Protein AF-0000000075406949 (afdb_homodimer)

Sequence (1406 aa):
MTGKAKAKMRAAALGAVALVLAVFALLLVPQARTRLDHLAFDTLQNLWPRPYVQVPVRIVDIDEESLAKLGQWPWPRHSLAALVESLRAAGAAAIALDIILAEPDRTAPARVSADWPLSPAMRQTIQTLPDPDAVLAAAIAGGSVVTGFAASHQPAGAQSTAKARFIFSGPNPLAALPDLGQGVRSLPALEQAAAGTGAIAFTADGDGIIRRVPLIVRLGDQLHPSLALEALRVATGKRNILVKAAAETGALTQLALGPLQIPVDAQGSVHLHYTKPQAERFVPAWKVLDGSADPRALDGHVVFVGASAKGLLDLRLTPHGDIVPGVVMHAEAAEAAQLGALPQRPDWMEGAETLLAVIAGLILIAAAAWMAPLAGALTTLAVATLLLGLTALLFLDMRLLADPLPALAAAIIAHGITALVRHRQDQAERAFIRGAFARYISPNLVRHLLDNPQSLAVGGERRECSFVMTDLAGFTTLVEKSDPATLLHVLNGYIDGMVRIAFTHQGTLDRIVGDAVAVMFSAPVMQPDHAARAVACALEMDAFSRAYVIRMREQGHALGITRIGVNTGMVTIGNVGGGSISDYRALGDAVNAAARLETVNRHLGTHICVAGSTVERCPDFHGRPVGELVLKGKSEATLAYEPLPAGSDAQAYLAAYALMAAGDTAAAADAFAPLADSDPLAAFHLNRLHAGESGVRVVLAEKMTGKAKAKMRAAALGAVALVLAVFALLLVPQARTRLDHLAFDTLQNLWPRPYVQVPVRIVDIDEESLAKLGQWPWPRHSLAALVESLRAAGAAAIALDIILAEPDRTAPARVSADWPLSPAMRQTIQTLPDPDAVLAAAIAGGSVVTGFAASHQPAGAQSTAKARFIFSGPNPLAALPDLGQGVRSLPALEQAAAGTGAIAFTADGDGIIRRVPLIVRLGDQLHPSLALEALRVATGKRNILVKAAAETGALTQLALGPLQIPVDAQGSVHLHYTKPQAERFVPAWKVLDGSADPRALDGHVVFVGASAKGLLDLRLTPHGDIVPGVVMHAEAAEAAQLGALPQRPDWMEGAETLLAVIAGLILIAAAAWMAPLAGALTTLAVATLLLGLTALLFLDMRLLADPLPALAAAIIAHGITALVRHRQDQAERAFIRGAFARYISPNLVRHLLDNPQSLAVGGERRECSFVMTDLAGFTTLVEKSDPATLLHVLNGYIDGMVRIAFTHQGTLDRIVGDAVAVMFSAPVMQPDHAARAVACALEMDAFSRAYVIRMREQGHALGITRIGVNTGMVTIGNVGGGSISDYRALGDAVNAAARLETVNRHLGTHICVAGSTVERCPDFHGRPVGELVLKGKSEATLAYEPLPAGSDAQAYLAAYALMAAGDTAAAADAFAPLADSDPLAAFHLNRLHAGESGVRVVLAEK

pLDDT: mean 89.06, std 8.97, range [48.34, 98.75]

InterPro domains:
  IPR001054 Adenylyl cyclase class-3/4/guanylyl cyclase [PF00211] (464-637)
  IPR001054 Adenylyl cyclase class-3/4/guanylyl cyclase [PS50125] (466-598)
  IPR001054 Adenylyl cyclase class-3/4/guanylyl cyclase [SM00044] (392-625)
  IPR001054 Adenylyl cyclase class-3/4/guanylyl cyclase [cd07302] (464-643)
  IPR007890 CHASE2 [PF05226] (20-362)
  IPR007890 CHASE2 [SM01080] (33-364)
  IPR029787 Nucleotide cyclase [G3DSA:3.30.70.1230] (421-642)
  IPR029787 Nucleotide cyclase [SSF55073] (458-645)
  IPR050697 Adenylyl/Guanylyl Cyclase Class-3/4 [PTHR43081] (42-664)

Solvent-accessible surface area (backbone atoms only — not comparable to full-atom values): 71039 Å² total; per-residue (Å²): 124,58,76,62,57,52,53,32,49,52,22,33,50,53,10,49,52,45,29,52,50,41,52,46,48,51,69,71,35,55,67,61,45,52,52,49,39,49,52,44,50,31,49,52,43,56,77,56,50,35,81,87,68,94,56,62,56,30,29,36,25,44,31,61,67,28,36,70,75,74,39,53,78,73,65,56,38,52,59,51,20,49,42,49,44,43,42,52,73,39,38,36,35,9,41,25,34,68,51,67,50,55,52,78,58,61,64,23,54,55,63,54,47,64,81,52,98,64,53,73,69,57,49,56,57,44,55,69,50,77,50,28,62,58,49,23,22,53,40,31,49,72,43,51,22,23,41,20,24,30,69,28,78,58,87,60,75,83,91,74,80,51,67,62,41,79,42,68,50,55,47,78,38,68,83,62,32,70,66,48,38,30,57,52,46,38,37,65,66,45,52,69,30,24,65,27,53,9,37,60,60,75,53,54,45,64,61,43,31,45,51,39,39,45,40,40,45,28,44,69,93,40,69,35,39,9,38,37,47,36,32,51,33,50,44,69,68,50,62,55,38,39,38,32,20,40,78,89,75,20,34,33,43,34,38,30,52,83,88,46,65,38,71,29,35,55,60,30,24,33,40,66,57,58,52,68,93,59,72,85,41,54,41,56,42,50,34,48,66,72,64,70,46,63,48,83,70,35,40,63,8,40,31,37,36,25,49,59,26,71,90,55,30,39,64,38,30,36,66,76,40,48,78,38,35,49,53,52,56,40,50,50,50,46,49,25,49,74,68,65,52,53,40,39,62,60,85,62,47,61,57,49,40,52,51,47,17,52,51,50,18,50,52,31,16,50,30,29,39,73,41,56,69,68,58,24,53,50,48,48,51,50,52,51,51,48,43,54,49,49,34,50,47,34,37,73,74,65,30,32,64,59,52,54,57,66,24,49,50,29,12,50,50,8,19,51,50,8,34,53,46,41,51,52,52,50,50,52,50,47,53,45,49,53,52,52,49,50,28,62,38,42,59,69,53,51,52,46,42,70,76,34,63,74,63,72,47,79,50,71,46,80,43,67,34,16,31,36,25,37,38,49,36,50,46,70,59,41,54,72,70,44,54,60,68,58,44,48,53,55,47,18,57,50,43,21,53,48,49,46,47,36,48,75,58,66,33,26,65,60,47,73,57,90,72,23,44,34,35,31,20,34,48,90,57,83,42,96,60,21,41,45,38,40,53,52,35,50,53,50,44,46,54,50,45,54,53,48,32,53,54,39,40,73,73,72,40,77,55,43,62,52,22,28,4,32,20,38,32,65,25,33,35,32,40,39,22,57,92,66,29,42,42,68,46,76,46,36,64,33,57,54,48,6,47,49,33,17,57,48,18,77,75,38,57,45,48,46,30,31,29,46,63,23,49,74,62,21,90,82,67,54,60,46,80,72,33,30,35,23,46,72,97,45,87,62,60,42,47,29,28,28,74,48,66,90,86,66,86,58,62,69,58,50,53,21,48,50,31,22,60,72,56,38,48,68,63,14,39,63,48,22,55,82,42,28,84,81,30,50,50,37,32,44,52,33,52,41,41,71,72,69,49,68,47,46,66,42,79,44,80,74,135,124,57,75,61,57,52,51,32,48,52,20,32,49,53,10,48,52,43,28,51,49,40,53,46,48,50,67,71,35,56,67,61,45,50,51,49,39,50,52,44,50,30,50,51,44,57,77,56,50,33,79,88,70,96,56,62,56,30,29,35,24,45,31,62,67,30,37,71,76,74,38,55,79,72,66,55,38,51,60,52,20,49,42,50,44,44,41,50,74,39,39,38,34,10,40,27,35,69,51,68,50,53,51,77,58,62,65,23,53,54,65,54,48,64,83,52,97,65,53,73,67,58,50,54,58,42,56,69,51,78,49,28,60,57,50,24,21,52,38,30,49,72,43,50,22,24,42,18,24,29,68,30,78,58,86,59,74,81,88,75,79,49,66,60,41,79,42,69,50,56,47,78,39,70,85,61,32,69,66,49,38,32,57,51,44,38,37,66,65,45,52,70,28,23,66,25,52,10,37,58,58,76,54,54,46,65,63,44,32,44,50,39,40,45,40,38,44,29,44,69,94,40,69,34,39,9,38,38,48,34,31,52,32,51,44,70,68,51,62,53,38,39,39,32,20,39,77,88,77,21,34,31,45,32,36,30,53,84,88,46,65,38,71,27,35,56,61,31,24,33,39,66,56,57,52,70,95,61,72,86,41,53,41,54,42,50,34,49,66,72,63,71,45,62,49,83,70,35,41,63,9,40,31,35,36,27,48,59,26,70,91,55,31,39,62,37,29,36,67,78,39,47,77,38,36,50,53,51,55,39,51,50,51,44,48,25,49,75,68,66,52,54,40,37,64,61,85,62,46,62,58,50,39,51,51,46,17,51,52,49,17,51,50,34,17,49,29,29,40,72,42,56,70,67,58,23,52,50,49,48,51,50,52,51,50,48,43,52,49,50,35,50,47,34,35,75,75,66,30,30,64,60,52,52,58,66,23,49,52,31,13,50,50,7,20,51,50,8,35,51,46,41,50,52,52,52,50,53,51,47,53,46,50,53,52,51,47,49,27,62,37,42,60,68,52,52,53,46,44,71,75,34,63,73,64,72,47,79,49,69,45,80,42,67,32,17,29,36,25,37,39,49,36,49,46,72,59,41,54,72,70,44,54,61,68,59,43,48,52,54,48,19,56,49,42,22,54,47,50,47,47,35,48,75,57,65,34,26,64,61,50,71,57,92,71,24,44,34,34,32,21,33,50,90,56,83,42,97,59,20,39,47,37,40,52,53,36,51,53,50,43,46,55,49,44,52,54,48,30,54,55,38,40,74,71,70,40,77,54,43,63,52,20,27,4,31,20,38,34,64,26,32,35,33,40,39,22,57,92,68,29,42,42,68,45,76,46,38,64,32,56,55,50,6,48,49,34,16,58,46,19,76,75,38,57,45,48,46,30,30,29,45,63,24,49,73,63,20,91,83,66,54,62,46,81,72,30,31,35,24,46,73,97,44,86,63,61,42,47,30,26,30,74,49,65,89,87,65,83,57,60,68,58,50,53,21,48,50,31,23,60,71,55,40,49,69,63,14,39,62,48,22,54,82,41,27,84,80,29,48,51,38,32,44,52,32,51,41,39,72,74,70,50,67,48,47,64,42,80,44,82,74,136

Organism: Magnetospirillum gryphiswaldense (strain DSM 6361 / JCM 21280 / NBRC 15271 / MSR-1) (NCBI:txid431944)

Radius of gyration: 53.41 Å; Cα contacts (8 Å, |Δi|>4): 2815; chains: 2; bounding box: 73×162×90 Å

Secondary structure (DSSP, 8-state):
--HHHHHHHHHHHHHHHHHHHHHHHHHH-HHHHHHHHHHHHHHHHHHSPBP----SEEEEEE-HHHHHHH-SSSPPHHHHHHHHHHHHHTT-SEEEE-S---S--TT-HHHHTTTS---HHHHHHHHTSPPHHHHHHHHHHTTTEEEEEEEESS--S--PPPSSEEEEESS-GGGGSPB--EEE---HHHHHHSSEEEE---B--TTSB--EEESEEEETTEEEEBHHHHHHHHHHT--EEEEEE-TTT--EEEEEETTEEEE--TTSEEE--PBPP-GGGEEEHHHHHTT-S-GGGTTT-EEEEEE--GGG--EEE-TTS-EEETHHHHHHHHHHHHHT---B--THHHHHHHHHHHHHHHHHHHHHHHS-HHHHHHHHHHHHHHHHHHHHHHHHHH-B----HHHHHHHHHHHHHHHHHHHHHHHHHHHHHHHHHHHHS-HHHHHHHHH-GGGGSS-EEEEEEEEEEEEETTHHHHHHHS-HHHHHHHHHHHHHHHHHHHHHTT-EEEEEETTEEEEEESSSS--TTHHHHHHHHHHHHHHHHHHHHHHHHHTT----PEEEEEEEEEEEEEEESTTT--EEEEESHHHHHHHHHHHHHHHHT-SEEEEHHHHTT-TT--EEEEEEEE-TT-SS-EEEEEE--TT---HHHHHHHHHHHHT-HHHHHHHHGGGTTT-HHHHHHHHHHHTT--SSEEE----/--HHHHHHHHHHHHHHHHHHHHHHHHHH-HHHHHHHHHHHHHHHHHHSPBP----SEEEEEE-HHHHHHH-SSSPPHHHHHHHHHHHHHTT-SEEEE-S---S--TT-HHHHTTTS---HHHHHHHHTSPPHHHHHHHHHHTS-EEEEEEEESS--S--PPPSSEEEEESS-GGGGSPB--EEE---HHHHHHSSEEEE---B--TTSB--EEESEEEETTEEEEBHHHHHHHHHHT--EEEEEE-TTT--EEEEEETTEEEE--TTSEEE--PBPP-GGGEEEHHHHHHT-S-GGGTTT-EEEEEE--GGG--EEE-TTS-EEETHHHHHHHHHHHHHT---B--TTHHHHHHHHHHHHHHHHHHHHHHS-HHHHHHHHHHHHHHHHHHHHHHHHHH-B----HHHHHHHHHHHHHHHHHHHHHHHHHHHHHHHHHHHHS-HHHHHHHHH-GGGGSS-EEEEEEEEEEEEETTHHHHHHHS-HHHHHHHHHHHHHHHHHHHHHTT-EEEEEETTEEEEEESSSS--TTHHHHHHHHHHHHHHHHHHHHHHHHHTT----PEEEEEEEEEEEEEEESTTS--EEEEESHHHHHHHHHHHHHHHHT-SEEEEHHHHTT-TT--EEEEEEEE-TT-SS-EEEEEE--TT---HHHHHHHHHHHHT-HHHHHHHHGGGTTT-HHHHHHHHHHHTT--SSEEE----

Foldseek 3Di:
DPPQVVLLVVLLVVLLVLLVVLLVVCVVDVVVVVVLLLVQVLVLLQVPFDDDDDDQAFEAAAAPVVCVVQHDPPHQLLLVLLLLLLLVVLAFLAEEEPDAAQDAGCPQQLNVCVPPPDDPVVNVVSVPDDRSVVSNLVSQLVDQYEYEKEQDQDPDDDDDAWQAAEAEDADALQVLADASEDIRHHDPSNCVSHSTYAYLDFDADPVQAGFKDAQWHHYPRHIGGHSLNSLVLSSVVHRYKYWYADHPPRFTAWIDRVVQIGGAGSNRMFGFRHHDDDPLRYDYSVCSSVVNDDSVSSHSHSYYYDYFYVVVVQWGAHSNRDIGGSSVVSSRSNVCSVVVNIADEYPCQVVVLSVLLSVLQSQLSCCLSPHDPVSSVVSLVVSVVVLSVVQSCCCPPVSYRHRNVSSNVSNVSSNVSSNVSNVVVVVVVVVVVVVVVCVPFPVLVVVVCVVPVVQQDFDKDKDKKKKKKKDWPCLVVCVVPDDPVVNCVLLVVLVVQLVVLCVVLPWGFQDDDRSMTMTMFCPPPHDLLRLVSNVVSLVVSQVVQVVSQVVVVVVVDHIHGMFMFMFIDIWMWGWDDPPPDTGTHTHDVRRVRRVQQSVCCVLQVARYKYWPRSVVSPPPFAWAWLFFEQTAPHDGTTTITHGDDPPDDCPLVRVLLVCQQVFVLVSSLVSLVVVVVPGVNSVSSNVCSVVPDGHRYDYDHDD/DPPQVVLLVVLLVVLLVLLVVLLVVCVVDVVVVVVLLLVQVLVLLQVPFDDDDDDQAFEAAPAPVVCVVQHDPPHQLLLVLLLLLLLVVLAFLAEEEPDAAQDAGCPQQLNVCVPPPDDPVVNVVSVPDDRSVVSNLVSQLVDQYEYEKEQDQDPDDDDDAWQAAEDEDADALQVLADASEDIRHHDPSNCVSHSTYAYLDFDADPVQAGFKDAQWHHYPRHIGGHSLNSLVLSSVVHRYKYWYADRPPRFTAWIDRVVQIGGAGSNRMFGFRHHDDDPLRYDYSVCSSVVNTDSVSSRSHSYYYDYFYVVVVQWGAHSNRDIGGSSVVSSRRNVCSVVVNIADEYPCQVVVLSVLLSVLQSQLSCCLSPHDPVSSVVSLVVSVVVLSVVQSCCCPPVSYRHRNVSSNVSNVSSNVSSNVSNVVVVVVVVVVVVVVVCVPFPPVVVVVCVVPVVQQDFDKDKDKKKKKKKDWPCLVVCVVPDDPVVNCVLLVVLVVQLVVLCVVLPWGFQDDDRSMTMTMFCPPPHDLLRLVSNVVSLVVSQVVQVVSQVVVVVVVGHIHGMFMFMFIDIWMWGWDDPPPDTGTHTHDVRRVRRVQQSVCCVLQVARYKYWPRSVVSPPPFAWAWLFFEQTAPHPGTTTITHGDDPPDDCPLVNVLLVCQQVFVLVSSLVSLVVVLVPHSNSVSSNVCSVVVDGHRYDYDHDD

Structure (mmCIF, N/CA/C/O backbone):
data_AF-0000000075406949-model_v1
#
loop_
_entity.id
_entity.type
_entity.pdbx_description
1 polymer 'Adenylate/guanylate cyclase'
#
loop_
_atom_site.group_PDB
_atom_site.id
_atom_site.type_symbol
_atom_site.label_atom_id
_atom_site.label_alt_id
_atom_site.label_comp_id
_atom_site.label_asym_id
_atom_site.label_entity_id
_atom_site.label_seq_id
_atom_site.pdbx_PDB_ins_code
_atom_site.Cartn_x
_atom_site.Cartn_y
_atom_site.Cartn_z
_atom_site.occupancy
_atom_site.B_iso_or_equiv
_atom_site.auth_seq_id
_atom_site.auth_comp_id
_atom_site.auth_asym_id
_atom_site.auth_atom_id
_atom_site.pdbx_PDB_model_num
ATOM 1 N N . MET A 1 1 ? -17.328 29.75 -3.268 1 48.34 1 MET A N 1
ATOM 2 C CA . MET A 1 1 ? -16.703 28.625 -2.57 1 48.34 1 MET A CA 1
ATOM 3 C C . MET A 1 1 ? -15.469 29.094 -1.806 1 48.34 1 MET A C 1
ATOM 5 O O . MET A 1 1 ? -14.648 29.844 -2.336 1 48.34 1 MET A O 1
ATOM 9 N N . THR A 1 2 ? -15.539 28.922 -0.592 1 63.22 2 THR A N 1
ATOM 10 C CA . THR A 1 2 ? -14.438 29.375 0.249 1 63.22 2 THR A CA 1
ATOM 11 C C . THR A 1 2 ? -13.125 28.734 -0.199 1 63.22 2 THR A C 1
ATOM 13 O O . THR A 1 2 ? -13.125 27.734 -0.92 1 63.22 2 THR A O 1
ATOM 16 N N . GLY A 1 3 ? -12.039 29.422 -0.255 1 67.5 3 GLY A N 1
ATOM 17 C CA . GLY A 1 3 ? -10.703 28.953 -0.598 1 67.5 3 GLY A CA 1
ATOM 18 C C . GLY A 1 3 ? -10.445 27.531 -0.155 1 67.5 3 GLY A C 1
ATOM 19 O O . GLY A 1 3 ? -9.859 26.734 -0.899 1 67.5 3 GLY A O 1
ATOM 20 N N . LYS A 1 4 ? -11.07 27.125 0.844 1 77.31 4 LYS A N 1
ATOM 21 C CA . LYS A 1 4 ? -10.891 25.797 1.401 1 77.31 4 LYS A CA 1
ATOM 22 C C . LYS A 1 4 ? -11.656 24.75 0.585 1 77.31 4 LYS A C 1
ATOM 24 O O . LYS A 1 4 ? -11.156 23.656 0.345 1 77.31 4 LYS A O 1
ATOM 29 N N . ALA A 1 5 ? -12.781 25.062 0.305 1 80.62 5 ALA A N 1
ATOM 30 C CA . ALA A 1 5 ? -13.609 24.156 -0.482 1 80.62 5 ALA A CA 1
ATOM 31 C C . ALA A 1 5 ? -12.984 23.891 -1.847 1 80.62 5 ALA A C 1
ATOM 33 O O . ALA A 1 5 ? -13.016 22.75 -2.338 1 80.62 5 ALA A O 1
ATOM 34 N N . LYS A 1 6 ? -12.336 24.844 -2.438 1 86.19 6 LYS A N 1
ATOM 35 C CA . LYS A 1 6 ? -11.68 24.688 -3.734 1 86.19 6 LYS A CA 1
ATOM 36 C C . LYS A 1 6 ? -10.477 23.75 -3.629 1 86.19 6 LYS A C 1
ATOM 38 O O . LYS A 1 6 ? -10.219 22.953 -4.531 1 86.19 6 LYS A O 1
ATOM 43 N N . ALA A 1 7 ? -9.766 23.906 -2.529 1 86.31 7 ALA A N 1
ATOM 44 C CA . ALA A 1 7 ? -8.594 23.062 -2.318 1 86.31 7 ALA A CA 1
ATOM 45 C C . ALA A 1 7 ? -8.992 21.594 -2.189 1 86.31 7 ALA A C 1
ATOM 47 O O . ALA A 1 7 ? -8.344 20.719 -2.764 1 86.31 7 ALA A O 1
ATOM 48 N N . LYS A 1 8 ? -10.047 21.344 -1.477 1 90.44 8 LYS A N 1
ATOM 49 C CA . LYS A 1 8 ? -10.547 19.984 -1.298 1 90.44 8 LYS A CA 1
ATOM 50 C C . LYS A 1 8 ? -11.031 19.391 -2.623 1 90.44 8 LYS A C 1
ATOM 52 O O . LYS A 1 8 ? -10.773 18.219 -2.922 1 90.44 8 LYS A O 1
ATOM 57 N N . MET A 1 9 ? -11.633 20.219 -3.391 1 91.5 9 MET A N 1
ATOM 58 C CA . MET A 1 9 ? -12.148 19.766 -4.684 1 91.5 9 MET A CA 1
ATOM 59 C C . MET A 1 9 ? -11 19.469 -5.645 1 91.5 9 MET A C 1
ATOM 61 O O . MET A 1 9 ? -11.102 18.531 -6.453 1 91.5 9 MET A O 1
ATOM 65 N N . ARG A 1 10 ? -9.953 20.266 -5.574 1 91.31 10 ARG A N 1
ATOM 66 C CA . ARG A 1 10 ? -8.789 20 -6.418 1 91.31 10 ARG A CA 1
ATOM 67 C C . ARG A 1 10 ? -8.141 18.672 -6.059 1 91.31 10 ARG A C 1
ATOM 69 O O . ARG A 1 10 ? -7.73 17.922 -6.941 1 91.31 10 ARG A O 1
ATOM 76 N N . ALA A 1 11 ? -8.047 18.469 -4.77 1 92.31 11 ALA A N 1
ATOM 77 C CA . ALA A 1 11 ? -7.496 17.203 -4.316 1 92.31 11 ALA A CA 1
ATOM 78 C C . ALA A 1 11 ? -8.359 16.031 -4.777 1 92.31 11 ALA A C 1
ATOM 80 O O . ALA A 1 11 ? -7.848 15.023 -5.266 1 92.31 11 ALA A O 1
ATOM 81 N N . ALA A 1 12 ? -9.633 16.203 -4.648 1 93.81 12 ALA A N 1
ATOM 82 C CA . ALA A 1 12 ? -10.578 15.172 -5.062 1 93.81 12 ALA A CA 1
ATOM 83 C C . ALA A 1 12 ? -10.5 14.93 -6.566 1 93.81 12 ALA A C 1
ATOM 85 O O . ALA A 1 12 ? -10.609 13.789 -7.027 1 93.81 12 ALA A O 1
ATOM 86 N N . ALA A 1 13 ? -10.312 16.016 -7.332 1 94.94 13 ALA A N 1
ATOM 87 C CA . ALA A 1 13 ? -10.211 15.891 -8.789 1 94.94 13 ALA A CA 1
ATOM 88 C C . ALA A 1 13 ? -8.984 15.07 -9.18 1 94.94 13 ALA A C 1
ATOM 90 O O . ALA A 1 13 ? -9.047 14.242 -10.086 1 94.94 13 ALA A O 1
ATOM 91 N N . LEU A 1 14 ? -7.926 15.297 -8.523 1 92.44 14 LEU A N 1
ATOM 92 C CA . LEU A 1 14 ? -6.715 14.539 -8.82 1 92.44 14 LEU A CA 1
ATOM 93 C C . LEU A 1 14 ? -6.871 13.078 -8.398 1 92.44 14 LEU A C 1
ATOM 95 O O . LEU A 1 14 ? -6.352 12.18 -9.062 1 92.44 14 LEU A O 1
ATOM 99 N N . GLY A 1 15 ? -7.516 12.891 -7.258 1 94.38 15 GLY A N 1
ATOM 100 C CA . GLY A 1 15 ? -7.855 11.531 -6.863 1 94.38 15 GLY A CA 1
ATOM 101 C C . GLY A 1 15 ? -8.727 10.82 -7.879 1 94.38 15 GLY A C 1
ATOM 102 O O . GLY A 1 15 ? -8.516 9.641 -8.164 1 94.38 15 GLY A O 1
ATOM 103 N N . ALA A 1 16 ? -9.648 11.57 -8.43 1 95.12 16 ALA A N 1
ATOM 104 C CA . ALA A 1 16 ? -10.547 11 -9.43 1 95.12 16 ALA A CA 1
ATOM 105 C C . ALA A 1 16 ? -9.781 10.625 -10.703 1 95.12 16 ALA A C 1
ATOM 107 O O . ALA A 1 16 ? -10.055 9.594 -11.32 1 95.12 16 ALA A O 1
ATOM 108 N N . VAL A 1 17 ? -8.844 11.484 -11.062 1 94.25 17 VAL A N 1
ATOM 109 C CA . VAL A 1 17 ? -8.008 11.188 -12.227 1 94.25 17 VAL A CA 1
ATOM 110 C C . VAL A 1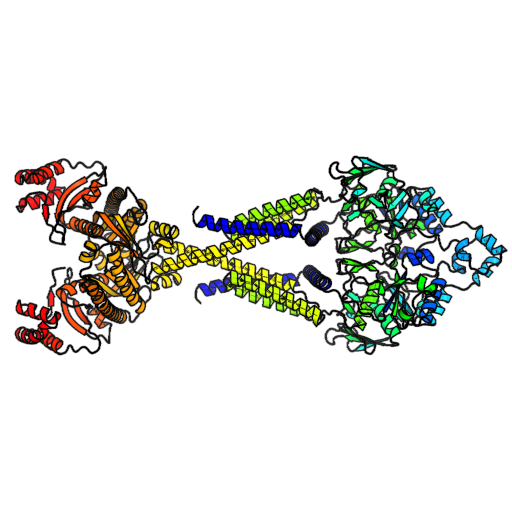 17 ? -7.207 9.914 -11.961 1 94.25 17 VAL A C 1
ATOM 112 O O . VAL A 1 17 ? -7.102 9.047 -12.828 1 94.25 17 VAL A O 1
ATOM 115 N N . ALA A 1 18 ? -6.684 9.82 -10.758 1 92.31 18 ALA A N 1
ATOM 116 C CA . ALA A 1 18 ? -5.938 8.625 -10.383 1 92.31 18 ALA A CA 1
ATOM 117 C C . ALA A 1 18 ? -6.824 7.383 -10.422 1 92.31 18 ALA A C 1
ATOM 119 O O . ALA A 1 18 ? -6.395 6.316 -10.867 1 92.31 18 ALA A O 1
ATOM 120 N N . LEU A 1 19 ? -8.023 7.504 -9.969 1 94 19 LEU A N 1
ATOM 121 C CA . LEU A 1 19 ? -8.977 6.398 -9.969 1 94 19 LEU A CA 1
ATOM 122 C C . LEU A 1 19 ? -9.289 5.949 -11.391 1 94 19 LEU A C 1
ATOM 124 O O . LEU A 1 19 ? -9.297 4.754 -11.68 1 94 19 LEU A O 1
ATOM 128 N N . VAL A 1 20 ? -9.531 6.898 -12.281 1 93.12 20 VAL A N 1
ATOM 129 C CA . VAL A 1 20 ? -9.836 6.598 -13.672 1 93.12 20 VAL A CA 1
ATOM 130 C C . VAL A 1 20 ? -8.648 5.887 -14.32 1 93.12 20 VAL A C 1
ATOM 132 O O . VAL A 1 20 ? -8.82 4.895 -15.031 1 93.12 20 VAL A O 1
ATOM 135 N N . LEU A 1 21 ? -7.5 6.398 -14.031 1 91.44 21 LEU A N 1
ATOM 136 C CA . LEU A 1 21 ? -6.301 5.785 -14.586 1 91.44 21 LEU A CA 1
ATOM 137 C C . LEU A 1 21 ? -6.109 4.371 -14.055 1 91.44 21 LEU A C 1
ATOM 139 O O . LEU A 1 21 ? -5.715 3.471 -14.797 1 91.44 21 LEU A O 1
ATOM 143 N N . ALA A 1 22 ? -6.332 4.195 -12.773 1 89.19 22 ALA A N 1
ATOM 144 C CA . ALA A 1 22 ? -6.195 2.873 -12.172 1 89.19 22 ALA A CA 1
ATOM 145 C C . ALA A 1 22 ? -7.203 1.893 -12.766 1 89.19 22 ALA A C 1
ATOM 147 O O . ALA A 1 22 ? -6.852 0.755 -13.094 1 89.19 22 ALA A O 1
ATOM 148 N N . VAL A 1 23 ? -8.398 2.324 -12.938 1 88.5 23 VAL A N 1
ATOM 149 C CA . VAL A 1 23 ? -9.453 1.483 -13.5 1 88.5 23 VAL A CA 1
ATOM 150 C C . VAL A 1 23 ? -9.125 1.165 -14.961 1 88.5 23 VAL A C 1
ATOM 152 O O . VAL A 1 23 ? -9.297 0.028 -15.406 1 88.5 23 VAL A O 1
ATOM 155 N N . PHE A 1 24 ? -8.609 2.121 -15.625 1 87.75 24 PHE A N 1
ATOM 156 C CA . PHE A 1 24 ? -8.234 1.916 -17.016 1 87.75 24 PHE A CA 1
ATOM 157 C C . PHE A 1 24 ? -7.062 0.947 -17.125 1 87.75 24 PHE A C 1
ATOM 159 O O . PHE A 1 24 ? -7.016 0.118 -18.047 1 87.75 24 PHE A O 1
ATOM 166 N N . ALA A 1 25 ? -6.137 1.107 -16.266 1 83.75 25 ALA A N 1
ATOM 167 C CA . ALA A 1 25 ? -4.996 0.197 -16.266 1 83.75 25 ALA A CA 1
ATOM 168 C C . ALA A 1 25 ? -5.445 -1.244 -16.031 1 83.75 25 ALA A C 1
ATOM 170 O O . ALA A 1 25 ? -4.91 -2.17 -16.656 1 83.75 25 ALA A O 1
ATOM 171 N N . LEU A 1 26 ? -6.387 -1.487 -15.211 1 79.5 26 LEU A N 1
ATOM 172 C CA . LEU A 1 26 ? -6.902 -2.82 -14.922 1 79.5 26 LEU A CA 1
ATOM 173 C C . LEU A 1 26 ? -7.652 -3.387 -16.125 1 79.5 26 LEU A C 1
ATOM 175 O O . LEU A 1 26 ? -7.695 -4.602 -16.328 1 79.5 26 LEU A O 1
ATOM 179 N N . LEU A 1 27 ? -8.141 -2.449 -16.922 1 79.75 27 LEU A N 1
ATOM 180 C CA . LEU A 1 27 ? -8.867 -2.881 -18.125 1 79.75 27 LEU A CA 1
ATOM 181 C C . LEU A 1 27 ? -7.906 -3.154 -19.266 1 79.75 27 LEU A C 1
ATOM 183 O O . LEU A 1 27 ? -8.188 -3.992 -20.125 1 79.75 27 LEU A O 1
ATOM 187 N N . LEU A 1 28 ? -6.734 -2.492 -19.172 1 77.81 28 LEU A N 1
ATOM 188 C CA . LEU A 1 28 ? -5.816 -2.574 -20.297 1 77.81 28 LEU A CA 1
ATOM 189 C C . LEU A 1 28 ? -4.785 -3.678 -20.078 1 77.81 28 LEU A C 1
ATOM 191 O O . LEU A 1 28 ? -4.125 -4.113 -21.031 1 77.81 28 LEU A O 1
ATOM 195 N N . VAL A 1 29 ? -4.656 -4.086 -18.875 1 73.81 29 VAL A N 1
ATOM 196 C CA . VAL A 1 29 ? -3.703 -5.156 -18.594 1 73.81 29 VAL A CA 1
ATOM 197 C C . VAL A 1 29 ? -4.441 -6.379 -18.062 1 73.81 29 VAL A C 1
ATOM 199 O O . VAL A 1 29 ? -4.328 -6.707 -16.875 1 73.81 29 VAL A O 1
ATOM 202 N N . PRO A 1 30 ? -4.965 -7.148 -18.969 1 74 30 PRO A N 1
ATOM 203 C CA . PRO A 1 30 ? -5.828 -8.25 -18.547 1 74 30 PRO A CA 1
ATOM 204 C C . PRO A 1 30 ? -5.066 -9.336 -17.797 1 74 30 PRO A C 1
ATOM 206 O O . PRO A 1 30 ? -5.629 -9.984 -16.906 1 74 30 PRO A O 1
ATOM 209 N N . GLN A 1 31 ? -3.85 -9.477 -18.016 1 72.12 31 GLN A N 1
ATOM 210 C CA . GLN A 1 31 ? -3.062 -10.508 -17.344 1 72.12 31 GLN A CA 1
ATOM 211 C C . GLN A 1 31 ? -2.938 -10.211 -15.859 1 72.12 31 GLN A C 1
ATOM 213 O O . GLN A 1 31 ? -2.988 -11.125 -15.031 1 72.12 31 GLN A O 1
ATOM 218 N N . ALA A 1 32 ? -2.791 -8.945 -15.602 1 73.62 32 ALA A N 1
ATOM 219 C CA . ALA A 1 32 ? -2.689 -8.57 -14.195 1 73.62 32 ALA A CA 1
ATOM 220 C C . ALA A 1 32 ? -4 -8.828 -13.461 1 73.62 32 ALA A C 1
ATOM 222 O O . ALA A 1 32 ? -4 -9.32 -12.328 1 73.62 32 ALA A O 1
ATOM 223 N N . ARG A 1 33 ? -5.055 -8.547 -14.141 1 80.94 33 ARG A N 1
ATOM 224 C CA . ARG A 1 33 ? -6.363 -8.781 -13.539 1 80.94 33 ARG A CA 1
ATOM 225 C C . ARG A 1 33 ? -6.594 -10.266 -13.297 1 80.94 33 ARG A C 1
ATOM 227 O O . ARG A 1 33 ? -7.102 -10.656 -12.242 1 80.94 33 ARG A O 1
ATOM 234 N N . THR A 1 34 ? -6.184 -11.117 -14.242 1 82 34 THR A N 1
ATOM 235 C CA . THR A 1 34 ? -6.375 -12.555 -14.125 1 82 34 THR A CA 1
ATOM 236 C C . THR A 1 34 ? -5.566 -13.109 -12.953 1 82 34 THR A C 1
ATOM 238 O O . THR A 1 34 ? -6.039 -13.992 -12.234 1 82 34 THR A O 1
ATOM 241 N N . ARG A 1 35 ? -4.469 -12.531 -12.805 1 76.25 35 ARG A N 1
ATOM 242 C CA . ARG A 1 35 ? -3.627 -12.977 -11.703 1 76.25 35 ARG A CA 1
ATOM 243 C C . ARG A 1 35 ? -4.262 -12.641 -10.359 1 76.25 35 ARG A C 1
ATOM 245 O O . ARG A 1 35 ? -4.203 -13.438 -9.422 1 76.25 35 ARG A O 1
ATOM 252 N N . LEU A 1 36 ? -4.848 -11.523 -10.289 1 80.25 36 LEU A N 1
ATOM 253 C CA . LEU A 1 36 ? -5.516 -11.125 -9.062 1 80.25 36 LEU A CA 1
ATOM 254 C C . LEU A 1 36 ? -6.754 -11.977 -8.812 1 80.25 36 LEU A C 1
ATOM 256 O O . LEU A 1 36 ? -7.031 -12.359 -7.672 1 80.25 36 LEU A O 1
ATOM 260 N N . ASP A 1 37 ? -7.441 -12.25 -9.883 1 88.06 37 ASP A N 1
ATOM 261 C CA . ASP A 1 37 ? -8.594 -13.141 -9.773 1 88.06 37 ASP A CA 1
ATOM 262 C C . ASP A 1 37 ? -8.188 -14.492 -9.188 1 88.06 37 ASP A C 1
ATOM 264 O O . ASP A 1 37 ? -8.828 -14.984 -8.25 1 88.06 37 ASP A O 1
ATOM 268 N N . HIS A 1 38 ? -7.125 -15.023 -9.758 1 85.5 38 HIS A N 1
ATOM 269 C CA . HIS A 1 38 ? -6.664 -16.344 -9.328 1 85.5 38 HIS A CA 1
ATOM 270 C C . HIS A 1 38 ? -6.258 -16.328 -7.859 1 85.5 38 HIS A C 1
ATOM 272 O O . HIS A 1 38 ? -6.551 -17.281 -7.125 1 85.5 38 HIS A O 1
ATOM 278 N N . LEU A 1 39 ? -5.645 -15.219 -7.516 1 80.62 39 LEU A N 1
ATOM 279 C CA . LEU A 1 39 ? -5.238 -15.102 -6.121 1 80.62 39 LEU A CA 1
ATOM 280 C C . LEU A 1 39 ? -6.453 -15.078 -5.199 1 80.62 39 LEU A C 1
ATOM 282 O O . LEU A 1 39 ? -6.473 -15.766 -4.172 1 80.62 39 LEU A O 1
ATOM 286 N N . ALA A 1 40 ? -7.418 -14.305 -5.551 1 88.31 40 ALA A N 1
ATOM 287 C CA . ALA A 1 40 ? -8.625 -14.188 -4.742 1 88.31 40 ALA A CA 1
ATOM 288 C C . ALA A 1 40 ? -9.375 -15.516 -4.672 1 88.31 40 ALA A C 1
ATOM 290 O O . ALA A 1 40 ? -9.75 -15.969 -3.586 1 88.31 40 ALA A O 1
ATOM 291 N N . PHE A 1 41 ? -9.523 -16.172 -5.777 1 91.06 41 PHE A N 1
ATOM 292 C CA . PHE A 1 41 ? -10.305 -17.406 -5.863 1 91.06 41 PHE A CA 1
ATOM 293 C C . PHE A 1 41 ? -9.609 -18.531 -5.121 1 91.06 41 PHE A C 1
ATOM 295 O O . PHE A 1 41 ? -10.25 -19.281 -4.383 1 91.06 41 PHE A O 1
ATOM 302 N N . ASP A 1 42 ? -8.336 -18.672 -5.324 1 87.06 42 ASP A N 1
ATOM 303 C CA . ASP A 1 42 ? -7.566 -19.703 -4.633 1 87.06 42 ASP A CA 1
ATOM 304 C C . ASP A 1 42 ? -7.629 -19.5 -3.117 1 87.06 42 ASP A C 1
ATOM 306 O O . ASP A 1 42 ? -7.73 -20.484 -2.367 1 87.06 42 ASP A O 1
ATOM 310 N N . THR A 1 43 ? -7.555 -18.25 -2.682 1 85.44 43 THR A N 1
ATOM 311 C CA . THR A 1 43 ? -7.605 -17.953 -1.252 1 85.44 43 THR A CA 1
ATOM 312 C C . THR A 1 43 ? -8.961 -18.375 -0.67 1 85.44 43 THR A C 1
ATOM 314 O O . THR A 1 43 ? -9.023 -18.969 0.406 1 85.44 43 THR A O 1
ATOM 317 N N . LEU A 1 44 ? -9.992 -18.047 -1.371 1 90.75 44 LEU A N 1
ATOM 318 C CA . LEU A 1 44 ? -11.328 -18.438 -0.917 1 90.75 44 LEU A CA 1
ATOM 319 C C . LEU A 1 44 ? -11.461 -19.953 -0.804 1 90.75 44 LEU A C 1
ATOM 321 O O . LEU A 1 44 ? -11.992 -20.453 0.182 1 90.75 44 LEU A O 1
ATOM 325 N N . GLN A 1 45 ? -10.93 -20.688 -1.816 1 90.44 45 GLN A N 1
ATOM 326 C CA . GLN A 1 45 ? -11.016 -22.156 -1.833 1 90.44 45 GLN A CA 1
ATOM 327 C C . GLN A 1 45 ? -10.18 -22.766 -0.709 1 90.44 45 GLN A C 1
ATOM 329 O O . GLN A 1 45 ? -10.547 -23.797 -0.148 1 90.44 45 GLN A O 1
ATOM 334 N N . ASN A 1 46 ? -9.102 -22.125 -0.427 1 86.38 46 ASN A N 1
ATOM 335 C CA . ASN A 1 46 ? -8.219 -22.641 0.621 1 86.38 46 ASN A CA 1
ATOM 336 C C . ASN A 1 46 ? -8.805 -22.406 2.01 1 86.38 46 ASN A C 1
ATOM 338 O O . ASN A 1 46 ? -8.656 -23.25 2.896 1 86.38 46 ASN A O 1
ATOM 342 N N . LEU A 1 47 ? -9.414 -21.281 2.189 1 87.94 47 LEU A N 1
ATOM 343 C CA . LEU A 1 47 ? -10.023 -20.953 3.475 1 87.94 47 LEU A CA 1
ATOM 344 C C . LEU A 1 47 ? -11.266 -21.812 3.725 1 87.94 47 LEU A C 1
ATOM 346 O O . LEU A 1 47 ? -11.531 -22.203 4.863 1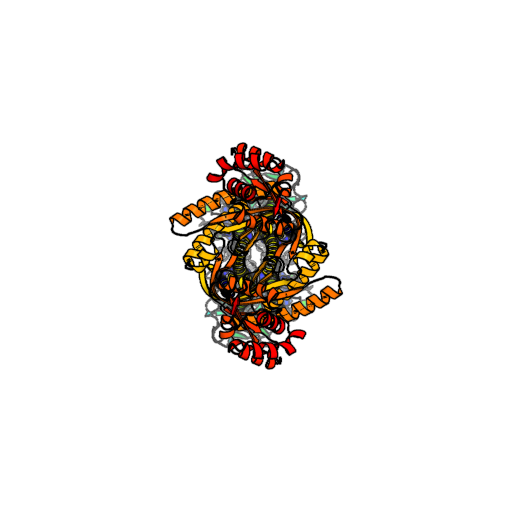 87.94 47 LEU A O 1
ATOM 350 N N . TRP A 1 48 ? -12 -22.078 2.623 1 93.38 48 TRP A N 1
ATOM 351 C CA . TRP A 1 48 ? -13.234 -22.844 2.748 1 93.38 48 TRP A CA 1
ATOM 352 C C . TRP A 1 48 ? -13.328 -23.906 1.658 1 93.38 48 TRP A C 1
ATOM 354 O O . TRP A 1 48 ? -14.102 -23.766 0.71 1 93.38 48 TRP A O 1
ATOM 364 N N . PRO A 1 49 ? -12.578 -25.062 1.74 1 93.44 49 PRO A N 1
ATOM 365 C CA . PRO A 1 49 ? -12.711 -26.156 0.775 1 93.44 49 PRO A CA 1
ATOM 366 C C . PRO A 1 49 ? -14.102 -26.781 0.777 1 93.44 49 PRO A C 1
ATOM 368 O O . PRO A 1 49 ? -14.82 -26.688 1.773 1 93.44 49 PRO A O 1
ATOM 371 N N . ARG A 1 50 ? -14.469 -27.359 -0.321 1 94.44 50 ARG A N 1
ATOM 372 C CA . ARG A 1 50 ? -15.773 -28.016 -0.385 1 94.44 50 ARG A CA 1
ATOM 373 C C . ARG A 1 50 ? -15.828 -29.219 0.552 1 94.44 50 ARG A C 1
ATOM 375 O O . ARG A 1 50 ? -14.922 -30.062 0.542 1 94.44 50 ARG A O 1
ATOM 382 N N . PRO A 1 51 ? -16.859 -29.312 1.39 1 93.38 51 PRO A N 1
ATOM 383 C CA . PRO A 1 51 ? -17.016 -30.547 2.178 1 93.38 51 PRO A CA 1
ATOM 384 C C . PRO A 1 51 ? -17.312 -31.766 1.314 1 93.38 51 PRO A C 1
ATOM 386 O O . PRO A 1 51 ? -18.062 -31.656 0.337 1 93.38 51 PRO A O 1
ATOM 389 N N . TYR A 1 52 ? -16.703 -32.906 1.622 1 94.19 52 TYR A N 1
ATOM 390 C CA . TYR A 1 52 ? -16.969 -34.125 0.875 1 94.19 52 TYR A CA 1
ATOM 391 C C . TYR A 1 52 ? -18.281 -34.75 1.314 1 94.19 52 TYR A C 1
ATOM 393 O O . TYR A 1 52 ? -18.453 -35.094 2.49 1 94.19 52 TYR A O 1
ATOM 401 N N . VAL A 1 53 ? -19.219 -34.781 0.508 1 93 53 VAL A N 1
ATOM 402 C CA . VAL A 1 53 ? -20.5 -35.469 0.675 1 93 53 VAL A CA 1
ATOM 403 C C . VAL A 1 53 ? -20.578 -36.656 -0.254 1 93 53 VAL A C 1
ATOM 405 O O . VAL A 1 53 ? -20.219 -36.562 -1.431 1 93 53 VAL A O 1
ATOM 408 N N . GLN A 1 54 ? -20.953 -37.75 0.296 1 90.31 54 GLN A N 1
ATOM 409 C CA . GLN A 1 54 ? -20.984 -38.969 -0.498 1 90.31 54 GLN A CA 1
ATOM 410 C C . GLN A 1 54 ? -22.094 -38.938 -1.542 1 90.31 54 GLN A C 1
ATOM 412 O O . GLN A 1 54 ? -23.266 -38.812 -1.198 1 90.31 54 GLN A O 1
ATOM 417 N N . VAL A 1 55 ? -21.703 -38.875 -2.732 1 93.5 55 VAL A N 1
ATOM 418 C CA . VAL A 1 55 ? -22.594 -39.031 -3.879 1 93.5 55 VAL A CA 1
ATOM 419 C C . VAL A 1 55 ? -22.109 -40.219 -4.719 1 93.5 55 VAL A C 1
ATOM 421 O O . VAL A 1 55 ? -20.969 -40.688 -4.559 1 93.5 55 VAL A O 1
ATOM 424 N N . PRO A 1 56 ? -22.969 -40.781 -5.504 1 96.12 56 PRO A N 1
ATOM 425 C CA . PRO A 1 56 ? -22.625 -42.031 -6.211 1 96.12 56 PRO A CA 1
ATOM 426 C C . PRO A 1 56 ? -21.609 -41.781 -7.328 1 96.12 56 PRO A C 1
ATOM 428 O O . PRO A 1 56 ? -21.922 -42 -8.508 1 96.12 56 PRO A O 1
ATOM 431 N N . VAL A 1 57 ? -20.469 -41.438 -6.973 1 97.94 57 VAL A N 1
ATOM 432 C CA . VAL A 1 57 ? -19.328 -41.25 -7.859 1 97.94 57 VAL A CA 1
ATOM 433 C C . VAL A 1 57 ? -18.094 -41.906 -7.242 1 97.94 57 VAL A C 1
ATOM 435 O O . VAL A 1 57 ? -17.812 -41.719 -6.059 1 97.94 57 VAL A O 1
ATOM 438 N N . ARG A 1 58 ? -17.453 -42.75 -7.98 1 98.19 58 ARG A N 1
ATOM 439 C CA . ARG A 1 58 ? -16.266 -43.438 -7.5 1 98.19 58 ARG A CA 1
ATOM 440 C C . ARG A 1 58 ? -15.188 -43.5 -8.578 1 98.19 58 ARG A C 1
ATOM 442 O O . ARG A 1 58 ? -15.477 -43.312 -9.766 1 98.19 58 ARG A O 1
ATOM 449 N N . ILE A 1 59 ? -13.992 -43.656 -8.141 1 98 59 ILE A N 1
ATOM 450 C CA . ILE A 1 59 ? -12.859 -43.844 -9.039 1 98 59 ILE A CA 1
ATOM 451 C C . ILE A 1 59 ? -12.273 -45.25 -8.859 1 98 59 ILE A C 1
ATOM 453 O O . ILE A 1 59 ? -11.914 -45.625 -7.742 1 98 59 ILE A O 1
ATOM 457 N N . VAL A 1 60 ? -12.328 -46 -9.852 1 98.31 60 VAL A N 1
ATOM 458 C CA . VAL A 1 60 ? -11.531 -47.219 -9.875 1 98.31 60 VAL A CA 1
ATOM 459 C C . VAL A 1 60 ? -10.109 -46.906 -10.328 1 98.31 60 VAL A C 1
ATOM 461 O O . VAL A 1 60 ? -9.898 -46.5 -11.477 1 98.31 60 VAL A O 1
ATOM 464 N N . ASP A 1 61 ? -9.203 -47.188 -9.492 1 96.06 61 ASP A N 1
ATOM 465 C CA . ASP A 1 61 ? -7.887 -46.562 -9.586 1 96.06 61 ASP A CA 1
ATOM 466 C C . ASP A 1 61 ? -6.84 -47.562 -10.055 1 96.06 61 ASP A C 1
ATOM 468 O O . ASP A 1 61 ? -6.703 -48.656 -9.477 1 96.06 61 ASP A O 1
ATOM 472 N N . ILE A 1 62 ? -6.207 -47.156 -11.133 1 94.19 62 ILE A N 1
ATOM 473 C CA . ILE A 1 62 ? -4.988 -47.875 -11.531 1 94.19 62 ILE A CA 1
ATOM 474 C C . ILE A 1 62 ? -3.805 -47.344 -10.734 1 94.19 62 ILE A C 1
ATOM 476 O O . ILE A 1 62 ? -3.039 -46.5 -11.227 1 94.19 62 ILE A O 1
ATOM 480 N N . ASP A 1 63 ? -3.656 -47.875 -9.523 1 89.44 63 ASP A N 1
ATOM 481 C CA . ASP A 1 63 ? -2.645 -47.375 -8.586 1 89.44 63 ASP A CA 1
ATOM 482 C C . ASP A 1 63 ? -1.39 -48.25 -8.641 1 89.44 63 ASP A C 1
ATOM 484 O O . ASP A 1 63 ? -1.298 -49.188 -9.453 1 89.44 63 ASP A O 1
ATOM 488 N N . GLU A 1 64 ? -0.524 -48 -7.836 1 82.25 64 GLU A N 1
ATOM 489 C CA . GLU A 1 64 ? 0.752 -48.719 -7.809 1 82.25 64 GLU A CA 1
ATOM 490 C C . GLU A 1 64 ? 0.56 -50.188 -7.453 1 82.25 64 GLU A C 1
ATOM 492 O O . GLU A 1 64 ? 1.206 -51.062 -8.039 1 82.25 64 GLU A O 1
ATOM 497 N N . GLU A 1 65 ? -0.297 -50.406 -6.574 1 86.44 65 GLU A N 1
ATOM 498 C CA . GLU A 1 65 ? -0.56 -51.781 -6.164 1 86.44 65 GLU A CA 1
ATOM 499 C C . GLU A 1 65 ? -1.192 -52.594 -7.297 1 86.44 65 GLU A C 1
ATOM 501 O O . GLU A 1 65 ? -0.859 -53.75 -7.496 1 86.44 65 GLU A O 1
ATOM 506 N N . SER A 1 66 ? -2.107 -51.969 -8 1 91.94 66 SER A N 1
ATOM 507 C CA . SER A 1 66 ? -2.736 -52.625 -9.141 1 91.94 66 SER A CA 1
ATOM 508 C C . SER A 1 66 ? -1.714 -52.969 -10.227 1 91.94 66 SER A C 1
ATOM 510 O O . SER A 1 66 ? -1.757 -54.031 -10.828 1 91.94 66 SER A O 1
ATOM 512 N N . LEU A 1 67 ? -0.823 -52.094 -10.445 1 85.75 67 LEU A N 1
ATOM 513 C CA . LEU A 1 67 ? 0.22 -52.344 -11.43 1 85.75 67 LEU A CA 1
ATOM 514 C C . LEU A 1 67 ? 1.13 -53.469 -10.992 1 85.75 67 LEU A C 1
ATOM 516 O O . LEU A 1 67 ? 1.557 -54.281 -11.82 1 85.75 67 LEU A O 1
ATOM 520 N N . ALA A 1 68 ? 1.368 -53.531 -9.734 1 80.75 68 ALA A N 1
ATOM 521 C CA . ALA A 1 68 ? 2.225 -54.594 -9.188 1 80.75 68 ALA A CA 1
ATOM 522 C C . ALA A 1 68 ? 1.568 -55.969 -9.328 1 80.75 68 ALA A C 1
ATOM 524 O O . ALA A 1 68 ? 2.24 -56.938 -9.625 1 80.75 68 ALA A O 1
ATOM 525 N N . LYS A 1 69 ? 0.272 -56 -9.211 1 86.88 69 LYS A N 1
ATOM 526 C CA . LYS A 1 69 ? -0.455 -57.281 -9.195 1 86.88 69 LYS A CA 1
ATOM 527 C C . LYS A 1 69 ? -0.85 -57.688 -10.609 1 86.88 69 LYS A C 1
ATOM 529 O O . LYS A 1 69 ? -0.847 -58.875 -10.93 1 86.88 69 LYS A O 1
ATOM 534 N N . LEU A 1 70 ? -1.189 -56.656 -11.43 1 87.31 70 LEU A N 1
ATOM 535 C CA . LEU A 1 70 ? -1.791 -56.969 -12.719 1 87.31 70 LEU A CA 1
ATOM 536 C C . LEU A 1 70 ? -0.787 -56.781 -13.852 1 87.31 70 LEU A C 1
ATOM 538 O O . LEU A 1 70 ? -1.021 -57.219 -14.977 1 87.31 70 LEU A O 1
ATOM 542 N N . GLY A 1 71 ? 0.291 -56.156 -13.562 1 79.31 71 GLY A N 1
ATOM 543 C CA . GLY A 1 71 ? 1.328 -55.969 -14.562 1 79.31 71 GLY A CA 1
ATOM 544 C C . GLY A 1 71 ? 1.438 -54.562 -15.07 1 79.31 71 GLY A C 1
ATOM 545 O O . GLY A 1 71 ? 0.738 -53.656 -14.578 1 79.31 71 GLY A O 1
ATOM 546 N N . GLN A 1 72 ? 2.25 -54.438 -16.125 1 80.44 72 GLN A N 1
ATOM 547 C CA . GLN A 1 72 ? 2.611 -53.125 -16.688 1 80.44 72 GLN A CA 1
ATOM 548 C C . GLN A 1 72 ? 1.446 -52.531 -17.453 1 80.44 72 GLN A C 1
ATOM 550 O O . GLN A 1 72 ? 0.745 -53.219 -18.188 1 80.44 72 GLN A O 1
ATOM 555 N N . TRP A 1 73 ? 1.344 -51.219 -17.328 1 83.88 73 TRP A N 1
ATOM 556 C CA . TRP A 1 73 ? 0.372 -50.5 -18.125 1 83.88 73 TRP A CA 1
ATOM 557 C C . TRP A 1 73 ? 0.938 -50.156 -19.5 1 83.88 73 TRP A C 1
ATOM 559 O O . TRP A 1 73 ? 2.125 -49.844 -19.641 1 83.88 73 TRP A O 1
ATOM 569 N N . PRO A 1 74 ? 0.011 -50.156 -20.516 1 87.81 74 PRO A N 1
ATOM 570 C CA . PRO A 1 74 ? -1.418 -50.469 -20.516 1 87.81 74 PRO A CA 1
ATOM 571 C C . PRO A 1 74 ? -1.684 -51.969 -20.391 1 87.81 74 PRO A C 1
ATOM 573 O O . PRO A 1 74 ? -0.962 -52.781 -20.969 1 87.81 74 PRO A O 1
ATOM 576 N N . TRP A 1 75 ? -2.697 -52.281 -19.719 1 89.25 75 TRP A N 1
ATOM 577 C CA . TRP A 1 75 ? -3.117 -53.688 -19.562 1 89.25 75 TRP A CA 1
ATOM 578 C C . TRP A 1 75 ? -3.633 -54.25 -20.875 1 89.25 75 TRP A C 1
ATOM 580 O O . TRP A 1 75 ? -4.176 -53.5 -21.703 1 89.25 75 TRP A O 1
ATOM 590 N N . PRO A 1 76 ? -3.418 -55.594 -21.078 1 89.5 76 PRO A N 1
ATOM 591 C CA . PRO A 1 76 ? -4.07 -56.188 -22.25 1 89.5 76 PRO A CA 1
ATOM 592 C C . PRO A 1 76 ? -5.578 -55.938 -22.266 1 89.5 76 PRO A C 1
ATOM 594 O O . PRO A 1 76 ? -6.215 -55.875 -21.219 1 89.5 76 PRO A O 1
ATOM 597 N N . ARG A 1 77 ? -6.105 -55.844 -23.469 1 94.62 77 ARG A N 1
ATOM 598 C CA . ARG A 1 77 ? -7.5 -55.438 -23.609 1 94.62 77 ARG A CA 1
ATOM 599 C C . ARG A 1 77 ? -8.438 -56.5 -23 1 94.62 77 ARG A C 1
ATOM 601 O O . ARG A 1 77 ? -9.555 -56.156 -22.594 1 94.62 77 ARG A O 1
ATOM 608 N N . HIS A 1 78 ? -7.98 -57.781 -22.938 1 91.25 78 HIS A N 1
ATOM 609 C CA . HIS A 1 78 ? -8.828 -58.781 -22.281 1 91.25 78 HIS A CA 1
ATOM 610 C C . HIS A 1 78 ? -8.945 -58.5 -20.797 1 91.25 78 HIS A C 1
ATOM 612 O O . HIS A 1 78 ? -9.984 -58.781 -20.188 1 91.25 78 HIS A O 1
ATOM 618 N N . SER A 1 79 ? -7.836 -58.031 -20.156 1 92.81 79 SER A N 1
ATOM 619 C CA . SER A 1 79 ? -7.891 -57.625 -18.75 1 92.81 79 SER A CA 1
ATOM 620 C C . SER A 1 79 ? -8.828 -56.469 -18.531 1 92.81 79 SER A C 1
ATOM 622 O O . SER A 1 79 ? -9.578 -56.438 -17.547 1 92.81 79 SER A O 1
ATOM 624 N N . LEU A 1 80 ? -8.773 -55.531 -19.391 1 96.12 80 LEU A N 1
ATOM 625 C CA . LEU A 1 80 ? -9.688 -54.406 -19.312 1 96.12 80 LEU A CA 1
ATOM 626 C C . LEU A 1 80 ? -11.133 -54.844 -19.516 1 96.12 80 LEU A C 1
ATOM 628 O O . LEU A 1 80 ? -12.039 -54.312 -18.859 1 96.12 80 LEU A O 1
ATOM 632 N N . ALA A 1 81 ? -11.328 -55.75 -20.438 1 97.31 81 ALA A N 1
ATOM 633 C CA . ALA A 1 81 ? -12.656 -56.312 -20.641 1 97.31 81 ALA A CA 1
ATOM 634 C C . ALA A 1 81 ? -13.188 -56.969 -19.359 1 97.31 81 ALA A C 1
ATOM 636 O O . ALA A 1 81 ? -14.352 -56.781 -19 1 97.31 81 ALA A O 1
ATOM 637 N N . ALA A 1 82 ? -12.281 -57.719 -18.719 1 96.62 82 ALA A N 1
ATOM 638 C CA . ALA A 1 82 ? -12.664 -58.344 -17.469 1 96.62 82 ALA A CA 1
ATOM 639 C C . ALA A 1 82 ? -13.047 -57.281 -16.422 1 96.62 82 ALA A C 1
ATOM 641 O O . ALA A 1 82 ? -13.992 -57.5 -15.648 1 96.62 82 ALA A O 1
ATOM 642 N N . LEU A 1 83 ? -12.336 -56.25 -16.375 1 97.62 83 LEU A N 1
ATOM 643 C CA . LEU A 1 83 ? -12.641 -55.156 -15.453 1 97.62 83 LEU A CA 1
ATOM 644 C C . LEU A 1 83 ? -14.008 -54.562 -15.742 1 97.62 83 LEU A C 1
ATOM 646 O O . LEU A 1 83 ? -14.805 -54.344 -14.828 1 97.62 83 LEU A O 1
ATOM 650 N N . VAL A 1 84 ? -14.297 -54.281 -16.984 1 98.31 84 VAL A N 1
ATOM 651 C CA . VAL A 1 84 ? -15.578 -53.719 -17.406 1 98.31 84 VAL A CA 1
ATOM 652 C C . VAL A 1 84 ? -16.703 -54.656 -17.031 1 98.31 84 VAL A C 1
ATOM 654 O O . VAL A 1 84 ? -17.719 -54.25 -16.484 1 98.31 84 VAL A O 1
ATOM 657 N N . GLU A 1 85 ? -16.484 -55.938 -17.281 1 97.81 85 GLU A N 1
ATOM 658 C CA . GLU A 1 85 ? -17.5 -56.938 -16.984 1 97.81 85 GLU A CA 1
ATOM 659 C C . GLU A 1 85 ? -17.766 -57 -15.477 1 97.81 85 GLU A C 1
ATOM 661 O O . GLU A 1 85 ? -18.906 -57.125 -15.047 1 97.81 85 GLU A O 1
ATOM 666 N N . SER A 1 86 ? -16.672 -56.969 -14.734 1 97.81 86 SER A N 1
ATOM 667 C CA . SER A 1 86 ? -16.797 -57 -13.281 1 97.81 86 SER A CA 1
ATOM 668 C C . SER A 1 86 ? -17.578 -55.781 -12.773 1 97.81 86 SER A C 1
ATOM 670 O O . SER A 1 86 ? -18.406 -55.906 -11.867 1 97.81 86 SER A O 1
ATOM 672 N N . LEU A 1 87 ? -17.328 -54.656 -13.289 1 98.31 87 LEU A N 1
ATOM 673 C CA . LEU A 1 87 ? -18.016 -53.438 -12.883 1 98.31 87 LEU A CA 1
ATOM 674 C C . LEU A 1 87 ? -19.484 -53.5 -13.266 1 98.31 87 LEU A C 1
ATOM 676 O O . LEU A 1 87 ? -20.344 -53.062 -12.508 1 98.31 87 LEU A O 1
ATOM 680 N N . ARG A 1 88 ? -19.734 -54.031 -14.438 1 97.06 88 ARG A N 1
ATOM 681 C CA . ARG A 1 88 ? -21.125 -54.219 -14.859 1 97.06 88 ARG A CA 1
ATOM 682 C C . ARG A 1 88 ? -21.859 -55.156 -13.906 1 97.06 88 ARG A C 1
ATOM 684 O O . ARG A 1 88 ? -22.984 -54.875 -13.477 1 97.06 88 ARG A O 1
ATOM 691 N N . ALA A 1 89 ? -21.188 -56.219 -13.594 1 96 89 ALA A N 1
ATOM 692 C CA . ALA A 1 89 ? -21.781 -57.219 -12.695 1 96 89 ALA A CA 1
ATOM 693 C C . ALA A 1 89 ? -22.031 -56.625 -11.312 1 96 89 ALA A C 1
ATOM 695 O O . ALA A 1 89 ? -22.984 -57 -10.633 1 96 89 ALA A O 1
ATOM 696 N N . ALA A 1 90 ? -21.234 -55.656 -10.945 1 96.69 90 ALA A N 1
ATOM 697 C CA . ALA A 1 90 ? -21.344 -55 -9.633 1 96.69 90 ALA A CA 1
ATOM 698 C C . ALA A 1 90 ? -22.453 -53.969 -9.641 1 96.69 90 ALA A C 1
ATOM 700 O O . ALA A 1 90 ? -22.797 -53.406 -8.594 1 96.69 90 ALA A O 1
ATOM 701 N N . GLY A 1 91 ? -22.953 -53.594 -10.805 1 96.31 91 GLY A N 1
ATOM 702 C CA . GLY A 1 91 ? -24.109 -52.719 -10.891 1 96.31 91 GLY A CA 1
ATOM 703 C C . GLY A 1 91 ? -23.75 -51.281 -11.109 1 96.31 91 GLY A C 1
ATOM 704 O O . GLY A 1 91 ? -24.516 -50.375 -10.781 1 96.31 91 GLY A O 1
ATOM 705 N N . ALA A 1 92 ? -22.594 -51 -11.648 1 97.94 92 ALA A N 1
ATOM 706 C CA . ALA A 1 92 ? -22.203 -49.594 -11.938 1 97.94 92 ALA A CA 1
ATOM 707 C C . ALA A 1 92 ? -23.203 -48.938 -12.867 1 97.94 92 ALA A C 1
ATOM 709 O O . ALA A 1 92 ? -23.656 -49.562 -13.852 1 97.94 92 ALA A O 1
ATOM 710 N N . ALA A 1 93 ? -23.625 -47.75 -12.539 1 97.81 93 ALA A N 1
ATOM 711 C CA . ALA A 1 93 ? -24.594 -47.031 -13.359 1 97.81 93 ALA A CA 1
ATOM 712 C C . ALA A 1 93 ? -23.984 -46.594 -14.688 1 97.81 93 ALA A C 1
ATOM 714 O O . ALA A 1 93 ? -24.672 -46.594 -15.719 1 97.81 93 ALA A O 1
ATOM 715 N N . ALA A 1 94 ? -22.781 -46.219 -14.656 1 98.44 94 ALA A N 1
ATOM 716 C CA . ALA A 1 94 ? -21.969 -45.906 -15.828 1 98.44 94 ALA A CA 1
ATOM 717 C C . ALA A 1 94 ? -20.484 -46.125 -15.562 1 98.44 94 ALA A C 1
ATOM 719 O O . ALA A 1 94 ? -20.016 -45.938 -14.438 1 98.44 94 ALA A O 1
ATOM 720 N N . ILE A 1 95 ? -19.797 -46.594 -16.531 1 98.75 95 ILE A N 1
ATOM 721 C CA . ILE A 1 95 ? -18.359 -46.781 -16.469 1 98.75 95 ILE A CA 1
ATOM 722 C C . ILE A 1 95 ? -17.656 -45.875 -17.469 1 98.75 95 ILE A C 1
ATOM 724 O O . ILE A 1 95 ? -17.781 -46.062 -18.688 1 98.75 95 ILE A O 1
ATOM 728 N N . ALA A 1 96 ? -16.984 -44.875 -16.969 1 98.69 96 ALA A N 1
ATOM 729 C CA . ALA A 1 96 ? -16.266 -43.938 -17.828 1 98.69 96 ALA A CA 1
ATOM 730 C C . ALA A 1 96 ? -14.766 -44.219 -17.812 1 98.69 96 ALA A C 1
ATOM 732 O O . ALA A 1 96 ? -14.133 -44.156 -16.75 1 98.69 96 ALA A O 1
ATOM 733 N N . LEU A 1 97 ? -14.188 -44.438 -18.953 1 97.62 97 LEU A N 1
ATOM 734 C CA . LEU A 1 97 ? -12.766 -44.781 -19.062 1 97.62 97 LEU A CA 1
ATOM 735 C C . LEU A 1 97 ? -11.938 -43.531 -19.328 1 97.62 97 LEU A C 1
ATOM 737 O O . LEU A 1 97 ? -11.945 -43 -20.438 1 97.62 97 LEU A O 1
ATOM 741 N N . ASP A 1 98 ? -11.258 -43.062 -18.328 1 94.75 98 ASP A N 1
ATOM 742 C CA . ASP A 1 98 ? -10.297 -41.969 -18.516 1 94.75 98 ASP A CA 1
ATOM 743 C C . ASP A 1 98 ? -8.984 -42.5 -19.109 1 94.75 98 ASP A C 1
ATOM 745 O O . ASP A 1 98 ? -7.914 -42.281 -18.547 1 94.75 98 ASP A O 1
ATOM 749 N N . ILE A 1 99 ? -9.141 -43.219 -20.156 1 90.81 99 ILE A N 1
ATOM 750 C CA . ILE A 1 99 ? -8.094 -43.875 -20.922 1 90.81 99 ILE A CA 1
ATOM 751 C C . ILE A 1 99 ? -8.391 -43.719 -22.406 1 90.81 99 ILE A C 1
ATOM 753 O O . ILE A 1 99 ? -9.523 -43.938 -22.859 1 90.81 99 ILE A O 1
ATOM 757 N N . ILE A 1 100 ? -7.398 -43.344 -23.109 1 87.38 100 ILE A N 1
ATOM 758 C CA . ILE A 1 100 ? -7.582 -43.25 -24.547 1 87.38 100 ILE A CA 1
ATOM 759 C C . ILE A 1 100 ? -7.039 -44.531 -25.203 1 87.38 100 ILE A C 1
ATOM 761 O O . ILE A 1 100 ? -5.844 -44.812 -25.109 1 87.38 100 ILE A O 1
ATOM 765 N N . LEU A 1 101 ? -7.93 -45.219 -25.812 1 89.88 101 LEU A N 1
ATOM 766 C CA . LEU A 1 101 ? -7.594 -46.5 -26.453 1 89.88 101 LEU A CA 1
ATOM 767 C C . LEU A 1 101 ? -7.434 -46.312 -27.969 1 89.88 101 LEU A C 1
ATOM 769 O O . LEU A 1 101 ? -8.156 -46.938 -28.75 1 89.88 101 LEU A O 1
ATOM 773 N N . ALA A 1 102 ? -6.434 -45.625 -28.328 1 84.31 102 ALA A N 1
ATOM 774 C CA . ALA A 1 102 ? -6.293 -45.125 -29.703 1 84.31 102 ALA A CA 1
ATOM 775 C C . ALA A 1 102 ? -5.613 -46.156 -30.594 1 84.31 102 ALA A C 1
ATOM 777 O O . ALA A 1 102 ? -5.844 -46.156 -31.812 1 84.31 102 ALA A O 1
ATOM 778 N N . GLU A 1 103 ? -4.789 -47 -30.062 1 83.25 103 GLU A N 1
ATOM 779 C CA . GLU A 1 103 ? -4.012 -47.969 -30.844 1 83.25 103 GLU A CA 1
ATOM 780 C C . GLU A 1 103 ? -4.457 -49.406 -30.562 1 83.25 103 GLU A C 1
ATOM 782 O O . GLU A 1 103 ? -4.875 -49.719 -29.453 1 83.25 103 GLU A O 1
ATOM 787 N N . PRO A 1 104 ? -4.355 -50.188 -31.609 1 89.06 104 PRO A N 1
ATOM 788 C CA . PRO A 1 104 ? -4.672 -51.594 -31.359 1 89.06 104 PRO A CA 1
ATOM 789 C C . PRO A 1 104 ? -3.787 -52.219 -30.281 1 89.06 104 PRO A C 1
ATOM 791 O O . PRO A 1 104 ? -2.637 -51.812 -30.109 1 89.06 104 PRO A O 1
ATOM 794 N N . ASP A 1 105 ? -4.418 -53.156 -29.609 1 90.25 105 ASP A N 1
ATOM 795 C CA . ASP A 1 105 ? -3.684 -53.875 -28.562 1 90.25 105 ASP A CA 1
ATOM 796 C C . ASP A 1 105 ? -2.445 -54.562 -29.125 1 90.25 105 ASP A C 1
ATOM 798 O O . ASP A 1 105 ? -2.559 -55.469 -29.969 1 90.25 105 ASP A O 1
ATOM 802 N N . ARG A 1 106 ? -1.402 -54.312 -28.625 1 86.31 106 ARG A N 1
ATOM 803 C CA . ARG A 1 106 ? -0.14 -54.875 -29.125 1 86.31 106 ARG A CA 1
ATOM 804 C C . ARG A 1 106 ? 0.041 -56.312 -28.703 1 86.31 106 ARG A C 1
ATOM 806 O O . ARG A 1 106 ? 0.841 -57.031 -29.281 1 86.31 106 ARG A O 1
ATOM 813 N N . THR A 1 107 ? -0.699 -56.656 -27.703 1 88.31 107 THR A N 1
ATOM 814 C CA . THR A 1 107 ? -0.559 -58.031 -27.203 1 88.31 107 THR A CA 1
ATOM 815 C C . THR A 1 107 ? -1.523 -58.969 -27.906 1 88.31 107 THR A C 1
ATOM 817 O O . THR A 1 107 ? -1.61 -60.156 -27.562 1 88.31 107 THR A O 1
ATOM 820 N N . ALA A 1 108 ? -2.215 -58.375 -28.891 1 92 108 ALA A N 1
ATOM 821 C CA . ALA A 1 108 ? -3.084 -59.25 -29.672 1 92 108 ALA A CA 1
ATOM 822 C C . ALA A 1 108 ? -2.285 -60.375 -30.328 1 92 108 ALA A C 1
ATOM 824 O O . ALA A 1 108 ? -1.272 -60.125 -30.984 1 92 108 ALA A O 1
ATOM 825 N N . PRO A 1 109 ? -2.777 -61.594 -30.219 1 92.31 109 PRO A N 1
ATOM 826 C CA . PRO A 1 109 ? -1.99 -62.75 -30.688 1 92.31 109 PRO A CA 1
ATOM 827 C C . PRO A 1 109 ? -1.536 -62.594 -32.125 1 92.31 109 PRO A C 1
ATOM 829 O O . PRO A 1 109 ? -0.354 -62.75 -32.438 1 92.31 109 PRO A O 1
ATOM 832 N N . ALA A 1 110 ? -2.447 -62.188 -33.062 1 91.12 110 ALA A N 1
ATOM 833 C CA . ALA A 1 110 ? -2.117 -62.062 -34.469 1 91.12 110 ALA A CA 1
ATOM 834 C C . ALA A 1 110 ? -1.085 -60.969 -34.688 1 91.12 110 ALA A C 1
ATOM 836 O O . ALA A 1 110 ? -0.204 -61.094 -35.562 1 91.12 110 ALA A O 1
ATOM 837 N N . ARG A 1 111 ? -1.12 -59.969 -33.938 1 89 111 ARG A N 1
ATOM 838 C CA . ARG A 1 111 ? -0.266 -58.812 -34.125 1 89 111 ARG A CA 1
ATOM 839 C C . ARG A 1 111 ? 1.104 -59 -33.5 1 89 111 ARG A C 1
ATOM 841 O O . ARG A 1 111 ? 2.131 -58.688 -34.094 1 89 111 ARG A O 1
ATOM 848 N N . VAL A 1 112 ? 1.084 -59.531 -32.281 1 89.38 112 VAL A N 1
ATOM 849 C CA . VAL A 1 112 ? 2.328 -59.656 -31.531 1 89.38 112 VAL A CA 1
ATOM 850 C C . VAL A 1 112 ? 3.221 -60.719 -32.156 1 89.38 112 VAL A C 1
ATOM 852 O O . VAL A 1 112 ? 4.449 -60.625 -32.094 1 89.38 112 VAL A O 1
ATOM 855 N N . SER A 1 113 ? 2.637 -61.719 -32.875 1 90.62 113 SER A N 1
ATOM 856 C CA . SER A 1 113 ? 3.391 -62.844 -33.406 1 90.62 113 SER A CA 1
ATOM 857 C C . SER A 1 113 ? 3.713 -62.656 -34.906 1 90.62 113 SER A C 1
ATOM 859 O O . SER A 1 113 ? 4.289 -63.531 -35.531 1 90.62 113 SER A O 1
ATOM 861 N N . ALA A 1 114 ? 3.371 -61.5 -35.438 1 87.06 114 ALA A N 1
ATOM 862 C CA . ALA A 1 114 ? 3.471 -61.281 -36.875 1 87.06 114 ALA A CA 1
ATOM 863 C C . ALA A 1 114 ? 4.906 -61.469 -37.375 1 87.06 114 ALA A C 1
ATOM 865 O O . ALA A 1 114 ? 5.137 -62 -38.438 1 87.06 114 ALA A O 1
ATOM 866 N N . ASP A 1 115 ? 5.871 -61.125 -36.562 1 83 115 ASP A N 1
ATOM 867 C CA . ASP A 1 115 ? 7.254 -61.156 -37.031 1 83 115 ASP A CA 1
ATOM 868 C C . ASP A 1 115 ? 8.016 -62.344 -36.406 1 83 115 ASP A C 1
ATOM 870 O O . ASP A 1 115 ? 9.242 -62.406 -36.5 1 83 115 ASP A O 1
ATOM 874 N N . TRP A 1 116 ? 7.242 -63.125 -35.656 1 89.25 116 TRP A N 1
ATOM 875 C CA . TRP A 1 116 ? 7.891 -64.312 -35.094 1 89.25 116 TRP A CA 1
ATOM 876 C C . TRP A 1 116 ? 8.219 -65.312 -36.156 1 89.25 116 TRP A C 1
ATOM 878 O O . TRP A 1 116 ? 7.434 -65.562 -37.094 1 89.25 116 TRP A O 1
ATOM 888 N N . PRO A 1 117 ? 9.445 -65.875 -36.094 1 89.75 117 PRO A N 1
ATOM 889 C CA . PRO A 1 117 ? 9.797 -66.938 -37.062 1 89.75 117 PRO A CA 1
ATOM 890 C C . PRO A 1 117 ? 9.07 -68.25 -36.781 1 89.75 117 PRO A C 1
ATOM 892 O O . PRO A 1 117 ? 9.68 -69.25 -36.312 1 89.75 117 PRO A O 1
ATOM 895 N N . LEU A 1 118 ? 7.805 -68.312 -37.156 1 91.25 118 LEU A N 1
ATOM 896 C CA . LEU A 1 118 ? 6.965 -69.5 -36.938 1 91.25 118 LEU A CA 1
ATOM 897 C C . LEU A 1 118 ? 6.605 -70.188 -38.25 1 91.25 118 LEU A C 1
ATOM 899 O O . LEU A 1 118 ? 6.652 -69.562 -39.312 1 91.25 118 LEU A O 1
ATOM 903 N N . SER A 1 119 ? 6.219 -71.438 -38.188 1 91.69 119 SER A N 1
ATOM 904 C CA . SER A 1 119 ? 5.742 -72.188 -39.344 1 91.69 119 SER A CA 1
ATOM 905 C C . SER A 1 119 ? 4.375 -71.688 -39.781 1 91.69 119 SER A C 1
ATOM 907 O O . SER A 1 119 ? 3.645 -71.062 -39 1 91.69 119 SER A O 1
ATOM 909 N N . PRO A 1 120 ? 4.062 -71.875 -41.031 1 92.44 120 PRO A N 1
ATOM 910 C CA . PRO A 1 120 ? 2.75 -71.5 -41.531 1 92.44 120 PRO A CA 1
ATOM 911 C C . PRO A 1 120 ? 1.6 -72.062 -40.719 1 92.44 120 PRO A C 1
ATOM 913 O O . PRO A 1 120 ? 0.591 -71.438 -40.469 1 92.44 120 PRO A O 1
ATOM 916 N N . ALA A 1 121 ? 1.792 -73.312 -40.281 1 90.69 121 ALA A N 1
ATOM 917 C CA . ALA A 1 121 ? 0.749 -74 -39.531 1 90.69 121 ALA A CA 1
ATOM 918 C C . ALA A 1 121 ? 0.572 -73.312 -38.156 1 90.69 121 ALA A C 1
ATOM 920 O O . ALA A 1 121 ? -0.555 -73.125 -37.688 1 90.69 121 ALA A O 1
ATOM 921 N N . MET A 1 122 ? 1.621 -73 -37.594 1 91.38 122 MET A N 1
ATOM 922 C CA . MET A 1 122 ? 1.584 -72.375 -36.281 1 91.38 122 MET A CA 1
ATOM 923 C C . MET A 1 122 ? 0.966 -71 -36.375 1 91.38 122 MET A C 1
ATOM 925 O O . MET A 1 122 ? 0.162 -70.562 -35.531 1 91.38 122 MET A O 1
ATOM 929 N N . ARG A 1 123 ? 1.245 -70.25 -37.406 1 92.56 123 ARG A N 1
ATOM 930 C CA . ARG A 1 123 ? 0.705 -68.938 -37.625 1 92.56 123 ARG A CA 1
ATOM 931 C C . ARG A 1 123 ? -0.809 -68.938 -37.812 1 92.56 123 ARG A C 1
ATOM 933 O O . ARG A 1 123 ? -1.525 -68.125 -37.312 1 92.56 123 ARG A O 1
ATOM 940 N N . GLN A 1 124 ? -1.202 -69.938 -38.531 1 92.31 124 GLN A N 1
ATOM 941 C CA . GLN A 1 124 ? -2.635 -70.062 -38.781 1 92.31 124 GLN A CA 1
ATOM 942 C C . GLN A 1 124 ? -3.385 -70.312 -37.469 1 92.31 124 GLN A C 1
ATOM 944 O O . GLN A 1 124 ? -4.461 -69.812 -37.25 1 92.31 124 GLN A O 1
ATOM 949 N N . THR A 1 125 ? -2.811 -71.125 -36.594 1 93.25 125 THR A N 1
ATOM 950 C CA . THR A 1 125 ? -3.43 -71.438 -35.281 1 93.25 125 THR A CA 1
ATOM 951 C C . THR A 1 125 ? -3.529 -70.188 -34.438 1 93.25 125 THR A C 1
ATOM 953 O O . THR A 1 125 ? -4.566 -69.938 -33.812 1 93.25 125 THR A O 1
ATOM 956 N N . ILE A 1 126 ? -2.543 -69.438 -34.438 1 93.56 126 ILE A N 1
ATOM 957 C CA . ILE A 1 126 ? -2.486 -68.188 -33.594 1 93.56 126 ILE A CA 1
ATOM 958 C C . ILE A 1 126 ? -3.467 -67.188 -34.156 1 93.56 126 ILE A C 1
ATOM 960 O O . ILE A 1 126 ? -4.102 -66.438 -33.375 1 93.56 126 ILE A O 1
ATOM 964 N N . GLN A 1 127 ? -3.645 -67.125 -35.469 1 91.94 127 GLN A N 1
ATOM 965 C CA . GLN A 1 127 ? -4.527 -66.188 -36.094 1 91.94 127 GLN A CA 1
ATOM 966 C C . GLN A 1 127 ? -5.988 -66.438 -35.75 1 91.94 127 GLN A C 1
ATOM 968 O O . GLN A 1 127 ? -6.828 -65.562 -35.844 1 91.94 127 GLN A O 1
ATOM 973 N N . THR A 1 128 ? -6.285 -67.625 -35.312 1 92.25 128 THR A N 1
ATOM 974 C CA . THR A 1 128 ? -7.664 -68 -35 1 92.25 128 THR A CA 1
ATOM 975 C C . THR A 1 128 ? -8.016 -67.625 -33.562 1 92.25 128 THR A C 1
ATOM 977 O O . THR A 1 128 ? -9.18 -67.688 -33.156 1 92.25 128 THR A O 1
ATOM 980 N N . LEU A 1 129 ? -7.027 -67.25 -32.781 1 93.38 129 LEU A N 1
ATOM 981 C CA . LEU A 1 129 ? -7.293 -66.875 -31.422 1 93.38 129 LEU A CA 1
ATOM 982 C C . LEU A 1 129 ? -8.062 -65.562 -31.391 1 93.38 129 LEU A C 1
ATOM 984 O O . LEU A 1 129 ? -7.926 -64.688 -32.281 1 93.38 129 LEU A O 1
ATOM 988 N N . PRO A 1 130 ? -8.836 -65.312 -30.328 1 92.69 130 PRO A N 1
ATOM 989 C CA . PRO A 1 130 ? -9.656 -64.125 -30.266 1 92.69 130 PRO A CA 1
ATOM 990 C C . PRO A 1 130 ? -8.828 -62.844 -30.203 1 92.69 130 PRO A C 1
ATOM 992 O O . PRO A 1 130 ? -7.785 -62.812 -29.547 1 92.69 130 PRO A O 1
ATOM 995 N N . ASP A 1 131 ? -9.273 -61.812 -30.875 1 94.38 131 ASP A N 1
ATOM 996 C CA . ASP A 1 131 ? -8.672 -60.5 -30.812 1 94.38 131 ASP A CA 1
ATOM 997 C C . ASP A 1 131 ? -9.086 -59.75 -29.531 1 94.38 131 ASP A C 1
ATOM 999 O O . ASP A 1 131 ? -10.273 -59.531 -29.312 1 94.38 131 ASP A O 1
ATOM 1003 N N . PRO A 1 132 ? -8.117 -59.438 -28.703 1 94.25 132 PRO A N 1
ATOM 1004 C CA . PRO A 1 132 ? -8.469 -58.781 -27.438 1 94.25 132 PRO A CA 1
ATOM 1005 C C . PRO A 1 132 ? -9.266 -57.5 -27.625 1 94.25 132 PRO A C 1
ATOM 1007 O O . PRO A 1 132 ? -10.07 -57.125 -26.766 1 94.25 132 PRO A O 1
ATOM 1010 N N . ASP A 1 133 ? -9.109 -56.75 -28.703 1 95.94 133 ASP A N 1
ATOM 1011 C CA . ASP A 1 133 ? -9.898 -55.562 -28.969 1 95.94 133 ASP A CA 1
ATOM 1012 C C . ASP A 1 133 ? -11.367 -55.906 -29.203 1 95.94 133 ASP A C 1
ATOM 1014 O O . ASP A 1 133 ? -12.266 -55.188 -28.766 1 95.94 133 ASP A O 1
ATOM 1018 N N . ALA A 1 134 ? -11.523 -56.938 -29.891 1 96.19 134 ALA A N 1
ATOM 1019 C CA . ALA A 1 134 ? -12.898 -57.406 -30.109 1 96.19 134 ALA A CA 1
ATOM 1020 C C . ALA A 1 134 ? -13.539 -57.844 -28.797 1 96.19 134 ALA A C 1
ATOM 1022 O O . ALA A 1 134 ? -14.727 -57.625 -28.578 1 96.19 134 ALA A O 1
ATOM 1023 N N . VAL A 1 135 ? -12.734 -58.531 -28 1 96.25 135 VAL A N 1
ATOM 1024 C CA . VAL A 1 135 ? -13.219 -58.969 -26.703 1 96.25 135 VAL A CA 1
ATOM 1025 C C . VAL A 1 135 ? -13.641 -57.75 -25.875 1 96.25 135 VAL A C 1
ATOM 1027 O O . VAL A 1 135 ? -14.703 -57.75 -25.25 1 96.25 135 VAL A O 1
ATOM 1030 N N . LEU A 1 136 ? -12.859 -56.75 -25.859 1 97.69 136 LEU A N 1
ATOM 1031 C CA . LEU A 1 136 ? -13.18 -55.531 -25.109 1 97.69 136 LEU A CA 1
ATOM 1032 C C . LEU A 1 136 ? -14.414 -54.844 -25.703 1 97.69 136 LEU A C 1
ATOM 1034 O O . LEU A 1 136 ? -15.273 -54.375 -24.953 1 97.69 136 LEU A O 1
ATOM 1038 N N . ALA A 1 137 ? -14.5 -54.781 -27 1 98.06 137 ALA A N 1
ATOM 1039 C CA . ALA A 1 137 ? -15.664 -54.188 -27.656 1 98.06 137 ALA A CA 1
ATOM 1040 C C . ALA A 1 137 ? -16.953 -54.875 -27.219 1 98.06 137 ALA A C 1
ATOM 1042 O O . ALA A 1 137 ? -17.969 -54.219 -26.953 1 98.06 137 ALA A O 1
ATOM 1043 N N . ALA A 1 138 ? -16.875 -56.156 -27.109 1 97.38 138 ALA A N 1
ATOM 1044 C CA . ALA A 1 138 ? -18.047 -56.938 -26.688 1 97.38 138 ALA A CA 1
ATOM 1045 C C . ALA A 1 138 ? -18.422 -56.594 -25.25 1 97.38 138 ALA A C 1
ATOM 1047 O O . ALA A 1 138 ? -19.594 -56.5 -24.922 1 97.38 138 ALA A O 1
ATOM 1048 N N . ALA A 1 139 ? -17.422 -56.5 -24.422 1 97.81 139 ALA A N 1
ATOM 1049 C CA . ALA A 1 139 ? -17.656 -56.156 -23.031 1 97.81 139 ALA A CA 1
ATOM 1050 C C . ALA A 1 139 ? -18.281 -54.75 -22.922 1 97.81 139 ALA A C 1
ATOM 1052 O O . ALA A 1 139 ? -19.203 -54.531 -22.125 1 97.81 139 ALA A O 1
ATOM 1053 N N . ILE A 1 140 ? -17.797 -53.844 -23.688 1 98.06 140 ILE A N 1
ATOM 1054 C CA . ILE A 1 140 ? -18.266 -52.469 -23.688 1 98.06 140 ILE A CA 1
ATOM 1055 C C . ILE A 1 140 ? -19.719 -52.438 -24.188 1 98.06 140 ILE A C 1
ATOM 1057 O O . ILE A 1 140 ? -20.562 -51.75 -23.594 1 98.06 140 ILE A O 1
ATOM 1061 N N . ALA A 1 141 ? -20.016 -53.188 -25.203 1 96.5 141 ALA A N 1
ATOM 1062 C CA . ALA A 1 141 ? -21.344 -53.188 -25.828 1 96.5 141 ALA A CA 1
ATOM 1063 C C . ALA A 1 141 ? -22.406 -53.688 -24.844 1 96.5 141 ALA A C 1
ATOM 1065 O O . ALA A 1 141 ? -23.578 -53.281 -24.953 1 96.5 141 ALA A O 1
ATOM 1066 N N . GLY A 1 142 ? -22 -54.375 -23.906 1 91.19 142 GLY A N 1
ATOM 1067 C CA . GLY A 1 142 ? -22.953 -54.969 -22.969 1 91.19 142 GLY A CA 1
ATOM 1068 C C . GLY A 1 142 ? -23.344 -54.062 -21.844 1 91.19 142 GLY A C 1
ATOM 1069 O O . GLY A 1 142 ? -24.219 -54.375 -21.031 1 91.19 142 GLY A O 1
ATOM 1070 N N . GLY A 1 143 ? -22.75 -52.906 -21.797 1 92.38 143 GLY A N 1
ATOM 1071 C CA . GLY A 1 143 ? -23.016 -52.062 -20.625 1 92.38 143 GLY A CA 1
ATOM 1072 C C . GLY A 1 143 ? -23 -50.594 -20.922 1 92.38 143 GLY A C 1
ATOM 1073 O O . GLY A 1 143 ? -22.984 -50.188 -22.094 1 92.38 143 GLY A O 1
ATOM 1074 N N . SER A 1 144 ? -23.234 -49.781 -19.812 1 97.31 144 SER A N 1
ATOM 1075 C CA . SER A 1 144 ? -23.188 -48.344 -19.844 1 97.31 144 SER A CA 1
ATOM 1076 C C . SER A 1 144 ? -21.766 -47.812 -19.734 1 97.31 144 SER A C 1
ATOM 1078 O O . SER A 1 144 ? -21.391 -47.219 -18.703 1 97.31 144 SER A O 1
ATOM 1080 N N . VAL A 1 145 ? -20.984 -48 -20.859 1 98.44 145 VAL A N 1
ATOM 1081 C CA . VAL A 1 145 ? -19.578 -47.625 -20.844 1 98.44 145 VAL A CA 1
ATOM 1082 C C . VAL A 1 145 ? -19.344 -46.406 -21.719 1 98.44 145 VAL A C 1
ATOM 1084 O O . VAL A 1 145 ? -19.938 -46.281 -22.781 1 98.44 145 VAL A O 1
ATOM 1087 N N . VAL A 1 146 ? -18.562 -45.469 -21.219 1 98.12 146 VAL A N 1
ATOM 1088 C CA . VAL A 1 146 ? -18.188 -44.25 -21.938 1 98.12 146 VAL A CA 1
ATOM 1089 C C . VAL A 1 146 ? -16.688 -44.281 -22.219 1 98.12 146 VAL A C 1
ATOM 1091 O O . VAL A 1 146 ? -15.875 -44.406 -21.297 1 98.12 146 VAL A O 1
ATOM 1094 N N . THR A 1 147 ? -16.25 -44.156 -23.484 1 96.5 147 THR A N 1
ATOM 1095 C CA . THR A 1 147 ? -14.844 -44.094 -23.859 1 96.5 147 THR A CA 1
ATOM 1096 C C . THR A 1 147 ? -14.383 -42.625 -23.891 1 96.5 147 THR A C 1
ATOM 1098 O O . THR A 1 147 ? -15.18 -41.719 -24.109 1 96.5 147 THR A O 1
ATOM 1101 N N . GLY A 1 148 ? -13.141 -42.469 -23.609 1 93.06 148 GLY A N 1
ATOM 1102 C CA . GLY A 1 148 ? -12.57 -41.125 -23.609 1 93.06 148 GLY A CA 1
ATOM 1103 C C . GLY A 1 148 ? -11.812 -40.812 -24.891 1 93.06 148 GLY A C 1
ATOM 1104 O O . GLY A 1 148 ? -11.359 -41.719 -25.594 1 93.06 148 GLY A O 1
ATOM 1105 N N . PHE A 1 149 ? -11.703 -39.5 -25.203 1 89.44 149 PHE A N 1
ATOM 1106 C CA . PHE A 1 149 ? -10.828 -39.031 -26.266 1 89.44 149 PHE A CA 1
ATOM 1107 C C . PHE A 1 149 ? -10.18 -37.688 -25.875 1 89.44 149 PHE A C 1
ATOM 1109 O O . PHE A 1 149 ? -10.656 -37 -24.969 1 89.44 149 PHE A O 1
ATOM 1116 N N . ALA A 1 150 ? -9.031 -37.375 -26.422 1 85.38 150 ALA A N 1
ATOM 1117 C CA . ALA A 1 150 ? -8.305 -36.156 -26.109 1 85.38 150 ALA A CA 1
ATOM 1118 C C . ALA A 1 150 ? -8.266 -35.219 -27.297 1 85.38 150 ALA A C 1
ATOM 1120 O O . ALA A 1 150 ? -8.273 -35.656 -28.453 1 85.38 150 ALA A O 1
ATOM 1121 N N . ALA A 1 151 ? -8.352 -33.906 -26.953 1 76.94 151 ALA A N 1
ATOM 1122 C CA . ALA A 1 151 ? -8.188 -32.938 -28.016 1 76.94 151 ALA A CA 1
ATOM 1123 C C . ALA A 1 151 ? -6.727 -32.812 -28.438 1 76.94 151 ALA A C 1
ATOM 1125 O O . ALA A 1 151 ? -5.82 -32.969 -27.625 1 76.94 151 ALA A O 1
ATOM 1126 N N . SER A 1 152 ? -6.449 -32.812 -29.672 1 67.88 152 SER A N 1
ATOM 1127 C CA . SER A 1 152 ? -5.113 -32.625 -30.234 1 67.88 152 SER A CA 1
ATOM 1128 C C . SER A 1 152 ? -5.125 -31.625 -31.375 1 67.88 152 SER A C 1
ATOM 1130 O O . SER A 1 152 ? -6.133 -31.469 -32.062 1 67.88 152 SER A O 1
ATOM 1132 N N . HIS A 1 153 ? -4.164 -30.766 -31.438 1 59.28 153 HIS A N 1
ATOM 1133 C CA . HIS A 1 153 ? -4.066 -29.812 -32.531 1 59.28 153 HIS A CA 1
ATOM 1134 C C . HIS A 1 153 ? -3.604 -30.484 -33.812 1 59.28 153 HIS A C 1
ATOM 1136 O O . HIS A 1 153 ? -3.682 -29.891 -34.906 1 59.28 153 HIS A O 1
ATOM 1142 N N . GLN A 1 154 ? -3.031 -31.641 -33.75 1 54.75 154 GLN A N 1
ATOM 1143 C CA . GLN A 1 154 ? -2.516 -32.281 -34.938 1 54.75 154 GLN A CA 1
ATOM 1144 C C . GLN A 1 154 ? -3.639 -32.938 -35.75 1 54.75 154 GLN A C 1
ATOM 1146 O O . GLN A 1 154 ? -4.578 -33.469 -35.188 1 54.75 154 GLN A O 1
ATOM 1151 N N . PRO A 1 155 ? -3.715 -32.594 -37.094 1 50.88 155 PRO A N 1
ATOM 1152 C CA . PRO A 1 155 ? -4.754 -33.094 -38 1 50.88 155 PRO A CA 1
ATOM 1153 C C . PRO A 1 155 ? -4.848 -34.625 -37.969 1 50.88 155 PRO A C 1
ATOM 1155 O O . PRO A 1 155 ? -3.869 -35.312 -38.281 1 50.88 155 PRO A O 1
ATOM 1158 N N . ALA A 1 156 ? -5.129 -35.219 -36.938 1 55.22 156 ALA A N 1
ATOM 1159 C CA . ALA A 1 156 ? -5.18 -36.656 -37.125 1 55.22 156 ALA A CA 1
ATOM 1160 C C . ALA A 1 156 ? -6.445 -37.094 -37.875 1 55.22 156 ALA A C 1
ATOM 1162 O O . ALA A 1 156 ? -7.246 -36.219 -38.25 1 55.22 156 ALA A O 1
ATOM 1163 N N . GLY A 1 157 ? -7.066 -38.219 -37.406 1 52.06 157 GLY A N 1
ATOM 1164 C CA . GLY A 1 157 ? -7.945 -39.156 -38.094 1 52.06 157 GLY A CA 1
ATOM 1165 C C . GLY A 1 157 ? -9.383 -38.688 -38.156 1 52.06 157 GLY A C 1
ATOM 1166 O O . GLY A 1 157 ? -9.664 -37.5 -37.875 1 52.06 157 GLY A O 1
ATOM 1167 N N . ALA A 1 158 ? -10.328 -39.594 -38.281 1 56.44 158 ALA A N 1
ATOM 1168 C CA . ALA A 1 158 ? -11.742 -39.625 -38.656 1 56.44 158 ALA A CA 1
ATOM 1169 C C . ALA A 1 158 ? -12.586 -38.844 -37.625 1 56.44 158 ALA A C 1
ATOM 1171 O O . ALA A 1 158 ? -12.375 -38.969 -36.438 1 56.44 158 ALA A O 1
ATOM 1172 N N . GLN A 1 159 ? -13.227 -37.75 -38.094 1 63.34 159 GLN A N 1
ATOM 1173 C CA . GLN A 1 159 ? -14.219 -36.969 -37.344 1 63.34 159 GLN A CA 1
ATOM 1174 C C . GLN A 1 159 ? -15.398 -37.875 -36.938 1 63.34 159 GLN A C 1
ATOM 1176 O O . GLN A 1 159 ? -15.938 -38.625 -37.75 1 63.34 159 GLN A O 1
ATOM 1181 N N . SER A 1 160 ? -15.414 -38.312 -35.625 1 70.5 160 SER A N 1
ATOM 1182 C CA . SER A 1 160 ? -16.594 -39.031 -35.188 1 70.5 160 SER A CA 1
ATOM 1183 C C . SER A 1 160 ? -17.547 -38.125 -34.406 1 70.5 160 SER A C 1
ATOM 1185 O O . SER A 1 160 ? -17.125 -37.156 -33.812 1 70.5 160 SER A O 1
ATOM 1187 N N . THR A 1 161 ? -18.828 -38.344 -34.625 1 77.44 161 THR A N 1
ATOM 1188 C CA . THR A 1 161 ? -19.891 -37.594 -33.969 1 77.44 161 THR A CA 1
ATOM 1189 C C . THR A 1 161 ? -20.125 -38.062 -32.562 1 77.44 161 THR A C 1
ATOM 1191 O O . THR A 1 161 ? -19.828 -39.219 -32.219 1 77.44 161 THR A O 1
ATOM 1194 N N . ALA A 1 162 ? -20.531 -37.125 -31.75 1 85.75 162 ALA A N 1
ATOM 1195 C CA . ALA A 1 162 ? -20.922 -37.438 -30.375 1 85.75 162 ALA A CA 1
ATOM 1196 C C . ALA A 1 162 ? -22.156 -38.375 -30.359 1 85.75 162 ALA A C 1
ATOM 1198 O O . ALA A 1 162 ? -23 -38.281 -31.266 1 85.75 162 ALA A O 1
ATOM 1199 N N . LYS A 1 163 ? -22.188 -39.219 -29.438 1 89.5 163 LYS A N 1
ATOM 1200 C CA . LYS A 1 163 ? -23.359 -40.094 -29.266 1 89.5 163 LYS A CA 1
ATOM 1201 C C . LYS A 1 163 ? -24.516 -39.312 -28.641 1 89.5 163 LYS A C 1
ATOM 1203 O O . LYS A 1 163 ? -25.688 -39.594 -28.922 1 89.5 163 LYS A O 1
ATOM 1208 N N . ALA A 1 164 ? -24.141 -38.375 -27.875 1 89.81 164 ALA A N 1
ATOM 1209 C CA . ALA A 1 164 ? -25.156 -37.5 -27.266 1 89.81 164 ALA A CA 1
ATOM 1210 C C . ALA A 1 164 ? -25.766 -36.594 -28.312 1 89.81 164 ALA A C 1
ATOM 1212 O O . ALA A 1 164 ? -25.078 -36.094 -29.203 1 89.81 164 ALA A O 1
ATOM 1213 N N . ARG A 1 165 ? -27.062 -36.344 -28.141 1 92.12 165 ARG A N 1
ATOM 1214 C CA . ARG A 1 165 ? -27.734 -35.344 -28.953 1 92.12 165 ARG A CA 1
ATOM 1215 C C . ARG A 1 165 ? -27.844 -34 -28.234 1 92.12 165 ARG A C 1
ATOM 1217 O O . ARG A 1 165 ? -28.312 -33.969 -27.094 1 92.12 165 ARG A O 1
ATOM 1224 N N . PHE A 1 166 ? -27.391 -33 -28.875 1 93.44 166 PHE A N 1
ATOM 1225 C CA . PHE A 1 166 ? -27.438 -31.672 -28.297 1 93.44 166 PHE A CA 1
ATOM 1226 C C . PHE A 1 166 ? -28.688 -30.922 -28.734 1 93.44 166 PHE A C 1
ATOM 1228 O O . PHE A 1 166 ? -28.969 -30.844 -29.938 1 93.44 166 PHE A O 1
ATOM 1235 N N . ILE A 1 167 ? -29.469 -30.5 -27.812 1 93.69 167 ILE A N 1
ATOM 1236 C CA . ILE A 1 167 ? -30.625 -29.656 -28.094 1 93.69 167 ILE A CA 1
ATOM 1237 C C . ILE A 1 167 ? -30.344 -28.234 -27.641 1 93.69 167 ILE A C 1
ATOM 1239 O O . ILE A 1 167 ? -29.922 -28 -26.5 1 93.69 167 ILE A O 1
ATOM 1243 N N . PHE A 1 168 ? -30.609 -27.359 -28.516 1 92.06 168 PHE A N 1
ATOM 1244 C CA . PHE A 1 168 ? -30.234 -25.984 -28.219 1 92.06 168 PHE A CA 1
ATOM 1245 C C . PHE A 1 168 ? -31.453 -25.141 -27.859 1 92.06 168 PHE A C 1
ATOM 1247 O O . PHE A 1 168 ? -32.5 -25.219 -28.531 1 92.06 168 PHE A O 1
ATOM 1254 N N . SER A 1 169 ? -31.453 -24.578 -26.75 1 91.19 169 SER A N 1
ATOM 1255 C CA . SER A 1 169 ? -32.344 -23.5 -26.391 1 91.19 169 SER A CA 1
ATOM 1256 C C . SER A 1 169 ? -31.688 -22.141 -26.578 1 91.19 169 SER A C 1
ATOM 1258 O O . SER A 1 169 ? -30.969 -21.672 -25.688 1 91.19 169 SER A O 1
ATOM 1260 N N . GLY A 1 170 ? -31.891 -21.5 -27.75 1 86.12 170 GLY A N 1
ATOM 1261 C CA . GLY A 1 170 ? -31.172 -20.297 -28.156 1 86.12 170 GLY A CA 1
ATOM 1262 C C . GLY A 1 170 ? -30.234 -20.531 -29.312 1 86.12 170 GLY A C 1
ATOM 1263 O O . GLY A 1 170 ? -30.344 -21.547 -30.016 1 86.12 170 GLY A O 1
ATOM 1264 N N . PRO A 1 171 ? -29.359 -19.562 -29.562 1 86.69 171 PRO A N 1
ATOM 1265 C CA . PRO A 1 171 ? -28.438 -19.734 -30.672 1 86.69 171 PRO A CA 1
ATOM 1266 C C . PRO A 1 171 ? -27.422 -20.844 -30.438 1 86.69 171 PRO A C 1
ATOM 1268 O O . PRO A 1 171 ? -27.109 -21.156 -29.297 1 86.69 171 PRO A O 1
ATOM 1271 N N . ASN A 1 172 ? -26.969 -21.406 -31.516 1 85.56 172 ASN A N 1
ATOM 1272 C CA . ASN A 1 172 ? -25.906 -22.406 -31.438 1 85.56 172 ASN A CA 1
ATOM 1273 C C . ASN A 1 172 ? -24.609 -21.812 -30.906 1 85.56 172 ASN A C 1
ATOM 1275 O O . ASN A 1 172 ? -24.047 -20.891 -31.516 1 85.56 172 ASN A O 1
ATOM 1279 N N . PRO A 1 173 ? -24.141 -22.328 -29.828 1 86.5 173 PRO A N 1
ATOM 1280 C CA . PRO A 1 173 ? -22.969 -21.719 -29.203 1 86.5 173 PRO A CA 1
ATOM 1281 C C . PRO A 1 173 ? -21.656 -22.141 -29.844 1 86.5 173 PRO A C 1
ATOM 1283 O O . PRO A 1 173 ? -20.578 -21.766 -29.391 1 86.5 173 PRO A O 1
ATOM 1286 N N . LEU A 1 174 ? -21.641 -22.906 -30.844 1 86.94 174 LEU A N 1
ATOM 1287 C CA . LEU A 1 174 ? -20.453 -23.5 -31.469 1 86.94 174 LEU A CA 1
ATOM 1288 C C . LEU A 1 174 ? -19.422 -22.422 -31.797 1 86.94 174 LEU A C 1
ATOM 1290 O O . LEU A 1 174 ? -18.234 -22.609 -31.547 1 86.94 174 LEU A O 1
ATOM 1294 N N . ALA A 1 175 ? -19.859 -21.312 -32.281 1 83.12 175 ALA A N 1
ATOM 1295 C CA . ALA A 1 175 ? -18.969 -20.266 -32.75 1 83.12 175 ALA A CA 1
ATOM 1296 C C . ALA A 1 175 ? -18.297 -19.562 -31.562 1 83.12 175 ALA A C 1
ATOM 1298 O O . ALA A 1 175 ? -17.203 -19 -31.703 1 83.12 175 ALA A O 1
ATOM 1299 N N . ALA A 1 176 ? -18.906 -19.703 -30.438 1 82.38 176 ALA A N 1
ATOM 1300 C CA . ALA A 1 176 ? -18.406 -18.984 -29.281 1 82.38 176 ALA A CA 1
ATOM 1301 C C . ALA A 1 176 ? -17.375 -19.812 -28.516 1 82.38 176 ALA A C 1
ATOM 1303 O O . ALA A 1 176 ? -16.609 -19.297 -27.703 1 82.38 176 ALA A O 1
ATOM 1304 N N . LEU A 1 177 ? -17.344 -21.109 -28.781 1 87.25 177 LEU A N 1
ATOM 1305 C CA . LEU A 1 177 ? -16.438 -22 -28.094 1 87.25 177 LEU A CA 1
ATOM 1306 C C . LEU A 1 177 ? -15.102 -22.109 -28.844 1 87.25 177 LEU A C 1
ATOM 1308 O O . LEU A 1 177 ? -15.086 -22.125 -30.078 1 87.25 177 LEU A O 1
ATOM 1312 N N . PRO A 1 178 ? -14.07 -22.047 -28.109 1 82.81 178 PRO A N 1
ATOM 1313 C CA . PRO A 1 178 ? -12.781 -22.25 -28.781 1 82.81 178 PRO A CA 1
ATOM 1314 C C . PRO A 1 178 ? -12.672 -23.625 -29.438 1 82.81 178 PRO A C 1
ATOM 1316 O O . PRO A 1 178 ? -13.117 -24.625 -28.859 1 82.81 178 PRO A O 1
ATOM 1319 N N . ASP A 1 179 ? -12.102 -23.672 -30.594 1 85.56 179 ASP A N 1
ATOM 1320 C CA . ASP A 1 179 ? -11.867 -24.922 -31.312 1 85.56 179 ASP A CA 1
ATOM 1321 C C . ASP A 1 179 ? -10.617 -25.625 -30.781 1 85.56 179 ASP A C 1
ATOM 1323 O O . ASP A 1 179 ? -9.508 -25.094 -30.875 1 85.56 179 ASP A O 1
ATOM 1327 N N . LEU A 1 180 ? -10.844 -26.844 -30.25 1 80.56 180 LEU A N 1
ATOM 1328 C CA . LEU A 1 180 ? -9.711 -27.578 -29.688 1 80.56 180 LEU A CA 1
ATOM 1329 C C . LEU A 1 180 ? -9.055 -28.453 -30.75 1 80.56 180 LEU A C 1
ATOM 1331 O O . LEU A 1 180 ? -8.156 -29.234 -30.438 1 80.56 180 LEU A O 1
ATOM 1335 N N . GLY A 1 181 ? -9.539 -28.234 -31.969 1 79.81 181 GLY A N 1
ATOM 1336 C CA . GLY A 1 181 ? -8.922 -28.953 -33.094 1 79.81 181 GLY A CA 1
ATOM 1337 C C . GLY A 1 181 ? -9.523 -30.328 -33.312 1 79.81 181 GLY A C 1
ATOM 1338 O O . GLY A 1 181 ? -10.742 -30.469 -33.438 1 79.81 181 GLY A O 1
ATOM 1339 N N . GLN A 1 182 ? -8.508 -31.312 -33.406 1 78.56 182 GLN A N 1
ATOM 1340 C CA . GLN A 1 182 ? -8.945 -32.688 -33.625 1 78.56 182 GLN A CA 1
ATOM 1341 C C . GLN A 1 182 ? -8.703 -33.531 -32.375 1 78.56 182 GLN A C 1
ATOM 1343 O O . GLN A 1 182 ? -8.102 -33.062 -31.391 1 78.56 182 GLN A O 1
ATOM 1348 N N . GLY A 1 183 ? -9.398 -34.625 -32.344 1 77.75 183 GLY A N 1
ATOM 1349 C CA . GLY A 1 183 ? -9.281 -35.438 -31.172 1 77.75 183 GLY A CA 1
ATOM 1350 C C . GLY A 1 183 ? -8.555 -36.75 -31.406 1 77.75 183 GLY A C 1
ATOM 1351 O O . GLY A 1 183 ? -8.578 -37.281 -32.531 1 77.75 183 GLY A O 1
ATOM 1352 N N . VAL A 1 184 ? -7.645 -37.094 -30.5 1 79.69 184 VAL A N 1
ATOM 1353 C CA . VAL A 1 184 ? -7.152 -38.469 -30.453 1 79.69 184 VAL A CA 1
ATOM 1354 C C . VAL A 1 184 ? -8.219 -39.375 -29.828 1 79.69 184 VAL A C 1
ATOM 1356 O O . VAL A 1 184 ? -8.539 -39.25 -28.641 1 79.69 184 VAL A O 1
ATOM 1359 N N . ARG A 1 185 ? -8.672 -40.25 -30.656 1 88.19 185 ARG A N 1
ATOM 1360 C CA . ARG A 1 185 ? -9.828 -41.031 -30.25 1 88.19 185 ARG A CA 1
ATOM 1361 C C . ARG A 1 185 ? -9.469 -42.5 -30.078 1 88.19 185 ARG A C 1
ATOM 1363 O O . ARG A 1 185 ? -8.406 -42.938 -30.531 1 88.19 185 ARG A O 1
ATOM 1370 N N . SER A 1 186 ? -10.414 -43.125 -29.406 1 89.81 186 SER A N 1
ATOM 1371 C CA . SER A 1 186 ? -10.281 -44.594 -29.266 1 89.81 186 SER A CA 1
ATOM 1372 C C . SER A 1 186 ? -10.609 -45.281 -30.578 1 89.81 186 SER A C 1
ATOM 1374 O O . SER A 1 186 ? -11.164 -44.688 -31.5 1 89.81 186 SER A O 1
ATOM 1376 N N . LEU A 1 187 ? -10.273 -46.562 -30.703 1 91 187 LEU A N 1
ATOM 1377 C CA . LEU A 1 187 ? -10.547 -47.344 -31.906 1 91 187 LEU A CA 1
ATOM 1378 C C . LEU A 1 187 ? -12.031 -47.312 -32.25 1 91 187 LEU A C 1
ATOM 1380 O O . LEU A 1 187 ? -12.883 -47.344 -31.359 1 91 187 LEU A O 1
ATOM 1384 N N . PRO A 1 188 ? -12.352 -47.281 -33.531 1 92.94 188 PRO A N 1
ATOM 1385 C CA . PRO A 1 188 ? -13.75 -47.156 -33.969 1 92.94 188 PRO A CA 1
ATOM 1386 C C . PRO A 1 188 ? -14.633 -48.281 -33.438 1 92.94 188 PRO A C 1
ATOM 1388 O O . PRO A 1 188 ? -15.75 -48 -32.969 1 92.94 188 PRO A O 1
ATOM 1391 N N . ALA A 1 189 ? -14.102 -49.469 -33.344 1 94.62 189 ALA A N 1
ATOM 1392 C CA . ALA A 1 189 ? -14.883 -50.594 -32.875 1 94.62 189 ALA A CA 1
ATOM 1393 C C . ALA A 1 189 ? -15.258 -50.406 -31.391 1 94.62 189 ALA A C 1
ATOM 1395 O O . ALA A 1 189 ? -16.344 -50.812 -30.969 1 94.62 189 ALA A O 1
ATOM 1396 N N . LEU A 1 190 ? -14.391 -49.812 -30.672 1 96.25 190 LEU A N 1
ATOM 1397 C CA . LEU A 1 190 ? -14.641 -49.562 -29.25 1 96.25 190 LEU A CA 1
ATOM 1398 C C . LEU A 1 190 ? -15.617 -48.438 -29.047 1 96.25 190 LEU A C 1
ATOM 1400 O O . LEU A 1 190 ? -16.516 -48.5 -28.219 1 96.25 190 LEU A O 1
ATOM 1404 N N . GLU A 1 191 ? -15.469 -47.406 -29.812 1 95.19 191 GLU A N 1
ATOM 1405 C CA . GLU A 1 191 ? -16.359 -46.25 -29.703 1 95.19 191 GLU A CA 1
ATOM 1406 C C . GLU A 1 191 ? -17.781 -46.594 -30.141 1 95.19 191 GLU A C 1
ATOM 1408 O O . GLU A 1 191 ? -18.75 -46.156 -29.547 1 95.19 191 GLU A O 1
ATOM 1413 N N . GLN A 1 192 ? -17.844 -47.375 -31.203 1 94.31 192 GLN A N 1
ATOM 1414 C CA . GLN A 1 192 ? -19.156 -47.812 -31.703 1 94.31 192 GLN A CA 1
ATOM 1415 C C . GLN A 1 192 ? -19.875 -48.656 -30.672 1 94.31 192 GLN A C 1
ATOM 1417 O O . GLN A 1 192 ? -21.109 -48.562 -30.531 1 94.31 192 GLN A O 1
ATOM 1422 N N . ALA A 1 193 ? -19.141 -49.438 -29.922 1 96.62 193 ALA A N 1
ATOM 1423 C CA . ALA A 1 193 ? -19.719 -50.344 -28.922 1 96.62 193 ALA A CA 1
ATOM 1424 C C . ALA A 1 193 ? -20.141 -49.562 -27.672 1 96.62 193 ALA A C 1
ATOM 1426 O O . ALA A 1 193 ? -21.016 -50 -26.938 1 96.62 193 ALA A O 1
ATOM 1427 N N . ALA A 1 194 ? -19.547 -48.406 -27.422 1 97.5 194 ALA A N 1
ATOM 1428 C CA . ALA A 1 194 ? -19.734 -47.656 -26.188 1 97.5 194 ALA A CA 1
ATOM 1429 C C . ALA A 1 194 ? -21.078 -46.938 -26.203 1 97.5 194 ALA A C 1
ATOM 1431 O O . ALA A 1 194 ? -21.578 -46.562 -27.266 1 97.5 194 ALA A O 1
ATOM 1432 N N . ALA A 1 195 ? -21.625 -46.688 -25.016 1 97.19 195 ALA A N 1
ATOM 1433 C CA . ALA A 1 195 ? -22.859 -45.938 -24.859 1 97.19 195 ALA A CA 1
ATOM 1434 C C . ALA A 1 195 ? -22.641 -44.438 -25.031 1 97.19 195 ALA A C 1
ATOM 1436 O O . ALA A 1 195 ? -23.578 -43.688 -25.297 1 97.19 195 ALA A O 1
ATOM 1437 N N . GLY A 1 196 ? -21.391 -44.094 -24.891 1 96.38 196 GLY A N 1
ATOM 1438 C CA . GLY A 1 196 ? -21.016 -42.688 -25.062 1 96.38 196 GLY A CA 1
ATOM 1439 C C . GLY A 1 196 ? -19.516 -42.5 -25.25 1 96.38 196 GLY A C 1
ATOM 1440 O O . GLY A 1 196 ? -18.734 -43.406 -25.016 1 96.38 196 GLY A O 1
ATOM 1441 N N . THR A 1 197 ? -19.094 -41.312 -25.75 1 95.75 197 THR A N 1
ATOM 1442 C CA . THR A 1 197 ? -17.719 -40.844 -25.891 1 95.75 197 THR A CA 1
ATOM 1443 C C . THR A 1 197 ? -17.547 -39.438 -25.312 1 95.75 197 THR A C 1
ATOM 1445 O O . THR A 1 197 ? -18.328 -38.562 -25.641 1 95.75 197 THR A O 1
ATOM 1448 N N . GLY A 1 198 ? -16.625 -39.312 -24.406 1 95.5 198 GLY A N 1
ATOM 1449 C CA . GLY A 1 198 ? -16.438 -38.031 -23.75 1 95.5 198 GLY A CA 1
ATOM 1450 C C . GLY A 1 198 ? -15.016 -37.5 -23.891 1 95.5 198 GLY A C 1
ATOM 1451 O O . GLY A 1 198 ? -14.055 -38.281 -23.875 1 95.5 198 GLY A O 1
ATOM 1452 N N . ALA A 1 199 ? -14.844 -36.25 -23.969 1 92.62 199 ALA A N 1
ATOM 1453 C CA . ALA A 1 199 ? -13.555 -35.562 -24.094 1 92.62 199 ALA A CA 1
ATOM 1454 C C . ALA A 1 199 ? -12.812 -35.531 -22.766 1 92.62 199 ALA A C 1
ATOM 1456 O O . ALA A 1 199 ? -13.406 -35.219 -21.734 1 92.62 199 ALA A O 1
ATOM 1457 N N . ILE A 1 200 ? -11.578 -35.969 -22.75 1 90.19 200 ILE A N 1
ATOM 1458 C CA . ILE A 1 200 ? -10.664 -35.812 -21.625 1 90.19 200 ILE A CA 1
ATOM 1459 C C . ILE A 1 200 ? -9.852 -34.531 -21.797 1 90.19 200 ILE A C 1
ATOM 1461 O O . ILE A 1 200 ? -8.781 -34.531 -22.422 1 90.19 200 ILE A O 1
ATOM 1465 N N . ALA A 1 201 ? -10.43 -33.406 -21.438 1 78.81 201 ALA A N 1
ATOM 1466 C CA . ALA A 1 201 ? -9.828 -32.094 -21.641 1 78.81 201 ALA A CA 1
ATOM 1467 C C . ALA A 1 201 ? -9.82 -31.281 -20.359 1 78.81 201 ALA A C 1
ATOM 1469 O O . ALA A 1 201 ? -10.836 -31.188 -19.672 1 78.81 201 ALA A O 1
ATOM 1470 N N . PHE A 1 202 ? -8.555 -30.922 -19.984 1 77.38 202 PHE A N 1
ATOM 1471 C CA . PHE A 1 202 ? -8.422 -29.984 -18.891 1 77.38 202 PHE A CA 1
ATOM 1472 C C . PHE A 1 202 ? -7.688 -28.719 -19.344 1 77.38 202 PHE A C 1
ATOM 1474 O O . PHE A 1 202 ? -6.797 -28.797 -20.188 1 77.38 202 PHE A O 1
ATOM 1481 N N . THR A 1 203 ? -8.211 -27.609 -18.984 1 71.38 203 THR A N 1
ATOM 1482 C CA . THR A 1 203 ? -7.523 -26.359 -19.297 1 71.38 203 THR A CA 1
ATOM 1483 C C . THR A 1 203 ? -6.895 -25.766 -18.031 1 71.38 203 THR A C 1
ATOM 1485 O O . THR A 1 203 ? -7.605 -25.312 -17.141 1 71.38 203 THR A O 1
ATOM 1488 N N . ALA A 1 204 ? -5.609 -25.906 -17.984 1 72.62 204 ALA A N 1
ATOM 1489 C CA . ALA A 1 204 ? -4.914 -25.266 -16.875 1 72.62 204 ALA A CA 1
ATOM 1490 C C . ALA A 1 204 ? -4.719 -23.766 -17.141 1 72.62 204 ALA A C 1
ATOM 1492 O O . ALA A 1 204 ? -4.523 -23.359 -18.297 1 72.62 204 ALA A O 1
ATOM 1493 N N . ASP A 1 205 ? -4.859 -22.984 -16.109 1 77.31 205 ASP A N 1
ATOM 1494 C CA . ASP A 1 205 ? -4.547 -21.562 -16.219 1 77.31 205 ASP A CA 1
ATOM 1495 C C . ASP A 1 205 ? -3.041 -21.328 -16.344 1 77.31 205 ASP A C 1
ATOM 1497 O O . ASP A 1 205 ? -2.264 -22.297 -16.328 1 77.31 205 ASP A O 1
ATOM 1501 N N . GLY A 1 206 ? -2.637 -20.109 -16.578 1 65.62 206 GLY A N 1
ATOM 1502 C CA . GLY A 1 206 ? -1.247 -19.75 -16.797 1 65.62 206 GLY A CA 1
ATOM 1503 C C . GLY A 1 206 ? -0.319 -20.219 -15.695 1 65.62 206 GLY A C 1
ATOM 1504 O O . GLY A 1 206 ? 0.872 -20.438 -15.93 1 65.62 206 GLY A O 1
ATOM 1505 N N . ASP A 1 207 ? -0.892 -20.516 -14.586 1 66.31 207 ASP A N 1
ATOM 1506 C CA . ASP A 1 207 ? -0.076 -20.953 -13.453 1 66.31 207 ASP A CA 1
ATOM 1507 C C . ASP A 1 207 ? -0.13 -22.469 -13.289 1 66.31 207 ASP A C 1
ATOM 1509 O O . ASP A 1 207 ? 0.357 -23.016 -12.297 1 66.31 207 ASP A O 1
ATOM 1513 N N . GLY A 1 208 ? -0.85 -23.219 -14.266 1 71.62 208 GLY A N 1
ATOM 1514 C CA . GLY A 1 208 ? -0.895 -24.672 -14.266 1 71.62 208 GLY A CA 1
ATOM 1515 C C . GLY A 1 208 ? -1.997 -25.234 -13.383 1 71.62 208 GLY A C 1
ATOM 1516 O O . GLY A 1 208 ? -2.217 -26.438 -13.352 1 71.62 208 GLY A O 1
ATOM 1517 N N . ILE A 1 209 ? -2.627 -24.375 -12.664 1 81.44 209 ILE A N 1
ATOM 1518 C CA . ILE A 1 209 ? -3.691 -24.812 -11.766 1 81.44 209 ILE A CA 1
ATOM 1519 C C . ILE A 1 209 ? -4.977 -25.031 -12.562 1 81.44 209 ILE A C 1
ATOM 1521 O O . ILE A 1 209 ? -5.32 -24.219 -13.43 1 81.44 209 ILE A O 1
ATOM 1525 N N . ILE A 1 210 ? -5.535 -26.172 -12.367 1 89.31 210 ILE A N 1
ATOM 1526 C CA . ILE A 1 210 ? -6.828 -26.422 -12.984 1 89.31 210 ILE A CA 1
ATOM 1527 C C . ILE A 1 210 ? -7.949 -25.891 -12.102 1 89.31 210 ILE A C 1
ATOM 1529 O O . ILE A 1 210 ? -8.273 -26.484 -11.07 1 89.31 210 ILE A O 1
ATOM 1533 N N . ARG A 1 211 ? -8.453 -24.844 -12.516 1 91 211 ARG A N 1
ATOM 1534 C CA . ARG A 1 211 ? -9.539 -24.234 -11.758 1 91 211 ARG A CA 1
ATOM 1535 C C . ARG A 1 211 ? -10.883 -24.516 -12.414 1 91 211 ARG A C 1
ATOM 1537 O O . ARG A 1 211 ? -11.914 -24.531 -11.742 1 91 211 ARG A O 1
ATOM 1544 N N . ARG A 1 212 ? -10.82 -24.75 -13.727 1 93.25 212 ARG A N 1
ATOM 1545 C CA . ARG A 1 212 ? -12.016 -24.953 -14.523 1 93.25 212 ARG A CA 1
ATOM 1546 C C . ARG A 1 212 ? -11.906 -26.25 -15.336 1 93.25 212 ARG A C 1
ATOM 1548 O O . ARG A 1 212 ? -10.82 -26.625 -15.781 1 93.25 212 ARG A O 1
ATOM 1555 N N . VAL A 1 213 ? -13.016 -26.859 -15.508 1 93.31 213 VAL A N 1
ATOM 1556 C CA . VAL A 1 213 ? -13.125 -28.062 -16.328 1 93.31 213 VAL A CA 1
ATOM 1557 C C . VAL A 1 213 ? -14.203 -27.859 -17.391 1 93.31 213 VAL A C 1
ATOM 1559 O O . VAL A 1 213 ? -15.344 -27.516 -17.062 1 93.31 213 VAL A O 1
ATOM 1562 N N . PRO A 1 214 ? -13.844 -28.031 -18.672 1 93.5 214 PRO A N 1
ATOM 1563 C CA . PRO A 1 214 ? -14.891 -27.938 -19.688 1 93.5 214 PRO A CA 1
ATOM 1564 C C . PRO A 1 214 ? -15.883 -29.109 -19.609 1 93.5 214 PRO A C 1
ATOM 1566 O O . PRO A 1 214 ? -15.477 -30.25 -19.344 1 93.5 214 PRO A O 1
ATOM 1569 N N . LEU A 1 215 ? -17.156 -28.812 -19.766 1 95.5 215 LEU A N 1
ATOM 1570 C CA . LEU A 1 215 ? -18.172 -29.859 -19.828 1 95.5 215 LEU A CA 1
ATOM 1571 C C . LEU A 1 215 ? -18.578 -30.109 -21.281 1 95.5 215 LEU A C 1
ATOM 1573 O O . LEU A 1 215 ? -19.062 -31.203 -21.609 1 95.5 215 LEU A O 1
ATOM 1577 N N . ILE A 1 216 ? -18.359 -29.109 -22.078 1 93.81 216 ILE A N 1
ATOM 1578 C CA . ILE A 1 216 ? -18.562 -29.25 -23.516 1 93.81 216 ILE A CA 1
ATOM 1579 C C . ILE A 1 216 ? -17.375 -28.641 -24.25 1 93.81 216 ILE A C 1
ATOM 1581 O O . ILE A 1 216 ? -16.812 -27.625 -23.828 1 93.81 216 ILE A O 1
ATOM 1585 N N . VAL A 1 217 ? -16.984 -29.328 -25.312 1 91.75 217 VAL A N 1
ATOM 1586 C CA . VAL A 1 217 ? -15.852 -28.828 -26.109 1 91.75 217 VAL A CA 1
ATOM 1587 C C . VAL A 1 217 ? -16.219 -28.828 -27.594 1 91.75 217 VAL A C 1
ATOM 1589 O O . VAL A 1 217 ? -17.125 -29.562 -28.016 1 91.75 217 VAL A O 1
ATOM 1592 N N . ARG A 1 218 ? -15.594 -27.984 -28.281 1 90.69 218 ARG A N 1
ATOM 1593 C CA . ARG A 1 218 ? -15.758 -27.922 -29.734 1 90.69 218 ARG A CA 1
ATOM 1594 C C . ARG A 1 218 ? -14.57 -28.547 -30.438 1 90.69 218 ARG A C 1
ATOM 1596 O O . ARG A 1 218 ? -13.422 -28.203 -30.172 1 90.69 218 ARG A O 1
ATOM 1603 N N . LEU A 1 219 ? -14.805 -29.5 -31.234 1 88.25 219 LEU A N 1
ATOM 1604 C CA . LEU A 1 219 ? -13.82 -30.062 -32.156 1 88.25 219 LEU A CA 1
ATOM 1605 C C . LEU A 1 219 ? -14.25 -29.875 -33.594 1 88.25 219 LEU A C 1
ATOM 1607 O O . LEU A 1 219 ? -15.133 -30.578 -34.094 1 88.25 219 LEU A O 1
ATOM 1611 N N . GLY A 1 220 ? -13.586 -28.938 -34.281 1 84.25 220 GLY A N 1
ATOM 1612 C CA . GLY A 1 220 ? -14.047 -28.594 -35.625 1 84.25 220 GLY A CA 1
ATOM 1613 C C . GLY A 1 220 ? -15.43 -27.969 -35.625 1 84.25 220 GLY A C 1
ATOM 1614 O O . GLY A 1 220 ? -15.656 -26.938 -34.969 1 84.25 220 GLY A O 1
ATOM 1615 N N . ASP A 1 221 ? -16.344 -28.719 -36.25 1 86.19 221 ASP A N 1
ATOM 1616 C CA . ASP A 1 221 ? -17.688 -28.172 -36.375 1 86.19 221 ASP A CA 1
ATOM 1617 C C . ASP A 1 221 ? -18.688 -28.953 -35.531 1 86.19 221 ASP A C 1
ATOM 1619 O O . ASP A 1 221 ? -19.891 -28.922 -35.781 1 86.19 221 ASP A O 1
ATOM 1623 N N . GLN A 1 222 ? -18.156 -29.562 -34.5 1 89.56 222 GLN A N 1
ATOM 1624 C CA . GLN A 1 222 ? -19.047 -30.391 -33.688 1 89.56 222 GLN A CA 1
ATOM 1625 C C . GLN A 1 222 ? -18.812 -30.141 -32.188 1 89.56 222 GLN A C 1
ATOM 1627 O O . GLN A 1 222 ? -17.688 -29.828 -31.781 1 89.56 222 GLN A O 1
ATOM 1632 N N . LEU A 1 223 ? -19.922 -30.312 -31.484 1 91.94 223 LEU A N 1
ATOM 1633 C CA . LEU A 1 223 ? -19.844 -30.266 -30.016 1 91.94 223 LEU A CA 1
ATOM 1634 C C . LEU A 1 223 ? -19.703 -31.656 -29.438 1 91.94 223 LEU A C 1
ATOM 1636 O O . LEU A 1 223 ? -20.297 -32.625 -29.938 1 91.94 223 LEU A O 1
ATOM 1640 N N . HIS A 1 224 ? -18.875 -31.766 -28.5 1 94.12 224 HIS A N 1
ATOM 1641 C CA . HIS A 1 224 ? -18.688 -33.031 -27.766 1 94.12 224 HIS A CA 1
ATOM 1642 C C . HIS A 1 224 ? -18.781 -32.781 -26.266 1 94.12 224 HIS A C 1
ATOM 1644 O O . HIS A 1 224 ? -18.297 -31.781 -25.75 1 94.12 224 HIS A O 1
ATOM 1650 N N . PRO A 1 225 ? -19.422 -33.688 -25.562 1 95.56 225 PRO A N 1
ATOM 1651 C CA . PRO A 1 225 ? -19.406 -33.594 -24.094 1 95.56 225 PRO A CA 1
ATOM 1652 C C . PRO A 1 225 ? -18.062 -34.031 -23.5 1 95.56 225 PRO A C 1
ATOM 1654 O O . PRO A 1 225 ? -17.297 -34.75 -24.156 1 95.56 225 PRO A O 1
ATOM 1657 N N . SER A 1 226 ? -17.781 -33.5 -22.375 1 95.62 226 SER A N 1
ATOM 1658 C CA . SER A 1 226 ? -16.641 -34 -21.625 1 95.62 226 SER A CA 1
ATOM 1659 C C . SER A 1 226 ? -16.906 -35.406 -21.078 1 95.62 226 SER A C 1
ATOM 1661 O O . SER A 1 226 ? -18.047 -35.875 -21.109 1 95.62 226 SER A O 1
ATOM 1663 N N . LEU A 1 227 ? -15.844 -36 -20.625 1 96.75 227 LEU A N 1
ATOM 1664 C CA . LEU A 1 227 ? -15.984 -37.344 -20.047 1 96.75 227 LEU A CA 1
ATOM 1665 C C . LEU A 1 227 ? -16.938 -37.312 -18.859 1 96.75 227 LEU A C 1
ATOM 1667 O O . LEU A 1 227 ? -17.766 -38.219 -18.703 1 96.75 227 LEU A O 1
ATOM 1671 N N . ALA A 1 228 ? -16.875 -36.312 -18.031 1 97.31 228 ALA A N 1
ATOM 1672 C CA . ALA A 1 228 ? -17.719 -36.219 -16.859 1 97.31 228 ALA A CA 1
ATOM 1673 C C . ALA A 1 228 ? -19.188 -36.031 -17.25 1 97.31 228 ALA A C 1
ATOM 1675 O O . ALA A 1 228 ? -20.062 -36.719 -16.719 1 97.31 228 ALA A O 1
ATOM 1676 N N . LEU A 1 229 ? -19.422 -35.156 -18.141 1 97.12 229 LEU A N 1
ATOM 1677 C CA . LEU A 1 229 ? -20.781 -34.875 -18.562 1 97.12 229 LEU A CA 1
ATOM 1678 C C . LEU A 1 229 ? -21.391 -36.094 -19.25 1 97.12 229 LEU A C 1
ATOM 1680 O O . LEU A 1 229 ? -22.547 -36.438 -19.016 1 97.12 229 LEU A O 1
ATOM 1684 N N . GLU A 1 230 ? -20.609 -36.75 -20.109 1 97.5 230 GLU A N 1
ATOM 1685 C CA . GLU A 1 230 ? -21.078 -37.938 -20.828 1 97.5 230 GLU A CA 1
ATOM 1686 C C . GLU A 1 230 ? -21.359 -39.062 -19.859 1 97.5 230 GLU A C 1
ATOM 1688 O O . GLU A 1 230 ? -22.328 -39.812 -20.047 1 97.5 230 GLU A O 1
ATOM 1693 N N . ALA A 1 231 ? -20.531 -39.219 -18.875 1 98.19 231 ALA A N 1
ATOM 1694 C CA . ALA A 1 231 ? -20.766 -40.25 -17.859 1 98.19 231 ALA A CA 1
ATOM 1695 C C . ALA A 1 231 ? -22.094 -40 -17.141 1 98.19 231 ALA A C 1
ATOM 1697 O O . ALA A 1 231 ? -22.844 -40.938 -16.906 1 98.19 231 ALA A O 1
ATOM 1698 N N . LEU A 1 232 ? -22.359 -38.781 -16.781 1 97.5 232 LEU A N 1
ATOM 1699 C CA . LEU A 1 232 ? -23.609 -38.438 -16.094 1 97.5 232 LEU A CA 1
ATOM 1700 C C . LEU A 1 232 ? -24.797 -38.719 -17.016 1 97.5 232 LEU A C 1
ATOM 1702 O O . LEU A 1 232 ? -25.828 -39.219 -16.562 1 97.5 232 LEU A O 1
ATOM 1706 N N . ARG A 1 233 ? -24.641 -38.312 -18.266 1 97.62 233 ARG A N 1
ATOM 1707 C CA . ARG A 1 233 ? -25.734 -38.531 -19.219 1 97.62 233 ARG A CA 1
ATOM 1708 C C . ARG A 1 233 ? -26.078 -40.031 -19.312 1 97.62 233 ARG A C 1
ATOM 1710 O O . ARG A 1 233 ? -27.25 -40.406 -19.203 1 97.62 233 ARG A O 1
ATOM 1717 N N . VAL A 1 234 ? -25.062 -40.875 -19.5 1 97.56 234 VAL A N 1
ATOM 1718 C CA . VAL A 1 234 ? -25.25 -42.312 -19.656 1 97.56 234 VAL A CA 1
ATOM 1719 C C . VAL A 1 234 ? -25.812 -42.906 -18.359 1 97.56 234 VAL A C 1
ATOM 1721 O O . VAL A 1 234 ? -26.703 -43.75 -18.391 1 97.56 234 VAL A O 1
ATOM 1724 N N . ALA A 1 235 ? -25.344 -42.406 -17.234 1 97 235 ALA A N 1
ATOM 1725 C CA . ALA A 1 235 ? -25.781 -42.906 -15.938 1 97 235 ALA A CA 1
ATOM 1726 C C . ALA A 1 235 ? -27.266 -42.594 -15.711 1 97 235 ALA A C 1
ATOM 1728 O O . ALA A 1 235 ? -27.969 -43.375 -15.062 1 97 235 ALA A O 1
ATOM 1729 N N . THR A 1 236 ? -27.734 -41.5 -16.234 1 94.44 236 THR A N 1
ATOM 1730 C CA . THR A 1 236 ? -29.125 -41.094 -16.016 1 94.44 236 THR A CA 1
ATOM 1731 C C . THR A 1 236 ? -30.031 -41.656 -17.109 1 94.44 236 THR A C 1
ATOM 1733 O O . THR A 1 236 ? -31.234 -41.438 -17.078 1 94.44 236 THR A O 1
ATOM 1736 N N . GLY A 1 237 ? -29.469 -42.25 -18.094 1 93.06 237 GLY A N 1
ATOM 1737 C CA . GLY A 1 237 ? -30.234 -42.875 -19.156 1 93.06 237 GLY A CA 1
ATOM 1738 C C . GLY A 1 237 ? -30.812 -41.844 -20.141 1 93.06 237 GLY A C 1
ATOM 1739 O O . GLY A 1 237 ? -31.75 -42.188 -20.891 1 93.06 237 GLY A O 1
ATOM 1740 N N . LYS A 1 238 ? -30.266 -40.75 -20.109 1 92.38 238 LYS A N 1
ATOM 1741 C CA . LYS A 1 238 ? -30.766 -39.719 -21.016 1 92.38 238 LYS A CA 1
ATOM 1742 C C . LYS A 1 238 ? -30.078 -39.75 -22.375 1 92.38 238 LYS A C 1
ATOM 1744 O O . LYS A 1 238 ? -28.906 -40.125 -22.453 1 92.38 238 LYS A O 1
ATOM 1749 N N . ARG A 1 239 ? -30.797 -39.312 -23.391 1 92.62 239 ARG A N 1
ATOM 1750 C CA . ARG A 1 239 ? -30.234 -39.312 -24.734 1 92.62 239 ARG A CA 1
ATOM 1751 C C . ARG A 1 239 ? -29.766 -37.938 -25.141 1 92.62 239 ARG A C 1
ATOM 1753 O O . ARG A 1 239 ? -28.844 -37.781 -25.938 1 92.62 239 ARG A O 1
ATOM 1760 N N . ASN A 1 240 ? -30.422 -36.969 -24.438 1 94.38 240 ASN A N 1
ATOM 1761 C CA . ASN A 1 240 ? -30.188 -35.594 -24.891 1 94.38 240 ASN A CA 1
ATOM 1762 C C . ASN A 1 240 ? -29.484 -34.75 -23.828 1 94.38 240 ASN A C 1
ATOM 1764 O O . ASN A 1 240 ? -29.688 -34.969 -22.641 1 94.38 240 ASN A O 1
ATOM 1768 N N . ILE A 1 241 ? -28.641 -33.844 -24.266 1 95.69 241 ILE A N 1
ATOM 1769 C CA . ILE A 1 241 ? -28.078 -32.75 -23.469 1 95.69 241 ILE A CA 1
ATOM 1770 C C . ILE A 1 241 ? -28.672 -31.422 -23.922 1 95.69 241 ILE A C 1
ATOM 1772 O O . ILE A 1 241 ? -28.516 -31.031 -25.078 1 95.69 241 ILE A O 1
ATOM 1776 N N . LEU A 1 242 ? -29.375 -30.797 -23.062 1 95.69 242 LEU A N 1
ATOM 1777 C CA . LEU A 1 242 ? -29.906 -29.484 -23.375 1 95.69 242 LEU A CA 1
ATOM 1778 C C . LEU A 1 242 ? -28.859 -28.406 -23.156 1 95.69 242 LEU A C 1
ATOM 1780 O O . LEU A 1 242 ? -28.219 -28.344 -22.109 1 95.69 242 LEU A O 1
ATOM 1784 N N . VAL A 1 243 ? -28.625 -27.672 -24.188 1 94.88 243 VAL A N 1
ATOM 1785 C CA . VAL A 1 243 ? -27.656 -26.578 -24.156 1 94.88 243 VAL A CA 1
ATOM 1786 C C . VAL A 1 243 ? -28.375 -25.234 -24.203 1 94.88 243 VAL A C 1
ATOM 1788 O O . VAL A 1 243 ? -29.078 -24.938 -25.172 1 94.88 243 VAL A O 1
ATOM 1791 N N . LYS A 1 244 ? -28.203 -24.484 -23.156 1 93.25 244 LYS A N 1
ATOM 1792 C CA . LYS A 1 244 ? -28.844 -23.172 -23.094 1 93.25 244 LYS A CA 1
ATOM 1793 C C . LYS A 1 244 ? -27.812 -22.062 -23.312 1 93.25 244 LYS A C 1
ATOM 1795 O O . LYS A 1 244 ? -26.75 -22.047 -22.672 1 93.25 244 LYS A O 1
ATOM 1800 N N . ALA A 1 245 ? -28.062 -21.219 -24.234 1 90.94 245 ALA A N 1
ATOM 1801 C CA . ALA A 1 245 ? -27.219 -20.062 -24.547 1 90.94 245 ALA A CA 1
ATOM 1802 C C . ALA A 1 245 ? -28.016 -18.766 -24.438 1 90.94 245 ALA A C 1
ATOM 1804 O O . ALA A 1 245 ? -29.219 -18.734 -24.672 1 90.94 245 ALA A O 1
ATOM 1805 N N . ALA A 1 246 ? -27.312 -17.766 -24 1 85.88 246 ALA A N 1
ATOM 1806 C CA . ALA A 1 246 ? -27.938 -16.453 -23.922 1 85.88 246 ALA A CA 1
ATOM 1807 C C . ALA A 1 246 ? -28.344 -15.945 -25.297 1 85.88 246 ALA A C 1
ATOM 1809 O O . ALA A 1 246 ? -27.562 -16.031 -26.25 1 85.88 246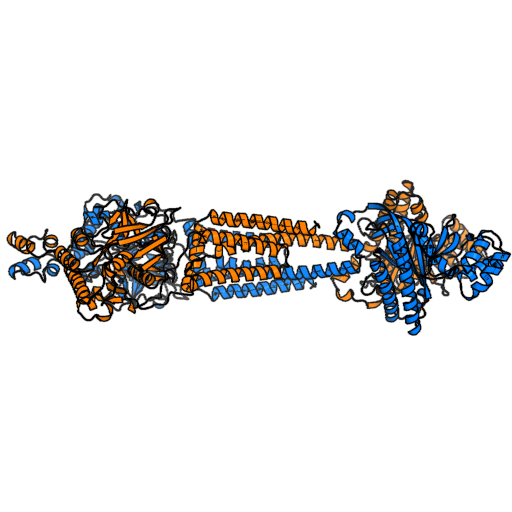 ALA A O 1
ATOM 1810 N N . ALA A 1 247 ? -29.484 -15.391 -25.422 1 81.12 247 ALA A N 1
ATOM 1811 C CA . ALA A 1 247 ? -30.078 -14.992 -26.688 1 81.12 247 ALA A CA 1
ATOM 1812 C C . ALA A 1 247 ? -29.266 -13.891 -27.359 1 81.12 247 ALA A C 1
ATOM 1814 O O . ALA A 1 247 ? -29.078 -13.898 -28.578 1 81.12 247 ALA A O 1
ATOM 1815 N N . GLU A 1 248 ? -28.703 -13.039 -26.625 1 76.81 248 GLU A N 1
ATOM 1816 C CA . GLU A 1 248 ? -28.047 -11.852 -27.156 1 76.81 248 GLU A CA 1
ATOM 1817 C C . GLU A 1 248 ? -26.609 -12.156 -27.578 1 76.81 248 GLU A C 1
ATOM 1819 O O . GLU A 1 248 ? -26.156 -11.688 -28.625 1 76.81 248 GLU A O 1
ATOM 1824 N N . THR A 1 249 ? -25.922 -12.992 -26.891 1 75.19 249 THR A N 1
ATOM 1825 C CA . THR A 1 249 ? -24.484 -13.141 -27.125 1 75.19 249 THR A CA 1
ATOM 1826 C C . THR A 1 249 ? -24.156 -14.523 -27.688 1 75.19 249 THR A C 1
ATOM 1828 O O . THR A 1 249 ? -23.094 -14.742 -28.25 1 75.19 249 THR A O 1
ATOM 1831 N N . GLY A 1 250 ? -25.172 -15.414 -27.484 1 79.69 250 GLY A N 1
ATOM 1832 C CA . GLY A 1 250 ? -24.906 -16.797 -27.859 1 79.69 250 GLY A CA 1
ATOM 1833 C C . GLY A 1 250 ? -23.969 -17.516 -26.906 1 79.69 250 GLY A C 1
ATOM 1834 O O . GLY A 1 250 ? -23.531 -18.625 -27.188 1 79.69 250 GLY A O 1
ATOM 1835 N N . ALA A 1 251 ? -23.688 -16.844 -25.828 1 84.69 251 ALA A N 1
ATOM 1836 C CA . ALA A 1 251 ? -22.766 -17.422 -24.844 1 84.69 251 ALA A CA 1
ATOM 1837 C C . ALA A 1 251 ? -23.469 -18.516 -24.031 1 84.69 251 ALA A C 1
ATOM 1839 O O . ALA A 1 251 ? -24.625 -18.375 -23.656 1 84.69 251 ALA A O 1
ATOM 1840 N N . LEU A 1 252 ? -22.797 -19.625 -23.781 1 90.56 252 LEU A N 1
ATOM 1841 C CA . LEU A 1 252 ? -23.344 -20.719 -22.984 1 90.56 252 LEU A CA 1
ATOM 1842 C C . LEU A 1 252 ? -23.641 -20.25 -21.562 1 90.56 252 LEU A C 1
ATOM 1844 O O . LEU A 1 252 ? -22.891 -19.469 -20.984 1 90.56 252 LEU A O 1
ATOM 1848 N N . THR A 1 253 ? -24.766 -20.766 -21 1 90 253 THR A N 1
ATOM 1849 C CA . THR A 1 253 ? -25.109 -20.391 -19.641 1 90 253 THR A CA 1
ATOM 1850 C C . THR A 1 253 ? -25.359 -21.625 -18.781 1 90 253 THR A C 1
ATOM 1852 O O . THR A 1 253 ? -25.062 -21.625 -17.578 1 90 253 THR A O 1
ATOM 1855 N N . GLN A 1 254 ? -25.922 -22.641 -19.469 1 93.75 254 GLN A N 1
ATOM 1856 C CA . GLN A 1 254 ? -26.344 -23.781 -18.672 1 93.75 254 GLN A CA 1
ATOM 1857 C C . GLN A 1 254 ? -26.438 -25.047 -19.547 1 93.75 254 GLN A C 1
ATOM 1859 O O . GLN A 1 254 ? -26.719 -24.953 -20.734 1 93.75 254 GLN A O 1
ATOM 1864 N N . LEU A 1 255 ? -26.109 -26.141 -18.922 1 95.62 255 LEU A N 1
ATOM 1865 C CA . LEU A 1 255 ? -26.359 -27.469 -19.469 1 95.62 255 LEU A CA 1
ATOM 1866 C C . LEU A 1 255 ? -27.359 -28.234 -18.625 1 95.62 255 LEU A C 1
ATOM 1868 O O . LEU A 1 255 ? -27.438 -28.016 -17.406 1 95.62 255 LEU A O 1
ATOM 1872 N N . ALA A 1 256 ? -28.188 -29.047 -19.281 1 95.31 256 ALA A N 1
ATOM 1873 C CA . ALA A 1 256 ? -29.172 -29.797 -18.5 1 95.31 256 ALA A CA 1
ATOM 1874 C C . ALA A 1 256 ? -29.234 -31.25 -18.953 1 95.31 256 ALA A C 1
ATOM 1876 O O . ALA A 1 256 ? -29.141 -31.547 -20.156 1 95.31 256 ALA A O 1
ATOM 1877 N N . LEU A 1 257 ? -29.203 -32.125 -18 1 95.06 257 LEU A N 1
ATOM 1878 C CA . LEU A 1 257 ? -29.469 -33.531 -18.141 1 95.06 257 LEU A CA 1
ATOM 1879 C C . LEU A 1 257 ? -30.719 -33.938 -17.359 1 95.06 257 LEU A C 1
ATOM 1881 O O . LEU A 1 257 ? -30.625 -34.344 -16.203 1 95.06 257 LEU A O 1
ATOM 1885 N N . GLY A 1 258 ? -31.875 -33.875 -18.016 1 91 258 GLY A N 1
ATOM 1886 C CA . GLY A 1 258 ? -33.094 -34.062 -17.25 1 91 258 GLY A CA 1
ATOM 1887 C C . GLY A 1 258 ? -33.281 -33.031 -16.156 1 91 258 GLY A C 1
ATOM 1888 O O . GLY A 1 258 ? -33.25 -31.828 -16.422 1 91 258 GLY A O 1
ATOM 1889 N N . PRO A 1 259 ? -33.344 -33.5 -14.938 1 90.5 259 PRO A N 1
ATOM 1890 C CA . PRO A 1 259 ? -33.531 -32.562 -13.836 1 90.5 259 PRO A CA 1
ATOM 1891 C C . PRO A 1 259 ? -32.219 -31.906 -13.391 1 90.5 259 PRO A C 1
ATOM 1893 O O . PRO A 1 259 ? -32.25 -30.906 -12.664 1 90.5 259 PRO A O 1
ATOM 1896 N N . LEU A 1 260 ? -31.172 -32.438 -13.836 1 93.31 260 LEU A N 1
ATOM 1897 C CA . LEU A 1 260 ? -29.875 -31.906 -13.438 1 93.31 260 LEU A CA 1
ATOM 1898 C C . LEU A 1 260 ? -29.516 -30.688 -14.273 1 93.31 260 LEU A C 1
ATOM 1900 O O . LEU A 1 260 ? -29.344 -30.781 -15.484 1 93.31 260 LEU A O 1
ATOM 1904 N N . GLN A 1 261 ? -29.516 -29.531 -13.594 1 94.56 261 GLN A N 1
ATOM 1905 C CA . GLN A 1 261 ? -29.109 -28.281 -14.234 1 94.56 261 GLN A CA 1
ATOM 1906 C C . GLN A 1 261 ? -27.688 -27.891 -13.812 1 94.56 261 GLN A C 1
ATOM 1908 O O . GLN A 1 261 ? -27.406 -27.781 -12.617 1 94.56 261 GLN A O 1
ATOM 1913 N N . ILE A 1 262 ? -26.797 -27.688 -14.82 1 96.19 262 ILE A N 1
ATOM 1914 C CA . ILE A 1 262 ? -25.391 -27.391 -14.539 1 96.19 262 ILE A CA 1
ATOM 1915 C C . ILE A 1 262 ? -25.031 -26.031 -15.125 1 96.19 262 ILE A C 1
ATOM 1917 O O . ILE A 1 262 ? -24.844 -25.906 -16.344 1 96.19 262 ILE A O 1
ATOM 1921 N N . PRO A 1 263 ? -24.922 -25.047 -14.289 1 94.12 263 PRO A N 1
ATOM 1922 C CA . PRO A 1 263 ? -24.469 -23.75 -14.812 1 94.12 263 PRO A CA 1
ATOM 1923 C C . PRO A 1 263 ? -23.031 -23.797 -15.336 1 94.12 263 PRO A C 1
ATOM 1925 O O . PRO A 1 263 ? -22.156 -24.422 -14.711 1 94.12 263 PRO A O 1
ATOM 1928 N N . VAL A 1 264 ? -22.766 -23.281 -16.547 1 93.75 264 VAL A N 1
ATOM 1929 C CA . VAL A 1 264 ? -21.438 -23.234 -17.141 1 93.75 264 VAL A CA 1
ATOM 1930 C C . VAL A 1 264 ? -21.094 -21.812 -17.531 1 93.75 264 VAL A C 1
ATOM 1932 O O . VAL A 1 264 ? -21.969 -20.938 -17.578 1 93.75 264 VAL A O 1
ATOM 1935 N N . ASP A 1 265 ? -19.844 -21.516 -17.719 1 90.94 265 ASP A N 1
ATOM 1936 C CA . ASP A 1 265 ? -19.438 -20.203 -18.203 1 90.94 265 ASP A CA 1
ATOM 1937 C C . ASP A 1 265 ? -19.578 -20.109 -19.719 1 90.94 265 ASP A C 1
ATOM 1939 O O . ASP A 1 265 ? -20.094 -21.047 -20.359 1 90.94 265 ASP A O 1
ATOM 1943 N N . ALA A 1 266 ? -19.203 -18.984 -20.328 1 88.81 266 ALA A N 1
ATOM 1944 C CA . ALA A 1 266 ? -19.391 -18.703 -21.75 1 88.81 266 ALA A CA 1
ATOM 1945 C C . ALA A 1 266 ? -18.609 -19.703 -22.594 1 88.81 266 ALA A C 1
ATOM 1947 O O . ALA A 1 266 ? -18.953 -19.922 -23.766 1 88.81 266 ALA A O 1
ATOM 1948 N N . GLN A 1 267 ? -17.625 -20.375 -21.984 1 87.81 267 GLN A N 1
ATOM 1949 C CA . GLN A 1 267 ? -16.781 -21.312 -22.734 1 87.81 267 GLN A CA 1
ATOM 1950 C C . GLN A 1 267 ? -17.188 -22.766 -22.453 1 87.81 267 GLN A C 1
ATOM 1952 O O . GLN A 1 267 ? -16.516 -23.703 -22.875 1 87.81 267 GLN A O 1
ATOM 1957 N N . GLY A 1 268 ? -18.297 -22.922 -21.703 1 91.56 268 GLY A N 1
ATOM 1958 C CA . GLY A 1 268 ? -18.812 -24.25 -21.422 1 91.56 268 GLY A CA 1
ATOM 1959 C C . GLY A 1 268 ? -18.062 -24.953 -20.312 1 91.56 268 GLY A C 1
ATOM 1960 O O . GLY A 1 268 ? -18.109 -26.188 -20.219 1 91.56 268 GLY A O 1
ATOM 1961 N N . SER A 1 269 ? -17.344 -24.203 -19.516 1 93.88 269 SER A N 1
ATOM 1962 C CA . SER A 1 269 ? -16.562 -24.781 -18.422 1 93.88 269 SER A CA 1
ATOM 1963 C C . SER A 1 269 ? -17.203 -24.5 -17.078 1 93.88 269 SER A C 1
ATOM 1965 O O . SER A 1 269 ? -18.062 -23.609 -16.969 1 93.88 269 SER A O 1
ATOM 1967 N N . VAL A 1 270 ? -16.875 -25.297 -16.125 1 95 270 VAL A N 1
ATOM 1968 C CA . VAL A 1 270 ? -17.312 -25.062 -14.75 1 95 270 VAL A CA 1
ATOM 1969 C C . VAL A 1 270 ? -16.109 -24.828 -13.852 1 95 270 VAL A C 1
ATOM 1971 O O . VAL A 1 270 ? -15.055 -25.422 -14.039 1 95 270 VAL A O 1
ATOM 1974 N N . HIS A 1 271 ? -16.297 -23.922 -12.922 1 94.56 271 HIS A N 1
ATOM 1975 C CA . HIS A 1 271 ? -15.305 -23.766 -11.859 1 94.56 271 HIS A CA 1
ATOM 1976 C C . HIS A 1 271 ? -15.477 -24.828 -10.789 1 94.56 271 HIS A C 1
ATOM 1978 O O . HIS A 1 271 ? -16.594 -25.094 -10.336 1 94.56 271 HIS A O 1
ATOM 1984 N N . LEU A 1 272 ? -14.391 -25.422 -10.461 1 95.12 272 LEU A N 1
ATOM 1985 C CA . LEU A 1 272 ? -14.477 -26.469 -9.453 1 95.12 272 LEU A CA 1
ATOM 1986 C C . LEU A 1 272 ? -14.234 -25.906 -8.055 1 95.12 272 LEU A C 1
ATOM 1988 O O . LEU A 1 272 ? -13.391 -25.031 -7.875 1 95.12 272 LEU A O 1
ATOM 1992 N N . HIS A 1 273 ? -15.086 -26.297 -7.16 1 95.69 273 HIS A N 1
ATOM 1993 C CA . HIS A 1 273 ? -14.836 -26.156 -5.73 1 95.69 273 HIS A CA 1
ATOM 1994 C C . HIS A 1 273 ? -14.312 -27.453 -5.137 1 95.69 273 HIS A C 1
ATOM 1996 O O . HIS A 1 273 ? -15.094 -28.359 -4.805 1 95.69 273 HIS A O 1
ATOM 2002 N N . TYR A 1 274 ? -12.984 -27.562 -5.02 1 94.75 274 TYR A N 1
ATOM 2003 C CA . TYR A 1 274 ? -12.312 -28.828 -4.723 1 94.75 274 TYR A CA 1
ATOM 2004 C C . TYR A 1 274 ? -12.531 -29.219 -3.268 1 94.75 274 TYR A C 1
ATOM 2006 O O . TYR A 1 274 ? -12.547 -28.375 -2.377 1 94.75 274 TYR A O 1
ATOM 2014 N N . THR A 1 275 ? -12.703 -30.5 -3.021 1 94.81 275 THR A N 1
ATOM 2015 C CA . THR A 1 275 ? -12.602 -31.062 -1.679 1 94.81 275 THR A CA 1
ATOM 2016 C C . THR A 1 275 ? -11.141 -31.281 -1.29 1 94.81 275 THR A C 1
ATOM 2018 O O . THR A 1 275 ? -10.258 -31.219 -2.141 1 94.81 275 THR A O 1
ATOM 2021 N N . LYS A 1 276 ? -10.922 -31.547 -0.016 1 90.62 276 LYS A N 1
ATOM 2022 C CA . LYS A 1 276 ? -9.633 -32.125 0.382 1 90.62 276 LYS A CA 1
ATOM 2023 C C . LYS A 1 276 ? -9.469 -33.531 -0.167 1 90.62 276 LYS A C 1
ATOM 2025 O O . LYS A 1 276 ? -10.445 -34.156 -0.567 1 90.62 276 LYS A O 1
ATOM 2030 N N . PRO A 1 277 ? -8.234 -33.969 -0.351 1 87.81 277 PRO A N 1
ATOM 2031 C CA . PRO A 1 277 ? -8.047 -35.344 -0.853 1 87.81 277 PRO A CA 1
ATOM 2032 C C . PRO A 1 277 ? -8.859 -36.375 -0.072 1 87.81 277 PRO A C 1
ATOM 2034 O O . PRO A 1 277 ? -8.859 -36.344 1.161 1 87.81 277 PRO A O 1
ATOM 2037 N N . GLN A 1 278 ? -9.625 -37.156 -0.781 1 91.25 278 GLN A N 1
ATOM 2038 C CA . GLN A 1 278 ? -10.523 -38.125 -0.17 1 91.25 278 GLN A CA 1
ATOM 2039 C C . GLN A 1 278 ? -10.195 -39.562 -0.614 1 91.25 278 GLN A C 1
ATOM 2041 O O . GLN A 1 278 ? -10.461 -39.938 -1.756 1 91.25 278 GLN A O 1
ATOM 2046 N N . ALA A 1 279 ? -9.766 -40.375 0.267 1 91 279 ALA A N 1
ATOM 2047 C CA . ALA A 1 279 ? -9.43 -41.781 -0.04 1 91 279 ALA A CA 1
ATOM 2048 C C . ALA A 1 279 ? -10.688 -42.562 -0.367 1 91 279 ALA A C 1
ATOM 2050 O O . ALA A 1 279 ? -10.641 -43.531 -1.149 1 91 279 ALA A O 1
ATOM 2051 N N . GLU A 1 280 ? -11.766 -42.156 0.143 1 92 280 GLU A N 1
ATOM 2052 C CA . GLU A 1 280 ? -13.039 -42.875 -0.006 1 92 280 GLU A CA 1
ATOM 2053 C C . GLU A 1 280 ? -13.492 -42.875 -1.462 1 92 280 GLU A C 1
ATOM 2055 O O . GLU A 1 280 ? -14.305 -43.719 -1.856 1 92 280 GLU A O 1
ATOM 2060 N N . ARG A 1 281 ? -12.945 -41.969 -2.295 1 94.5 281 ARG A N 1
ATOM 2061 C CA . ARG A 1 281 ? -13.312 -41.875 -3.701 1 94.5 281 ARG A CA 1
ATOM 2062 C C . ARG A 1 281 ? -12.727 -43.031 -4.512 1 94.5 281 ARG A C 1
ATOM 2064 O O . ARG A 1 281 ? -13.219 -43.344 -5.598 1 94.5 281 ARG A O 1
ATOM 2071 N N . PHE A 1 282 ? -11.742 -43.656 -3.916 1 95.94 282 PHE A N 1
ATOM 2072 C CA . PHE A 1 282 ? -10.922 -44.531 -4.727 1 95.94 282 PHE A CA 1
ATOM 2073 C C . PHE A 1 282 ? -11.203 -46 -4.379 1 95.94 282 PHE A C 1
ATOM 2075 O O . PHE A 1 282 ? -11.367 -46.344 -3.209 1 95.94 282 PHE A O 1
ATOM 2082 N N . VAL A 1 283 ? -11.375 -46.844 -5.336 1 97.38 283 VAL A N 1
ATOM 2083 C CA . VAL A 1 283 ? -11.383 -48.312 -5.266 1 97.38 283 VAL A CA 1
ATOM 2084 C C . VAL A 1 283 ? -10.273 -48.875 -6.148 1 97.38 283 VAL A C 1
ATOM 2086 O O . VAL A 1 283 ? -10.281 -48.688 -7.367 1 97.38 283 VAL A O 1
ATOM 2089 N N . PRO A 1 284 ? -9.32 -49.562 -5.586 1 96.94 284 PRO A N 1
ATOM 2090 C CA . PRO A 1 284 ? -8.25 -50.094 -6.422 1 96.94 284 PRO A CA 1
ATOM 2091 C C . PRO A 1 284 ? -8.758 -51.094 -7.477 1 96.94 284 PRO A C 1
ATOM 2093 O O . PRO A 1 284 ? -9.617 -51.906 -7.188 1 96.94 284 PRO A O 1
ATOM 2096 N N . ALA A 1 285 ? -8.203 -51 -8.688 1 97.5 285 ALA A N 1
ATOM 2097 C CA . ALA A 1 285 ? -8.656 -51.844 -9.805 1 97.5 285 ALA A CA 1
ATOM 2098 C C . ALA A 1 285 ? -8.477 -53.312 -9.508 1 97.5 285 ALA A C 1
ATOM 2100 O O . ALA A 1 285 ? -9.305 -54.156 -9.898 1 97.5 285 ALA A O 1
ATOM 2101 N N . TRP A 1 286 ? -7.379 -53.688 -8.805 1 96.62 286 TRP A N 1
ATOM 2102 C CA . TRP A 1 286 ? -7.105 -55.094 -8.523 1 96.62 286 TRP A CA 1
ATOM 2103 C C . TRP A 1 286 ? -8.188 -55.688 -7.625 1 96.62 286 TRP A C 1
ATOM 2105 O O . TRP A 1 286 ? -8.523 -56.875 -7.742 1 96.62 286 TRP A O 1
ATOM 2115 N N . LYS A 1 287 ? -8.781 -54.875 -6.766 1 97.19 287 LYS A N 1
ATOM 2116 C CA . LYS A 1 287 ? -9.844 -55.375 -5.887 1 97.19 287 LYS A CA 1
ATOM 2117 C C . LYS A 1 287 ? -11.117 -55.656 -6.676 1 97.19 287 LYS A C 1
ATOM 2119 O O . LYS A 1 287 ? -11.883 -56.562 -6.324 1 97.19 287 LYS A O 1
ATOM 2124 N N . VAL A 1 288 ? -11.383 -54.938 -7.703 1 97.81 288 VAL A N 1
ATOM 2125 C CA . VAL A 1 288 ? -12.539 -55.156 -8.562 1 97.81 288 VAL A CA 1
ATOM 2126 C C . VAL A 1 288 ? -12.352 -56.469 -9.336 1 97.81 288 VAL A C 1
ATOM 2128 O O . VAL A 1 288 ? -13.281 -57.281 -9.445 1 97.81 288 VAL A O 1
ATOM 2131 N N . LEU A 1 289 ? -11.172 -56.719 -9.836 1 96.31 289 LEU A N 1
ATOM 2132 C CA . LEU A 1 289 ? -10.883 -57.875 -10.688 1 96.31 289 LEU A CA 1
ATOM 2133 C C . LEU A 1 289 ? -10.844 -59.156 -9.867 1 96.31 289 LEU A C 1
ATOM 2135 O O . LEU A 1 289 ? -11.242 -60.219 -10.344 1 96.31 289 LEU A O 1
ATOM 2139 N N . ASP A 1 290 ? -10.375 -59.031 -8.641 1 94.62 290 ASP A N 1
ATOM 2140 C CA . ASP A 1 290 ? -10.281 -60.25 -7.832 1 94.62 290 ASP A CA 1
ATOM 2141 C C . ASP A 1 290 ? -11.555 -60.469 -7.023 1 94.62 290 ASP A C 1
ATOM 2143 O O . ASP A 1 290 ? -11.664 -61.438 -6.273 1 94.62 290 ASP A O 1
ATOM 2147 N N . GLY A 1 291 ? -12.508 -59.562 -7.059 1 93.75 291 GLY A N 1
ATOM 2148 C CA . GLY A 1 291 ? -13.82 -59.719 -6.453 1 93.75 291 GLY A CA 1
ATOM 2149 C C . GLY A 1 291 ? -13.875 -59.25 -5.012 1 93.75 291 GLY A C 1
ATOM 2150 O O . GLY A 1 291 ? -14.914 -59.375 -4.352 1 93.75 291 GLY A O 1
ATOM 2151 N N . SER A 1 292 ? -12.852 -58.625 -4.531 1 95.19 292 SER A N 1
ATOM 2152 C CA . SER A 1 292 ? -12.797 -58.25 -3.125 1 95.19 292 SER A CA 1
ATOM 2153 C C . SER A 1 292 ? -13.32 -56.812 -2.91 1 95.19 292 SER A C 1
ATOM 2155 O O . SER A 1 292 ? -13.477 -56.375 -1.771 1 95.19 292 SER A O 1
ATOM 2157 N N . ALA A 1 293 ? -13.641 -56.125 -3.955 1 95.81 293 ALA A N 1
ATOM 2158 C CA . ALA A 1 293 ? -14.188 -54.75 -3.818 1 95.81 293 ALA A CA 1
ATOM 2159 C C . ALA A 1 293 ? -15.578 -54.781 -3.193 1 95.81 293 ALA A C 1
ATOM 2161 O O . ALA A 1 293 ? -16.375 -55.688 -3.471 1 95.81 293 ALA A O 1
ATOM 2162 N N . ASP A 1 294 ? -15.867 -53.875 -2.326 1 93.75 294 ASP A N 1
ATOM 2163 C CA . ASP A 1 294 ? -17.203 -53.75 -1.773 1 93.75 294 ASP A CA 1
ATOM 2164 C C . ASP A 1 294 ? -18.219 -53.406 -2.869 1 93.75 294 ASP A C 1
ATOM 2166 O O . ASP A 1 294 ? -18.156 -52.344 -3.492 1 93.75 294 ASP A O 1
ATOM 2170 N N . PRO A 1 295 ? -19.125 -54.281 -3.07 1 91.81 295 PRO A N 1
ATOM 2171 C CA . PRO A 1 295 ? -20.094 -54.031 -4.137 1 91.81 295 PRO A CA 1
ATOM 2172 C C . PRO A 1 295 ? -20.906 -52.781 -3.904 1 91.81 295 PRO A C 1
ATOM 2174 O O . PRO A 1 295 ? -21.375 -52.156 -4.863 1 91.81 295 PRO A O 1
ATOM 2177 N N . ARG A 1 296 ? -21.172 -52.469 -2.518 1 89.5 296 ARG A N 1
ATOM 2178 C CA . ARG A 1 296 ? -21.938 -51.25 -2.184 1 89.5 296 ARG A CA 1
ATOM 2179 C C . ARG A 1 296 ? -21.234 -50 -2.676 1 89.5 296 ARG A C 1
ATOM 2181 O O . ARG A 1 296 ? -21.875 -48.969 -2.877 1 89.5 296 ARG A O 1
ATOM 2188 N N . ALA A 1 297 ? -19.953 -49.969 -2.988 1 95 297 ALA A N 1
ATOM 2189 C CA . ALA A 1 297 ? -19.156 -48.844 -3.434 1 95 297 ALA A CA 1
ATOM 2190 C C . ALA A 1 297 ? -19.266 -48.656 -4.945 1 95 297 ALA A C 1
ATOM 2192 O O . ALA A 1 297 ? -18.891 -47.594 -5.473 1 95 297 ALA A O 1
ATOM 2193 N N . LEU A 1 298 ? -19.812 -49.625 -5.617 1 97.19 298 LEU A N 1
ATOM 2194 C CA . LEU A 1 298 ? -19.812 -49.594 -7.074 1 97.19 298 LEU A CA 1
ATOM 2195 C C . LEU A 1 298 ? -21.25 -49.562 -7.605 1 97.19 298 LEU A C 1
ATOM 2197 O O . LEU A 1 298 ? -21.516 -49 -8.656 1 97.19 298 LEU A O 1
ATOM 2201 N N . ASP A 1 299 ? -22.156 -50.125 -6.844 1 97.44 299 ASP A N 1
ATOM 2202 C CA . ASP A 1 299 ? -23.547 -50.281 -7.289 1 97.44 299 ASP A CA 1
ATOM 2203 C C . ASP A 1 299 ? -24.234 -48.938 -7.418 1 97.44 299 ASP A C 1
ATOM 2205 O O . ASP A 1 299 ? -24.281 -48.156 -6.461 1 97.44 299 ASP A O 1
ATOM 2209 N N . GLY A 1 300 ? -24.703 -48.688 -8.562 1 96.88 300 GLY A N 1
ATOM 2210 C CA . GLY A 1 300 ? -25.438 -47.469 -8.812 1 96.88 300 GLY A CA 1
ATOM 2211 C C . GLY A 1 300 ? -24.531 -46.25 -8.945 1 96.88 300 GLY A C 1
ATOM 2212 O O . GLY A 1 300 ? -25.016 -45.094 -9.008 1 96.88 300 GLY A O 1
ATOM 2213 N N . HIS A 1 301 ? -23.25 -46.438 -8.961 1 98.12 301 HIS A N 1
ATOM 2214 C CA . HIS A 1 301 ? -22.312 -45.312 -8.992 1 98.12 301 HIS A CA 1
ATOM 2215 C C . HIS A 1 301 ? -21.812 -45.062 -10.406 1 98.12 301 HIS A C 1
ATOM 2217 O O . HIS A 1 301 ? -21.75 -45.969 -11.227 1 98.12 301 HIS A O 1
ATOM 2223 N N . VAL A 1 302 ? -21.625 -43.781 -10.711 1 98.38 302 VAL A N 1
ATOM 2224 C CA . VAL A 1 302 ? -20.797 -43.438 -11.859 1 98.38 302 VAL A CA 1
ATOM 2225 C C . VAL A 1 302 ? -19.328 -43.719 -11.539 1 98.38 302 VAL A C 1
ATOM 2227 O O . VAL A 1 302 ? -18.75 -43.125 -10.617 1 98.38 302 VAL A O 1
ATOM 2230 N N . VAL A 1 303 ? -18.75 -44.625 -12.281 1 98.69 303 VAL A N 1
ATOM 2231 C CA . VAL A 1 303 ? -17.391 -45.094 -11.977 1 98.69 303 VAL A CA 1
ATOM 2232 C C . VAL A 1 303 ? -16.422 -44.562 -13.039 1 98.69 303 VAL A C 1
ATOM 2234 O O . VAL A 1 303 ? -16.594 -44.844 -14.234 1 98.69 303 VAL A O 1
ATOM 2237 N N . PHE A 1 304 ? -15.5 -43.781 -12.602 1 98.5 304 PHE A N 1
ATOM 2238 C CA . PHE A 1 304 ? -14.406 -43.375 -13.469 1 98.5 304 PHE A CA 1
ATOM 2239 C C . PHE A 1 304 ? -13.203 -44.281 -13.297 1 98.5 304 PHE A C 1
ATOM 2241 O O . PHE A 1 304 ? -12.742 -44.5 -12.172 1 98.5 304 PHE A O 1
ATOM 2248 N N . VAL A 1 305 ? -12.711 -44.812 -14.398 1 97.88 305 VAL A N 1
ATOM 2249 C CA . VAL A 1 305 ? -11.5 -45.625 -14.367 1 97.88 305 VAL A CA 1
ATOM 2250 C C . VAL A 1 305 ? -10.305 -44.781 -14.82 1 97.88 305 VAL A C 1
ATOM 2252 O O . VAL A 1 305 ? -10.281 -44.281 -15.945 1 97.88 305 VAL A O 1
ATOM 2255 N N . GLY A 1 306 ? -9.406 -44.594 -13.992 1 94.62 306 GLY A N 1
ATOM 2256 C CA . GLY A 1 306 ? -8.242 -43.781 -14.305 1 94.62 306 GLY A CA 1
ATOM 2257 C C . GLY A 1 306 ? -7.027 -44.125 -13.461 1 94.62 306 GLY A C 1
ATOM 2258 O O . GLY A 1 306 ? -7.094 -44.969 -12.594 1 94.62 306 GLY A O 1
ATOM 2259 N N . ALA A 1 307 ? -5.91 -43.438 -13.734 1 90.62 307 ALA A N 1
ATOM 2260 C CA . ALA A 1 307 ? -4.645 -43.812 -13.109 1 90.62 307 ALA A CA 1
ATOM 2261 C C . ALA A 1 307 ? -4.203 -42.75 -12.094 1 90.62 307 ALA A C 1
ATOM 2263 O O . ALA A 1 307 ? -4.324 -41.562 -12.336 1 90.62 307 ALA A O 1
ATOM 2264 N N . SER A 1 308 ? -3.766 -43.219 -10.922 1 86.44 308 SER A N 1
ATOM 2265 C CA . SER A 1 308 ? -3.137 -42.344 -9.945 1 86.44 308 SER A CA 1
ATOM 2266 C C . SER A 1 308 ? -1.642 -42.625 -9.836 1 86.44 308 SER A C 1
ATOM 2268 O O . SER A 1 308 ? -0.901 -41.844 -9.242 1 86.44 308 SER A O 1
ATOM 2270 N N . ALA A 1 309 ? -1.24 -43.75 -10.445 1 75.44 309 ALA A N 1
ATOM 2271 C CA . ALA A 1 309 ? 0.165 -44.125 -10.344 1 75.44 309 ALA A CA 1
ATOM 2272 C C . ALA A 1 309 ? 1.073 -43.031 -10.906 1 75.44 309 ALA A C 1
ATOM 2274 O O . ALA A 1 309 ? 0.854 -42.531 -12.008 1 75.44 309 ALA A O 1
ATOM 2275 N N . LYS A 1 310 ? 2.061 -42.75 -10.203 1 66 310 LYS A N 1
ATOM 2276 C CA . LYS A 1 310 ? 2.959 -41.625 -10.531 1 66 310 LYS A CA 1
ATOM 2277 C C . LYS A 1 310 ? 3.654 -41.875 -11.867 1 66 310 LYS A C 1
ATOM 2279 O O . LYS A 1 310 ? 3.879 -40.938 -12.633 1 66 310 LYS A O 1
ATOM 2284 N N . GLY A 1 311 ? 3.863 -43.031 -12.062 1 57.62 311 GLY A N 1
ATOM 2285 C CA . GLY A 1 311 ? 4.562 -43.375 -13.289 1 57.62 311 GLY A CA 1
ATOM 2286 C C . GLY A 1 311 ? 3.748 -43.094 -14.539 1 57.62 311 GLY A C 1
ATOM 2287 O O . GLY A 1 311 ? 4.297 -43.031 -15.641 1 57.62 311 GLY A O 1
ATOM 2288 N N . LEU A 1 312 ? 2.428 -42.875 -14.297 1 60.59 312 LEU A N 1
ATOM 2289 C CA . LEU A 1 312 ? 1.567 -42.656 -15.453 1 60.59 312 LEU A CA 1
ATOM 2290 C C . LEU A 1 312 ? 1.311 -41.188 -15.68 1 60.59 312 LEU A C 1
ATOM 2292 O O . LEU A 1 312 ? 0.735 -40.781 -16.703 1 60.59 312 LEU A O 1
ATOM 2296 N N . LEU A 1 313 ? 1.816 -40.344 -14.859 1 55.56 313 LEU A N 1
ATOM 2297 C CA . LEU A 1 313 ? 2.098 -38.938 -15.008 1 55.56 313 LEU A CA 1
ATOM 2298 C C . LEU A 1 313 ? 0.815 -38.156 -15.273 1 55.56 313 LEU A C 1
ATOM 2300 O O . LEU A 1 313 ? 0.852 -37.062 -15.867 1 55.56 313 LEU A O 1
ATOM 2304 N N . ASP A 1 314 ? -0.311 -38.688 -14.93 1 69.69 314 ASP A N 1
ATOM 2305 C CA . ASP A 1 314 ? -1.556 -37.938 -15.031 1 69.69 314 ASP A CA 1
ATOM 2306 C C . ASP A 1 314 ? -1.866 -37.219 -13.727 1 69.69 314 ASP A C 1
ATOM 2308 O O . ASP A 1 314 ? -2.879 -37.469 -13.078 1 69.69 314 ASP A O 1
ATOM 2312 N N . LEU A 1 315 ? -0.956 -36.25 -13.367 1 72.5 315 LEU A N 1
ATOM 2313 C CA . LEU A 1 315 ? -1.104 -35.5 -12.133 1 72.5 315 LEU A CA 1
ATOM 2314 C C . LEU A 1 315 ? -1.348 -34.031 -12.422 1 72.5 315 LEU A C 1
ATOM 2316 O O . LEU A 1 315 ? -0.762 -33.469 -13.359 1 72.5 315 LEU A O 1
ATOM 2320 N N . ARG A 1 316 ? -2.297 -33.438 -11.648 1 78.19 316 ARG A N 1
ATOM 2321 C CA . ARG A 1 316 ? -2.711 -32.062 -11.852 1 78.19 316 ARG A CA 1
ATOM 2322 C C . ARG A 1 316 ? -2.652 -31.266 -10.547 1 78.19 316 ARG A C 1
ATOM 2324 O O . ARG A 1 316 ? -2.777 -31.844 -9.461 1 78.19 316 ARG A O 1
ATOM 2331 N N . LEU A 1 317 ? -2.461 -29.969 -10.711 1 77.06 317 LEU A N 1
ATOM 2332 C CA . LEU A 1 317 ? -2.416 -29.078 -9.555 1 77.06 317 LEU A CA 1
ATOM 2333 C C . LEU A 1 317 ? -3.781 -28.453 -9.297 1 77.06 317 LEU A C 1
ATOM 2335 O O . LEU A 1 317 ? -4.461 -28.031 -10.234 1 77.06 317 LEU A O 1
ATOM 2339 N N . THR A 1 318 ? -4.152 -28.391 -8.039 1 86.56 318 THR A N 1
ATOM 2340 C CA . THR A 1 318 ? -5.402 -27.766 -7.641 1 86.56 318 THR A CA 1
ATOM 2341 C C . THR A 1 318 ? -5.137 -26.438 -6.93 1 86.56 318 THR A C 1
ATOM 2343 O O . THR A 1 318 ? -3.996 -26.141 -6.57 1 86.56 318 THR A O 1
ATOM 2346 N N . PRO A 1 319 ? -6.152 -25.656 -6.699 1 84.19 319 PRO A N 1
ATOM 2347 C CA . PRO A 1 319 ? -5.984 -24.391 -6 1 84.19 319 PRO A CA 1
ATOM 2348 C C . PRO A 1 319 ? -5.5 -24.562 -4.562 1 84.19 319 PRO A C 1
ATOM 2350 O O . PRO A 1 319 ? -4.957 -23.625 -3.973 1 84.19 319 PRO A O 1
ATOM 2353 N N . HIS A 1 320 ? -5.691 -25.75 -4.008 1 82.25 320 HIS A N 1
ATOM 2354 C CA . HIS A 1 320 ? -5.25 -26.016 -2.646 1 82.25 320 HIS A CA 1
ATOM 2355 C C . HIS A 1 320 ? -3.74 -26.25 -2.594 1 82.25 320 HIS A C 1
ATOM 2357 O O . HIS A 1 320 ? -3.164 -26.359 -1.51 1 82.25 320 HIS A O 1
ATOM 2363 N N . GLY A 1 321 ? -3.164 -26.359 -3.742 1 72.44 321 GLY A N 1
ATOM 2364 C CA . GLY A 1 321 ? -1.737 -26.625 -3.799 1 72.44 321 GLY A CA 1
ATOM 2365 C C . GLY A 1 321 ? -1.413 -28.109 -3.82 1 72.44 321 GLY A C 1
ATOM 2366 O O . GLY A 1 321 ? -0.242 -28.5 -3.809 1 72.44 321 GLY A O 1
ATOM 2367 N N . ASP A 1 322 ? -2.416 -28.953 -3.893 1 74.38 322 ASP A N 1
ATOM 2368 C CA . ASP A 1 322 ? -2.24 -30.406 -3.932 1 74.38 322 ASP A CA 1
ATOM 2369 C C . ASP A 1 322 ? -2.062 -30.906 -5.367 1 74.38 322 ASP A C 1
ATOM 2371 O O . ASP A 1 322 ? -2.619 -30.312 -6.301 1 74.38 322 ASP A O 1
ATOM 2375 N N . ILE A 1 323 ? -1.285 -31.953 -5.516 1 75.94 323 ILE A N 1
ATOM 2376 C CA . ILE A 1 323 ? -1.176 -32.688 -6.781 1 75.94 323 ILE A CA 1
ATOM 2377 C C . ILE A 1 323 ? -2.086 -33.906 -6.754 1 75.94 323 ILE A C 1
ATOM 2379 O O . ILE A 1 323 ? -1.94 -34.781 -5.891 1 75.94 323 ILE A O 1
ATOM 2383 N N . VAL A 1 324 ? -3.012 -33.906 -7.594 1 84.38 324 VAL A N 1
ATOM 2384 C CA . VAL A 1 324 ? -3.986 -35 -7.613 1 84.38 324 VAL A CA 1
ATOM 2385 C C . VAL A 1 324 ? -4.027 -35.625 -9 1 84.38 324 VAL A C 1
ATOM 2387 O O . VAL A 1 324 ? -3.654 -35 -9.992 1 84.38 324 VAL A O 1
ATOM 2390 N N . PRO A 1 325 ? -4.449 -36.938 -9.039 1 88.31 325 PRO A N 1
ATOM 2391 C CA . PRO A 1 325 ? -4.637 -37.562 -10.359 1 88.31 325 PRO A CA 1
ATOM 2392 C C . PRO A 1 325 ? -5.676 -36.812 -11.203 1 88.31 325 PRO A C 1
ATOM 2394 O O . PRO A 1 325 ? -6.672 -36.344 -10.68 1 88.31 325 PRO A O 1
ATOM 2397 N N . GLY A 1 326 ? -5.477 -36.812 -12.523 1 89.62 326 GLY A N 1
ATOM 2398 C CA . GLY A 1 326 ? -6.375 -36.125 -13.43 1 89.62 326 GLY A CA 1
ATOM 2399 C C . GLY A 1 326 ? -7.805 -36.625 -13.352 1 89.62 326 GLY A C 1
ATOM 2400 O O . GLY A 1 326 ? -8.75 -35.844 -13.516 1 89.62 326 GLY A O 1
ATOM 2401 N N . VAL A 1 327 ? -7.914 -37.875 -13.031 1 94.5 327 VAL A N 1
ATOM 2402 C CA . VAL A 1 327 ? -9.234 -38.5 -13 1 94.5 327 VAL A CA 1
ATOM 2403 C C . VAL A 1 327 ? -10.078 -37.875 -11.891 1 94.5 327 VAL A C 1
ATOM 2405 O O . VAL A 1 327 ? -11.305 -37.875 -11.977 1 94.5 327 VAL A O 1
ATOM 2408 N N . VAL A 1 328 ? -9.422 -37.312 -10.898 1 94.81 328 VAL A N 1
ATOM 2409 C CA . VAL A 1 328 ? -10.125 -36.688 -9.789 1 94.81 328 VAL A CA 1
ATOM 2410 C C . VAL A 1 328 ? -10.922 -35.5 -10.297 1 94.81 328 VAL A C 1
ATOM 2412 O O . VAL A 1 328 ? -12 -35.188 -9.773 1 94.81 328 VAL A O 1
ATOM 2415 N N . MET A 1 329 ? -10.477 -34.844 -11.328 1 94 329 MET A N 1
ATOM 2416 C CA . MET A 1 329 ? -11.172 -33.688 -11.875 1 94 329 MET A CA 1
ATOM 2417 C C . MET A 1 329 ? -12.539 -34.094 -12.414 1 94 329 MET A C 1
ATOM 2419 O O . MET A 1 329 ? -13.516 -33.375 -12.242 1 94 329 MET A O 1
ATOM 2423 N N . HIS A 1 330 ? -12.562 -35.25 -13.086 1 95.88 330 HIS A N 1
ATOM 2424 C CA . HIS A 1 330 ? -13.844 -35.75 -13.57 1 95.88 330 HIS A CA 1
ATOM 2425 C C . HIS A 1 330 ? -14.789 -36.031 -12.414 1 95.88 330 HIS A C 1
ATOM 2427 O O . HIS A 1 330 ? -15.969 -35.688 -12.461 1 95.88 330 HIS A O 1
ATOM 2433 N N . ALA A 1 331 ? -14.242 -36.688 -11.438 1 96.75 331 ALA A N 1
ATOM 2434 C CA . ALA A 1 331 ? -15.055 -37.031 -10.273 1 96.75 331 ALA A CA 1
ATOM 2435 C C . ALA A 1 331 ? -15.57 -35.812 -9.562 1 96.75 331 ALA A C 1
ATOM 2437 O O . ALA A 1 331 ? -16.734 -35.75 -9.18 1 96.75 331 ALA A O 1
ATOM 2438 N N . GLU A 1 332 ? -14.68 -34.812 -9.383 1 96.19 332 GLU A N 1
ATOM 2439 C CA . GLU A 1 332 ? -15.055 -33.562 -8.734 1 96.19 332 GLU A CA 1
ATOM 2440 C C . GLU A 1 332 ? -16.172 -32.875 -9.5 1 96.19 332 GLU A C 1
ATOM 2442 O O . GLU A 1 332 ? -17.125 -32.344 -8.898 1 96.19 332 GLU A O 1
ATOM 2447 N N . ALA A 1 333 ? -16.031 -32.812 -10.805 1 96.44 333 ALA A N 1
ATOM 2448 C CA . ALA A 1 333 ? -17.031 -32.156 -11.641 1 96.44 333 ALA A CA 1
ATOM 2449 C C . ALA A 1 333 ? -18.375 -32.906 -11.539 1 96.44 333 ALA A C 1
ATOM 2451 O O . ALA A 1 333 ? -19.422 -32.25 -11.375 1 96.44 333 ALA A O 1
ATOM 2452 N N . ALA A 1 334 ? -18.344 -34.188 -11.594 1 97.31 334 ALA A N 1
ATOM 2453 C CA . ALA A 1 334 ? -19.562 -34.969 -11.523 1 97.31 334 ALA A CA 1
ATOM 2454 C C . ALA A 1 334 ? -20.234 -34.844 -10.156 1 97.31 334 ALA A C 1
ATOM 2456 O O . ALA A 1 334 ? -21.453 -34.688 -10.07 1 97.31 334 ALA A O 1
ATOM 2457 N N . GLU A 1 335 ? -19.422 -34.906 -9.102 1 96.94 335 GLU A N 1
ATOM 2458 C CA . GLU A 1 335 ? -19.953 -34.75 -7.746 1 96.94 335 GLU A CA 1
ATOM 2459 C C . GLU A 1 335 ? -20.578 -33.375 -7.547 1 96.94 335 GLU A C 1
ATOM 2461 O O . GLU A 1 335 ? -21.703 -33.281 -7.074 1 96.94 335 GLU A O 1
ATOM 2466 N N . ALA A 1 336 ? -19.812 -32.406 -7.922 1 95.56 336 ALA A N 1
ATOM 2467 C CA . ALA A 1 336 ? -20.266 -31.031 -7.715 1 95.56 336 ALA A CA 1
ATOM 2468 C C . ALA A 1 336 ? -21.531 -30.734 -8.516 1 95.56 336 ALA A C 1
ATOM 2470 O O . ALA A 1 336 ? -22.406 -30.016 -8.055 1 95.56 336 ALA A O 1
ATOM 2471 N N . ALA A 1 337 ? -21.578 -31.281 -9.727 1 95.81 337 ALA A N 1
ATOM 2472 C CA . ALA A 1 337 ? -22.766 -31.109 -10.562 1 95.81 337 ALA A CA 1
ATOM 2473 C C . ALA A 1 337 ? -24 -31.719 -9.898 1 95.81 337 ALA A C 1
ATOM 2475 O O . ALA A 1 337 ? -25.078 -31.109 -9.891 1 95.81 337 ALA A O 1
ATOM 2476 N N . GLN A 1 338 ? -23.844 -32.844 -9.328 1 95.25 338 GLN A N 1
ATOM 2477 C CA . GLN A 1 338 ? -24.953 -33.531 -8.68 1 95.25 338 GLN A CA 1
ATOM 2478 C C . GLN A 1 338 ? -25.391 -32.812 -7.41 1 95.25 338 GLN A C 1
ATOM 2480 O O . GLN A 1 338 ? -26.578 -32.781 -7.086 1 95.25 338 GLN A O 1
ATOM 2485 N N . LEU A 1 339 ? -24.438 -32.188 -6.738 1 94.94 339 LEU A N 1
ATOM 2486 C CA . LEU A 1 339 ? -24.719 -31.516 -5.469 1 94.94 339 LEU A CA 1
ATOM 2487 C C . LEU A 1 339 ? -25.141 -30.062 -5.695 1 94.94 339 LEU A C 1
ATOM 2489 O O . LEU A 1 339 ? -25.578 -29.391 -4.766 1 94.94 339 LEU A O 1
ATOM 2493 N N . GLY A 1 340 ? -24.953 -29.594 -6.887 1 93.25 340 GLY A N 1
ATOM 2494 C CA . GLY A 1 340 ? -25.188 -28.172 -7.133 1 93.25 340 GLY A CA 1
ATOM 2495 C C . GLY A 1 340 ? -24.156 -27.281 -6.469 1 93.25 340 GLY A C 1
ATOM 2496 O O . GLY A 1 340 ? -24.484 -26.188 -6.012 1 93.25 340 GLY A O 1
ATOM 2497 N N . ALA A 1 341 ? -22.969 -27.797 -6.336 1 94.44 341 ALA A N 1
ATOM 2498 C CA . ALA A 1 341 ? -21.938 -27.109 -5.582 1 94.44 341 ALA A CA 1
ATOM 2499 C C . ALA A 1 341 ? -20.875 -26.516 -6.512 1 94.44 341 ALA A C 1
ATOM 2501 O O . ALA A 1 341 ? -19.688 -26.516 -6.191 1 94.44 341 ALA A O 1
ATOM 2502 N N . LEU A 1 342 ? -21.297 -26.047 -7.695 1 95.38 342 LEU A N 1
ATOM 2503 C CA . LEU A 1 342 ? -20.375 -25.438 -8.656 1 95.38 342 LEU A CA 1
ATOM 2504 C C . LEU A 1 342 ? -20.391 -23.922 -8.547 1 95.38 342 LEU A C 1
ATOM 2506 O O . LEU A 1 342 ? -21.422 -23.297 -8.758 1 95.38 342 LEU A O 1
ATOM 2510 N N . PRO A 1 343 ? -19.203 -23.328 -8.242 1 95.06 343 PRO A N 1
ATOM 2511 C CA . PRO A 1 343 ? -19.156 -21.875 -8.211 1 95.06 343 PRO A CA 1
ATOM 2512 C C . PRO A 1 343 ? -19.359 -21.25 -9.586 1 95.06 343 PRO A C 1
ATOM 2514 O O . PRO A 1 343 ? -18.984 -21.828 -10.602 1 95.06 343 PRO A O 1
ATOM 2517 N N . GLN A 1 344 ? -19.969 -20.062 -9.562 1 94.31 344 GLN A N 1
ATOM 2518 C CA . GLN A 1 344 ? -20.25 -19.391 -10.82 1 94.31 344 GLN A CA 1
ATOM 2519 C C . GLN A 1 344 ? -19.641 -17.984 -10.836 1 94.31 344 GLN A C 1
ATOM 2521 O O . GLN A 1 344 ? -19.469 -17.359 -9.789 1 94.31 344 GLN A O 1
ATOM 2526 N N . ARG A 1 345 ? -19.188 -17.656 -12.016 1 92.88 345 ARG A N 1
ATOM 2527 C CA . ARG A 1 345 ? -18.781 -16.297 -12.289 1 92.88 345 ARG A CA 1
ATOM 2528 C C . ARG A 1 345 ? -19.547 -15.719 -13.484 1 92.88 345 ARG A C 1
ATOM 2530 O O . ARG A 1 345 ? -19.078 -15.805 -14.625 1 92.88 345 ARG A O 1
ATOM 2537 N N . PRO A 1 346 ? -20.656 -15.086 -13.133 1 87.81 346 PRO A N 1
ATOM 2538 C CA . PRO A 1 346 ? -21.484 -14.57 -14.227 1 87.81 346 PRO A CA 1
ATOM 2539 C C . PRO A 1 346 ? -20.766 -13.5 -15.047 1 87.81 346 PRO A C 1
ATOM 2541 O O . PRO A 1 346 ? -19.828 -12.875 -14.562 1 87.81 346 PRO A O 1
ATOM 2544 N N . ASP A 1 347 ? -21.203 -13.242 -16.266 1 83.56 347 ASP A N 1
ATOM 2545 C CA . ASP A 1 347 ? -20.578 -12.305 -17.188 1 83.56 347 ASP A CA 1
ATOM 2546 C C . ASP A 1 347 ? -20.625 -10.883 -16.641 1 83.56 347 ASP A C 1
ATOM 2548 O O . ASP A 1 347 ? -19.734 -10.07 -16.922 1 83.56 347 ASP A O 1
ATOM 2552 N N . TRP A 1 348 ? -21.641 -10.602 -15.875 1 88 348 TRP A N 1
ATOM 2553 C CA . TRP A 1 348 ? -21.812 -9.234 -15.383 1 88 348 TRP A CA 1
ATOM 2554 C C . TRP A 1 348 ? -20.922 -8.977 -14.172 1 88 348 TRP A C 1
ATOM 2556 O O . TRP A 1 348 ? -20.828 -7.848 -13.695 1 88 348 TRP A O 1
ATOM 2566 N N . MET A 1 349 ? -20.266 -10.031 -13.703 1 91.81 349 MET A N 1
ATOM 2567 C CA . MET A 1 349 ? -19.469 -9.914 -12.477 1 91.81 349 MET A CA 1
ATOM 2568 C C . MET A 1 349 ? -18.344 -8.906 -12.656 1 91.81 349 MET A C 1
ATOM 2570 O O . MET A 1 349 ? -18.078 -8.094 -11.766 1 91.81 349 MET A O 1
ATOM 2574 N N . GLU A 1 350 ? -17.688 -8.945 -13.805 1 89.31 350 GLU A N 1
ATOM 2575 C CA . GLU A 1 350 ? -16.578 -8.016 -14.047 1 89.31 350 GLU A CA 1
ATOM 2576 C C . GLU A 1 350 ? -17.062 -6.57 -14.023 1 89.31 350 GLU A C 1
ATOM 2578 O O . GLU A 1 350 ? -16.375 -5.691 -13.5 1 89.31 350 GLU A O 1
ATOM 2583 N N . GLY A 1 351 ? -18.188 -6.359 -14.711 1 90.69 351 GLY A N 1
ATOM 2584 C CA . GLY A 1 351 ? -18.766 -5.027 -14.672 1 90.69 351 GLY A CA 1
ATOM 2585 C C . GLY A 1 351 ? -19.125 -4.578 -13.266 1 90.69 351 GLY A C 1
ATOM 2586 O O . GLY A 1 351 ? -18.875 -3.426 -12.898 1 90.69 351 GLY A O 1
ATOM 2587 N N . ALA A 1 352 ? -19.672 -5.473 -12.492 1 93.62 352 ALA A N 1
ATOM 2588 C CA . ALA A 1 352 ? -20.016 -5.172 -11.109 1 93.62 352 ALA A CA 1
ATOM 2589 C C . ALA A 1 352 ? -18.781 -4.84 -10.289 1 93.62 352 ALA A C 1
ATOM 2591 O O . ALA A 1 352 ? -18.797 -3.926 -9.461 1 93.62 352 ALA A O 1
ATOM 2592 N N . GLU A 1 353 ? -17.734 -5.605 -10.477 1 93.56 353 GLU A N 1
ATOM 2593 C CA . GLU A 1 353 ? -16.484 -5.367 -9.773 1 93.56 353 GLU A CA 1
ATOM 2594 C C . GLU A 1 353 ? -15.906 -3.996 -10.125 1 93.56 353 GLU A C 1
ATOM 2596 O O . GLU A 1 353 ? -15.367 -3.305 -9.258 1 93.56 353 GLU A O 1
ATOM 2601 N N . THR A 1 354 ? -16 -3.629 -11.422 1 91.88 354 THR A N 1
ATOM 2602 C CA . THR A 1 354 ? -15.523 -2.322 -11.859 1 91.88 354 THR A CA 1
ATOM 2603 C C . THR A 1 354 ? -16.359 -1.205 -11.234 1 91.88 354 THR A C 1
ATOM 2605 O O . THR A 1 354 ? -15.812 -0.193 -10.789 1 91.88 354 THR A O 1
ATOM 2608 N N . LEU A 1 355 ? -17.625 -1.409 -11.25 1 93.44 355 LEU A N 1
ATOM 2609 C CA . LEU A 1 355 ? -18.516 -0.438 -10.617 1 93.44 355 LEU A CA 1
ATOM 2610 C C . LEU A 1 355 ? -18.188 -0.287 -9.133 1 93.44 355 LEU A C 1
ATOM 2612 O O . LEU A 1 355 ? -18.188 0.828 -8.609 1 93.44 355 LEU A O 1
ATOM 2616 N N . LEU A 1 356 ? -17.938 -1.376 -8.484 1 92.69 356 LEU A N 1
ATOM 2617 C CA . LEU A 1 356 ? -17.578 -1.347 -7.07 1 92.69 356 LEU A CA 1
ATOM 2618 C C . LEU A 1 356 ? -16.266 -0.617 -6.855 1 92.69 356 LEU A C 1
ATOM 2620 O O . LEU A 1 356 ? -16.078 0.052 -5.836 1 92.69 356 LEU A O 1
ATOM 2624 N N . ALA A 1 357 ? -15.352 -0.824 -7.797 1 93.44 357 ALA A N 1
ATOM 2625 C CA . ALA A 1 357 ? -14.086 -0.101 -7.73 1 93.44 357 ALA A CA 1
ATOM 2626 C C . ALA A 1 357 ? -14.312 1.407 -7.777 1 93.44 357 ALA A C 1
ATOM 2628 O O . ALA A 1 357 ? -13.695 2.158 -7.02 1 93.44 357 ALA A O 1
ATOM 2629 N N . VAL A 1 358 ? -15.188 1.838 -8.648 1 94.5 358 VAL A N 1
ATOM 2630 C CA . VAL A 1 358 ? -15.484 3.256 -8.812 1 94.5 358 VAL A CA 1
ATOM 2631 C C . VAL A 1 358 ? -16.156 3.787 -7.547 1 94.5 358 VAL A C 1
ATOM 2633 O O . VAL A 1 358 ? -15.781 4.84 -7.027 1 94.5 358 VAL A O 1
ATOM 2636 N N . ILE A 1 359 ? -17.094 3.031 -7.031 1 95.75 359 ILE A N 1
ATOM 2637 C CA . ILE A 1 359 ? -17.828 3.443 -5.84 1 95.75 359 ILE A CA 1
ATOM 2638 C C . ILE A 1 359 ? -16.875 3.533 -4.648 1 95.75 359 ILE A C 1
ATOM 2640 O O . ILE A 1 359 ? -16.859 4.543 -3.939 1 95.75 359 ILE A O 1
ATOM 2644 N N . ALA A 1 360 ? -16.125 2.447 -4.395 1 95.81 360 ALA A N 1
ATOM 2645 C CA . ALA A 1 360 ? -15.156 2.432 -3.301 1 95.81 360 ALA A CA 1
ATOM 2646 C C . ALA A 1 360 ? -14.141 3.555 -3.455 1 95.81 360 ALA A C 1
ATOM 2648 O O . ALA A 1 360 ? -13.773 4.207 -2.477 1 95.81 360 ALA A O 1
ATOM 2649 N N . GLY A 1 361 ? -13.672 3.729 -4.711 1 95.88 361 GLY A N 1
ATOM 2650 C CA . GLY A 1 361 ? -12.742 4.809 -4.984 1 95.88 361 GLY A CA 1
ATOM 2651 C C . GLY A 1 361 ? -13.297 6.18 -4.645 1 95.88 361 GLY A C 1
ATOM 2652 O O . GLY A 1 361 ? -12.617 6.988 -4.016 1 95.88 361 GLY A O 1
ATOM 2653 N N . LEU A 1 362 ? -14.5 6.457 -5.043 1 96.25 362 LEU A N 1
ATOM 2654 C CA . LEU A 1 362 ? -15.133 7.746 -4.785 1 96.25 362 LEU A CA 1
ATOM 2655 C C . LEU A 1 362 ? -15.328 7.969 -3.291 1 96.25 362 LEU A C 1
ATOM 2657 O O . LEU A 1 362 ? -15.133 9.078 -2.793 1 96.25 362 LEU A O 1
ATOM 2661 N N . ILE A 1 363 ? -15.719 6.906 -2.609 1 96.12 363 ILE A N 1
ATOM 2662 C CA . ILE A 1 363 ? -15.891 6.988 -1.163 1 96.12 363 ILE A CA 1
ATOM 2663 C C . ILE A 1 363 ? -14.555 7.344 -0.504 1 96.12 363 ILE A C 1
ATOM 2665 O O . ILE A 1 363 ? -14.5 8.234 0.345 1 96.12 363 ILE A O 1
ATOM 2669 N N . LEU A 1 364 ? -13.531 6.68 -0.944 1 95.44 364 LEU A N 1
ATOM 2670 C CA . LEU A 1 364 ? -12.234 6.867 -0.302 1 95.44 364 LEU A CA 1
ATOM 2671 C C . LEU A 1 364 ? -11.617 8.203 -0.707 1 95.44 364 LEU A C 1
ATOM 2673 O O . LEU A 1 364 ? -10.891 8.82 0.076 1 95.44 364 LEU A O 1
ATOM 2677 N N . ILE A 1 365 ? -11.914 8.633 -1.901 1 95.12 365 ILE A N 1
ATOM 2678 C CA . ILE A 1 365 ? -11.508 9.969 -2.316 1 95.12 365 ILE A CA 1
ATOM 2679 C C . ILE A 1 365 ? -12.195 11.016 -1.44 1 95.12 365 ILE A C 1
ATOM 2681 O O . ILE A 1 365 ? -11.547 11.938 -0.938 1 95.12 365 ILE A O 1
ATOM 2685 N N . ALA A 1 366 ? -13.469 10.891 -1.245 1 95.75 366 ALA A N 1
ATOM 2686 C CA . ALA A 1 366 ? -14.219 11.812 -0.396 1 95.75 366 ALA A CA 1
ATOM 2687 C C . ALA A 1 366 ? -13.68 11.805 1.031 1 95.75 366 ALA A C 1
ATOM 2689 O O . ALA A 1 366 ? -13.555 12.859 1.657 1 95.75 366 ALA A O 1
ATOM 2690 N N . ALA A 1 367 ? -13.422 10.586 1.481 1 94.19 367 ALA A N 1
ATOM 2691 C CA . ALA A 1 367 ? -12.883 10.477 2.834 1 94.19 367 ALA A CA 1
ATOM 2692 C C . ALA A 1 367 ? -11.547 11.203 2.957 1 94.19 367 ALA A C 1
ATOM 2694 O O . ALA A 1 367 ? -11.32 11.938 3.922 1 94.19 367 ALA A O 1
ATOM 2695 N N . ALA A 1 368 ? -10.703 11.016 1.999 1 91.38 368 ALA A N 1
ATOM 2696 C CA . ALA A 1 368 ? -9.383 11.641 2.027 1 91.38 368 ALA A CA 1
ATOM 2697 C C . ALA A 1 368 ? -9.484 13.148 1.869 1 91.38 368 ALA A C 1
ATOM 2699 O O . ALA A 1 368 ? -8.711 13.898 2.473 1 91.38 368 ALA A O 1
ATOM 2700 N N . ALA A 1 369 ? -10.391 13.586 1.084 1 92.06 369 ALA A N 1
ATOM 2701 C CA . ALA A 1 369 ? -10.5 15.008 0.757 1 92.06 369 ALA A CA 1
ATOM 2702 C C . ALA A 1 369 ? -11.211 15.773 1.871 1 92.06 369 ALA A C 1
ATOM 2704 O O . ALA A 1 369 ? -10.875 16.922 2.15 1 92.06 369 ALA A O 1
ATOM 2705 N N . TRP A 1 370 ? -12.109 15.125 2.562 1 91.44 370 TRP A N 1
ATOM 2706 C CA . TRP A 1 370 ? -12.992 15.922 3.414 1 91.44 370 TRP A CA 1
ATOM 2707 C C . TRP A 1 370 ? -12.867 15.492 4.871 1 91.44 370 TRP A C 1
ATOM 2709 O O . TRP A 1 370 ? -13.32 16.203 5.773 1 91.44 370 TRP A O 1
ATOM 2719 N N . MET A 1 371 ? -12.312 14.383 5.086 1 86.69 371 MET A N 1
ATOM 2720 C CA . MET A 1 371 ? -12.211 13.906 6.461 1 86.69 371 MET A CA 1
ATOM 2721 C C . MET A 1 371 ? -10.789 14.078 6.992 1 86.69 371 MET A C 1
ATOM 2723 O O . MET A 1 371 ? -9.867 14.352 6.223 1 86.69 371 MET A O 1
ATOM 2727 N N . ALA A 1 372 ? -10.703 13.906 8.391 1 81.19 372 ALA A N 1
ATOM 2728 C CA . ALA A 1 372 ? -9.383 13.875 9.023 1 81.19 372 ALA A CA 1
ATOM 2729 C C . ALA A 1 372 ? -8.617 12.617 8.625 1 81.19 372 ALA A C 1
ATOM 2731 O O . ALA A 1 372 ? -9.211 11.617 8.227 1 81.19 372 ALA A O 1
ATOM 2732 N N . PRO A 1 373 ? -7.32 12.641 8.57 1 76.38 373 PRO A N 1
ATOM 2733 C CA . PRO A 1 373 ? -6.504 11.516 8.109 1 76.38 373 PRO A CA 1
ATOM 2734 C C . PRO A 1 373 ? -6.828 10.211 8.844 1 76.38 373 PRO A C 1
ATOM 2736 O O . PRO A 1 373 ? -6.91 9.156 8.219 1 76.38 373 PRO A O 1
ATOM 2739 N N . LEU A 1 374 ? -7.062 10.234 10.172 1 78.25 374 LEU A N 1
ATOM 2740 C CA . LEU A 1 374 ? -7.41 9.023 10.906 1 78.25 374 LEU A CA 1
ATOM 2741 C C . LEU A 1 374 ? -8.766 8.484 10.461 1 78.25 374 LEU A C 1
ATOM 2743 O O . LEU A 1 374 ? -8.938 7.277 10.312 1 78.25 374 LEU A O 1
ATOM 2747 N N . ALA A 1 375 ? -9.656 9.43 10.344 1 85.88 375 ALA A N 1
ATOM 2748 C CA . ALA A 1 375 ? -10.977 9.016 9.859 1 85.88 375 ALA A CA 1
ATOM 2749 C C . ALA A 1 375 ? -10.891 8.445 8.445 1 85.88 375 ALA A C 1
ATOM 2751 O O . ALA A 1 375 ? -11.594 7.488 8.117 1 85.88 375 ALA A O 1
ATOM 2752 N N . GLY A 1 376 ? -10.023 9.039 7.633 1 86.69 376 GLY A N 1
ATOM 2753 C CA . GLY A 1 376 ? -9.797 8.508 6.301 1 86.69 376 GLY A CA 1
ATOM 2754 C C . GLY A 1 376 ? -9.203 7.113 6.309 1 86.69 376 GLY A C 1
ATOM 2755 O O . GLY A 1 376 ? -9.633 6.25 5.535 1 86.69 376 GLY A O 1
ATOM 2756 N N . ALA A 1 377 ? -8.258 6.898 7.156 1 82 377 ALA A N 1
ATOM 2757 C CA . ALA A 1 377 ? -7.637 5.586 7.285 1 82 377 ALA A CA 1
ATOM 2758 C C . ALA A 1 377 ? -8.641 4.547 7.777 1 82 377 ALA A C 1
ATOM 2760 O O . ALA A 1 377 ? -8.672 3.42 7.281 1 82 377 ALA A O 1
ATOM 2761 N N . LEU A 1 378 ? -9.469 4.914 8.766 1 87.62 378 LEU A N 1
ATOM 2762 C CA . LEU A 1 378 ? -10.492 4.012 9.289 1 87.62 378 LEU A CA 1
ATOM 2763 C C . LEU A 1 378 ? -11.531 3.695 8.219 1 87.62 378 LEU A C 1
ATOM 2765 O O . LEU A 1 378 ? -12.016 2.564 8.133 1 87.62 378 LEU A O 1
ATOM 2769 N N . THR A 1 379 ? -11.875 4.711 7.461 1 92.12 379 THR A N 1
ATOM 2770 C CA . THR A 1 379 ? -12.805 4.484 6.359 1 92.12 379 THR A CA 1
ATOM 2771 C C . THR A 1 379 ? -12.211 3.512 5.344 1 92.12 379 THR A C 1
ATOM 2773 O O . THR A 1 379 ? -12.914 2.652 4.812 1 92.12 379 THR A O 1
ATOM 2776 N N . THR A 1 380 ? -10.977 3.652 5.051 1 89.25 380 THR A N 1
ATOM 2777 C CA . THR A 1 380 ? -10.297 2.736 4.141 1 89.25 380 THR A CA 1
ATOM 2778 C C . THR A 1 380 ? -10.359 1.306 4.668 1 89.25 380 THR A C 1
ATOM 2780 O O . THR A 1 380 ? -10.672 0.377 3.918 1 89.25 380 THR A O 1
ATOM 2783 N N . LEU A 1 381 ? -10.086 1.11 5.934 1 87.5 381 LEU A N 1
ATOM 2784 C CA . LEU A 1 381 ? -10.141 -0.211 6.547 1 87.5 381 LEU A CA 1
ATOM 2785 C C . LEU A 1 381 ? -11.562 -0.775 6.5 1 87.5 381 LEU A C 1
ATOM 2787 O O . LEU A 1 381 ? -11.75 -1.964 6.234 1 87.5 381 LEU A O 1
ATOM 2791 N N . ALA A 1 382 ? -12.469 0.036 6.781 1 94.12 382 ALA A N 1
ATOM 2792 C CA . ALA A 1 382 ? -13.867 -0.388 6.754 1 94.12 382 ALA A CA 1
ATOM 2793 C C . ALA A 1 382 ? -14.281 -0.834 5.352 1 94.12 382 ALA A C 1
ATOM 2795 O O . ALA A 1 382 ? -14.938 -1.866 5.191 1 94.12 382 ALA A O 1
ATOM 2796 N N . VAL A 1 383 ? -13.914 -0.039 4.34 1 93.94 383 VAL A N 1
ATOM 2797 C CA . VAL A 1 383 ? -14.242 -0.367 2.955 1 93.94 383 VAL A CA 1
ATOM 2798 C C . VAL A 1 383 ? -13.555 -1.673 2.559 1 93.94 383 VAL A C 1
ATOM 2800 O O . VAL A 1 383 ? -14.164 -2.527 1.909 1 93.94 383 VAL A O 1
ATOM 2803 N N . ALA A 1 384 ? -12.312 -1.832 2.91 1 91.69 384 ALA A N 1
ATOM 2804 C CA . ALA A 1 384 ? -11.586 -3.062 2.617 1 91.69 384 ALA A CA 1
ATOM 2805 C C . ALA A 1 384 ? -12.266 -4.27 3.26 1 91.69 384 ALA A C 1
ATOM 2807 O O . ALA A 1 384 ? -12.484 -5.289 2.602 1 91.69 384 ALA A O 1
ATOM 2808 N N . THR A 1 385 ? -12.656 -4.18 4.551 1 93.5 385 THR A N 1
ATOM 2809 C CA . THR A 1 385 ? -13.305 -5.266 5.273 1 93.5 385 THR A CA 1
ATOM 2810 C C . THR A 1 385 ? -14.664 -5.586 4.656 1 93.5 385 THR A C 1
ATOM 2812 O O . THR A 1 385 ? -15.039 -6.754 4.539 1 93.5 385 THR A O 1
ATOM 2815 N N . LEU A 1 386 ? -15.32 -4.586 4.309 1 94.88 386 LEU A N 1
ATOM 2816 C CA . LEU A 1 386 ? -16.641 -4.773 3.707 1 94.88 386 LEU A CA 1
ATOM 2817 C C . LEU A 1 386 ? -16.516 -5.484 2.361 1 94.88 386 LEU A C 1
ATOM 2819 O O . LEU A 1 386 ? -17.312 -6.383 2.061 1 94.88 386 LEU A O 1
ATOM 2823 N N . LEU A 1 387 ? -15.609 -5.078 1.532 1 94.69 387 LEU A N 1
ATOM 2824 C CA . LEU A 1 387 ? -15.43 -5.699 0.225 1 94.69 387 LEU A CA 1
ATOM 2825 C C . LEU A 1 387 ? -14.992 -7.152 0.368 1 94.69 387 LEU A C 1
ATOM 2827 O O . LEU A 1 387 ? -15.5 -8.031 -0.336 1 94.69 387 LEU A O 1
ATOM 2831 N N . LEU A 1 388 ? -14.078 -7.418 1.301 1 93.19 388 LEU A N 1
ATOM 2832 C CA . LEU A 1 388 ? -13.625 -8.781 1.547 1 93.19 388 LEU A CA 1
ATOM 2833 C C . LEU A 1 388 ? -14.75 -9.633 2.129 1 93.19 388 LEU A C 1
ATOM 2835 O O . LEU A 1 388 ? -14.93 -10.789 1.734 1 93.19 388 LEU A O 1
ATOM 2839 N N . GLY A 1 389 ? -15.492 -9.039 3.055 1 94.94 389 GLY A N 1
ATOM 2840 C CA . GLY A 1 389 ? -16.641 -9.734 3.625 1 94.94 389 GLY A CA 1
ATOM 2841 C C . GLY A 1 389 ? -17.719 -10.031 2.607 1 94.94 389 GLY A C 1
ATOM 2842 O O . GLY A 1 389 ? -18.281 -11.125 2.598 1 94.94 389 GLY A O 1
ATOM 2843 N N . LEU A 1 390 ? -17.984 -9.094 1.777 1 94.56 390 LEU A N 1
ATOM 2844 C CA . LEU A 1 390 ? -18.984 -9.273 0.729 1 94.56 390 LEU A CA 1
ATOM 2845 C C . LEU A 1 390 ? -18.578 -10.391 -0.227 1 94.56 390 LEU A C 1
ATOM 2847 O O . LEU A 1 390 ? -19.406 -11.203 -0.631 1 94.56 390 LEU A O 1
ATOM 2851 N N . THR A 1 391 ? -17.344 -10.453 -0.645 1 94.19 391 THR A N 1
ATOM 2852 C CA . THR A 1 391 ? -16.844 -11.484 -1.546 1 94.19 391 THR A CA 1
ATOM 2853 C C . THR A 1 391 ? -16.938 -12.859 -0.893 1 94.19 391 THR A C 1
ATOM 2855 O O . THR A 1 391 ? -17.312 -13.844 -1.544 1 94.19 391 THR A O 1
ATOM 2858 N N . ALA A 1 392 ? -16.641 -12.961 0.399 1 94.81 392 ALA A N 1
ATOM 2859 C CA . ALA A 1 392 ? -16.734 -14.219 1.137 1 94.81 392 ALA A CA 1
ATOM 2860 C C . ALA A 1 392 ? -18.188 -14.688 1.215 1 94.81 392 ALA A C 1
ATOM 2862 O O . ALA A 1 392 ? -18.469 -15.875 1.024 1 94.81 392 ALA A O 1
ATOM 2863 N N . LEU A 1 393 ? -19.094 -13.75 1.433 1 95.69 393 LEU A N 1
ATOM 2864 C CA . LEU A 1 393 ? -20.516 -14.078 1.531 1 95.69 393 LEU A CA 1
ATOM 2865 C C . LEU A 1 393 ? -21.062 -14.562 0.189 1 95.69 393 LEU A C 1
ATOM 2867 O O . LEU A 1 393 ? -21.844 -15.508 0.136 1 95.69 393 LEU A O 1
ATOM 2871 N N . LEU A 1 394 ? -20.656 -13.891 -0.86 1 96 394 LEU A N 1
ATOM 2872 C CA . LEU A 1 394 ? -21.062 -14.305 -2.199 1 96 394 LEU A CA 1
ATOM 2873 C C . LEU A 1 394 ? -20.578 -15.719 -2.506 1 96 394 LEU A C 1
ATOM 2875 O O . LEU A 1 394 ? -21.312 -16.516 -3.1 1 96 394 LEU A O 1
ATOM 2879 N N . PHE A 1 395 ? -19.438 -16.094 -2.064 1 95.62 395 PHE A N 1
ATOM 2880 C CA . PHE A 1 395 ? -18.828 -17.391 -2.311 1 95.62 395 PHE A CA 1
ATOM 2881 C C . PHE A 1 395 ? -19.5 -18.469 -1.46 1 95.62 395 PHE A C 1
ATOM 2883 O O . PHE A 1 395 ? -19.891 -19.516 -1.971 1 95.62 395 PHE A O 1
ATOM 2890 N N . LEU A 1 396 ? -19.703 -18.203 -0.213 1 94.06 396 LEU A N 1
ATOM 2891 C CA . LEU A 1 396 ? -20.172 -19.203 0.738 1 94.06 396 LEU A CA 1
ATOM 2892 C C . LEU A 1 396 ? -21.672 -19.438 0.593 1 94.06 396 LEU A C 1
ATOM 2894 O O . LEU A 1 396 ? -22.141 -20.562 0.673 1 94.06 396 LEU A O 1
ATOM 2898 N N . ASP A 1 397 ? -22.422 -18.344 0.351 1 93.19 397 ASP A N 1
ATOM 2899 C CA . ASP A 1 397 ? -23.875 -18.453 0.375 1 93.19 397 ASP A CA 1
ATOM 2900 C C . ASP A 1 397 ? -24.438 -18.594 -1.037 1 93.19 397 ASP A C 1
ATOM 2902 O O . ASP A 1 397 ? -25.422 -19.312 -1.246 1 93.19 397 ASP A O 1
ATOM 2906 N N . MET A 1 398 ? -23.766 -18 -1.966 1 93.81 398 MET A N 1
ATOM 2907 C CA . MET A 1 398 ? -24.375 -17.969 -3.297 1 93.81 398 MET A CA 1
ATOM 2908 C C . MET A 1 398 ? -23.484 -18.672 -4.316 1 93.81 398 MET A C 1
ATOM 2910 O O . MET A 1 398 ? -23.828 -18.766 -5.492 1 93.81 398 MET A O 1
ATOM 2914 N N . ARG A 1 399 ? -22.344 -19.156 -4.008 1 94.44 399 ARG A N 1
ATOM 2915 C CA . ARG A 1 399 ? -21.406 -19.844 -4.887 1 94.44 399 ARG A CA 1
ATOM 2916 C C . ARG A 1 399 ? -21.016 -18.969 -6.07 1 94.44 399 ARG A C 1
ATOM 2918 O O . ARG A 1 399 ? -20.984 -19.438 -7.211 1 94.44 399 ARG A O 1
ATOM 2925 N N . LEU A 1 400 ? -20.859 -17.672 -5.738 1 95.31 400 LEU A N 1
ATOM 2926 C CA . LEU A 1 400 ? -20.406 -16.719 -6.746 1 95.31 400 LEU A CA 1
ATOM 2927 C C . LEU A 1 400 ? -18.953 -16.328 -6.52 1 95.31 400 LEU A C 1
ATOM 2929 O O . LEU A 1 400 ? -18.547 -16.047 -5.387 1 95.31 400 LEU A O 1
ATOM 2933 N N . LEU A 1 401 ? -18.203 -16.375 -7.602 1 95.5 401 LEU A N 1
ATOM 2934 C CA . LEU A 1 401 ? -16.797 -15.984 -7.523 1 95.5 401 LEU A CA 1
ATOM 2935 C C . LEU A 1 401 ? -16.625 -14.508 -7.863 1 95.5 401 LEU A C 1
ATOM 2937 O O . LEU A 1 401 ? -16.875 -14.102 -9 1 95.5 401 LEU A O 1
ATOM 2941 N N . ALA A 1 402 ? -16.297 -13.75 -6.891 1 95 402 ALA A N 1
ATOM 2942 C CA . ALA A 1 402 ? -15.992 -12.336 -7.062 1 95 402 ALA A CA 1
ATOM 2943 C C . ALA A 1 402 ? -14.578 -12.008 -6.578 1 95 402 ALA A C 1
ATOM 2945 O O . ALA A 1 402 ? -14.062 -12.672 -5.668 1 95 402 ALA A O 1
ATOM 2946 N N . ASP A 1 403 ? -13.914 -11.055 -7.234 1 93.19 403 ASP A N 1
ATOM 2947 C CA . ASP A 1 403 ? -12.57 -10.625 -6.867 1 93.19 403 ASP A CA 1
ATOM 2948 C C . ASP A 1 403 ? -12.578 -9.188 -6.348 1 93.19 403 ASP A C 1
ATOM 2950 O O . ASP A 1 403 ? -12.789 -8.242 -7.117 1 93.19 403 ASP A O 1
ATOM 2954 N N . PRO A 1 404 ? -12.289 -9 -5.094 1 92 404 PRO A N 1
ATOM 2955 C CA . PRO A 1 404 ? -12.305 -7.648 -4.52 1 92 404 PRO A CA 1
ATOM 2956 C C . PRO A 1 404 ? -11 -6.887 -4.75 1 92 404 PRO A C 1
ATOM 2958 O O . PRO A 1 404 ? -10.938 -5.684 -4.496 1 92 404 PRO A O 1
ATOM 2961 N N . LEU A 1 405 ? -10.008 -7.488 -5.273 1 87.12 405 LEU A N 1
ATOM 2962 C CA . LEU A 1 405 ? -8.648 -6.977 -5.184 1 87.12 405 LEU A CA 1
ATOM 2963 C C . LEU A 1 405 ? -8.445 -5.797 -6.129 1 87.12 405 LEU A C 1
ATOM 2965 O O . LEU A 1 405 ? -7.844 -4.789 -5.75 1 87.12 405 LEU A O 1
ATOM 2969 N N . PRO A 1 406 ? -8.969 -5.918 -7.359 1 86.06 406 PRO A N 1
ATOM 2970 C CA . PRO A 1 406 ? -8.812 -4.75 -8.227 1 86.06 406 PRO A CA 1
ATOM 2971 C C . PRO A 1 406 ? -9.484 -3.5 -7.652 1 86.06 406 PRO A C 1
ATOM 2973 O O . PRO A 1 406 ? -8.922 -2.404 -7.73 1 86.06 406 PRO A O 1
ATOM 2976 N N . ALA A 1 407 ? -10.648 -3.697 -7.164 1 90.06 407 ALA A N 1
ATOM 2977 C CA . ALA A 1 407 ? -11.375 -2.572 -6.57 1 90.06 407 ALA A CA 1
ATOM 2978 C C . ALA A 1 407 ? -10.602 -1.986 -5.391 1 90.06 407 ALA A C 1
ATOM 2980 O O . ALA A 1 407 ? -10.484 -0.766 -5.262 1 90.06 407 ALA A O 1
ATOM 2981 N N . LEU A 1 408 ? -10.133 -2.807 -4.586 1 90.5 408 LEU A N 1
ATOM 2982 C CA . LEU A 1 408 ? -9.359 -2.379 -3.422 1 90.5 408 LEU A CA 1
ATOM 2983 C C . LEU A 1 408 ? -8.102 -1.636 -3.852 1 90.5 408 LEU A C 1
ATOM 2985 O O . LEU A 1 408 ? -7.781 -0.578 -3.303 1 90.5 408 LEU A O 1
ATOM 2989 N N . ALA A 1 409 ? -7.418 -2.164 -4.797 1 85.69 409 ALA A N 1
ATOM 2990 C CA . ALA A 1 409 ? -6.18 -1.551 -5.273 1 85.69 409 ALA A CA 1
ATOM 2991 C C . ALA A 1 409 ? -6.441 -0.159 -5.844 1 85.69 409 ALA A C 1
ATOM 2993 O O . ALA A 1 409 ? -5.742 0.798 -5.504 1 85.69 409 ALA A O 1
ATOM 2994 N N . ALA A 1 410 ? -7.426 -0.071 -6.707 1 89.44 410 ALA A N 1
ATOM 2995 C CA . ALA A 1 410 ? -7.766 1.205 -7.328 1 89.44 410 ALA A CA 1
ATOM 2996 C C . ALA A 1 410 ? -8.188 2.232 -6.281 1 89.44 410 ALA A C 1
ATOM 2998 O O . ALA A 1 410 ? -7.77 3.391 -6.34 1 89.44 410 ALA A O 1
ATOM 2999 N N . ALA A 1 411 ? -8.977 1.8 -5.359 1 92.56 411 ALA A N 1
ATOM 3000 C CA . ALA A 1 411 ? -9.484 2.691 -4.32 1 92.56 411 ALA A CA 1
ATOM 3001 C C . ALA A 1 411 ? -8.359 3.186 -3.418 1 92.56 411 ALA A C 1
ATOM 3003 O O . ALA A 1 411 ? -8.312 4.363 -3.059 1 92.56 411 ALA A O 1
ATOM 3004 N N . ILE A 1 412 ? -7.496 2.357 -3.07 1 86.69 412 ILE A N 1
ATOM 3005 C CA . ILE A 1 412 ? -6.398 2.697 -2.172 1 86.69 412 ILE A CA 1
ATOM 3006 C C . ILE A 1 412 ? -5.445 3.666 -2.865 1 86.69 412 ILE A C 1
ATOM 3008 O O . ILE A 1 412 ? -4.969 4.625 -2.252 1 86.69 412 ILE A O 1
ATOM 3012 N N . ILE A 1 413 ? -5.207 3.449 -4.105 1 83.81 413 ILE A N 1
ATOM 3013 C CA . ILE A 1 413 ? -4.34 4.336 -4.875 1 83.81 413 ILE A CA 1
ATOM 3014 C C . ILE A 1 413 ? -4.969 5.727 -4.957 1 83.81 413 ILE A C 1
ATOM 3016 O O . ILE A 1 413 ? -4.297 6.734 -4.723 1 83.81 413 ILE A O 1
ATOM 3020 N N . ALA A 1 414 ? -6.195 5.734 -5.293 1 91.12 414 ALA A N 1
ATOM 3021 C CA . ALA A 1 414 ? -6.914 7.004 -5.387 1 91.12 414 ALA A CA 1
ATOM 3022 C C . ALA A 1 414 ? -6.91 7.734 -4.043 1 91.12 414 ALA A C 1
ATOM 3024 O O . ALA A 1 414 ? -6.711 8.945 -3.992 1 91.12 414 ALA A O 1
ATOM 3025 N N . HIS A 1 415 ? -7.148 6.996 -3.002 1 90.94 415 HIS A N 1
ATOM 3026 C CA . HIS A 1 415 ? -7.102 7.562 -1.658 1 90.94 415 HIS A CA 1
ATOM 3027 C C . HIS A 1 415 ? -5.723 8.141 -1.352 1 90.94 415 HIS A C 1
ATOM 3029 O O . HIS A 1 415 ? -5.613 9.25 -0.823 1 90.94 415 HIS A O 1
ATOM 3035 N N . GLY A 1 416 ? -4.73 7.336 -1.646 1 85.12 416 GLY A N 1
ATOM 3036 C CA . GLY A 1 416 ? -3.367 7.75 -1.373 1 85.12 416 GLY A CA 1
ATOM 3037 C C . GLY A 1 416 ? -2.98 9.039 -2.082 1 85.12 416 GLY A C 1
ATOM 3038 O O . GLY A 1 416 ? -2.391 9.93 -1.476 1 85.12 416 GLY A O 1
ATOM 3039 N N . ILE A 1 417 ? -3.344 9.203 -3.287 1 85.06 417 ILE A N 1
ATOM 3040 C CA . ILE A 1 417 ? -3.033 10.391 -4.078 1 85.06 417 ILE A CA 1
ATOM 3041 C C . ILE A 1 417 ? -3.789 11.594 -3.516 1 85.06 417 ILE A C 1
ATOM 3043 O O . ILE A 1 417 ? -3.211 12.664 -3.336 1 85.06 417 ILE A O 1
ATOM 3047 N N . THR A 1 418 ? -5.039 11.391 -3.289 1 90.5 418 THR A N 1
ATOM 3048 C CA . THR A 1 418 ? -5.844 12.469 -2.725 1 90.5 418 THR A CA 1
ATOM 3049 C C . THR A 1 418 ? -5.273 12.922 -1.384 1 90.5 418 THR A C 1
ATOM 3051 O O . THR A 1 418 ? -5.156 14.125 -1.13 1 90.5 418 THR A O 1
ATOM 3054 N N . ALA A 1 419 ? -4.977 11.953 -0.615 1 84 419 ALA A N 1
ATOM 3055 C CA . ALA A 1 419 ? -4.434 12.25 0.709 1 84 419 ALA A CA 1
ATOM 3056 C C . ALA A 1 419 ? -3.113 13.008 0.605 1 84 419 ALA A C 1
ATOM 3058 O O . ALA A 1 419 ? -2.846 13.914 1.399 1 84 419 ALA A O 1
ATOM 3059 N N . LEU A 1 420 ? -2.283 12.664 -0.326 1 80.69 420 LEU A N 1
ATOM 3060 C CA . LEU A 1 420 ? -0.995 13.32 -0.527 1 80.69 420 LEU A CA 1
ATOM 3061 C C . LEU A 1 420 ? -1.183 14.773 -0.935 1 80.69 420 LEU A C 1
ATOM 3063 O O . LEU A 1 420 ? -0.486 15.656 -0.431 1 80.69 420 LEU A O 1
ATOM 3067 N N . VAL A 1 421 ? -2.078 15.023 -1.794 1 84.94 421 VAL A N 1
ATOM 3068 C CA . VAL A 1 421 ? -2.348 16.375 -2.258 1 84.94 421 VAL A CA 1
ATOM 3069 C C . VAL A 1 421 ? -2.916 17.219 -1.113 1 84.94 421 VAL A C 1
ATOM 3071 O O . VAL A 1 421 ? -2.492 18.359 -0.898 1 84.94 421 VAL A O 1
ATOM 3074 N N . ARG A 1 422 ? -3.834 16.625 -0.461 1 84.19 422 ARG A N 1
ATOM 3075 C CA . ARG A 1 422 ? -4.438 17.312 0.681 1 84.19 422 ARG A CA 1
ATOM 3076 C C . ARG A 1 422 ? -3.385 17.641 1.732 1 84.19 422 ARG A C 1
ATOM 3078 O O . ARG A 1 422 ? -3.461 18.688 2.379 1 84.19 422 ARG A O 1
ATOM 3085 N N . HIS A 1 423 ? -2.59 16.781 1.972 1 76.44 423 HIS A N 1
ATOM 3086 C CA . HIS A 1 423 ? -1.527 17.016 2.945 1 76.44 423 HIS A CA 1
ATOM 3087 C C . HIS A 1 423 ? -0.645 18.188 2.535 1 76.44 423 HIS A C 1
ATOM 3089 O O . HIS A 1 423 ? -0.259 19 3.375 1 76.44 423 HIS A O 1
ATOM 3095 N N . ARG A 1 424 ? -0.338 18.312 1.306 1 80 424 ARG A N 1
ATOM 3096 C CA . ARG A 1 424 ? 0.468 19.422 0.802 1 80 424 ARG A CA 1
ATOM 3097 C C . ARG A 1 424 ? -0.266 20.75 0.958 1 80 424 ARG A C 1
ATOM 3099 O O . ARG A 1 424 ? 0.345 21.766 1.284 1 80 424 ARG A O 1
ATOM 3106 N N . GLN A 1 425 ? -1.479 20.734 0.697 1 82.19 425 GLN A N 1
ATOM 3107 C CA . GLN A 1 425 ? -2.297 21.938 0.853 1 82.19 425 GLN A CA 1
ATOM 3108 C C . GLN A 1 425 ? -2.359 22.375 2.312 1 82.19 425 GLN A C 1
ATOM 3110 O O . GLN A 1 425 ? -2.227 23.562 2.617 1 82.19 425 GLN A O 1
ATOM 3115 N N . ASP A 1 426 ? -2.547 21.453 3.08 1 76.25 426 ASP A N 1
ATOM 3116 C CA . ASP A 1 426 ? -2.584 21.734 4.512 1 76.25 426 ASP A CA 1
ATOM 3117 C C . ASP A 1 426 ? -1.247 22.297 4.996 1 76.25 426 ASP A C 1
ATOM 3119 O O . ASP A 1 426 ? -1.214 23.203 5.832 1 76.25 426 ASP A O 1
ATOM 3123 N N . GLN A 1 427 ? -0.17 21.844 4.531 1 73.62 427 GLN A N 1
ATOM 3124 C CA . GLN A 1 427 ? 1.157 22.344 4.891 1 73.62 427 GLN A CA 1
ATOM 3125 C C . GLN A 1 427 ? 1.354 23.781 4.43 1 73.62 427 GLN A C 1
ATOM 3127 O O . GLN A 1 427 ? 1.966 24.578 5.133 1 73.62 427 GLN A O 1
ATOM 3132 N N . ALA A 1 428 ? 0.854 24.094 3.285 1 75.19 428 ALA A N 1
ATOM 3133 C CA . ALA A 1 428 ? 0.969 25.453 2.764 1 75.19 428 ALA A CA 1
ATOM 3134 C C . ALA A 1 428 ? 0.169 26.422 3.615 1 75.19 428 ALA A C 1
ATOM 3136 O O . ALA A 1 428 ? 0.63 27.531 3.893 1 75.19 428 ALA A O 1
ATOM 3137 N N . GLU A 1 429 ? -0.926 26 3.932 1 72.25 429 GLU A N 1
ATOM 3138 C CA . GLU A 1 429 ? -1.762 26.844 4.781 1 72.25 429 GLU A CA 1
ATOM 3139 C C . GLU A 1 429 ? -1.111 27.062 6.145 1 72.25 429 GLU A C 1
ATOM 3141 O O . GLU A 1 429 ? -1.138 28.172 6.676 1 72.25 429 GLU A O 1
ATOM 3146 N N . ARG A 1 430 ? -0.622 26.062 6.633 1 69.81 430 ARG A N 1
ATOM 3147 C CA . ARG A 1 430 ? 0.058 26.156 7.922 1 69.81 430 ARG A CA 1
ATOM 3148 C C . ARG A 1 430 ? 1.24 27.125 7.852 1 69.81 430 ARG A C 1
ATOM 3150 O O . ARG A 1 430 ? 1.45 27.922 8.766 1 69.81 430 ARG A O 1
ATOM 3157 N N . ALA A 1 431 ? 1.968 26.938 6.938 1 71.19 431 ALA A N 1
ATOM 3158 C CA . ALA A 1 431 ? 3.119 27.812 6.734 1 71.19 431 ALA A CA 1
ATOM 3159 C C . ALA A 1 431 ? 2.684 29.266 6.609 1 71.19 431 ALA A C 1
ATOM 3161 O O . ALA A 1 431 ? 3.348 30.172 7.129 1 71.19 431 ALA A O 1
ATOM 3162 N N . PHE A 1 432 ? 1.583 29.469 6.078 1 69.88 432 PHE A N 1
ATOM 3163 C CA . PHE A 1 432 ? 1.041 30.812 5.918 1 69.88 432 PHE A CA 1
ATOM 3164 C C . PHE A 1 432 ? 0.615 31.391 7.262 1 69.88 432 PHE A C 1
ATOM 3166 O O . PHE A 1 432 ? 0.938 32.531 7.582 1 69.88 432 PHE A O 1
ATOM 3173 N N . ILE A 1 433 ? -0.075 30.547 7.953 1 68.12 433 ILE A N 1
ATOM 3174 C CA . ILE A 1 433 ? -0.57 31 9.25 1 68.12 433 ILE A CA 1
ATOM 3175 C C . ILE A 1 433 ? 0.606 31.328 10.164 1 68.12 433 ILE A C 1
ATOM 3177 O O . ILE A 1 433 ? 0.611 32.375 10.828 1 68.12 433 ILE A O 1
ATOM 3181 N N . ARG A 1 434 ? 1.505 30.453 10.18 1 68.69 434 ARG A N 1
ATOM 3182 C CA . ARG A 1 434 ? 2.697 30.672 10.984 1 68.69 434 ARG A CA 1
ATOM 3183 C C . ARG A 1 434 ? 3.416 31.953 10.555 1 68.69 434 ARG A C 1
ATOM 3185 O O . ARG A 1 434 ? 3.885 32.719 11.391 1 68.69 434 ARG A O 1
ATOM 3192 N N . GLY A 1 435 ? 3.486 32.156 9.305 1 71.19 435 GLY A N 1
ATOM 3193 C CA . GLY A 1 435 ? 4.109 33.344 8.773 1 71.19 435 GLY A CA 1
ATOM 3194 C C . GLY A 1 435 ? 3.357 34.625 9.133 1 71.19 435 GLY A C 1
ATOM 3195 O O . GLY A 1 435 ? 3.965 35.625 9.484 1 71.19 435 GLY A O 1
ATOM 3196 N N . ALA A 1 436 ? 2.088 34.469 9.062 1 68.69 436 ALA A N 1
ATOM 3197 C CA . ALA A 1 436 ? 1.254 35.625 9.414 1 68.69 436 ALA A CA 1
ATOM 3198 C C . ALA A 1 436 ? 1.358 35.938 10.898 1 68.69 436 ALA A C 1
ATOM 3200 O O . ALA A 1 436 ? 1.436 37.125 11.281 1 68.69 436 ALA A O 1
ATOM 3201 N N . PHE A 1 437 ? 1.335 34.906 11.773 1 69.62 437 PHE A N 1
ATOM 3202 C CA . PHE A 1 437 ? 1.452 35.062 13.219 1 69.62 437 PHE A CA 1
ATOM 3203 C C . PHE A 1 437 ? 2.766 35.75 13.586 1 69.62 437 PHE A C 1
ATOM 3205 O O . PHE A 1 437 ? 2.793 36.625 14.438 1 69.62 437 PHE A O 1
ATOM 3212 N N . ALA A 1 438 ? 3.744 35.375 12.898 1 69 438 ALA A N 1
ATOM 3213 C CA . ALA A 1 438 ? 5.074 35.906 13.188 1 69 438 ALA A CA 1
ATOM 3214 C C . ALA A 1 438 ? 5.156 37.406 12.836 1 69 438 ALA A C 1
ATOM 3216 O O . ALA A 1 438 ? 6.02 38.125 13.352 1 69 438 ALA A O 1
ATOM 3217 N N . ARG A 1 439 ? 4.184 37.812 12.062 1 73.44 439 ARG A N 1
ATOM 3218 C CA . ARG A 1 439 ? 4.191 39.219 11.672 1 73.44 439 ARG A CA 1
ATOM 3219 C C . ARG A 1 439 ? 3.41 40.062 12.664 1 73.44 439 ARG A C 1
ATOM 3221 O O . ARG A 1 439 ? 3.576 41.281 12.719 1 73.44 439 ARG A O 1
ATOM 3228 N N . TYR A 1 440 ? 2.533 39.469 13.422 1 74.94 440 TYR A N 1
ATOM 3229 C CA . TYR A 1 440 ? 1.657 40.25 14.281 1 74.94 440 TYR A CA 1
ATOM 3230 C C . TYR A 1 440 ? 2.104 40.156 15.734 1 74.94 440 TYR A C 1
ATOM 3232 O O . TYR A 1 440 ? 1.633 40.938 16.578 1 74.94 440 TYR A O 1
ATOM 3240 N N . ILE A 1 441 ? 2.891 39.281 15.984 1 75.88 441 ILE A N 1
ATOM 3241 C CA . ILE A 1 441 ? 3.359 39.062 17.359 1 75.88 441 ILE A CA 1
ATOM 3242 C C . ILE A 1 441 ? 4.887 39.094 17.391 1 75.88 441 ILE A C 1
ATOM 3244 O O . ILE A 1 441 ? 5.539 38.594 16.469 1 75.88 441 ILE A O 1
ATOM 3248 N N . SER A 1 442 ? 5.453 39.781 18.422 1 78.38 442 SER A N 1
ATOM 3249 C CA . SER A 1 442 ? 6.906 39.844 18.562 1 78.38 442 SER A CA 1
ATOM 3250 C C . SER A 1 442 ? 7.52 38.438 18.531 1 78.38 442 SER A C 1
ATOM 3252 O O . SER A 1 442 ? 6.988 37.5 19.141 1 78.38 442 SER A O 1
ATOM 3254 N N . PRO A 1 443 ? 8.531 38.312 17.75 1 77.12 443 PRO A N 1
ATOM 3255 C CA . PRO A 1 443 ? 9.156 37 17.578 1 77.12 443 PRO A CA 1
ATOM 3256 C C . PRO A 1 443 ? 9.531 36.344 18.906 1 77.12 443 PRO A C 1
ATOM 3258 O O . PRO A 1 443 ? 9.406 35.125 19.062 1 77.12 443 PRO A O 1
ATOM 3261 N N . ASN A 1 444 ? 10.008 37.188 19.891 1 80.25 444 ASN A N 1
ATOM 3262 C CA . ASN A 1 444 ? 10.375 36.656 21.203 1 80.25 444 ASN A CA 1
ATOM 3263 C C . ASN A 1 444 ? 9.18 36 21.906 1 80.25 444 ASN A C 1
ATOM 3265 O O . ASN A 1 444 ? 9.32 34.969 22.562 1 80.25 444 ASN A O 1
ATOM 3269 N N . LEU A 1 445 ? 8.078 36.656 21.734 1 78.06 445 LEU A N 1
ATOM 3270 C CA . LEU A 1 445 ? 6.871 36.125 22.359 1 78.06 445 LEU A CA 1
ATOM 3271 C C . LEU A 1 445 ? 6.398 34.875 21.656 1 78.06 445 LEU A C 1
ATOM 3273 O O . LEU A 1 445 ? 5.98 33.906 22.312 1 78.06 445 LEU A O 1
ATOM 3277 N N . VAL A 1 446 ? 6.434 34.875 20.391 1 76.12 446 VAL A N 1
ATOM 3278 C CA . VAL A 1 446 ? 6.031 33.688 19.609 1 76.12 446 VAL A CA 1
ATOM 3279 C C . VAL A 1 446 ? 6.883 32.5 20 1 76.12 446 VAL A C 1
ATOM 3281 O O . VAL A 1 446 ? 6.352 31.406 20.234 1 76.12 446 VAL A O 1
ATOM 3284 N N . ARG A 1 447 ? 8.188 32.656 20.031 1 77 447 ARG A N 1
ATOM 3285 C CA . ARG A 1 447 ? 9.102 31.594 20.391 1 77 447 ARG A CA 1
ATOM 3286 C C . ARG A 1 447 ? 8.828 31.078 21.797 1 77 447 ARG A C 1
ATOM 3288 O O . ARG A 1 447 ? 8.844 29.875 22.031 1 77 447 ARG A O 1
ATOM 3295 N N . HIS A 1 448 ? 8.578 32.031 22.672 1 79 448 HIS A N 1
ATOM 3296 C CA . HIS A 1 448 ? 8.289 31.672 24.047 1 79 448 HIS A CA 1
ATOM 3297 C C . HIS A 1 448 ? 7.016 30.828 24.141 1 79 448 HIS A C 1
ATOM 3299 O O . HIS A 1 448 ? 6.973 29.844 24.875 1 79 448 HIS A O 1
ATOM 3305 N N . LEU A 1 449 ? 5.992 31.266 23.422 1 74.38 449 LEU A N 1
ATOM 3306 C CA . LEU A 1 449 ? 4.703 30.578 23.453 1 74.38 449 LEU A CA 1
ATOM 3307 C C . LEU A 1 449 ? 4.812 29.172 22.859 1 74.38 449 LEU A C 1
ATOM 3309 O O . LEU A 1 449 ? 4.152 28.25 23.312 1 74.38 449 LEU A O 1
ATOM 3313 N N . LEU A 1 450 ? 5.625 29.109 21.859 1 71.94 450 LEU A N 1
ATOM 3314 C CA . LEU A 1 450 ? 5.812 27.812 21.219 1 71.94 450 LEU A CA 1
ATOM 3315 C C . LEU A 1 450 ? 6.598 26.859 22.109 1 71.94 450 LEU A C 1
ATOM 3317 O O . LEU A 1 450 ? 6.328 25.656 22.141 1 71.94 450 LEU A O 1
ATOM 3321 N N . ASP A 1 451 ? 7.508 27.453 22.875 1 75.44 451 ASP A N 1
ATOM 3322 C CA . ASP A 1 451 ? 8.352 26.656 23.75 1 75.44 451 ASP A CA 1
ATOM 3323 C C . ASP A 1 451 ? 7.621 26.328 25.062 1 75.44 451 ASP A C 1
ATOM 3325 O O . ASP A 1 451 ? 7.906 25.297 25.688 1 75.44 451 ASP A O 1
ATOM 3329 N N . ASN A 1 452 ? 6.672 27.281 25.391 1 78.62 452 ASN A N 1
ATOM 3330 C CA . ASN A 1 452 ? 5.938 27.125 26.641 1 78.62 452 ASN A CA 1
ATOM 3331 C C . ASN A 1 452 ? 4.438 27.312 26.438 1 78.62 452 ASN A C 1
ATOM 3333 O O . ASN A 1 452 ? 3.867 28.312 26.906 1 78.62 452 ASN A O 1
ATOM 3337 N N . PRO A 1 453 ? 3.789 26.344 25.953 1 73.06 453 PRO A N 1
ATOM 3338 C CA . PRO A 1 453 ? 2.367 26.5 25.641 1 73.06 453 PRO A CA 1
ATOM 3339 C C . PRO A 1 453 ? 1.517 26.766 26.875 1 73.06 453 PRO A C 1
ATOM 3341 O O . PRO A 1 453 ? 0.451 27.391 26.766 1 73.06 453 PRO A O 1
ATOM 3344 N N . GLN A 1 454 ? 1.956 26.359 28.047 1 73.06 454 GLN A N 1
ATOM 3345 C CA . GLN A 1 454 ? 1.212 26.562 29.281 1 73.06 454 GLN A CA 1
ATOM 3346 C C . GLN A 1 454 ? 1.183 28.047 29.672 1 73.06 454 GLN A C 1
ATOM 3348 O O . GLN A 1 454 ? 0.327 28.469 30.453 1 73.06 454 GLN A O 1
ATOM 3353 N N . SER A 1 455 ? 2.115 28.75 29.047 1 68.69 455 SER A N 1
ATOM 3354 C CA . SER A 1 455 ? 2.221 30.172 29.359 1 68.69 455 SER A CA 1
ATOM 3355 C C . SER A 1 455 ? 1.026 30.953 28.812 1 68.69 455 SER A C 1
ATOM 3357 O O . SER A 1 455 ? 0.852 32.125 29.125 1 68.69 455 SER A O 1
ATOM 3359 N N . LEU A 1 456 ? 0.295 30.312 28 1 63.72 456 LEU A N 1
ATOM 3360 C CA . LEU A 1 456 ? -0.905 30.953 27.469 1 63.72 456 LEU A CA 1
ATOM 3361 C C . LEU A 1 456 ? -1.953 31.141 28.562 1 63.72 456 LEU A C 1
ATOM 3363 O O . LEU A 1 456 ? -2.838 32 28.422 1 63.72 456 LEU A O 1
ATOM 3367 N N . ALA A 1 457 ? -1.755 30.312 29.703 1 63.84 457 ALA A N 1
ATOM 3368 C CA . ALA A 1 457 ? -2.707 30.453 30.797 1 63.84 457 ALA A CA 1
ATOM 3369 C C . ALA A 1 457 ? -2.572 31.812 31.484 1 63.84 457 ALA A C 1
ATOM 3371 O O . ALA A 1 457 ? -1.491 32.406 31.484 1 63.84 457 ALA A O 1
ATOM 3372 N N . VAL A 1 458 ? -3.768 32.312 31.891 1 63.06 458 VAL A N 1
ATOM 3373 C CA . VAL A 1 458 ? -3.861 33.594 32.562 1 63.06 458 VAL A CA 1
ATOM 3374 C C . VAL A 1 458 ? -3.059 33.562 33.875 1 63.06 458 VAL A C 1
ATOM 3376 O O . VAL A 1 458 ? -3.107 32.562 34.594 1 63.06 458 VAL A O 1
ATOM 3379 N N . GLY A 1 459 ? -1.916 34.094 33.969 1 71.12 459 GLY A N 1
ATOM 3380 C CA . GLY A 1 459 ? -1.11 34.219 35.156 1 71.12 459 GLY A CA 1
ATOM 3381 C C . GLY A 1 459 ? -0.054 35.312 35.062 1 71.12 459 GLY A C 1
ATOM 3382 O O . GLY A 1 459 ? 0.25 35.812 34 1 71.12 459 GLY A O 1
ATOM 3383 N N . GLY A 1 460 ? 0.275 36.031 36.188 1 77.5 460 GLY A N 1
ATOM 3384 C CA . GLY A 1 460 ? 1.251 37.125 36.188 1 77.5 460 GLY A CA 1
ATOM 3385 C C . GLY A 1 460 ? 2.379 36.906 37.188 1 77.5 460 GLY A C 1
ATOM 3386 O O . GLY A 1 460 ? 2.238 36.125 38.125 1 77.5 460 GLY A O 1
ATOM 3387 N N . GLU A 1 461 ? 3.475 37.312 36.844 1 84.06 461 GLU A N 1
ATOM 3388 C CA . GLU A 1 461 ? 4.629 37.25 37.75 1 84.06 461 GLU A CA 1
ATOM 3389 C C . GLU A 1 461 ? 5.305 38.594 37.875 1 84.06 461 GLU A C 1
ATOM 3391 O O . GLU A 1 461 ? 5.234 39.438 36.938 1 84.06 461 GLU A O 1
ATOM 3396 N N . ARG A 1 462 ? 5.809 38.906 39.094 1 90.69 462 ARG A N 1
ATOM 3397 C CA . ARG A 1 462 ? 6.582 40.125 39.281 1 90.69 462 ARG A CA 1
ATOM 3398 C C . ARG A 1 462 ? 7.996 39.969 38.719 1 90.69 462 ARG A C 1
ATOM 3400 O O . ARG A 1 462 ? 8.656 38.969 38.969 1 90.69 462 ARG A O 1
ATOM 3407 N N . ARG A 1 463 ? 8.352 40.938 37.938 1 93.19 463 ARG A N 1
ATOM 3408 C CA . ARG A 1 463 ? 9.672 40.906 37.312 1 93.19 463 ARG A CA 1
ATOM 3409 C C . ARG A 1 463 ? 10.211 42.312 37.125 1 93.19 463 ARG A C 1
ATOM 3411 O O . ARG A 1 463 ? 9.445 43.25 36.906 1 93.19 463 ARG A O 1
ATOM 3418 N N . GLU A 1 464 ? 11.477 42.406 37.312 1 96.81 464 GLU A N 1
ATOM 3419 C CA . GLU A 1 464 ? 12.117 43.688 36.938 1 96.81 464 GLU A CA 1
ATOM 3420 C C . GLU A 1 464 ? 12.336 43.781 35.438 1 96.81 464 GLU A C 1
ATOM 3422 O O . GLU A 1 464 ? 12.938 42.906 34.844 1 96.81 464 GLU A O 1
ATOM 3427 N N . CYS A 1 465 ? 11.797 44.812 34.906 1 97.44 465 CYS A N 1
ATOM 3428 C CA . CYS A 1 465 ? 11.906 45.031 33.438 1 97.44 465 CYS A CA 1
ATOM 3429 C C . CYS A 1 465 ? 12.383 46.438 33.125 1 97.44 465 CYS A C 1
ATOM 3431 O O . CYS A 1 465 ? 12.383 47.312 34 1 97.44 465 CYS A O 1
ATOM 3433 N N . SER A 1 466 ? 12.906 46.594 31.969 1 98.56 466 SER A N 1
ATOM 3434 C CA . SER A 1 466 ? 13.234 47.938 31.438 1 98.56 466 SER A CA 1
ATOM 3435 C C . SER A 1 466 ? 12.328 48.281 30.281 1 98.56 466 SER A C 1
ATOM 3437 O O . SER A 1 466 ? 11.93 47.406 29.5 1 98.56 466 SER A O 1
ATOM 3439 N N . PHE A 1 467 ? 11.977 49.562 30.234 1 98.31 467 PHE A N 1
ATOM 3440 C CA . PHE A 1 467 ? 11.008 50 29.25 1 98.31 467 PHE A CA 1
ATOM 3441 C C . PHE A 1 467 ? 11.578 51.156 28.422 1 98.31 467 PHE A C 1
ATOM 3443 O O . PHE A 1 467 ? 12.281 52.031 28.953 1 98.31 467 PHE A O 1
ATOM 3450 N N . VAL A 1 468 ? 11.344 51.094 27.172 1 98.44 468 VAL A N 1
ATOM 3451 C CA . VAL A 1 468 ? 11.641 52.188 26.25 1 98.44 468 VAL A CA 1
ATOM 3452 C C . VAL A 1 468 ? 10.352 52.688 25.609 1 98.44 468 VAL A C 1
ATOM 3454 O O . VAL A 1 468 ? 9.609 51.938 24.984 1 98.44 468 VAL A O 1
ATOM 3457 N N . MET A 1 469 ? 10.031 53.906 25.891 1 97.69 469 MET A N 1
ATOM 3458 C CA . MET A 1 469 ? 8.867 54.562 25.297 1 97.69 469 MET A CA 1
ATOM 3459 C C . MET A 1 469 ? 9.289 55.656 24.328 1 97.69 469 MET A C 1
ATOM 3461 O O . MET A 1 469 ? 10.141 56.469 24.641 1 97.69 469 MET A O 1
ATOM 3465 N N . THR A 1 470 ? 8.734 55.625 23.156 1 97.44 470 THR A N 1
ATOM 3466 C CA . THR A 1 470 ? 9.078 56.625 22.172 1 97.44 470 THR A CA 1
ATOM 3467 C C . THR A 1 470 ? 7.832 57.375 21.703 1 97.44 470 THR A C 1
ATOM 3469 O O . THR A 1 470 ? 6.719 56.844 21.781 1 97.44 470 THR A O 1
ATOM 3472 N N . ASP A 1 471 ? 8.016 58.531 21.25 1 94.44 471 ASP A N 1
ATOM 3473 C CA . ASP A 1 471 ? 6.957 59.344 20.641 1 94.44 471 ASP A CA 1
ATOM 3474 C C . ASP A 1 471 ? 7.527 60.312 19.625 1 94.44 471 ASP A C 1
ATOM 3476 O O . ASP A 1 471 ? 8.5 61.031 19.891 1 94.44 471 ASP A O 1
ATOM 3480 N N . LEU A 1 472 ? 6.973 60.312 18.531 1 92.75 472 LEU A N 1
ATOM 3481 C CA . LEU A 1 472 ? 7.41 61.188 17.438 1 92.75 472 LEU A CA 1
ATOM 3482 C C . LEU A 1 472 ? 6.711 62.531 17.484 1 92.75 472 LEU A C 1
ATOM 3484 O O . LEU A 1 472 ? 5.484 62.594 17.391 1 92.75 472 LEU A O 1
ATOM 3488 N N . ALA A 1 473 ? 7.539 63.594 17.641 1 88.56 473 ALA A N 1
ATOM 3489 C CA . ALA A 1 473 ? 6.965 64.938 17.703 1 88.56 473 ALA A CA 1
ATOM 3490 C C . ALA A 1 473 ? 6.441 65.375 16.344 1 88.56 473 ALA A C 1
ATOM 3492 O O . ALA A 1 473 ? 7.074 65.125 15.312 1 88.56 473 ALA A O 1
ATOM 3493 N N . GLY A 1 474 ? 5.293 66 16.328 1 81.19 474 GLY A N 1
ATOM 3494 C CA . GLY A 1 474 ? 4.727 66.5 15.102 1 81.19 474 GLY A CA 1
ATOM 3495 C C . GLY A 1 474 ? 3.879 65.5 14.344 1 81.19 474 GLY A C 1
ATOM 3496 O O . GLY A 1 474 ? 3.408 65.812 13.242 1 81.19 474 GLY A O 1
ATOM 3497 N N . PHE A 1 475 ? 3.699 64.375 14.859 1 82.81 475 PHE A N 1
ATOM 3498 C CA . PHE A 1 475 ? 2.959 63.312 14.164 1 82.81 475 PHE A CA 1
ATOM 3499 C C . PHE A 1 475 ? 1.487 63.688 14.039 1 82.81 475 PHE A C 1
ATOM 3501 O O . PHE A 1 475 ? 0.857 63.406 13.016 1 82.81 475 PHE A O 1
ATOM 3508 N N . THR A 1 476 ? 0.899 64.188 15.078 1 78.25 476 THR A N 1
ATOM 3509 C CA . THR A 1 476 ? -0.512 64.562 15.039 1 78.25 476 THR A CA 1
ATOM 3510 C C . THR A 1 476 ? -0.793 65.5 13.875 1 78.25 476 THR A C 1
ATOM 3512 O O . THR A 1 476 ? -1.797 65.375 13.18 1 78.25 476 THR A O 1
ATOM 3515 N N . THR A 1 477 ? 0.106 66.438 13.727 1 77.69 477 THR A N 1
ATOM 3516 C CA . THR A 1 477 ? -0.028 67.375 12.625 1 77.69 477 THR A CA 1
ATOM 3517 C C . THR A 1 477 ? 0.079 66.688 11.281 1 77.69 477 THR A C 1
ATOM 3519 O O . THR A 1 477 ? -0.647 67 10.336 1 77.69 477 THR A O 1
ATOM 3522 N N . LEU A 1 478 ? 0.959 65.812 11.203 1 82.38 478 LEU A N 1
ATOM 3523 C CA . LEU A 1 478 ? 1.13 65 9.984 1 82.38 478 LEU A CA 1
ATOM 3524 C C . LEU A 1 478 ? -0.138 64.188 9.664 1 82.38 478 LEU A C 1
ATOM 3526 O O . LEU A 1 478 ? -0.536 64.125 8.5 1 82.38 478 LEU A O 1
ATOM 3530 N N . VAL A 1 479 ? -0.78 63.625 10.594 1 80.62 479 VAL A N 1
ATOM 3531 C CA . VAL A 1 479 ? -1.987 62.812 10.43 1 80.62 479 VAL A CA 1
ATOM 3532 C C . VAL A 1 479 ? -3.117 63.688 9.891 1 80.62 479 VAL A C 1
ATOM 3534 O O . VAL A 1 479 ? -3.918 63.25 9.062 1 80.62 479 VAL A O 1
ATOM 3537 N N . GLU A 1 480 ? -3.133 64.875 10.312 1 76.62 480 GLU A N 1
ATOM 3538 C CA . GLU A 1 480 ? -4.219 65.812 9.938 1 76.62 480 GLU A CA 1
ATOM 3539 C C . GLU A 1 480 ? -4.02 66.312 8.523 1 76.62 480 GLU A C 1
ATOM 3541 O O . GLU A 1 480 ? -4.992 66.562 7.801 1 76.62 480 GLU A O 1
ATOM 3546 N N . LYS A 1 481 ? -2.824 66.375 8.094 1 76.31 481 LYS A N 1
ATOM 3547 C CA . LYS A 1 481 ? -2.568 67.125 6.867 1 76.31 481 LYS A CA 1
ATOM 3548 C C . LYS A 1 481 ? -2.219 66.188 5.715 1 76.31 481 LYS A C 1
ATOM 3550 O O . LYS A 1 481 ? -2.324 66.562 4.547 1 76.31 481 LYS A O 1
ATOM 3555 N N . SER A 1 482 ? -1.844 65.062 5.996 1 82 482 SER A N 1
ATOM 3556 C CA . SER A 1 482 ? -1.295 64.188 4.957 1 82 482 SER A CA 1
ATOM 3557 C C . SER A 1 482 ? -2.365 63.281 4.383 1 82 482 SER A C 1
ATOM 3559 O O . SER A 1 482 ? -3.312 62.906 5.078 1 82 482 SER A O 1
ATOM 3561 N N . ASP A 1 483 ? -2.201 63 3.115 1 82.94 483 ASP A N 1
ATOM 3562 C CA . ASP A 1 483 ? -3.025 61.938 2.512 1 82.94 483 ASP A CA 1
ATOM 3563 C C . ASP A 1 483 ? -2.645 60.562 3.043 1 82.94 483 ASP A C 1
ATOM 3565 O O . ASP A 1 483 ? -1.52 60.375 3.504 1 82.94 483 ASP A O 1
ATOM 3569 N N . PRO A 1 484 ? -3.57 59.625 2.928 1 81.31 484 PRO A N 1
ATOM 3570 C CA . PRO A 1 484 ? -3.371 58.312 3.531 1 81.31 484 PRO A CA 1
ATOM 3571 C C . PRO A 1 484 ? -2.102 57.625 3.035 1 81.31 484 PRO A C 1
ATOM 3573 O O . PRO A 1 484 ? -1.368 57.031 3.83 1 81.31 484 PRO A O 1
ATOM 3576 N N . ALA A 1 485 ? -1.829 57.688 1.808 1 81.81 485 ALA A N 1
ATOM 3577 C CA . ALA A 1 485 ? -0.668 57 1.248 1 81.81 485 ALA A CA 1
ATOM 3578 C C . ALA A 1 485 ? 0.63 57.562 1.823 1 81.81 485 ALA A C 1
ATOM 3580 O O . ALA A 1 485 ? 1.536 56.812 2.178 1 81.81 485 ALA A O 1
ATOM 3581 N N . THR A 1 486 ? 0.659 58.906 1.823 1 83.38 486 THR A N 1
ATOM 3582 C CA . THR A 1 486 ? 1.837 59.562 2.365 1 83.38 486 THR A CA 1
ATOM 3583 C C . THR A 1 486 ? 1.991 59.25 3.854 1 83.38 486 THR A C 1
ATOM 3585 O O . THR A 1 486 ? 3.096 58.969 4.324 1 83.38 486 THR A O 1
ATOM 3588 N N . LEU A 1 487 ? 0.925 59.281 4.59 1 85.31 487 LEU A N 1
ATOM 3589 C CA . LEU A 1 487 ? 0.938 59 6.023 1 85.31 487 LEU A CA 1
ATOM 3590 C C . LEU A 1 487 ? 1.479 57.594 6.305 1 85.31 487 LEU A C 1
ATOM 3592 O O . LEU A 1 487 ? 2.357 57.438 7.152 1 85.31 487 LEU A O 1
ATOM 3596 N N . LEU A 1 488 ? 1.013 56.688 5.535 1 86.25 488 LEU A N 1
ATOM 3597 C CA . LEU A 1 488 ? 1.399 55.312 5.777 1 86.25 488 LEU A CA 1
ATOM 3598 C C . LEU A 1 488 ? 2.852 55.062 5.379 1 86.25 488 LEU A C 1
ATOM 3600 O O . LEU A 1 488 ? 3.559 54.281 6.02 1 86.25 488 LEU A O 1
ATOM 3604 N N . HIS A 1 489 ? 3.258 55.719 4.332 1 87.12 489 HIS A N 1
ATOM 3605 C CA . HIS A 1 489 ? 4.645 55.594 3.896 1 87.12 489 HIS A CA 1
ATOM 3606 C C . HIS A 1 489 ? 5.609 56.062 4.973 1 87.12 489 HIS A C 1
ATOM 3608 O O . HIS A 1 489 ? 6.57 55.375 5.309 1 87.12 489 HIS A O 1
ATOM 3614 N N . VAL A 1 490 ? 5.273 57.219 5.504 1 89 490 VAL A N 1
ATOM 3615 C CA . VAL A 1 490 ? 6.133 57.844 6.512 1 89 490 VAL A CA 1
ATOM 3616 C C . VAL A 1 490 ? 6.094 57 7.797 1 89 490 VAL A C 1
ATOM 3618 O O . VAL A 1 490 ? 7.137 56.719 8.383 1 89 490 VAL A O 1
ATOM 3621 N N . LEU A 1 491 ? 4.918 56.656 8.141 1 89.88 491 LEU A N 1
ATOM 3622 C CA . LEU A 1 491 ? 4.75 55.938 9.398 1 89.88 491 LEU A CA 1
ATOM 3623 C C . LEU A 1 491 ? 5.355 54.531 9.312 1 89.88 491 LEU A C 1
ATOM 3625 O O . LEU A 1 491 ? 5.973 54.062 10.266 1 89.88 491 LEU A O 1
ATOM 3629 N N . ASN A 1 492 ? 5.188 53.906 8.219 1 90.88 492 ASN A N 1
ATOM 3630 C CA . ASN A 1 492 ? 5.711 52.562 8.039 1 90.88 492 ASN A CA 1
ATOM 3631 C C . ASN A 1 492 ? 7.238 52.531 8.102 1 90.88 492 ASN A C 1
ATOM 3633 O O . ASN A 1 492 ? 7.828 51.656 8.711 1 90.88 492 ASN A O 1
ATOM 3637 N N . GLY A 1 493 ? 7.789 53.469 7.352 1 91.75 493 GLY A N 1
ATOM 3638 C CA . GLY A 1 493 ? 9.242 53.562 7.41 1 91.75 493 GLY A CA 1
ATOM 3639 C C . GLY A 1 493 ? 9.766 53.812 8.812 1 91.75 493 GLY A C 1
ATOM 3640 O O . GLY A 1 493 ? 10.766 53.219 9.211 1 91.75 493 GLY A O 1
ATOM 3641 N N . TYR A 1 494 ? 9.078 54.656 9.531 1 93.44 494 TYR A N 1
ATOM 3642 C CA . TYR A 1 494 ? 9.484 55 10.891 1 93.44 494 TYR A CA 1
ATOM 3643 C C . TYR A 1 494 ? 9.328 53.781 11.82 1 93.44 494 TYR A C 1
ATOM 3645 O O . TYR A 1 494 ? 10.281 53.406 12.492 1 93.44 494 TYR A O 1
ATOM 3653 N N . ILE A 1 495 ? 8.164 53.188 11.836 1 93.12 495 ILE A N 1
ATOM 3654 C CA . ILE A 1 495 ? 7.852 52.125 12.758 1 93.12 495 ILE A CA 1
ATOM 3655 C C . ILE A 1 495 ? 8.719 50.906 12.438 1 93.12 495 ILE A C 1
ATOM 3657 O O . ILE A 1 495 ? 9.211 50.219 13.344 1 93.12 495 ILE A O 1
ATOM 3661 N N . ASP A 1 496 ? 8.898 50.625 11.172 1 92.75 496 ASP A N 1
ATOM 3662 C CA . ASP A 1 496 ? 9.727 49.5 10.758 1 92.75 496 ASP A CA 1
ATOM 3663 C C . ASP A 1 496 ? 11.148 49.625 11.297 1 92.75 496 ASP A C 1
ATOM 3665 O O . ASP A 1 496 ? 11.734 48.656 11.797 1 92.75 496 ASP A O 1
ATOM 3669 N N . GLY A 1 497 ? 11.664 50.844 11.062 1 94.88 497 GLY A N 1
ATOM 3670 C CA . GLY A 1 497 ? 13 51.094 11.57 1 94.88 497 GLY A CA 1
ATOM 3671 C C . GLY A 1 497 ? 13.109 50.938 13.078 1 94.88 497 GLY A C 1
ATOM 3672 O O . GLY A 1 497 ? 14.039 50.312 13.586 1 94.88 497 GLY A O 1
ATOM 3673 N N . MET A 1 498 ? 12.148 51.5 13.812 1 95.81 498 MET A N 1
ATOM 3674 C CA . MET A 1 498 ? 12.141 51.469 15.273 1 95.81 498 MET A CA 1
ATOM 3675 C C . MET A 1 498 ? 12.016 50.031 15.789 1 95.81 498 MET A C 1
ATOM 3677 O O . MET A 1 498 ? 12.734 49.625 16.703 1 95.81 498 MET A O 1
ATOM 3681 N N . VAL A 1 499 ? 11.117 49.281 15.195 1 93.94 499 VAL A N 1
ATOM 3682 C CA . VAL A 1 499 ? 10.836 47.938 15.641 1 93.94 499 VAL A CA 1
ATOM 3683 C C . VAL A 1 499 ? 12.016 47.031 15.312 1 93.94 499 VAL A C 1
ATOM 3685 O O . VAL A 1 499 ? 12.359 46.125 16.094 1 93.94 499 VAL A O 1
ATOM 3688 N N . ARG A 1 500 ? 12.609 47.188 14.156 1 94.25 500 ARG A N 1
ATOM 3689 C CA . ARG A 1 500 ? 13.797 46.438 13.789 1 94.25 500 ARG A CA 1
ATOM 3690 C C . ARG A 1 500 ? 14.898 46.594 14.828 1 94.25 500 ARG A C 1
ATOM 3692 O O . ARG A 1 500 ? 15.547 45.625 15.203 1 94.25 500 ARG A O 1
ATOM 3699 N N . ILE A 1 501 ? 15.07 47.812 15.219 1 96.5 501 ILE A N 1
ATOM 3700 C CA . ILE A 1 501 ? 16.094 48.094 16.219 1 96.5 501 ILE A CA 1
ATOM 3701 C C . ILE A 1 501 ? 15.734 47.406 17.531 1 96.5 501 ILE A C 1
ATOM 3703 O O . ILE A 1 501 ? 16.594 46.812 18.188 1 96.5 501 ILE A O 1
ATOM 3707 N N . ALA A 1 502 ? 14.469 47.531 17.969 1 95.88 502 ALA A N 1
ATOM 3708 C CA . ALA A 1 502 ? 14.016 46.875 19.203 1 95.88 502 ALA A CA 1
ATOM 3709 C C . ALA A 1 502 ? 14.32 45.375 19.172 1 95.88 502 ALA A C 1
ATOM 3711 O O . ALA A 1 502 ? 14.812 44.812 20.156 1 95.88 502 ALA A O 1
ATOM 3712 N N . PHE A 1 503 ? 14.078 44.75 18.047 1 93.31 503 PHE A N 1
ATOM 3713 C CA . PHE A 1 503 ? 14.25 43.312 17.906 1 93.31 503 PHE A CA 1
ATOM 3714 C C . PHE A 1 503 ? 15.734 42.938 17.891 1 93.31 503 PHE A C 1
ATOM 3716 O O . PHE A 1 503 ? 16.125 41.906 18.391 1 93.31 503 PHE A O 1
ATOM 3723 N N . THR A 1 504 ? 16.547 43.781 17.234 1 94.5 504 THR A N 1
ATOM 3724 C CA . THR A 1 504 ? 17.984 43.562 17.203 1 94.5 504 THR A CA 1
ATOM 3725 C C . THR A 1 504 ? 18.562 43.5 18.609 1 94.5 504 THR A C 1
ATOM 3727 O O . THR A 1 504 ? 19.484 42.719 18.875 1 94.5 504 THR A O 1
ATOM 3730 N N . HIS A 1 505 ? 17.984 44.312 19.516 1 96 505 HIS A N 1
ATOM 3731 C CA . HIS A 1 505 ? 18.438 44.344 20.906 1 96 505 HIS A CA 1
ATOM 3732 C C . HIS A 1 505 ? 17.656 43.344 21.766 1 96 505 HIS A C 1
ATOM 3734 O O . HIS A 1 505 ? 17.703 43.406 22.984 1 96 505 HIS A O 1
ATOM 3740 N N . GLN A 1 506 ? 16.828 42.5 21.109 1 94.12 506 GLN A N 1
ATOM 3741 C CA . GLN A 1 506 ? 16.047 41.438 21.734 1 94.12 506 GLN A CA 1
ATOM 3742 C C . GLN A 1 506 ? 14.977 42 22.656 1 94.12 506 GLN A C 1
ATOM 3744 O O . GLN A 1 506 ? 14.727 41.438 23.734 1 94.12 506 GLN A O 1
ATOM 3749 N N . GLY A 1 507 ? 14.523 43.156 22.297 1 94.75 507 GLY A N 1
ATOM 3750 C CA . GLY A 1 507 ? 13.367 43.719 22.984 1 94.75 507 GLY A CA 1
ATOM 3751 C C . GLY A 1 507 ? 12.055 43.094 22.531 1 94.75 507 GLY A C 1
ATOM 3752 O O . GLY A 1 507 ? 11.977 42.531 21.438 1 94.75 507 GLY A O 1
ATOM 3753 N N . THR A 1 508 ? 11.062 43.094 23.438 1 93.12 508 THR A N 1
ATOM 3754 C CA . THR A 1 508 ? 9.711 42.688 23.109 1 93.12 508 THR A CA 1
ATOM 3755 C C . THR A 1 508 ? 8.812 43.875 22.828 1 93.12 508 THR A C 1
ATOM 3757 O O . THR A 1 508 ? 8.711 44.781 23.641 1 93.12 508 THR A O 1
ATOM 3760 N N . LEU A 1 509 ? 8.281 43.844 21.594 1 90.44 509 LEU A N 1
ATOM 3761 C CA . LEU A 1 509 ? 7.34 44.938 21.281 1 90.44 509 LEU A CA 1
ATOM 3762 C C . LEU A 1 509 ? 6.062 44.781 22.094 1 90.44 509 LEU A C 1
ATOM 3764 O O . LEU A 1 509 ? 5.355 43.781 21.984 1 90.44 509 LEU A O 1
ATOM 3768 N N . ASP A 1 510 ? 5.832 45.688 22.984 1 88.25 510 ASP A N 1
ATOM 3769 C CA . ASP A 1 510 ? 4.605 45.688 23.766 1 88.25 510 ASP A CA 1
ATOM 3770 C C . ASP A 1 510 ? 3.418 46.188 22.938 1 88.25 510 ASP A C 1
ATOM 3772 O O . ASP A 1 510 ? 2.424 45.469 22.797 1 88.25 510 ASP A O 1
ATOM 3776 N N . ARG A 1 511 ? 3.576 47.406 22.406 1 86.88 511 ARG A N 1
ATOM 3777 C CA . ARG A 1 511 ? 2.488 47.938 21.594 1 86.88 511 ARG A CA 1
ATOM 3778 C C . ARG A 1 511 ? 2.961 49.125 20.75 1 86.88 511 ARG A C 1
ATOM 3780 O O . ARG A 1 511 ? 4 49.719 21.047 1 86.88 511 ARG A O 1
ATOM 3787 N N . ILE A 1 512 ? 2.195 49.312 19.797 1 86.25 512 ILE A N 1
ATOM 3788 C CA . ILE A 1 512 ? 2.309 50.531 18.969 1 86.25 512 ILE A CA 1
ATOM 3789 C C . ILE A 1 512 ? 1.024 51.344 19.078 1 86.25 512 ILE A C 1
ATOM 3791 O O . ILE A 1 512 ? -0.075 50.812 18.891 1 86.25 512 ILE A O 1
ATOM 3795 N N . VAL A 1 513 ? 1.149 52.531 19.5 1 82.38 513 VAL A N 1
ATOM 3796 C CA . VAL A 1 513 ? 0.007 53.438 19.578 1 82.38 513 VAL A CA 1
ATOM 3797 C C . VAL A 1 513 ? 0.273 54.656 18.703 1 82.38 513 VAL A C 1
ATOM 3799 O O . VAL A 1 513 ? 0.946 55.594 19.141 1 82.38 513 VAL A O 1
ATOM 3802 N N . GLY A 1 514 ? -0.318 54.719 17.609 1 82.38 514 GLY A N 1
ATOM 3803 C CA . GLY A 1 514 ? 0.026 55.75 16.656 1 82.38 514 GLY A CA 1
ATOM 3804 C C . GLY A 1 514 ? 1.473 55.688 16.203 1 82.38 514 GLY A C 1
ATOM 3805 O O . GLY A 1 514 ? 1.864 54.781 15.477 1 82.38 514 GLY A O 1
ATOM 3806 N N . ASP A 1 515 ? 2.152 56.719 16.734 1 88.19 515 ASP A N 1
ATOM 3807 C CA . ASP A 1 515 ? 3.57 56.844 16.406 1 88.19 515 ASP A CA 1
ATOM 3808 C C . ASP A 1 515 ? 4.438 56.375 17.562 1 88.19 515 ASP A C 1
ATOM 3810 O O . ASP A 1 515 ? 5.656 56.219 17.422 1 88.19 515 ASP A O 1
ATOM 3814 N N . ALA A 1 516 ? 3.781 56.031 18.641 1 91.62 516 ALA A N 1
ATOM 3815 C CA . ALA A 1 516 ? 4.52 55.656 19.844 1 91.62 516 ALA A CA 1
ATOM 3816 C C . ALA A 1 516 ? 4.855 54.156 19.812 1 91.62 516 ALA A C 1
ATOM 3818 O O . ALA A 1 516 ? 4.043 53.344 19.391 1 91.62 516 ALA A O 1
ATOM 3819 N N . VAL A 1 517 ? 6.066 53.844 20.094 1 93.94 517 VAL A N 1
ATOM 3820 C CA . VAL A 1 517 ? 6.52 52.469 20.172 1 93.94 517 VAL A CA 1
ATOM 3821 C C . VAL A 1 517 ? 6.941 52.156 21.609 1 93.94 517 VAL A C 1
ATOM 3823 O O . VAL A 1 517 ? 7.754 52.875 22.188 1 93.94 517 VAL A O 1
ATOM 3826 N N . ALA A 1 518 ? 6.328 51.156 22.141 1 95.06 518 ALA A N 1
ATOM 3827 C CA . ALA A 1 518 ? 6.664 50.719 23.5 1 95.06 518 ALA A CA 1
ATOM 3828 C C . ALA A 1 518 ? 7.367 49.344 23.484 1 95.06 518 ALA A C 1
ATOM 3830 O O . ALA A 1 518 ? 6.844 48.375 22.922 1 95.06 518 ALA A O 1
ATOM 3831 N N . VAL A 1 519 ? 8.539 49.312 24.062 1 96.44 519 VAL A N 1
ATOM 3832 C CA . VAL A 1 519 ? 9.352 48.125 24.062 1 96.44 519 VAL A CA 1
ATOM 3833 C C . VAL A 1 519 ? 9.672 47.719 25.5 1 96.44 519 VAL A C 1
ATOM 3835 O O . VAL A 1 519 ? 9.945 48.562 26.359 1 96.44 519 VAL A O 1
ATOM 3838 N N . MET A 1 520 ? 9.602 46.469 25.734 1 96.62 520 MET A N 1
ATOM 3839 C CA . MET A 1 520 ? 9.977 46 27.062 1 96.62 520 MET A CA 1
ATOM 3840 C C . MET A 1 520 ? 11.117 44.969 26.969 1 96.62 520 MET A C 1
ATOM 3842 O O . MET A 1 520 ? 11.227 44.25 25.969 1 96.62 520 MET A O 1
ATOM 3846 N N . PHE A 1 521 ? 11.953 45.031 27.906 1 97 521 PHE A N 1
ATOM 3847 C CA . PHE A 1 521 ? 13.062 44.094 28.016 1 97 521 PHE A CA 1
ATOM 3848 C C . PHE A 1 521 ? 12.93 43.25 29.266 1 97 521 PHE A C 1
ATOM 3850 O O . PHE A 1 521 ? 12.445 43.719 30.297 1 97 521 PHE A O 1
ATOM 3857 N N . SER A 1 522 ? 13.367 41.969 29.203 1 95.56 522 SER A N 1
ATOM 3858 C CA . SER A 1 522 ? 13.367 40.969 30.281 1 95.56 522 SER A CA 1
ATOM 3859 C C . SER A 1 522 ? 12 40.312 30.406 1 95.56 522 SER A C 1
ATOM 3861 O O . SER A 1 522 ? 11.688 39.719 31.453 1 95.56 522 SER A O 1
ATOM 3863 N N . ALA A 1 523 ? 11.133 40.406 29.453 1 91.12 523 ALA A N 1
ATOM 3864 C CA . ALA A 1 523 ? 9.867 39.688 29.359 1 91.12 523 ALA A CA 1
ATOM 3865 C C . ALA A 1 523 ? 9.516 39.406 27.891 1 91.12 523 ALA A C 1
ATOM 3867 O O . ALA A 1 523 ? 9.648 40.281 27.031 1 91.12 523 ALA A O 1
ATOM 3868 N N . PRO A 1 524 ? 9.133 38.25 27.516 1 87.75 524 PRO A N 1
ATOM 3869 C CA . PRO A 1 524 ? 8.812 37.125 28.406 1 87.75 524 PRO A CA 1
ATOM 3870 C C . PRO A 1 524 ? 10.047 36.375 28.859 1 87.75 524 PRO A C 1
ATOM 3872 O O . PRO A 1 524 ? 9.984 35.625 29.859 1 87.75 524 PRO A O 1
ATOM 3875 N N . VAL A 1 525 ? 11.156 36.562 28.188 1 87.19 525 VAL A N 1
ATOM 3876 C CA . VAL A 1 525 ? 12.391 35.875 28.531 1 87.19 525 VAL A CA 1
ATOM 3877 C C . VAL A 1 525 ? 13.25 36.75 29.438 1 87.19 525 VAL A C 1
ATOM 3879 O O . VAL A 1 525 ? 13.453 37.938 29.156 1 87.19 525 VAL A O 1
ATOM 3882 N N . MET A 1 526 ? 13.789 36.156 30.484 1 90.69 526 MET A N 1
ATOM 3883 C CA . MET A 1 526 ? 14.633 36.906 31.422 1 90.69 526 MET A CA 1
ATOM 3884 C C . MET A 1 526 ? 15.953 37.312 30.766 1 90.69 526 MET A C 1
ATOM 3886 O O . MET A 1 526 ? 16.578 36.5 30.078 1 90.69 526 MET A O 1
ATOM 3890 N N . GLN A 1 527 ? 16.281 38.531 30.906 1 94.38 527 GLN A N 1
ATOM 3891 C CA . GLN A 1 527 ? 17.531 39.094 30.422 1 94.38 527 GLN A CA 1
ATOM 3892 C C . GLN A 1 527 ? 18.266 39.844 31.531 1 94.38 527 GLN A C 1
ATOM 3894 O O . GLN A 1 527 ? 17.906 40.969 31.875 1 94.38 527 GLN A O 1
ATOM 3899 N N . PRO A 1 528 ? 19.328 39.375 32.031 1 94.62 528 PRO A N 1
ATOM 3900 C CA . PRO A 1 528 ? 20.047 40 33.125 1 94.62 528 PRO A CA 1
ATOM 3901 C C . PRO A 1 528 ? 20.578 41.406 32.781 1 94.62 528 PRO A C 1
ATOM 3903 O O . PRO A 1 528 ? 20.719 42.25 33.656 1 94.62 528 PRO A O 1
ATOM 3906 N N . ASP A 1 529 ? 20.859 41.625 31.484 1 96.62 529 ASP A N 1
ATOM 3907 C CA . ASP A 1 529 ? 21.422 42.906 31.031 1 96.62 529 ASP A CA 1
ATOM 3908 C C . ASP A 1 529 ? 20.344 43.781 30.406 1 96.62 529 ASP A C 1
ATOM 3910 O O . ASP A 1 529 ? 20.641 44.562 29.516 1 96.62 529 ASP A O 1
ATOM 3914 N N . HIS A 1 530 ? 19.062 43.594 30.828 1 97.19 530 HIS A N 1
ATOM 3915 C CA . HIS A 1 530 ? 17.938 44.281 30.188 1 97.19 530 HIS A CA 1
ATOM 3916 C C . HIS A 1 530 ? 18.062 45.781 30.266 1 97.19 530 HIS A C 1
ATOM 3918 O O . HIS A 1 530 ? 17.672 46.5 29.344 1 97.19 530 HIS A O 1
ATOM 3924 N N . ALA A 1 531 ? 18.641 46.406 31.344 1 98.19 531 ALA A N 1
ATOM 3925 C CA . ALA A 1 531 ? 18.781 47.844 31.484 1 98.19 531 ALA A CA 1
ATOM 3926 C C . ALA A 1 531 ? 19.766 48.375 30.453 1 98.19 531 ALA A C 1
ATOM 3928 O O . ALA A 1 531 ? 19.5 49.406 29.797 1 98.19 531 ALA A O 1
ATOM 3929 N N . ALA A 1 532 ? 20.859 47.719 30.328 1 97.62 532 ALA A N 1
ATOM 3930 C CA . ALA A 1 532 ? 21.859 48.125 29.359 1 97.62 532 ALA A CA 1
ATOM 3931 C C . ALA A 1 532 ? 21.328 48 27.938 1 97.62 532 ALA A C 1
ATOM 3933 O O . ALA A 1 532 ? 21.609 48.875 27.078 1 97.62 532 ALA A O 1
ATOM 3934 N N . ARG A 1 533 ? 20.594 47 27.672 1 97.19 533 ARG A N 1
ATOM 3935 C CA . ARG A 1 533 ? 19.984 46.781 26.359 1 97.19 533 ARG A CA 1
ATOM 3936 C C . ARG A 1 533 ? 19 47.906 26.031 1 97.19 533 ARG A C 1
ATOM 3938 O O . ARG A 1 533 ? 18.922 48.375 24.891 1 97.19 533 ARG A O 1
ATOM 3945 N N . ALA A 1 534 ? 18.219 48.281 27.031 1 98.31 534 ALA A N 1
ATOM 3946 C CA . ALA A 1 534 ? 17.234 49.344 26.828 1 98.31 534 ALA A CA 1
ATOM 3947 C C . ALA A 1 534 ? 17.906 50.656 26.469 1 98.31 534 ALA A C 1
ATOM 3949 O O . ALA A 1 534 ? 17.438 51.375 25.594 1 98.31 534 ALA A O 1
ATOM 3950 N N . VAL A 1 535 ? 18.969 50.969 27.188 1 98 535 VAL A N 1
ATOM 3951 C CA . VAL A 1 535 ? 19.688 52.188 26.938 1 98 535 VAL A CA 1
ATOM 3952 C C . VAL A 1 535 ? 20.312 52.156 25.547 1 98 535 VAL A C 1
ATOM 3954 O O . VAL A 1 535 ? 20.234 53.125 24.797 1 98 535 VAL A O 1
ATOM 3957 N N . ALA A 1 536 ? 20.922 51.031 25.234 1 97.19 536 ALA A N 1
ATOM 3958 C CA . ALA A 1 536 ? 21.516 50.844 23.906 1 97.19 536 ALA A CA 1
ATOM 3959 C C . ALA A 1 536 ? 20.469 50.969 22.812 1 97.19 536 ALA A C 1
ATOM 3961 O O . ALA A 1 536 ? 20.703 51.562 21.766 1 97.19 536 ALA A O 1
ATOM 3962 N N . CYS A 1 537 ? 19.344 50.406 23.031 1 97.88 537 CYS A N 1
ATOM 3963 C CA . CYS A 1 537 ? 18.219 50.469 22.094 1 97.88 537 CYS A CA 1
ATOM 3964 C C . CYS A 1 537 ? 17.766 51.906 21.891 1 97.88 537 CYS A C 1
ATOM 3966 O O . CYS A 1 537 ? 17.578 52.344 20.75 1 97.88 537 CYS A O 1
ATOM 3968 N N . ALA A 1 538 ? 17.609 52.656 22.984 1 98.12 538 ALA A N 1
ATOM 3969 C CA . ALA A 1 538 ? 17.172 54.031 22.938 1 98.12 538 ALA A CA 1
ATOM 3970 C C . ALA A 1 538 ? 18.141 54.906 22.125 1 98.12 538 ALA A C 1
ATOM 3972 O O . ALA A 1 538 ? 17.719 55.75 21.344 1 98.12 538 ALA A O 1
ATOM 3973 N N . LEU A 1 539 ? 19.406 54.656 22.344 1 97.44 539 LEU A N 1
ATOM 3974 C CA . LEU A 1 539 ? 20.422 55.406 21.625 1 97.44 539 LEU A CA 1
ATOM 3975 C C . LEU A 1 539 ? 20.359 55.125 20.125 1 97.44 539 LEU A C 1
ATOM 3977 O O . LEU A 1 539 ? 20.469 56.062 19.312 1 97.44 539 LEU A O 1
ATOM 3981 N N . GLU A 1 540 ? 20.203 53.906 19.844 1 97.25 540 GLU A N 1
ATOM 3982 C CA . GLU A 1 540 ? 20.141 53.531 18.438 1 97.25 540 GLU A CA 1
ATOM 3983 C C . GLU A 1 540 ? 18.844 54.062 17.797 1 97.25 540 GLU A C 1
ATOM 3985 O O . GLU A 1 540 ? 18.844 54.469 16.641 1 97.25 540 GLU A O 1
ATOM 3990 N N . MET A 1 541 ? 17.734 53.969 18.5 1 97.94 541 MET A N 1
ATOM 3991 C CA . MET A 1 541 ? 16.453 54.5 18.031 1 97.94 541 MET A CA 1
ATOM 3992 C C . MET A 1 541 ? 16.562 56 17.75 1 97.94 541 MET A C 1
ATOM 3994 O O . MET A 1 541 ? 16.031 56.5 16.766 1 97.94 541 MET A O 1
ATOM 3998 N N . ASP A 1 542 ? 17.25 56.656 18.656 1 97.12 542 ASP A N 1
ATOM 3999 C CA . ASP A 1 542 ? 17.422 58.094 18.484 1 97.12 542 ASP A CA 1
ATOM 4000 C C . ASP A 1 542 ? 18.25 58.406 17.234 1 97.12 542 ASP A C 1
ATOM 4002 O O . ASP A 1 542 ? 17.906 59.281 16.469 1 97.12 542 ASP A O 1
ATOM 4006 N N . ALA A 1 543 ? 19.328 57.656 17.078 1 96.25 543 ALA A N 1
ATOM 4007 C CA . ALA A 1 543 ? 20.172 57.844 15.906 1 96.25 543 ALA A CA 1
ATOM 4008 C C . ALA A 1 543 ? 19.375 57.625 14.617 1 96.25 543 ALA A C 1
ATOM 4010 O O . ALA A 1 543 ? 19.484 58.406 13.664 1 96.25 543 ALA A O 1
ATOM 4011 N N . PHE A 1 544 ? 18.672 56.594 14.586 1 96.31 544 PHE A N 1
ATOM 4012 C CA . PHE A 1 544 ? 17.875 56.25 13.422 1 96.31 544 PHE A CA 1
ATOM 4013 C C . PHE A 1 544 ? 16.844 57.344 13.156 1 96.31 544 PHE A C 1
ATOM 4015 O O . PHE A 1 544 ? 16.672 57.812 12.016 1 96.31 544 PHE A O 1
ATOM 4022 N N . SER A 1 545 ? 16.062 57.688 14.242 1 96.06 545 SER A N 1
ATOM 4023 C CA . SER A 1 545 ? 14.969 58.656 14.102 1 96.06 545 SER A CA 1
ATOM 4024 C C . SER A 1 545 ? 15.484 59.969 13.586 1 96.06 545 SER A C 1
ATOM 4026 O O . SER A 1 545 ? 14.82 60.625 12.773 1 96.06 545 SER A O 1
ATOM 4028 N N . ARG A 1 546 ? 16.625 60.438 14.016 1 94.69 546 ARG A N 1
ATOM 4029 C CA . ARG A 1 546 ? 17.219 61.688 13.555 1 94.69 546 ARG A CA 1
ATOM 4030 C C . ARG A 1 546 ? 17.5 61.625 12.055 1 94.69 546 ARG A C 1
ATOM 4032 O O . ARG A 1 546 ? 17.156 62.562 11.32 1 94.69 546 ARG A O 1
ATOM 4039 N N . ALA A 1 547 ? 18.109 60.531 11.719 1 96 547 ALA A N 1
ATOM 4040 C CA . ALA A 1 547 ? 18.406 60.344 10.297 1 96 547 ALA A CA 1
ATOM 4041 C C . ALA A 1 547 ? 17.109 60.281 9.477 1 96 547 ALA A C 1
ATOM 4043 O O . ALA A 1 547 ? 17.047 60.812 8.375 1 96 547 ALA A O 1
ATOM 4044 N N . TYR A 1 548 ? 16.188 59.594 9.984 1 95.44 548 TYR A N 1
ATOM 4045 C CA . TYR A 1 548 ? 14.914 59.406 9.297 1 95.44 548 TYR A CA 1
ATOM 4046 C C . TYR A 1 548 ? 14.195 60.75 9.133 1 95.44 548 TYR A C 1
ATOM 4048 O O . TYR A 1 548 ? 13.656 61.062 8.062 1 95.44 548 TYR A O 1
ATOM 4056 N N . VAL A 1 549 ? 14.125 61.562 10.172 1 92.12 549 VAL A N 1
ATOM 4057 C CA . VAL A 1 549 ? 13.43 62.844 10.172 1 92.12 549 VAL A CA 1
ATOM 4058 C C . VAL A 1 549 ? 14.086 63.781 9.148 1 92.12 549 VAL A C 1
ATOM 4060 O O . VAL A 1 549 ? 13.398 64.5 8.43 1 92.12 549 VAL A O 1
ATOM 4063 N N . ILE A 1 550 ? 15.391 63.75 9.133 1 93.25 550 ILE A N 1
ATOM 4064 C CA . ILE A 1 550 ? 16.125 64.562 8.172 1 93.25 550 ILE A CA 1
ATOM 4065 C C . ILE A 1 550 ? 15.734 64.188 6.75 1 93.25 550 ILE A C 1
ATOM 4067 O O . ILE A 1 550 ? 15.469 65 5.91 1 93.25 550 ILE A O 1
ATOM 4071 N N . ARG A 1 551 ? 15.703 62.906 6.531 1 93.88 551 ARG A N 1
ATOM 4072 C CA . ARG A 1 551 ? 15.359 62.406 5.207 1 93.88 551 ARG A CA 1
ATOM 4073 C C . ARG A 1 551 ? 13.93 62.781 4.832 1 93.88 551 ARG A C 1
ATOM 4075 O O . ARG A 1 551 ? 13.656 63.156 3.686 1 93.88 551 ARG A O 1
ATOM 4082 N N . MET A 1 552 ? 13.023 62.656 5.734 1 91.38 552 MET A N 1
ATOM 4083 C CA . MET A 1 552 ? 11.617 62.938 5.473 1 91.38 552 MET A CA 1
ATOM 4084 C C . MET A 1 552 ? 11.406 64.438 5.266 1 91.38 552 MET A C 1
ATOM 4086 O O . MET A 1 552 ? 10.578 64.875 4.457 1 91.38 552 MET A O 1
ATOM 4090 N N . ARG A 1 553 ? 12.125 65.25 5.996 1 88.12 553 ARG A N 1
ATOM 4091 C CA . ARG A 1 553 ? 12.039 66.688 5.824 1 88.12 553 ARG A CA 1
ATOM 4092 C C . ARG A 1 553 ? 12.508 67.125 4.43 1 88.12 553 ARG A C 1
ATOM 4094 O O . ARG A 1 553 ? 11.938 68 3.83 1 88.12 553 ARG A O 1
ATOM 4101 N N . GLU A 1 554 ? 13.492 66.438 4.02 1 92.31 554 GLU A N 1
ATOM 4102 C CA . GLU A 1 554 ? 13.977 66.688 2.664 1 92.31 554 GLU A CA 1
ATOM 4103 C C . GLU A 1 554 ? 12.914 66.375 1.626 1 92.31 554 GLU A C 1
ATOM 4105 O O . GLU A 1 554 ? 12.867 66.938 0.553 1 92.31 554 GLU A O 1
ATOM 4110 N N . GLN A 1 555 ? 12.117 65.5 1.96 1 89.81 555 GLN A N 1
ATOM 4111 C CA . GLN A 1 555 ? 11.055 65.062 1.054 1 89.81 555 GLN A CA 1
ATOM 4112 C C . GLN A 1 555 ? 9.797 65.938 1.258 1 89.81 555 GLN A C 1
ATOM 4114 O O . GLN A 1 555 ? 8.758 65.688 0.655 1 89.81 555 GLN A O 1
ATOM 4119 N N . GLY A 1 556 ? 9.859 66.875 2.184 1 85.25 556 GLY A N 1
ATOM 4120 C CA . GLY A 1 556 ? 8.766 67.812 2.354 1 85.25 556 GLY A CA 1
ATOM 4121 C C . GLY A 1 556 ? 7.848 67.438 3.506 1 85.25 556 GLY A C 1
ATOM 4122 O O . GLY A 1 556 ? 6.777 68.062 3.656 1 85.25 556 GLY A O 1
ATOM 4123 N N . HIS A 1 557 ? 8.219 66.5 4.301 1 86.81 557 HIS A N 1
ATOM 4124 C CA . HIS A 1 557 ? 7.379 66.125 5.434 1 86.81 557 HIS A CA 1
ATOM 4125 C C . HIS A 1 557 ? 7.922 66.688 6.738 1 86.81 557 HIS A C 1
ATOM 4127 O O . HIS A 1 557 ? 9.062 66.375 7.113 1 86.81 557 HIS A O 1
ATOM 4133 N N . ALA A 1 558 ? 7.141 67.5 7.398 1 81.5 558 ALA A N 1
ATOM 4134 C CA . ALA A 1 558 ? 7.582 68.125 8.617 1 81.5 558 ALA A CA 1
ATOM 4135 C C . ALA A 1 558 ? 7.441 67.25 9.828 1 81.5 558 ALA A C 1
ATOM 4137 O O . ALA A 1 558 ? 6.344 67.062 10.367 1 81.5 558 ALA A O 1
ATOM 4138 N N . LEU A 1 559 ? 8.43 66.5 10.195 1 87 559 LEU A N 1
ATOM 4139 C CA . LEU A 1 559 ? 8.469 65.625 11.375 1 87 559 LEU A CA 1
ATOM 4140 C C . LEU A 1 559 ? 9.391 66.188 12.438 1 87 559 LEU A C 1
ATOM 4142 O O . LEU A 1 559 ? 10.352 66.875 12.117 1 87 559 LEU A O 1
ATOM 4146 N N . GLY A 1 560 ? 8.961 66 13.648 1 87.88 560 GLY A N 1
ATOM 4147 C CA . GLY A 1 560 ? 9.797 66.438 14.758 1 87.88 560 GLY A CA 1
ATOM 4148 C C . GLY A 1 560 ? 10.727 65.375 15.273 1 87.88 560 GLY A C 1
ATOM 4149 O O . GLY A 1 560 ? 10.906 64.312 14.617 1 87.88 560 GLY A O 1
ATOM 4150 N N . ILE A 1 561 ? 11.32 65.688 16.391 1 89.88 561 ILE A N 1
ATOM 4151 C CA . ILE A 1 561 ? 12.273 64.75 16.984 1 89.88 561 ILE A CA 1
ATOM 4152 C C . ILE A 1 561 ? 11.523 63.688 17.75 1 89.88 561 ILE A C 1
ATOM 4154 O O . ILE A 1 561 ? 10.398 63.906 18.203 1 89.88 561 ILE A O 1
ATOM 4158 N N . THR A 1 562 ? 12.164 62.531 17.781 1 95.81 562 THR A N 1
ATOM 4159 C CA . THR A 1 562 ? 11.617 61.438 18.594 1 95.81 562 THR A CA 1
ATOM 4160 C C . THR A 1 562 ? 12.055 61.594 20.047 1 95.81 562 THR A C 1
ATOM 4162 O O . THR A 1 562 ? 13.242 61.719 20.328 1 95.81 562 THR A O 1
ATOM 4165 N N . ARG A 1 563 ? 11.117 61.656 20.906 1 97.25 563 ARG A N 1
ATOM 4166 C CA . ARG A 1 563 ? 11.383 61.688 22.344 1 97.25 563 ARG A CA 1
ATOM 4167 C C . ARG A 1 563 ? 11.375 60.281 22.938 1 97.25 563 ARG A C 1
ATOM 4169 O O . ARG A 1 563 ? 10.531 59.469 22.578 1 97.25 563 ARG A O 1
ATOM 4176 N N . ILE A 1 564 ? 12.367 60.062 23.766 1 98.44 564 ILE A N 1
ATOM 4177 C CA . ILE A 1 564 ? 12.508 58.688 24.266 1 98.44 564 ILE A CA 1
ATOM 4178 C C . ILE A 1 564 ? 12.641 58.719 25.781 1 98.44 564 ILE A C 1
ATOM 4180 O O . ILE A 1 564 ? 13.398 59.5 26.344 1 98.44 564 ILE A O 1
ATOM 4184 N N . GLY A 1 565 ? 11.875 57.938 26.438 1 98.19 565 GLY A N 1
ATOM 4185 C CA . GLY A 1 565 ? 11.984 57.688 27.875 1 98.19 565 GLY A CA 1
ATOM 4186 C C . GLY A 1 565 ? 12.383 56.281 28.234 1 98.19 565 GLY A C 1
ATOM 4187 O O . GLY A 1 565 ? 11.914 55.312 27.594 1 98.19 565 GLY A O 1
ATOM 4188 N N . VAL A 1 566 ? 13.312 56.125 29.203 1 98.62 566 VAL A N 1
ATOM 4189 C CA . VAL A 1 566 ? 13.766 54.812 29.609 1 98.62 566 VAL A CA 1
ATOM 4190 C C . VAL A 1 566 ? 13.664 54.688 31.141 1 98.62 566 VAL A C 1
ATOM 4192 O O . VAL A 1 566 ? 14.078 55.594 31.859 1 98.62 566 VAL A O 1
ATOM 4195 N N . ASN A 1 567 ? 13.07 53.625 31.516 1 98.19 567 ASN A N 1
ATOM 4196 C CA . ASN A 1 567 ? 12.961 53.375 32.969 1 98.19 567 ASN A CA 1
ATOM 4197 C C . ASN A 1 567 ? 13.031 51.906 33.281 1 98.19 567 ASN A C 1
ATOM 4199 O O . ASN A 1 567 ? 12.727 51.062 32.438 1 98.19 567 ASN A O 1
ATOM 4203 N N . THR A 1 568 ? 13.586 51.594 34.438 1 98.06 568 THR A N 1
ATOM 4204 C CA . THR A 1 568 ? 13.68 50.219 34.969 1 98.06 568 THR A CA 1
ATOM 4205 C C . THR A 1 568 ? 12.969 50.125 36.312 1 98.06 568 THR A C 1
ATOM 4207 O O . THR A 1 568 ? 13.102 51 37.156 1 98.06 568 THR A O 1
ATOM 4210 N N . GLY A 1 569 ? 12.18 49.094 36.438 1 95.94 569 GLY A N 1
ATOM 4211 C CA . GLY A 1 569 ? 11.516 48.875 37.688 1 95.94 569 GLY A CA 1
ATOM 4212 C C . GLY A 1 569 ? 10.727 47.562 37.75 1 95.94 569 GLY A C 1
ATOM 4213 O O . GLY A 1 569 ? 10.711 46.812 36.781 1 95.94 569 GLY A O 1
ATOM 4214 N N . MET A 1 570 ? 10.148 47.312 38.938 1 94.31 570 MET A N 1
ATOM 4215 C CA . MET A 1 570 ? 9.344 46.125 39.125 1 94.31 570 MET A CA 1
ATOM 4216 C C . MET A 1 570 ? 7.953 46.281 38.531 1 94.31 570 MET A C 1
ATOM 4218 O O . MET A 1 570 ? 7.324 47.312 38.688 1 94.31 570 MET A O 1
ATOM 4222 N N . VAL A 1 571 ? 7.578 45.219 37.719 1 93.25 571 VAL A N 1
ATOM 4223 C CA . VAL A 1 571 ? 6.254 45.25 37.125 1 93.25 571 VAL A CA 1
ATOM 4224 C C . VAL A 1 571 ? 5.629 43.844 37.188 1 93.25 571 VAL A C 1
ATOM 4226 O O . VAL A 1 571 ? 6.301 42.875 37.531 1 93.25 571 VAL A O 1
ATOM 4229 N N . THR A 1 572 ? 4.383 43.781 37.031 1 90.62 572 THR A N 1
ATOM 4230 C CA . THR A 1 572 ? 3.674 42.5 36.844 1 90.62 572 THR A CA 1
ATOM 4231 C C . THR A 1 572 ? 3.523 42.188 35.375 1 90.62 572 THR A C 1
ATOM 4233 O O . THR A 1 572 ? 2.941 42.938 34.594 1 90.62 572 THR A O 1
ATOM 4236 N N . ILE A 1 573 ? 4.164 41.094 34.938 1 89.19 573 ILE A N 1
ATOM 4237 C CA . ILE A 1 573 ? 4.07 40.688 33.531 1 89.19 573 ILE A CA 1
ATOM 4238 C C . ILE A 1 573 ? 3.158 39.469 33.406 1 89.19 573 ILE A C 1
ATOM 4240 O O . ILE A 1 573 ? 3.135 38.594 34.281 1 89.19 573 ILE A O 1
ATOM 4244 N N . GLY A 1 574 ? 2.449 39.375 32.344 1 84.12 574 GLY A N 1
ATOM 4245 C CA . GLY A 1 574 ? 1.591 38.219 32.094 1 84.12 574 GLY A CA 1
ATOM 4246 C C . GLY A 1 574 ? 0.583 38.469 30.984 1 84.12 574 GLY A C 1
ATOM 4247 O O . GLY A 1 574 ? 0.598 39.5 30.344 1 84.12 574 GLY A O 1
ATOM 4248 N N . ASN A 1 575 ? -0.23 37.469 30.719 1 83.69 575 ASN A N 1
ATOM 4249 C CA . ASN A 1 575 ? -1.324 37.562 29.766 1 83.69 575 ASN A CA 1
ATOM 4250 C C . ASN A 1 575 ? -2.568 38.188 30.391 1 83.69 575 ASN A C 1
ATOM 4252 O O . ASN A 1 575 ? -3.035 37.719 31.438 1 83.69 575 ASN A O 1
ATOM 4256 N N . VAL A 1 576 ? -2.928 39.281 29.75 1 82.38 576 VAL A N 1
ATOM 4257 C CA . VAL A 1 576 ? -4.121 39.969 30.234 1 82.38 576 VAL A CA 1
ATOM 4258 C C . VAL A 1 576 ? -5.277 39.75 29.266 1 82.38 576 VAL A C 1
ATOM 4260 O O . VAL A 1 576 ? -5.066 39.562 28.062 1 82.38 576 VAL A O 1
ATOM 4263 N N . GLY A 1 577 ? -6.535 39.844 29.594 1 77.75 577 GLY A N 1
ATOM 4264 C CA . GLY A 1 577 ? -7.707 39.781 28.719 1 77.75 577 GLY A CA 1
ATOM 4265 C C . GLY A 1 577 ? -8.648 38.625 29.109 1 77.75 577 GLY A C 1
ATOM 4266 O O . GLY A 1 577 ? -9.812 38.625 28.719 1 77.75 577 GLY A O 1
ATOM 4267 N N . GLY A 1 578 ? -8.273 37.625 29.859 1 71.56 578 GLY A N 1
ATOM 4268 C CA . GLY A 1 578 ? -9.094 36.5 30.25 1 71.56 578 GLY A CA 1
ATOM 4269 C C . GLY A 1 578 ? -9.281 35.5 29.125 1 71.56 578 GLY A C 1
ATOM 4270 O O . GLY A 1 578 ? -8.336 35.156 28.422 1 71.56 578 GLY A O 1
ATOM 4271 N N . GLY A 1 579 ? -10.625 35.062 28.875 1 74.19 579 GLY A N 1
ATOM 4272 C CA . GLY A 1 579 ? -10.961 34 27.953 1 74.19 579 GLY A CA 1
ATOM 4273 C C . GLY A 1 579 ? -11.148 34.5 26.531 1 74.19 579 GLY A C 1
ATOM 4274 O O . GLY A 1 579 ? -10.875 33.75 25.578 1 74.19 579 GLY A O 1
ATOM 4275 N N . SER A 1 580 ? -11.461 35.812 26.297 1 78.56 580 SER A N 1
ATOM 4276 C CA . SER A 1 580 ? -11.82 36.312 24.984 1 78.56 580 SER A CA 1
ATOM 4277 C C . SER A 1 580 ? -10.594 36.781 24.219 1 78.56 580 SER A C 1
ATOM 4279 O O . SER A 1 580 ? -10.578 36.75 22.984 1 78.56 580 SER A O 1
ATOM 4281 N N . ILE A 1 581 ? -9.625 37.281 24.922 1 81.31 581 ILE A N 1
ATOM 4282 C CA . ILE A 1 581 ? -8.398 37.781 24.312 1 81.31 581 ILE A CA 1
ATOM 4283 C C . ILE A 1 581 ? -7.234 37.625 25.281 1 81.31 581 ILE A C 1
ATOM 4285 O O . ILE A 1 581 ? -7.441 37.469 26.484 1 81.31 581 ILE A O 1
ATOM 4289 N N . SER A 1 582 ? -6.191 37.375 24.641 1 81.81 582 SER A N 1
ATOM 4290 C CA . SER A 1 582 ? -4.965 37.344 25.438 1 81.81 582 SER A CA 1
ATOM 4291 C C . SER A 1 582 ? -3.982 38.406 24.953 1 81.81 582 SER A C 1
ATOM 4293 O O . SER A 1 582 ? -3.854 38.656 23.75 1 81.81 582 SER A O 1
ATOM 4295 N N . ASP A 1 583 ? -3.52 39.156 25.828 1 83.75 583 ASP A N 1
ATOM 4296 C CA . ASP A 1 583 ? -2.535 40.219 25.562 1 83.75 583 ASP A CA 1
ATOM 4297 C C . ASP A 1 583 ? -1.396 40.156 26.578 1 83.75 583 ASP A C 1
ATOM 4299 O O . ASP A 1 583 ? -1.611 40.375 27.766 1 83.75 583 ASP A O 1
ATOM 4303 N N . TYR A 1 584 ? -0.215 39.844 26.094 1 84.56 584 TYR A N 1
ATOM 4304 C CA . TYR A 1 584 ? 0.941 39.812 26.984 1 84.56 584 TYR A CA 1
ATOM 4305 C C . TYR A 1 584 ? 1.498 41.188 27.219 1 84.56 584 TYR A C 1
ATOM 4307 O O . TYR A 1 584 ? 1.847 41.906 26.266 1 84.56 584 TYR A O 1
ATOM 4315 N N . ARG A 1 585 ? 1.504 41.625 28.438 1 86.38 585 ARG A N 1
ATOM 4316 C CA . ARG A 1 585 ? 1.932 42.969 28.688 1 86.38 585 ARG A CA 1
ATOM 4317 C C . ARG A 1 585 ? 2.539 43.125 30.094 1 86.38 585 ARG A C 1
ATOM 4319 O O . ARG A 1 585 ? 2.518 42.188 30.875 1 86.38 585 ARG A O 1
ATOM 4326 N N . ALA A 1 586 ? 3.092 44.25 30.344 1 90.69 586 ALA A N 1
ATOM 4327 C CA . ALA A 1 586 ? 3.629 44.656 31.641 1 90.69 586 ALA A CA 1
ATOM 4328 C C . ALA A 1 586 ? 2.754 45.719 32.281 1 90.69 586 ALA A C 1
ATOM 4330 O O . ALA A 1 586 ? 2.305 46.656 31.609 1 90.69 586 ALA A O 1
ATOM 4331 N N . LEU A 1 587 ? 2.439 45.438 33.562 1 89.19 587 LEU A N 1
ATOM 4332 C CA . LEU A 1 587 ? 1.652 46.406 34.344 1 89.19 587 LEU A CA 1
ATOM 4333 C C . LEU A 1 587 ? 2.434 46.906 35.562 1 89.19 587 LEU A C 1
ATOM 4335 O O . LEU A 1 587 ? 3.014 46.094 36.281 1 89.19 587 LEU A O 1
ATOM 4339 N N . GLY A 1 588 ? 2.543 48.156 35.688 1 88.38 588 GLY A N 1
ATOM 4340 C CA . GLY A 1 588 ? 3.24 48.75 36.844 1 88.38 588 GLY A CA 1
ATOM 4341 C C . GLY A 1 588 ? 3.646 50.188 36.625 1 88.38 588 GLY A C 1
ATOM 4342 O O . GLY A 1 588 ? 3.584 50.688 35.531 1 88.38 588 GLY A O 1
ATOM 4343 N N . ASP A 1 589 ? 4.047 50.844 37.625 1 86.56 589 ASP A N 1
ATOM 4344 C CA . ASP A 1 589 ? 4.414 52.25 37.625 1 86.56 589 ASP A CA 1
ATOM 4345 C C . ASP A 1 589 ? 5.656 52.5 36.75 1 86.56 589 ASP A C 1
ATOM 4347 O O . ASP A 1 589 ? 5.828 53.594 36.188 1 86.56 589 ASP A O 1
ATOM 4351 N N . ALA A 1 590 ? 6.406 51.469 36.719 1 92 590 ALA A N 1
ATOM 4352 C CA . ALA A 1 590 ? 7.641 51.594 35.969 1 92 590 ALA A CA 1
ATOM 4353 C C . ALA A 1 590 ? 7.34 51.938 34.5 1 92 590 ALA A C 1
ATOM 4355 O O . ALA A 1 590 ? 8.094 52.656 33.844 1 92 590 ALA A O 1
ATOM 4356 N N . VAL A 1 591 ? 6.301 51.375 33.969 1 92.31 591 VAL A N 1
ATOM 4357 C CA . VAL A 1 591 ? 5.902 51.625 32.594 1 92.31 591 VAL A CA 1
ATOM 4358 C C . VAL A 1 591 ? 5.461 53.094 32.438 1 92.31 591 VAL A C 1
ATOM 4360 O O . VAL A 1 591 ? 5.859 53.75 31.5 1 92.31 591 VAL A O 1
ATOM 4363 N N . ASN A 1 592 ? 4.648 53.562 33.375 1 87.5 592 ASN A N 1
ATOM 4364 C CA . ASN A 1 592 ? 4.148 54.938 33.344 1 87.5 592 ASN A CA 1
ATOM 4365 C C . ASN A 1 592 ? 5.281 55.969 33.469 1 87.5 592 ASN A C 1
ATOM 4367 O O . ASN A 1 592 ? 5.242 57.031 32.844 1 87.5 592 ASN A O 1
ATOM 4371 N N . ALA A 1 593 ? 6.199 55.562 34.312 1 92.19 593 ALA A N 1
ATOM 4372 C CA . ALA A 1 593 ? 7.344 56.438 34.5 1 92.19 593 ALA A CA 1
ATOM 4373 C C . ALA A 1 593 ? 8.133 56.625 33.219 1 92.19 593 ALA A C 1
ATOM 4375 O O . ALA A 1 593 ? 8.625 57.719 32.906 1 92.19 593 ALA A O 1
ATOM 4376 N N . ALA A 1 594 ? 8.258 55.562 32.531 1 95.44 594 ALA A N 1
ATOM 4377 C CA . ALA A 1 594 ? 8.953 55.656 31.234 1 95.44 594 ALA A CA 1
ATOM 4378 C C . ALA A 1 594 ? 8.219 56.562 30.281 1 95.44 594 ALA A C 1
ATOM 4380 O O . ALA A 1 594 ? 8.844 57.344 29.547 1 95.44 594 ALA A O 1
ATOM 4381 N N . ALA A 1 595 ? 6.93 56.469 30.25 1 93.12 595 ALA A N 1
ATOM 4382 C CA . ALA A 1 595 ? 6.109 57.312 29.391 1 93.12 595 ALA A CA 1
ATOM 4383 C C . ALA A 1 595 ? 6.246 58.781 29.797 1 93.12 595 ALA A C 1
ATOM 4385 O O . ALA A 1 595 ? 6.316 59.656 28.938 1 93.12 595 ALA A O 1
ATOM 4386 N N . ARG A 1 596 ? 6.305 59.031 31.078 1 91.81 596 ARG A N 1
ATOM 4387 C CA . ARG A 1 596 ? 6.441 60.375 31.578 1 91.81 596 ARG A CA 1
ATOM 4388 C C . ARG A 1 596 ? 7.816 60.969 31.25 1 91.81 596 ARG A C 1
ATOM 4390 O O . ARG A 1 596 ? 7.945 62.156 30.953 1 91.81 596 ARG A O 1
ATOM 4397 N N . LEU A 1 597 ? 8.766 60.062 31.375 1 95.25 597 LEU A N 1
ATOM 4398 C CA . LEU A 1 597 ? 10.109 60.5 31.016 1 95.25 597 LEU A CA 1
ATOM 4399 C C . LEU A 1 597 ? 10.195 60.875 29.531 1 95.25 597 LEU A C 1
ATOM 4401 O O . LEU A 1 597 ? 10.938 61.781 29.156 1 95.25 597 LEU A O 1
ATOM 4405 N N . GLU A 1 598 ? 9.5 60.125 28.766 1 95.62 598 GLU A N 1
ATOM 4406 C CA . GLU A 1 598 ? 9.398 60.469 27.344 1 95.62 598 GLU A CA 1
ATOM 4407 C C . GLU A 1 598 ? 8.805 61.844 27.156 1 95.62 598 GLU A C 1
ATOM 4409 O O . GLU A 1 598 ? 9.328 62.656 26.359 1 95.62 598 GLU A O 1
ATOM 4414 N N . THR A 1 599 ? 7.75 62.188 27.844 1 91.94 599 THR A N 1
ATOM 4415 C CA . THR A 1 599 ? 7.008 63.438 27.688 1 91.94 599 THR A CA 1
ATOM 4416 C C . THR A 1 599 ? 7.848 64.625 28.156 1 91.94 599 THR A C 1
ATOM 4418 O O . THR A 1 599 ? 7.762 65.688 27.594 1 91.94 599 THR A O 1
ATOM 4421 N N . VAL A 1 600 ? 8.68 64.438 29.156 1 93.25 600 VAL A N 1
ATOM 4422 C CA . VAL A 1 600 ? 9.414 65.562 29.781 1 93.25 600 VAL A CA 1
ATOM 4423 C C . VAL A 1 600 ? 10.484 66.062 28.812 1 93.25 600 VAL A C 1
ATOM 4425 O O . VAL A 1 600 ? 10.93 67.188 28.922 1 93.25 600 VAL A O 1
ATOM 4428 N N . ASN A 1 601 ? 10.828 65.25 27.891 1 94.75 601 ASN A N 1
ATOM 4429 C CA . ASN A 1 601 ? 11.82 65.688 26.906 1 94.75 601 ASN A CA 1
ATOM 4430 C C . ASN A 1 601 ? 11.391 66.938 26.188 1 94.75 601 ASN A C 1
ATOM 4432 O O . ASN A 1 601 ? 12.234 67.75 25.797 1 94.75 601 ASN A O 1
ATOM 4436 N N . ARG A 1 602 ? 10.109 67.062 26.031 1 90.5 602 ARG A N 1
ATOM 4437 C CA . ARG A 1 602 ? 9.57 68.25 25.344 1 90.5 602 ARG A CA 1
ATOM 4438 C C . ARG A 1 602 ? 9.953 69.562 26.062 1 90.5 602 ARG A C 1
ATOM 4440 O O . ARG A 1 602 ? 10.203 70.562 25.422 1 90.5 602 ARG A O 1
ATOM 4447 N N . HIS A 1 603 ? 10.07 69.5 27.375 1 90.25 603 HIS A N 1
ATOM 4448 C CA . HIS A 1 603 ? 10.367 70.688 28.203 1 90.25 603 HIS A CA 1
ATOM 4449 C C . HIS A 1 603 ? 11.867 70.875 28.391 1 90.25 603 HIS A C 1
ATOM 4451 O O . HIS A 1 603 ? 12.367 72 28.484 1 90.25 603 HIS A O 1
ATOM 4457 N N . LEU A 1 604 ? 12.562 69.75 28.422 1 92.81 604 LEU A N 1
ATOM 4458 C CA . LEU A 1 604 ? 13.977 69.75 28.75 1 92.81 604 LEU A CA 1
ATOM 4459 C C . LEU A 1 604 ? 14.828 70.062 27.531 1 92.81 604 LEU A C 1
ATOM 4461 O O . LEU A 1 604 ? 15.977 70.5 27.641 1 92.81 604 LEU A O 1
ATOM 4465 N N . GLY A 1 605 ? 14.281 69.812 26.375 1 91.06 605 GLY A N 1
ATOM 4466 C CA . GLY A 1 605 ? 15.039 69.938 25.141 1 91.06 605 GLY A CA 1
ATOM 4467 C C . GLY A 1 605 ? 15.938 68.75 24.859 1 91.06 605 GLY A C 1
ATOM 4468 O O . GLY A 1 605 ? 16.797 68.812 23.984 1 91.06 605 GLY A O 1
ATOM 4469 N N . THR A 1 606 ? 15.789 67.75 25.672 1 94.38 606 THR A N 1
ATOM 4470 C CA . THR A 1 606 ? 16.547 66.5 25.453 1 94.38 606 THR A CA 1
ATOM 4471 C C . THR A 1 606 ? 15.781 65.562 24.531 1 94.38 606 THR A C 1
ATOM 4473 O O . THR A 1 606 ? 14.594 65.75 24.266 1 94.38 606 THR A O 1
ATOM 4476 N N . HIS A 1 607 ? 16.547 64.562 24.016 1 95.69 607 HIS A N 1
ATOM 4477 C CA . HIS A 1 607 ? 15.914 63.531 23.188 1 95.69 607 HIS A CA 1
ATOM 4478 C C . HIS A 1 607 ? 15.602 62.281 24.016 1 95.69 607 HIS A C 1
ATOM 4480 O O . HIS A 1 607 ? 14.578 61.625 23.781 1 95.69 607 HIS A O 1
ATOM 4486 N N . ILE A 1 608 ? 16.531 62.031 24.922 1 97.88 608 ILE A N 1
ATOM 4487 C CA . ILE A 1 608 ? 16.391 60.812 25.719 1 97.88 608 ILE A CA 1
ATOM 4488 C C . ILE A 1 608 ? 16.484 61.156 27.203 1 97.88 608 ILE A C 1
ATOM 4490 O O . ILE A 1 608 ? 17.375 61.906 27.625 1 97.88 608 ILE A O 1
ATOM 4494 N N . CYS A 1 609 ? 15.562 60.688 27.891 1 97.81 609 CYS A N 1
ATOM 4495 C CA . CYS A 1 609 ? 15.602 60.812 29.344 1 97.81 609 CYS A CA 1
ATOM 4496 C C . CYS A 1 609 ? 15.57 59.438 30 1 97.81 609 CYS A C 1
ATOM 4498 O O . CYS A 1 609 ? 14.672 58.625 29.75 1 97.81 609 CYS A O 1
ATOM 4500 N N . VAL A 1 610 ? 16.578 59.188 30.859 1 98.25 610 VAL A N 1
ATOM 4501 C CA . VAL A 1 610 ? 16.719 57.875 31.5 1 98.25 610 VAL A CA 1
ATOM 4502 C C . VAL A 1 610 ? 16.594 58.031 33 1 98.25 610 VAL A C 1
ATOM 4504 O O . VAL A 1 610 ? 17.219 58.906 33.594 1 98.25 610 VAL A O 1
ATOM 4507 N N . ALA A 1 611 ? 15.867 57.125 33.562 1 97.5 611 ALA A N 1
ATOM 4508 C CA . ALA A 1 611 ? 15.688 57.156 35.031 1 97.5 611 ALA A CA 1
ATOM 4509 C C . ALA A 1 611 ? 16.938 56.656 35.75 1 97.5 611 ALA A C 1
ATOM 4511 O O . ALA A 1 611 ? 17.672 55.812 35.25 1 97.5 611 ALA A O 1
ATOM 4512 N N . GLY A 1 612 ? 17.094 57.219 37 1 96.56 612 GLY A N 1
ATOM 4513 C CA . GLY A 1 612 ? 18.203 56.781 37.844 1 96.56 612 GLY A CA 1
ATOM 4514 C C . GLY A 1 612 ? 18.188 55.281 38.094 1 96.56 612 GLY A C 1
ATOM 4515 O O . GLY A 1 612 ? 19.234 54.656 38.219 1 96.56 612 GLY A O 1
ATOM 4516 N N . SER A 1 613 ? 17.031 54.75 38.188 1 96.38 613 SER A N 1
ATOM 4517 C CA . SER A 1 613 ? 16.891 53.312 38.438 1 96.38 613 SER A CA 1
ATOM 4518 C C . SER A 1 613 ? 17.516 52.469 37.344 1 96.38 613 SER A C 1
ATOM 4520 O O . SER A 1 613 ? 18.016 51.375 37.562 1 96.38 613 SER A O 1
ATOM 4522 N N . THR A 1 614 ? 17.484 52.969 36.125 1 98 614 THR A N 1
ATOM 4523 C CA . THR A 1 614 ? 18.094 52.312 34.969 1 98 614 THR A CA 1
ATOM 4524 C C . THR A 1 614 ? 19.609 52.469 35 1 98 614 THR A C 1
ATOM 4526 O O . THR A 1 614 ? 20.344 51.531 34.781 1 98 614 THR A O 1
ATOM 4529 N N . VAL A 1 615 ? 20.031 53.656 35.312 1 97.12 615 VAL A N 1
ATOM 4530 C CA . VAL A 1 615 ? 21.453 54 35.312 1 97.12 615 VAL A CA 1
ATOM 4531 C C . VAL A 1 615 ? 22.172 53.156 36.375 1 97.12 615 VAL A C 1
ATOM 4533 O O . VAL A 1 615 ? 23.312 52.719 36.156 1 97.12 615 VAL A O 1
ATOM 4536 N N . GLU A 1 616 ? 21.531 52.969 37.469 1 96 616 GLU A N 1
ATOM 4537 C CA . GLU A 1 616 ? 22.109 52.188 38.562 1 96 616 GLU A CA 1
ATOM 4538 C C . GLU A 1 616 ? 22.391 50.75 38.125 1 96 616 GLU A C 1
ATOM 4540 O O . GLU A 1 616 ? 23.297 50.125 38.656 1 96 616 GLU A O 1
ATOM 4545 N N . ARG A 1 617 ? 21.672 50.312 37.125 1 96.06 617 ARG A N 1
ATOM 4546 C CA . ARG A 1 617 ? 21.797 48.938 36.656 1 96.06 617 ARG A CA 1
ATOM 4547 C C . ARG A 1 617 ? 22.688 48.844 35.438 1 96.06 617 ARG A C 1
ATOM 4549 O O . ARG A 1 617 ? 22.859 47.781 34.844 1 96.06 617 ARG A O 1
ATOM 4556 N N . CYS A 1 618 ? 23.219 49.969 35.031 1 95.69 618 CYS A N 1
ATOM 4557 C CA . CYS A 1 618 ? 24.094 50.031 33.875 1 95.69 618 CYS A CA 1
ATOM 4558 C C . CYS A 1 618 ? 25.5 50.5 34.281 1 95.69 618 CYS A C 1
ATOM 4560 O O . CYS A 1 618 ? 25.812 51.688 34.219 1 95.69 618 CYS A O 1
ATOM 4562 N N . PRO A 1 619 ? 26.359 49.594 34.531 1 88.94 619 PRO A N 1
ATOM 4563 C CA . PRO A 1 619 ? 27.688 49.969 35 1 88.94 619 PRO A CA 1
ATOM 4564 C C . PRO A 1 619 ? 28.453 50.844 34.031 1 88.94 619 PRO A C 1
ATOM 4566 O O . PRO A 1 619 ? 29.234 51.719 34.438 1 88.94 619 PRO A O 1
ATOM 4569 N N . ASP A 1 620 ? 28.25 50.719 32.781 1 90.25 620 ASP A N 1
ATOM 4570 C CA . ASP A 1 620 ? 29.016 51.438 31.766 1 90.25 620 ASP A CA 1
ATOM 4571 C C . ASP A 1 620 ? 28.188 52.594 31.188 1 90.25 620 ASP A C 1
ATOM 4573 O O . ASP A 1 620 ? 28.391 53 30.047 1 90.25 620 ASP A O 1
ATOM 4577 N N . PHE A 1 621 ? 27.312 53.125 32.031 1 94.25 621 PHE A N 1
ATOM 4578 C CA . PHE A 1 621 ? 26.453 54.188 31.547 1 94.25 621 PHE A CA 1
ATOM 4579 C C . PHE A 1 621 ? 27.25 55.469 31.312 1 94.25 621 PHE A C 1
ATOM 4581 O O . PHE A 1 621 ? 27.984 55.938 32.188 1 94.25 621 PHE A O 1
ATOM 4588 N N . HIS A 1 622 ? 27.219 56 30.109 1 94.06 622 HIS A N 1
ATOM 4589 C CA . HIS A 1 622 ? 27.828 57.281 29.75 1 94.06 622 HIS A CA 1
ATOM 4590 C C . HIS A 1 622 ? 26.766 58.344 29.484 1 94.06 622 HIS A C 1
ATOM 4592 O O . HIS A 1 622 ? 26.016 58.25 28.5 1 94.06 622 HIS A O 1
ATOM 4598 N N . GLY A 1 623 ? 26.594 59.344 30.438 1 95.19 623 GLY A N 1
ATOM 4599 C CA . GLY A 1 623 ? 25.594 60.375 30.281 1 95.19 623 GLY A CA 1
ATOM 4600 C C . GLY A 1 623 ? 25.719 61.469 31.312 1 95.19 623 GLY A C 1
ATOM 4601 O O . GLY A 1 623 ? 26.703 61.5 32.062 1 95.19 623 GLY A O 1
ATOM 4602 N N . ARG A 1 624 ? 24.812 62.406 31.266 1 95.75 624 ARG A N 1
ATOM 4603 C CA . ARG A 1 624 ? 24.828 63.562 32.156 1 95.75 624 ARG A CA 1
ATOM 4604 C C . ARG A 1 624 ? 23.516 63.656 32.938 1 95.75 624 ARG A C 1
ATOM 4606 O O . ARG A 1 624 ? 22.469 63.25 32.406 1 95.75 624 ARG A O 1
ATOM 4613 N N . PRO A 1 625 ? 23.562 64.125 34.219 1 95.81 625 PRO A N 1
ATOM 4614 C CA . PRO A 1 625 ? 22.328 64.312 34.969 1 95.81 625 PRO A CA 1
ATOM 4615 C C . PRO A 1 625 ? 21.453 65.438 34.469 1 95.81 625 PRO A C 1
ATOM 4617 O O . PRO A 1 625 ? 21.984 66.5 34.031 1 95.81 625 PRO A O 1
ATOM 4620 N N . VAL A 1 626 ? 20.203 65.188 34.344 1 95.81 626 VAL A N 1
ATOM 4621 C CA . VAL A 1 626 ? 19.219 66.188 33.938 1 95.81 626 VAL A CA 1
ATOM 4622 C C . VAL A 1 626 ? 18.703 66.875 35.188 1 95.81 626 VAL A C 1
ATOM 4624 O O . VAL A 1 626 ? 18.516 68.125 35.156 1 95.81 626 VAL A O 1
ATOM 4627 N N . GLY A 1 627 ? 18.438 66.188 36.25 1 94.31 627 GLY A N 1
ATOM 4628 C CA . GLY A 1 627 ? 17.922 66.75 37.5 1 94.31 627 GLY A CA 1
ATOM 4629 C C . GLY A 1 627 ? 16.984 65.812 38.219 1 94.31 627 GLY A C 1
ATOM 4630 O O . GLY A 1 627 ? 16.797 64.625 37.781 1 94.31 627 GLY A O 1
ATOM 4631 N N . GLU A 1 628 ? 16.531 66.25 39.406 1 94.75 628 GLU A N 1
ATOM 4632 C CA . GLU A 1 628 ? 15.477 65.562 40.156 1 94.75 628 GLU A CA 1
ATOM 4633 C C . GLU A 1 628 ? 14.094 66 39.719 1 94.75 628 GLU A C 1
ATOM 4635 O O . GLU A 1 628 ? 13.578 67 40.219 1 94.75 628 GLU A O 1
ATOM 4640 N N . LEU A 1 629 ? 13.523 65.188 38.875 1 93.38 629 LEU A N 1
ATOM 4641 C CA . LEU A 1 629 ? 12.273 65.562 38.219 1 93.38 629 LEU A CA 1
ATOM 4642 C C . LEU A 1 629 ? 11.078 65.125 39.031 1 93.38 629 LEU A C 1
ATOM 4644 O O . LEU A 1 629 ? 10.992 63.938 39.406 1 93.38 629 LEU A O 1
ATOM 4648 N N . VAL A 1 630 ? 10.242 66 39.406 1 90.06 630 VAL A N 1
ATOM 4649 C CA . VAL A 1 630 ? 8.945 65.625 39.969 1 90.06 630 VAL A CA 1
ATOM 4650 C C . VAL A 1 630 ? 7.918 65.5 38.844 1 90.06 630 VAL A C 1
ATOM 4652 O O . VAL A 1 630 ? 7.367 66.5 38.375 1 90.06 630 VAL A O 1
ATOM 4655 N N . LEU A 1 631 ? 7.742 64.312 38.5 1 82.81 631 LEU A N 1
ATOM 4656 C CA . LEU A 1 631 ? 6.859 63.969 37.406 1 82.81 631 LEU A CA 1
ATOM 4657 C C . LEU A 1 631 ? 5.402 64.188 37.781 1 82.81 631 LEU A C 1
ATOM 4659 O O . LEU A 1 631 ? 5.047 64.188 38.969 1 82.81 631 LEU A O 1
ATOM 4663 N N . LYS A 1 632 ? 4.637 64.438 36.781 1 74.69 632 LYS A N 1
ATOM 4664 C CA . LYS A 1 632 ? 3.217 64.688 37 1 74.69 632 LYS A CA 1
ATOM 4665 C C . LYS A 1 632 ? 2.557 63.531 37.75 1 74.69 632 LYS A C 1
ATOM 4667 O O . LYS A 1 632 ? 2.709 62.375 37.406 1 74.69 632 LYS A O 1
ATOM 4672 N N . GLY A 1 633 ? 1.889 63.844 38.844 1 67.69 633 GLY A N 1
ATOM 4673 C CA . GLY A 1 633 ? 1.129 62.875 39.625 1 67.69 633 GLY A CA 1
ATOM 4674 C C . GLY A 1 633 ? 1.967 62.125 40.656 1 67.69 633 GLY A C 1
ATOM 4675 O O . GLY A 1 633 ? 1.46 61.281 41.375 1 67.69 633 GLY A O 1
ATOM 4676 N N . LYS A 1 634 ? 3.27 62.562 40.656 1 74.94 634 LYS A N 1
ATOM 4677 C CA . LYS A 1 634 ? 4.148 61.938 41.625 1 74.94 634 LYS A CA 1
ATOM 4678 C C . LYS A 1 634 ? 4.66 62.938 42.656 1 74.94 634 LYS A C 1
ATOM 4680 O O . LYS A 1 634 ? 4.832 64.125 42.344 1 74.94 634 LYS A O 1
ATOM 4685 N N . SER A 1 635 ? 4.777 62.406 43.844 1 75.69 635 SER A N 1
ATOM 4686 C CA . SER A 1 635 ? 5.297 63.25 44.875 1 75.69 635 SER A CA 1
ATOM 4687 C C . SER A 1 635 ? 6.809 63.125 45.031 1 75.69 635 SER A C 1
ATOM 4689 O O . SER A 1 635 ? 7.504 64.062 45.375 1 75.69 635 SER A O 1
ATOM 4691 N N . GLU A 1 636 ? 7.219 62 44.625 1 82.44 636 GLU A N 1
ATOM 4692 C CA . GLU A 1 636 ? 8.648 61.75 44.781 1 82.44 636 GLU A CA 1
ATOM 4693 C C . GLU A 1 636 ? 9.414 62.094 43.5 1 82.44 636 GLU A C 1
ATOM 4695 O O . GLU A 1 636 ? 8.938 61.844 42.406 1 82.44 636 GLU A O 1
ATOM 4700 N N . ALA A 1 637 ? 10.5 62.781 43.719 1 89.19 637 ALA A N 1
ATOM 4701 C CA . ALA A 1 637 ? 11.336 63.156 42.594 1 89.19 637 ALA A CA 1
ATOM 4702 C C . ALA A 1 637 ? 12.117 61.969 42.062 1 89.19 637 ALA A C 1
ATOM 4704 O O . ALA A 1 637 ? 12.508 61.094 42.812 1 89.19 637 ALA A O 1
ATOM 4705 N N . THR A 1 638 ? 12.273 61.938 40.781 1 90.06 638 THR A N 1
ATOM 4706 C CA . THR A 1 638 ? 13.055 60.906 40.094 1 90.06 638 THR A CA 1
ATOM 4707 C C . THR A 1 638 ? 14.312 61.531 39.469 1 90.06 638 THR A C 1
ATOM 4709 O O . THR A 1 638 ? 14.227 62.5 38.688 1 90.06 638 THR A O 1
ATOM 4712 N N . LEU A 1 639 ? 15.445 60.938 39.875 1 94.5 639 LEU A N 1
ATOM 4713 C CA . LEU A 1 639 ? 16.672 61.375 39.25 1 94.5 639 LEU A CA 1
ATOM 4714 C C . LEU A 1 639 ? 16.719 60.938 37.781 1 94.5 639 LEU A C 1
ATOM 4716 O O . LEU A 1 639 ? 16.469 59.781 37.469 1 94.5 639 LEU A O 1
ATOM 4720 N N . ALA A 1 640 ? 16.906 61.906 36.844 1 96.81 640 ALA A N 1
ATOM 4721 C CA . ALA A 1 640 ? 16.922 61.594 35.406 1 96.81 640 ALA A CA 1
ATOM 4722 C C . ALA A 1 640 ? 18.266 61.938 34.781 1 96.81 640 ALA A C 1
ATOM 4724 O O . ALA A 1 640 ? 18.969 62.844 35.25 1 96.81 640 ALA A O 1
ATOM 4725 N N . TYR A 1 641 ? 18.609 61.188 33.781 1 97.62 641 TYR A N 1
ATOM 4726 C CA . TYR A 1 641 ? 19.859 61.344 33.062 1 97.62 641 TYR A CA 1
ATOM 4727 C C . TYR A 1 641 ? 19.609 61.406 31.547 1 97.62 641 TYR A C 1
ATOM 4729 O O . TYR A 1 641 ? 18.594 60.906 31.062 1 97.62 641 TYR A O 1
ATOM 4737 N N . GLU A 1 642 ? 20.469 62.031 30.844 1 97.56 642 GLU A N 1
ATOM 4738 C CA . GLU A 1 642 ? 20.531 61.969 29.375 1 97.56 642 GLU A CA 1
ATOM 4739 C C . GLU A 1 642 ? 21.766 61.188 28.922 1 97.56 642 GLU A C 1
ATOM 4741 O O . GLU A 1 642 ? 22.906 61.562 29.234 1 97.56 642 GLU A O 1
ATOM 4746 N N . PRO A 1 643 ? 21.516 60.062 28.281 1 96.56 643 PRO A N 1
ATOM 4747 C CA . PRO A 1 643 ? 22.672 59.344 27.75 1 96.56 643 PRO A CA 1
ATOM 4748 C C . PRO A 1 643 ? 23.344 60.062 26.578 1 96.56 643 PRO A C 1
ATOM 4750 O O . PRO A 1 643 ? 22.672 60.719 25.766 1 96.56 643 PRO A O 1
ATOM 4753 N N . LEU A 1 644 ? 24.656 60.031 26.547 1 92 644 LEU A N 1
ATOM 4754 C CA . LEU A 1 644 ? 25.438 60.719 25.516 1 92 644 LEU A CA 1
ATOM 4755 C C . LEU A 1 644 ? 26.172 59.688 24.641 1 92 644 LEU A C 1
ATOM 4757 O O . LEU A 1 644 ? 26.516 58.594 25.094 1 92 644 LEU A O 1
ATOM 4761 N N . PRO A 1 645 ? 26.344 60.062 23.344 1 84.62 645 PRO A N 1
ATOM 4762 C CA . PRO A 1 645 ? 27.141 59.188 22.5 1 84.62 645 PRO A CA 1
ATOM 4763 C C . PRO A 1 645 ? 28.578 59 23.016 1 84.62 645 PRO A C 1
ATOM 4765 O O . PRO A 1 645 ? 29.062 59.844 23.781 1 84.62 645 PRO A O 1
ATOM 4768 N N . ALA A 1 646 ? 29.141 57.938 22.531 1 80.38 646 ALA A N 1
ATOM 4769 C CA . ALA A 1 646 ? 30.5 57.656 22.969 1 80.38 646 ALA A CA 1
ATOM 4770 C C . ALA A 1 646 ? 31.453 58.781 22.594 1 80.38 646 ALA A C 1
ATOM 4772 O O . ALA A 1 646 ? 31.375 59.344 21.484 1 80.38 646 ALA A O 1
ATOM 4773 N N . GLY A 1 647 ? 32.219 59.25 23.438 1 79 647 GLY A N 1
ATOM 4774 C CA . GLY A 1 647 ? 33.25 60.219 23.156 1 79 647 GLY A CA 1
ATOM 4775 C C . GLY A 1 647 ? 32.812 61.656 23.438 1 79 647 GLY A C 1
ATOM 4776 O O . GLY A 1 647 ? 33.625 62.594 23.344 1 79 647 GLY A O 1
ATOM 4777 N N . SER A 1 648 ? 31.547 61.812 23.812 1 83.69 648 SER A N 1
ATOM 4778 C CA . SER A 1 648 ? 31.047 63.156 24.078 1 83.69 648 SER A CA 1
ATOM 4779 C C . SER A 1 648 ? 31.594 63.688 25.391 1 83.69 648 SER A C 1
ATOM 4781 O O . SER A 1 648 ? 31.75 62.938 26.359 1 83.69 648 SER A O 1
ATOM 4783 N N . ASP A 1 649 ? 32.062 65 25.328 1 82.19 649 ASP A N 1
ATOM 4784 C CA . ASP A 1 649 ? 32.594 65.625 26.516 1 82.19 649 ASP A CA 1
ATOM 4785 C C . ASP A 1 649 ? 31.516 66.5 27.188 1 82.19 649 ASP A C 1
ATOM 4787 O O . ASP A 1 649 ? 30.953 67.438 26.578 1 82.19 649 ASP A O 1
ATOM 4791 N N . ALA A 1 650 ? 31.156 66.062 28.438 1 88.81 650 ALA A N 1
ATOM 4792 C CA . ALA A 1 650 ? 30.141 66.812 29.172 1 88.81 650 ALA A CA 1
ATOM 4793 C C . ALA A 1 650 ? 30.734 67.5 30.422 1 88.81 650 ALA A C 1
ATOM 4795 O O . ALA A 1 650 ? 30 67.75 31.375 1 88.81 650 ALA A O 1
ATOM 4796 N N . GLN A 1 651 ? 32 67.812 30.391 1 91.5 651 GLN A N 1
ATOM 4797 C CA . GLN A 1 651 ? 32.688 68.25 31.594 1 91.5 651 GLN A CA 1
ATOM 4798 C C . GLN A 1 651 ? 32.219 69.688 31.984 1 91.5 651 GLN A C 1
ATOM 4800 O O . GLN A 1 651 ? 32 69.938 33.156 1 91.5 651 GLN A O 1
ATOM 4805 N N . ALA A 1 652 ? 32.125 70.5 30.969 1 93.31 652 ALA A N 1
ATOM 4806 C CA . ALA A 1 652 ? 31.656 71.875 31.25 1 93.31 652 ALA A CA 1
ATOM 4807 C C . ALA A 1 652 ? 30.25 71.875 31.859 1 93.31 652 ALA A C 1
ATOM 4809 O O . ALA A 1 652 ? 29.969 72.625 32.781 1 93.31 652 ALA A O 1
ATOM 4810 N N . TYR A 1 653 ? 29.406 71 31.297 1 95.19 653 TYR A N 1
ATOM 4811 C CA . TYR A 1 653 ? 28.047 70.875 31.812 1 95.19 653 TYR A CA 1
ATOM 4812 C C . TYR A 1 653 ? 28.062 70.312 33.219 1 95.19 653 TYR A C 1
ATOM 4814 O O . TYR A 1 653 ? 27.312 70.812 34.094 1 95.19 653 TYR A O 1
ATOM 4822 N N . LEU A 1 654 ? 28.859 69.375 33.531 1 94.94 654 LEU A N 1
ATOM 4823 C CA . LEU A 1 654 ? 28.938 68.75 34.812 1 94.94 654 LEU A CA 1
ATOM 4824 C C . LEU A 1 654 ? 29.406 69.688 35.906 1 94.94 654 LEU A C 1
ATOM 4826 O O . LEU A 1 654 ? 28.938 69.625 37.031 1 94.94 654 LEU A O 1
ATOM 4830 N N . ALA A 1 655 ? 30.312 70.5 35.469 1 94.62 655 ALA A N 1
ATOM 4831 C CA . ALA A 1 655 ? 30.812 71.5 36.406 1 94.62 655 ALA A CA 1
ATOM 4832 C C . ALA A 1 655 ? 29.703 72.5 36.781 1 94.62 655 ALA A C 1
ATOM 4834 O O . ALA A 1 655 ? 29.547 72.875 37.938 1 94.62 655 ALA A O 1
ATOM 4835 N N . ALA A 1 656 ? 29.031 72.938 35.75 1 95.88 656 ALA A N 1
ATOM 4836 C CA . ALA A 1 656 ? 27.922 73.875 35.969 1 95.88 656 ALA A CA 1
ATOM 4837 C C . ALA A 1 656 ? 26.828 73.188 36.812 1 95.88 656 ALA A C 1
ATOM 4839 O O . ALA A 1 656 ? 26.281 73.812 37.719 1 95.88 656 ALA A O 1
ATOM 4840 N N . TYR A 1 657 ? 26.547 71.938 36.531 1 95.69 657 TYR A N 1
ATOM 4841 C CA . TYR A 1 657 ? 25.531 71.188 37.281 1 95.69 657 TYR A CA 1
ATOM 4842 C C . TYR A 1 657 ? 25.922 71.062 38.75 1 95.69 657 TYR A C 1
ATOM 4844 O O . TYR A 1 657 ? 25.062 71.125 39.625 1 95.69 657 TYR A O 1
ATOM 4852 N N . ALA A 1 658 ? 27.219 70.812 39.031 1 95.19 658 ALA A N 1
ATOM 4853 C CA . ALA A 1 658 ? 27.703 70.688 40.375 1 95.19 658 ALA A CA 1
ATOM 4854 C C . ALA A 1 658 ? 27.5 71.938 41.188 1 95.19 658 ALA A C 1
ATOM 4856 O O . ALA A 1 658 ? 27.188 71.875 42.375 1 95.19 658 ALA A O 1
ATOM 4857 N N . LEU A 1 659 ? 27.703 73 40.5 1 95.81 659 LEU A N 1
ATOM 4858 C CA . LEU A 1 659 ? 27.484 74.312 41.156 1 95.81 659 LEU A CA 1
ATOM 4859 C C . LEU A 1 659 ? 26.016 74.5 41.5 1 95.81 659 LEU A C 1
ATOM 4861 O O . LEU A 1 659 ? 25.672 75 42.562 1 95.81 659 LEU A O 1
ATOM 4865 N N . MET A 1 660 ? 25.203 74.125 40.562 1 94.94 660 MET A N 1
ATOM 4866 C CA . MET A 1 660 ? 23.766 74.188 40.781 1 94.94 660 MET A CA 1
ATOM 4867 C C . MET A 1 660 ? 23.328 73.312 41.906 1 94.94 660 MET A C 1
ATOM 4869 O O . MET A 1 660 ? 22.516 73.688 42.75 1 94.94 660 MET A O 1
ATOM 4873 N N . ALA A 1 661 ? 23.891 72.125 42.031 1 93.94 661 ALA A N 1
ATOM 4874 C CA . ALA A 1 661 ? 23.578 71.125 43.062 1 93.94 661 ALA A CA 1
ATOM 4875 C C . ALA A 1 661 ? 24.016 71.625 44.438 1 93.94 661 ALA A C 1
ATOM 4877 O O . ALA A 1 661 ? 23.391 71.312 45.438 1 93.94 661 ALA A O 1
ATOM 4878 N N . ALA A 1 662 ? 25.094 72.438 44.406 1 93.25 662 ALA A N 1
ATOM 4879 C CA . ALA A 1 662 ? 25.625 73 45.656 1 93.25 662 ALA A CA 1
ATOM 4880 C C . ALA A 1 662 ? 24.828 74.188 46.125 1 93.25 662 ALA A C 1
ATOM 4882 O O . ALA A 1 662 ? 24.984 74.625 47.281 1 93.25 662 ALA A O 1
ATOM 4883 N N . GLY A 1 663 ? 23.953 74.75 45.312 1 91.88 663 GLY A N 1
ATOM 4884 C CA . GLY A 1 663 ? 23.094 75.812 45.688 1 91.88 663 GLY A CA 1
ATOM 4885 C C . GLY A 1 663 ? 23.656 77.188 45.312 1 91.88 663 GLY A C 1
ATOM 4886 O O . GLY A 1 663 ? 23.125 78.25 45.719 1 91.88 663 GLY A O 1
ATOM 4887 N N . ASP A 1 664 ? 24.781 77.188 44.562 1 93.25 664 ASP A N 1
ATOM 4888 C CA . ASP A 1 664 ? 25.391 78.438 44.125 1 93.25 664 ASP A CA 1
ATOM 4889 C C . ASP A 1 664 ? 24.734 78.938 42.844 1 93.25 664 ASP A C 1
ATOM 4891 O O . ASP A 1 664 ? 25.281 78.75 41.75 1 93.25 664 ASP A O 1
ATOM 4895 N N . THR A 1 665 ? 23.656 79.562 42.906 1 93.69 665 THR A N 1
ATOM 4896 C CA . THR A 1 665 ? 22.797 79.938 41.812 1 93.69 665 THR A CA 1
ATOM 4897 C C . THR A 1 665 ? 23.531 80.875 40.844 1 93.69 665 THR A C 1
ATOM 4899 O O . THR A 1 665 ? 23.438 80.688 39.625 1 93.69 665 THR A O 1
ATOM 4902 N N . ALA A 1 666 ? 24.234 81.875 41.406 1 94.5 666 ALA A N 1
ATOM 4903 C CA . ALA A 1 666 ? 24.906 82.875 40.531 1 94.5 666 ALA A CA 1
ATOM 4904 C C . ALA A 1 666 ? 26.047 82.188 39.781 1 94.5 666 ALA A C 1
ATOM 4906 O O . ALA A 1 666 ? 26.203 82.438 38.562 1 94.5 666 ALA A O 1
ATOM 4907 N N . ALA A 1 667 ? 26.828 81.438 40.5 1 95.38 667 ALA A N 1
ATOM 4908 C CA . ALA A 1 667 ? 27.953 80.75 39.844 1 95.38 667 ALA A CA 1
ATOM 4909 C C . ALA A 1 667 ? 27.469 79.75 38.812 1 95.38 667 ALA A C 1
ATOM 4911 O O . ALA A 1 667 ? 28.109 79.562 37.75 1 95.38 667 ALA A O 1
ATOM 4912 N N . ALA A 1 668 ? 26.453 79.125 39.156 1 96.25 668 ALA A N 1
ATOM 4913 C CA . ALA A 1 668 ? 25.891 78.125 38.25 1 96.25 668 ALA A CA 1
ATOM 4914 C C . ALA A 1 668 ? 25.375 78.812 36.969 1 96.25 668 ALA A C 1
ATOM 4916 O O . ALA A 1 668 ? 25.594 78.312 35.875 1 96.25 668 ALA A O 1
ATOM 4917 N N . ALA A 1 669 ? 24.641 79.938 37.062 1 96.31 669 ALA A N 1
ATOM 4918 C CA . ALA A 1 669 ? 24.125 80.688 35.938 1 96.31 669 ALA A CA 1
ATOM 4919 C C . ALA A 1 669 ? 25.25 81.125 35.031 1 96.31 669 ALA A C 1
ATOM 4921 O O . ALA A 1 669 ? 25.156 81.062 33.781 1 96.31 669 ALA A O 1
ATOM 4922 N N . ASP A 1 670 ? 26.328 81.562 35.688 1 96 670 ASP A N 1
ATOM 4923 C CA . ASP A 1 670 ? 27.484 82.062 34.906 1 96 670 ASP A CA 1
ATOM 4924 C C . ASP A 1 670 ? 28.109 80.875 34.156 1 96 670 ASP A C 1
ATOM 4926 O O . ASP A 1 670 ? 28.609 81.062 33.031 1 96 670 ASP A O 1
ATOM 4930 N N . ALA A 1 671 ? 28.078 79.75 34.781 1 95.94 671 ALA A N 1
ATOM 4931 C CA . ALA A 1 671 ? 28.703 78.562 34.188 1 95.94 671 ALA A CA 1
ATOM 4932 C C . ALA A 1 671 ? 27.844 78.062 33.062 1 95.94 671 ALA A C 1
ATOM 4934 O O . ALA A 1 671 ? 28.359 77.5 32.062 1 95.94 671 ALA A O 1
ATOM 4935 N N . PHE A 1 672 ? 26.516 78 33.094 1 96.25 672 PHE A N 1
ATOM 4936 C CA . PHE A 1 672 ? 25.594 77.5 32.094 1 96.25 672 PHE A CA 1
ATOM 4937 C C . PHE A 1 672 ? 25.5 78.438 30.922 1 96.25 672 PHE A C 1
ATOM 4939 O O . PHE A 1 672 ? 25.203 78.062 29.797 1 96.25 672 PHE A O 1
ATOM 4946 N N . ALA A 1 673 ? 25.688 79.688 31.062 1 96.06 673 ALA A N 1
ATOM 4947 C CA . ALA A 1 673 ? 25.453 80.75 30.094 1 96.06 673 ALA A CA 1
ATOM 4948 C C . ALA A 1 673 ? 26.188 80.5 28.781 1 96.06 673 ALA A C 1
ATOM 4950 O O . ALA A 1 673 ? 25.594 80.562 27.703 1 96.06 673 ALA A O 1
ATOM 4951 N N . PRO A 1 674 ? 27.531 80.125 28.891 1 94.75 674 PRO A N 1
ATOM 4952 C CA . PRO A 1 674 ? 28.25 79.875 27.625 1 94.75 674 PRO A CA 1
ATOM 4953 C C . PRO A 1 674 ? 27.75 78.625 26.906 1 94.75 674 PRO A C 1
ATOM 4955 O O . PRO A 1 674 ? 27.969 78.5 25.703 1 94.75 674 PRO A O 1
ATOM 4958 N N . LEU A 1 675 ? 27.078 77.75 27.656 1 94 675 LEU A N 1
ATOM 4959 C CA . LEU A 1 675 ? 26.641 76.5 27.094 1 94 675 LEU A CA 1
ATOM 4960 C C . LEU A 1 675 ? 25.219 76.625 26.531 1 94 675 LEU A C 1
ATOM 4962 O O . LEU A 1 675 ? 24.797 75.812 25.719 1 94 675 LEU A O 1
ATOM 4966 N N . ALA A 1 676 ? 24.469 77.562 26.828 1 93.5 676 ALA A N 1
ATOM 4967 C CA . ALA A 1 676 ? 23.031 77.688 26.609 1 93.5 676 ALA A CA 1
ATOM 4968 C C . ALA A 1 676 ? 22.719 77.812 25.125 1 93.5 676 ALA A C 1
ATOM 4970 O O . ALA A 1 676 ? 21.656 77.375 24.656 1 93.5 676 ALA A O 1
ATOM 4971 N N . ASP A 1 677 ? 23.594 78.375 24.312 1 91.5 677 ASP A N 1
ATOM 4972 C CA . ASP A 1 677 ? 23.328 78.562 22.891 1 91.5 677 ASP A CA 1
ATOM 4973 C C . ASP A 1 677 ? 23.359 77.312 22.109 1 91.5 677 ASP A C 1
ATOM 4975 O O . ASP A 1 677 ? 22.625 77.125 21.125 1 91.5 677 ASP A O 1
ATOM 4979 N N . SER A 1 678 ? 24.141 76.438 22.609 1 91.38 678 SER A N 1
ATOM 4980 C CA . SER A 1 678 ? 24.312 75.188 21.828 1 91.38 678 SER A CA 1
ATOM 4981 C C . SER A 1 678 ? 23.656 74 22.516 1 91.38 678 SER A C 1
ATOM 4983 O O . SER A 1 678 ? 23.438 73 21.891 1 91.38 678 SER A O 1
ATOM 4985 N N . ASP A 1 679 ? 23.328 74.125 23.719 1 93.56 679 ASP A N 1
ATOM 4986 C CA . ASP A 1 679 ? 22.797 73 24.516 1 93.56 679 ASP A CA 1
ATOM 4987 C C . ASP A 1 679 ? 21.453 73.375 25.125 1 93.56 679 ASP A C 1
ATOM 4989 O O . ASP A 1 679 ? 21.375 74.125 26.109 1 93.56 679 ASP A O 1
ATOM 4993 N N . PRO A 1 680 ? 20.438 72.688 24.594 1 93.75 680 PRO A N 1
ATOM 4994 C CA . PRO A 1 680 ? 19.094 73.062 25.078 1 93.75 680 PRO A CA 1
ATOM 4995 C C . PRO A 1 680 ? 18.906 72.75 26.562 1 93.75 680 PRO A C 1
ATOM 4997 O O . PRO A 1 680 ? 18.156 73.438 27.25 1 93.75 680 PRO A O 1
ATOM 5000 N N . LEU A 1 681 ? 19.484 71.75 27.094 1 95 681 LEU A N 1
ATOM 5001 C CA . LEU A 1 681 ? 19.359 71.375 28.516 1 95 681 LEU A CA 1
ATOM 5002 C C . LEU A 1 681 ? 20.016 72.438 29.375 1 95 681 LEU A C 1
ATOM 5004 O O . LEU A 1 681 ? 19.484 72.812 30.422 1 95 681 LEU A O 1
ATOM 5008 N N . ALA A 1 682 ? 21.188 72.875 28.922 1 95.19 682 ALA A N 1
ATOM 5009 C CA . ALA A 1 682 ? 21.859 74 29.625 1 95.19 682 ALA A CA 1
ATOM 5010 C C . ALA A 1 682 ? 21.016 75.25 29.578 1 95.19 682 ALA A C 1
ATOM 5012 O O . ALA A 1 682 ? 20.953 76 30.562 1 95.19 682 ALA A O 1
ATOM 5013 N N . ALA A 1 683 ? 20.438 75.438 28.406 1 95.56 683 ALA A N 1
ATOM 5014 C CA . ALA A 1 683 ? 19.547 76.625 28.266 1 95.56 683 ALA A CA 1
ATOM 5015 C C . ALA A 1 683 ? 18.359 76.5 29.219 1 95.56 683 ALA A C 1
ATOM 5017 O O . ALA A 1 683 ? 17.922 77.5 29.781 1 95.56 683 ALA A O 1
ATOM 5018 N N . PHE A 1 684 ? 17.828 75.375 29.406 1 94.25 684 PHE A N 1
ATOM 5019 C CA . PHE A 1 684 ? 16.703 75.125 30.312 1 94.25 684 PHE A CA 1
ATOM 5020 C C . PHE A 1 684 ? 17.078 75.438 31.75 1 94.25 684 PHE A C 1
ATOM 5022 O O . PHE A 1 684 ? 16.344 76.188 32.438 1 94.25 684 PHE A O 1
ATOM 5029 N N . HIS A 1 685 ? 18.234 75 32.219 1 94.62 685 HIS A N 1
ATOM 5030 C CA . HIS A 1 685 ? 18.688 75.25 33.594 1 94.62 685 HIS A CA 1
ATOM 5031 C C . HIS A 1 685 ? 18.984 76.75 33.781 1 94.62 685 HIS A C 1
ATOM 5033 O O . HIS A 1 685 ? 18.688 77.312 34.844 1 94.62 685 HIS A O 1
ATOM 5039 N N . LEU A 1 686 ? 19.531 77.312 32.688 1 95.62 686 LEU A N 1
ATOM 5040 C CA . LEU A 1 686 ? 19.828 78.75 32.781 1 95.62 686 LEU A CA 1
ATOM 5041 C C . LEU A 1 686 ? 18.547 79.562 32.969 1 95.62 686 LEU A C 1
ATOM 5043 O O . LEU A 1 686 ? 18.5 80.438 33.781 1 95.62 686 LEU A O 1
ATOM 5047 N N . ASN A 1 687 ? 17.594 79.188 32.219 1 94.94 687 ASN A N 1
ATOM 5048 C CA . ASN A 1 687 ? 16.297 79.875 32.312 1 94.94 687 ASN A CA 1
ATOM 5049 C C . ASN A 1 687 ? 15.672 79.688 33.688 1 94.94 687 ASN A C 1
ATOM 5051 O O . ASN A 1 687 ? 15.062 80.625 34.219 1 94.94 687 ASN A O 1
ATOM 5055 N N . ARG A 1 688 ? 15.789 78.5 34.25 1 93.38 688 ARG A N 1
ATOM 5056 C CA . ARG A 1 688 ? 15.273 78.25 35.594 1 93.38 688 ARG A CA 1
ATOM 5057 C C . ARG A 1 688 ? 15.969 79.062 36.656 1 93.38 688 ARG A C 1
ATOM 5059 O O . ARG A 1 688 ? 15.312 79.625 37.562 1 93.38 688 ARG A O 1
ATOM 5066 N N . LEU A 1 689 ? 17.25 79.188 36.469 1 93.38 689 LEU A N 1
ATOM 5067 C CA . LEU A 1 689 ? 18.031 79.938 37.438 1 93.38 689 LEU A CA 1
ATOM 5068 C C . LEU A 1 689 ? 17.719 81.438 37.312 1 93.38 689 LEU A C 1
ATOM 5070 O O . LEU A 1 689 ? 17.641 82.125 38.344 1 93.38 689 LEU A O 1
ATOM 5074 N N . HIS A 1 690 ? 17.438 81.875 36.125 1 94.12 690 HIS A N 1
ATOM 5075 C CA . HIS A 1 690 ? 17.062 83.25 35.906 1 94.12 690 HIS A CA 1
ATOM 5076 C C . HIS A 1 690 ? 15.656 83.562 36.406 1 94.12 690 HIS A C 1
ATOM 5078 O O . HIS A 1 690 ? 15.352 84.688 36.812 1 94.12 690 HIS A O 1
ATOM 5084 N N . ALA A 1 691 ? 14.844 82.562 36.469 1 92.88 691 ALA A N 1
ATOM 5085 C CA . ALA A 1 691 ? 13.477 82.75 36.969 1 92.88 691 ALA A CA 1
ATOM 5086 C C . ALA A 1 691 ? 13.43 82.688 38.469 1 92.88 691 ALA A C 1
ATOM 5088 O O . ALA A 1 691 ? 12.359 82.812 39.094 1 92.88 691 ALA A O 1
ATOM 5089 N N . GLY A 1 692 ? 14.57 82.438 39.188 1 89.25 692 GLY A N 1
ATOM 5090 C CA . GLY A 1 692 ? 14.664 82.5 40.656 1 89.25 692 GLY A CA 1
ATOM 5091 C C . GLY A 1 692 ? 14.664 81.125 41.312 1 89.25 692 GLY A C 1
ATOM 5092 O O . GLY A 1 692 ? 14.656 81 42.531 1 89.25 692 GLY A O 1
ATOM 5093 N N . GLU A 1 693 ? 14.711 80.125 40.469 1 90.31 693 GLU A N 1
ATOM 5094 C CA . GLU A 1 693 ? 14.75 78.75 41.031 1 90.31 693 GLU A CA 1
ATOM 5095 C C . GLU A 1 693 ? 16.172 78.312 41.375 1 90.31 693 GLU A C 1
ATOM 5097 O O . GLU A 1 693 ? 17.141 78.875 40.812 1 90.31 693 GLU A O 1
ATOM 5102 N N . SER A 1 694 ? 16.297 77.5 42.5 1 89.69 694 SER A N 1
ATOM 5103 C CA . SER A 1 694 ? 17.625 77.062 42.906 1 89.69 694 SER A CA 1
ATOM 5104 C C . SER A 1 694 ? 17.641 75.562 43.094 1 89.69 694 SER A C 1
ATOM 5106 O O . SER A 1 694 ? 16.578 74.938 43.25 1 89.69 694 SER A O 1
ATOM 5108 N N . GLY A 1 695 ? 18.781 74.938 42.906 1 90.94 695 GLY A N 1
ATOM 5109 C CA . GLY A 1 695 ? 18.938 73.562 43.156 1 90.94 695 GLY A CA 1
ATOM 5110 C C . GLY A 1 695 ? 18.672 72.688 41.906 1 90.94 695 GLY A C 1
ATOM 5111 O O . GLY A 1 695 ? 18.547 73.188 40.812 1 90.94 695 GLY A O 1
ATOM 5112 N N . VAL A 1 696 ? 18.703 71.375 42.125 1 92.19 696 VAL A N 1
ATOM 5113 C CA . VAL A 1 696 ? 18.609 70.438 41 1 92.19 696 VAL A CA 1
ATOM 5114 C C . VAL A 1 696 ? 17.188 69.875 40.906 1 92.19 696 VAL A C 1
ATOM 5116 O O . VAL A 1 696 ? 16.875 69.125 40 1 92.19 696 VAL A O 1
ATOM 5119 N N . ARG A 1 697 ? 16.25 70.25 41.75 1 92.06 697 ARG A N 1
ATOM 5120 C CA . ARG A 1 697 ? 14.867 69.812 41.75 1 92.06 697 ARG A CA 1
ATOM 5121 C C . ARG A 1 697 ? 14.023 70.562 40.75 1 92.06 697 ARG A C 1
ATOM 5123 O O . ARG A 1 697 ? 14.031 71.812 40.75 1 92.06 697 ARG A O 1
ATOM 5130 N N . VAL A 1 698 ? 13.438 69.875 39.812 1 90.19 698 VAL A N 1
ATOM 5131 C CA . VAL A 1 698 ? 12.609 70.438 38.75 1 90.19 698 VAL A CA 1
ATOM 5132 C C . VAL A 1 698 ? 11.172 69.938 38.875 1 90.19 698 VAL A C 1
ATOM 5134 O O . VAL A 1 698 ? 10.914 68.75 38.844 1 90.19 698 VAL A O 1
ATOM 5137 N N . VAL A 1 699 ? 10.219 70.812 39.156 1 84.38 699 VAL A N 1
ATOM 5138 C CA . VAL A 1 699 ? 8.812 70.438 39.25 1 84.38 699 VAL A CA 1
ATOM 5139 C C . VAL A 1 699 ? 8.133 70.688 37.906 1 84.38 699 VAL A C 1
ATOM 5141 O O . VAL A 1 699 ? 8.109 71.812 37.375 1 84.38 699 VAL A O 1
ATOM 5144 N N . LEU A 1 700 ? 7.879 69.625 37.281 1 75.12 700 LEU A N 1
ATOM 5145 C CA . LEU A 1 700 ? 7.25 69.688 35.969 1 75.12 700 LEU A CA 1
ATOM 5146 C C . LEU A 1 700 ? 5.746 69.438 36.062 1 75.12 700 LEU A C 1
ATOM 5148 O O . LEU A 1 700 ? 5.305 68.312 36.25 1 75.12 700 LEU A O 1
ATOM 5152 N N . ALA A 1 701 ? 4.895 70.438 36.5 1 58.69 701 ALA A N 1
ATOM 5153 C CA . ALA A 1 701 ? 3.447 70.312 36.688 1 58.69 701 ALA A CA 1
ATOM 5154 C C . ALA A 1 701 ? 2.742 70.125 35.344 1 58.69 701 ALA A C 1
ATOM 5156 O O . ALA A 1 701 ? 1.611 69.625 35.281 1 58.69 701 ALA A O 1
ATOM 5157 N N . GLU A 1 702 ? 3.213 70.688 34.219 1 54.5 702 GLU A N 1
ATOM 5158 C CA . GLU A 1 702 ? 2.408 70.688 33 1 54.5 702 GLU A CA 1
ATOM 5159 C C . GLU A 1 702 ? 2.828 69.562 32.062 1 54.5 702 GLU A C 1
ATOM 5161 O O . GLU A 1 702 ? 3.984 69.125 32.094 1 54.5 702 GLU A O 1
ATOM 5166 N N . LYS A 1 703 ? 1.658 68.688 31.453 1 52.06 703 LYS A N 1
ATOM 5167 C CA . LYS A 1 703 ? 1.915 67.75 30.406 1 52.06 703 LYS A CA 1
ATOM 5168 C C . LYS A 1 703 ? 2.631 68.375 29.219 1 52.06 703 LYS A C 1
ATOM 5170 O O . LYS A 1 703 ? 2.258 69.438 28.781 1 52.06 703 LYS A O 1
ATOM 5175 N N . MET B 1 1 ? 15.844 18.312 24.641 1 48.66 1 MET B N 1
ATOM 5176 C CA . MET B 1 1 ? 15.266 18.062 23.328 1 48.66 1 MET B CA 1
ATOM 5177 C C . MET B 1 1 ? 13.992 18.875 23.141 1 48.66 1 MET B C 1
ATOM 5179 O O . MET B 1 1 ? 13.148 18.938 24.031 1 48.66 1 MET B O 1
ATOM 5183 N N . THR B 1 2 ? 14.039 19.688 22.203 1 63.41 2 THR B N 1
ATOM 5184 C CA . THR B 1 2 ? 12.891 20.547 21.953 1 63.41 2 THR B CA 1
ATOM 5185 C C . THR B 1 2 ? 11.633 19.719 21.734 1 63.41 2 THR B C 1
ATOM 5187 O O . THR B 1 2 ? 11.711 18.516 21.453 1 63.41 2 THR B O 1
ATOM 5190 N N . GLY B 1 3 ? 10.5 20.078 22.266 1 67.5 3 GLY B N 1
ATOM 5191 C CA . GLY B 1 3 ? 9.211 19.422 22.094 1 67.5 3 GLY B CA 1
ATOM 5192 C C . GLY B 1 3 ? 9.031 18.797 20.719 1 67.5 3 GLY B C 1
ATOM 5193 O O . GLY B 1 3 ? 8.508 17.688 20.609 1 67.5 3 GLY B O 1
ATOM 5194 N N . LYS B 1 4 ? 9.633 19.359 19.797 1 76.94 4 LYS B N 1
ATOM 5195 C CA . LYS B 1 4 ? 9.531 18.875 18.422 1 76.94 4 LYS B CA 1
ATOM 5196 C C . LYS B 1 4 ? 10.383 17.625 18.203 1 76.94 4 LYS B C 1
ATOM 5198 O O . LYS B 1 4 ? 9.953 16.688 17.531 1 76.94 4 LYS B O 1
ATOM 5203 N N . ALA B 1 5 ? 11.484 17.672 18.625 1 80.75 5 ALA B N 1
ATOM 5204 C CA . ALA B 1 5 ? 12.391 16.547 18.484 1 80.75 5 ALA B CA 1
ATOM 5205 C C . ALA B 1 5 ? 11.82 15.305 19.172 1 80.75 5 ALA B C 1
ATOM 5207 O O . ALA B 1 5 ? 11.93 14.188 18.641 1 80.75 5 ALA B O 1
ATOM 5208 N N . LYS B 1 6 ? 11.133 15.438 20.25 1 86.38 6 LYS B N 1
ATOM 5209 C CA . LYS B 1 6 ? 10.516 14.32 20.969 1 86.38 6 LYS B CA 1
ATOM 5210 C C . LYS B 1 6 ? 9.367 13.711 20.172 1 86.38 6 LYS B C 1
ATOM 5212 O O . LYS B 1 6 ? 9.188 12.492 20.156 1 86.38 6 LYS B O 1
ATOM 5217 N N . ALA B 1 7 ? 8.625 14.609 19.531 1 86.31 7 ALA B N 1
ATOM 5218 C CA . ALA B 1 7 ? 7.5 14.141 18.719 1 86.31 7 ALA B CA 1
ATOM 5219 C C . ALA B 1 7 ? 7.988 13.297 17.547 1 86.31 7 ALA B C 1
ATOM 5221 O O . ALA B 1 7 ? 7.41 12.25 17.25 1 86.31 7 ALA B O 1
ATOM 5222 N N . LYS B 1 8 ? 9.031 13.727 16.922 1 90.5 8 LYS B N 1
ATOM 5223 C CA . LYS B 1 8 ? 9.617 13 15.789 1 90.5 8 LYS B CA 1
ATOM 5224 C C . LYS B 1 8 ? 10.164 11.648 16.234 1 90.5 8 LYS B C 1
ATOM 5226 O O . LYS B 1 8 ? 9.992 10.641 15.555 1 90.5 8 LYS B O 1
ATOM 5231 N N . MET B 1 9 ? 10.734 11.664 17.391 1 91.44 9 MET B N 1
ATOM 5232 C CA . MET B 1 9 ? 11.305 10.43 17.922 1 91.44 9 MET B CA 1
ATOM 5233 C C . MET B 1 9 ? 10.211 9.438 18.297 1 91.44 9 MET B C 1
ATOM 5235 O O . MET B 1 9 ? 10.383 8.227 18.141 1 91.44 9 MET B O 1
ATOM 5239 N N . ARG B 1 10 ? 9.117 9.969 18.828 1 91.25 10 ARG B N 1
ATOM 5240 C CA . ARG B 1 10 ? 7.992 9.094 19.156 1 91.25 10 ARG B CA 1
ATOM 5241 C C . ARG B 1 10 ? 7.418 8.445 17.891 1 91.25 10 ARG B C 1
ATOM 5243 O O . ARG B 1 10 ? 7.074 7.262 17.906 1 91.25 10 ARG B O 1
ATOM 5250 N N . ALA B 1 11 ? 7.301 9.281 16.891 1 92.31 11 ALA B N 1
ATOM 5251 C CA . ALA B 1 11 ? 6.816 8.75 15.617 1 92.31 11 ALA B CA 1
ATOM 5252 C C . ALA B 1 11 ? 7.766 7.684 15.07 1 92.31 11 ALA B C 1
ATOM 5254 O O . ALA B 1 11 ? 7.324 6.621 14.625 1 92.31 11 ALA B O 1
ATOM 5255 N N . ALA B 1 12 ? 9.023 7.969 15.156 1 93.75 12 ALA B N 1
ATOM 5256 C CA . ALA B 1 12 ? 10.039 7.035 14.68 1 93.75 12 ALA B CA 1
ATOM 5257 C C . ALA B 1 12 ? 10.016 5.742 15.492 1 93.75 12 ALA B C 1
ATOM 5259 O O . ALA B 1 12 ? 10.203 4.652 14.938 1 93.75 12 ALA B O 1
ATOM 5260 N N . ALA B 1 13 ? 9.781 5.863 16.797 1 94.88 13 ALA B N 1
ATOM 5261 C CA . ALA B 1 13 ? 9.727 4.688 17.672 1 94.88 13 ALA B CA 1
ATOM 5262 C C . ALA B 1 13 ? 8.562 3.781 17.281 1 94.88 13 ALA B C 1
ATOM 5264 O O . ALA B 1 13 ? 8.703 2.557 17.266 1 94.88 13 ALA B O 1
ATOM 5265 N N . LEU B 1 14 ? 7.469 4.367 16.984 1 92.56 14 LEU B N 1
ATOM 5266 C CA . LEU B 1 14 ? 6.316 3.576 16.578 1 92.56 14 LEU B CA 1
ATOM 5267 C C . LEU B 1 14 ? 6.551 2.939 15.211 1 92.56 14 LEU B C 1
ATOM 5269 O O . LEU B 1 14 ? 6.105 1.817 14.961 1 92.56 14 LEU B O 1
ATOM 5273 N N . GLY B 1 15 ? 7.176 3.709 14.328 1 94.31 15 GLY B N 1
ATOM 5274 C CA . GLY B 1 15 ? 7.586 3.129 13.062 1 94.31 15 GLY B CA 1
ATOM 5275 C C . GLY B 1 15 ? 8.531 1.95 13.219 1 94.31 15 GLY B C 1
ATOM 5276 O O . GLY B 1 15 ? 8.398 0.944 12.523 1 94.31 15 GLY B O 1
ATOM 5277 N N . ALA B 1 16 ? 9.422 2.082 14.172 1 95 16 ALA B N 1
ATOM 5278 C CA . ALA B 1 16 ? 10.375 1.006 14.43 1 95 16 ALA B CA 1
ATOM 5279 C C . ALA B 1 16 ? 9.664 -0.234 14.969 1 95 16 ALA B C 1
ATOM 5281 O O . ALA B 1 16 ? 10.016 -1.361 14.617 1 95 16 ALA B O 1
ATOM 5282 N N . VAL B 1 17 ? 8.688 0.011 15.828 1 94.31 17 VAL B N 1
ATOM 5283 C CA . VAL B 1 17 ? 7.898 -1.103 16.344 1 94.31 17 VAL B CA 1
ATOM 5284 C C . VAL B 1 17 ? 7.164 -1.792 15.195 1 94.31 17 VAL B C 1
ATOM 5286 O O . VAL B 1 17 ? 7.129 -3.021 15.125 1 94.31 17 VAL B O 1
ATOM 5289 N N . ALA B 1 18 ? 6.617 -0.978 14.312 1 92.38 18 ALA B N 1
ATOM 5290 C CA . ALA B 1 18 ? 5.934 -1.532 13.148 1 92.38 18 ALA B CA 1
ATOM 5291 C C . ALA B 1 18 ? 6.898 -2.33 12.273 1 92.38 18 ALA B C 1
ATOM 5293 O O . ALA B 1 18 ? 6.539 -3.389 11.75 1 92.38 18 ALA B O 1
ATOM 5294 N N . LEU B 1 19 ? 8.07 -1.844 12.094 1 93.94 19 LEU B N 1
ATOM 5295 C CA . LEU B 1 19 ? 9.086 -2.518 11.297 1 93.94 19 LEU B CA 1
ATOM 5296 C C . LEU B 1 19 ? 9.461 -3.861 11.914 1 93.94 19 LEU B C 1
ATOM 5298 O O . LEU B 1 19 ? 9.555 -4.871 11.211 1 93.94 19 LEU B O 1
ATOM 5302 N N . VAL B 1 20 ? 9.672 -3.881 13.219 1 93.12 20 VAL B N 1
ATOM 5303 C CA . VAL B 1 20 ? 10.023 -5.105 13.93 1 93.12 20 VAL B CA 1
ATOM 5304 C C . VAL B 1 20 ? 8.898 -6.129 13.789 1 93.12 20 VAL B C 1
ATOM 5306 O O . VAL B 1 20 ? 9.148 -7.305 13.523 1 93.12 20 VAL B O 1
ATOM 5309 N N . LEU B 1 21 ? 7.715 -5.625 13.945 1 91.5 21 LEU B N 1
ATOM 5310 C CA . LEU B 1 21 ? 6.566 -6.52 13.82 1 91.5 21 LEU B CA 1
ATOM 5311 C C . LEU B 1 21 ? 6.449 -7.066 12.406 1 91.5 21 LEU B C 1
ATOM 5313 O O . LEU B 1 21 ? 6.133 -8.242 12.211 1 91.5 21 LEU B O 1
ATOM 5317 N N . ALA B 1 22 ? 6.648 -6.211 11.43 1 89.25 22 ALA B N 1
ATOM 5318 C CA . ALA B 1 22 ? 6.582 -6.641 10.031 1 89.25 22 ALA B CA 1
ATOM 5319 C C . ALA B 1 22 ? 7.66 -7.68 9.727 1 89.25 22 ALA B C 1
ATOM 5321 O O . ALA B 1 22 ? 7.387 -8.695 9.078 1 89.25 22 ALA B O 1
ATOM 5322 N N . VAL B 1 23 ? 8.836 -7.449 10.195 1 88.5 23 VAL B N 1
ATOM 5323 C CA . VAL B 1 23 ? 9.953 -8.367 9.977 1 88.5 23 VAL B CA 1
ATOM 5324 C C . VAL B 1 23 ? 9.688 -9.688 10.695 1 88.5 23 VAL B C 1
ATOM 5326 O O . VAL B 1 23 ? 9.938 -10.758 10.148 1 88.5 23 VAL B O 1
ATOM 5329 N N . PHE B 1 24 ? 9.117 -9.57 11.836 1 87.88 24 PHE B N 1
ATOM 5330 C CA . PHE B 1 24 ? 8.789 -10.773 12.602 1 87.88 24 PHE B CA 1
ATOM 5331 C C . PHE B 1 24 ? 7.68 -11.562 11.906 1 87.88 24 PHE B C 1
ATOM 5333 O O . PHE B 1 24 ? 7.711 -12.797 11.891 1 87.88 24 PHE B O 1
ATOM 5340 N N . ALA B 1 25 ? 6.727 -10.867 11.438 1 83.94 25 ALA B N 1
ATOM 5341 C CA . ALA B 1 25 ? 5.645 -11.531 10.711 1 83.94 25 ALA B CA 1
ATOM 5342 C C . ALA B 1 25 ? 6.176 -12.289 9.5 1 83.94 25 ALA B C 1
ATOM 5344 O O . ALA B 1 25 ? 5.719 -13.391 9.203 1 83.94 25 ALA B O 1
ATOM 5345 N N . LEU B 1 26 ? 7.113 -11.781 8.797 1 79.62 26 LEU B N 1
ATOM 5346 C CA . LEU B 1 26 ? 7.703 -12.414 7.625 1 79.62 26 LEU B CA 1
ATOM 5347 C C . LEU B 1 26 ? 8.516 -13.641 8.023 1 79.62 26 LEU B C 1
ATOM 5349 O O . LEU B 1 26 ? 8.641 -14.594 7.238 1 79.62 26 LEU B O 1
ATOM 5353 N N . LEU B 1 27 ? 8.961 -13.586 9.273 1 80 27 LEU B N 1
ATOM 5354 C CA . LEU B 1 27 ? 9.742 -14.719 9.758 1 80 27 LEU B CA 1
ATOM 5355 C C . LEU B 1 27 ? 8.836 -15.82 10.289 1 80 27 LEU B C 1
ATOM 5357 O O . LEU B 1 27 ? 9.188 -17 10.242 1 80 27 LEU B O 1
ATOM 5361 N N . LEU B 1 28 ? 7.625 -15.367 10.68 1 77.88 28 LEU B N 1
ATOM 5362 C CA . LEU B 1 28 ? 6.746 -16.328 11.344 1 77.88 28 LEU B CA 1
ATOM 5363 C C . LEU B 1 28 ? 5.777 -16.953 10.344 1 77.88 28 LEU B C 1
ATOM 5365 O O . LEU B 1 28 ? 5.168 -17.984 10.633 1 77.88 28 LEU B O 1
ATOM 5369 N N . VAL B 1 29 ? 5.641 -16.344 9.242 1 73.88 29 VAL B N 1
ATOM 5370 C CA . VAL B 1 29 ? 4.746 -16.906 8.234 1 73.88 29 VAL B CA 1
ATOM 5371 C C . VAL B 1 29 ? 5.539 -17.266 6.98 1 73.88 29 VAL B C 1
ATOM 5373 O O . VAL B 1 29 ? 5.414 -16.594 5.949 1 73.88 29 VAL B O 1
ATOM 5376 N N . PRO B 1 30 ? 6.129 -18.422 7.02 1 74.06 30 PRO B N 1
ATOM 5377 C CA . PRO B 1 30 ? 7.047 -18.781 5.938 1 74.06 30 PRO B CA 1
ATOM 5378 C C . PRO B 1 30 ? 6.332 -18.984 4.602 1 74.06 30 PRO B C 1
ATOM 5380 O O . PRO B 1 30 ? 6.91 -18.719 3.545 1 74.06 30 PRO B O 1
ATOM 5383 N N . GLN B 1 31 ? 5.129 -19.312 4.617 1 72.12 31 GLN B N 1
ATOM 5384 C CA . GLN B 1 31 ? 4.391 -19.531 3.381 1 72.12 31 GLN B CA 1
ATOM 5385 C C . GLN B 1 31 ? 4.207 -18.234 2.607 1 72.12 31 GLN B C 1
ATOM 5387 O O . GLN B 1 31 ? 4.293 -18.219 1.377 1 72.12 31 GLN B O 1
ATOM 5392 N N . ALA B 1 32 ? 3.982 -17.203 3.381 1 73.62 32 ALA B N 1
ATOM 5393 C CA . ALA B 1 32 ? 3.822 -15.914 2.727 1 73.62 32 ALA B CA 1
ATOM 5394 C C . ALA B 1 32 ? 5.129 -15.461 2.078 1 73.62 32 ALA B C 1
ATOM 5396 O O . ALA B 1 32 ? 5.125 -14.938 0.96 1 73.62 32 ALA B O 1
ATOM 5397 N N . ARG B 1 33 ? 6.176 -15.719 2.768 1 80.81 33 ARG B N 1
ATOM 5398 C CA . ARG B 1 33 ? 7.484 -15.352 2.234 1 80.81 33 ARG B CA 1
ATOM 5399 C C . ARG B 1 33 ? 7.793 -16.141 0.963 1 80.81 33 ARG B C 1
ATOM 5401 O O . ARG B 1 33 ? 8.297 -15.578 -0.011 1 80.81 33 ARG B O 1
ATOM 5408 N N . THR B 1 34 ? 7.461 -17.438 0.944 1 82 34 THR B N 1
ATOM 5409 C CA . THR B 1 34 ? 7.73 -18.281 -0.207 1 82 34 THR B CA 1
ATOM 5410 C C . THR B 1 34 ? 6.93 -17.828 -1.421 1 82 34 THR B C 1
ATOM 5412 O O . THR B 1 34 ? 7.43 -17.844 -2.547 1 82 34 THR B O 1
ATOM 5415 N N . ARG B 1 35 ? 5.797 -17.375 -1.108 1 76.44 35 ARG B N 1
ATOM 5416 C CA . ARG B 1 35 ? 4.957 -16.891 -2.201 1 76.44 35 ARG B CA 1
ATOM 5417 C C . ARG B 1 35 ? 5.535 -15.633 -2.822 1 76.44 35 ARG B C 1
ATOM 5419 O O . ARG B 1 35 ? 5.5 -15.461 -4.043 1 76.44 35 ARG B O 1
ATOM 5426 N N . LEU B 1 36 ? 6.047 -14.82 -2.018 1 80.44 36 LEU B N 1
ATOM 5427 C CA . LEU B 1 36 ? 6.66 -13.594 -2.521 1 80.44 36 LEU B CA 1
ATOM 5428 C C . LEU B 1 36 ? 7.941 -13.906 -3.289 1 80.44 36 LEU B C 1
ATOM 5430 O O . LEU B 1 36 ? 8.211 -13.289 -4.324 1 80.44 36 LEU B O 1
ATOM 5434 N N . ASP B 1 37 ? 8.672 -14.844 -2.766 1 88.12 37 ASP B N 1
ATOM 5435 C CA . ASP B 1 37 ? 9.867 -15.297 -3.471 1 88.12 37 ASP B CA 1
ATOM 5436 C C . ASP B 1 37 ? 9.523 -15.766 -4.883 1 88.12 37 ASP B C 1
ATOM 5438 O O . ASP B 1 37 ? 10.172 -15.359 -5.852 1 88.12 37 ASP B O 1
ATOM 5442 N N . HIS B 1 38 ? 8.516 -16.609 -4.938 1 85.44 38 HIS B N 1
ATOM 5443 C CA . HIS B 1 38 ? 8.125 -17.188 -6.219 1 85.44 38 HIS B CA 1
ATOM 5444 C C . HIS B 1 38 ? 7.676 -16.109 -7.195 1 85.44 38 HIS B C 1
ATOM 5446 O O . HIS B 1 38 ? 8.008 -16.156 -8.383 1 85.44 38 HIS B O 1
ATOM 5452 N N . LEU B 1 39 ? 6.988 -15.148 -6.613 1 80.88 39 LEU B N 1
ATOM 5453 C CA . LEU B 1 39 ? 6.539 -14.055 -7.461 1 80.88 39 LEU B CA 1
ATOM 5454 C C . LEU B 1 39 ? 7.727 -13.281 -8.023 1 80.88 39 LEU B C 1
ATOM 5456 O O . LEU B 1 39 ? 7.758 -12.961 -9.219 1 80.88 39 LEU B O 1
ATOM 5460 N N . ALA B 1 40 ? 8.664 -12.977 -7.188 1 88.5 40 ALA B N 1
ATOM 5461 C CA . ALA B 1 40 ? 9.836 -12.219 -7.605 1 88.5 40 ALA B CA 1
ATOM 5462 C C . ALA B 1 40 ? 10.656 -13.008 -8.625 1 88.5 40 ALA B C 1
ATOM 5464 O O . ALA B 1 40 ? 11.031 -12.477 -9.672 1 88.5 40 ALA B O 1
ATOM 5465 N N . PHE B 1 41 ? 10.875 -14.266 -8.367 1 91.25 41 PHE B N 1
ATOM 5466 C CA . PHE B 1 41 ? 11.727 -15.094 -9.211 1 91.25 41 PHE B CA 1
ATOM 5467 C C . PHE B 1 41 ? 11.078 -15.336 -10.57 1 91.25 41 PHE B C 1
ATOM 5469 O O . PHE B 1 41 ? 11.742 -15.242 -11.609 1 91.25 41 PHE B O 1
ATOM 5476 N N . ASP B 1 42 ? 9.82 -15.633 -10.57 1 87.06 42 ASP B N 1
ATOM 5477 C CA . ASP B 1 42 ? 9.094 -15.844 -11.82 1 87.06 42 ASP B CA 1
ATOM 5478 C C . ASP B 1 42 ? 9.102 -14.578 -12.68 1 87.06 42 ASP B C 1
ATOM 5480 O O . ASP B 1 42 ? 9.242 -14.656 -13.906 1 87.06 42 ASP B O 1
ATOM 5484 N N . THR B 1 43 ? 8.938 -13.43 -12.023 1 85.5 43 THR B N 1
ATOM 5485 C CA . THR B 1 43 ? 8.945 -12.172 -12.766 1 85.5 43 THR B CA 1
ATOM 5486 C C . THR B 1 43 ? 10.297 -11.93 -13.414 1 85.5 43 THR B C 1
ATOM 5488 O O . THR B 1 43 ? 10.367 -11.523 -14.578 1 85.5 43 THR B O 1
ATOM 5491 N N . LEU B 1 44 ? 11.336 -12.188 -12.688 1 90.88 44 LEU B N 1
ATOM 5492 C CA . LEU B 1 44 ? 12.672 -12.023 -13.234 1 90.88 44 LEU B CA 1
ATOM 5493 C C . LEU B 1 44 ? 12.891 -12.93 -14.445 1 90.88 44 LEU B C 1
ATOM 5495 O O . LEU B 1 44 ? 13.43 -12.5 -15.461 1 90.88 44 LEU B O 1
ATOM 5499 N N . GLN B 1 45 ? 12.438 -14.219 -14.344 1 90.62 45 GLN B N 1
ATOM 5500 C CA . GLN B 1 45 ? 12.602 -15.195 -15.414 1 90.62 45 GLN B CA 1
ATOM 5501 C C . GLN B 1 45 ? 11.781 -14.805 -16.641 1 90.62 45 GLN B C 1
ATOM 5503 O O . GLN B 1 45 ? 12.203 -15.047 -17.781 1 90.62 45 GLN B O 1
ATOM 5508 N N . ASN B 1 46 ? 10.664 -14.234 -16.391 1 86.62 46 ASN B N 1
ATOM 5509 C CA . ASN B 1 46 ? 9.781 -13.836 -17.484 1 86.62 46 ASN B CA 1
ATOM 5510 C C . ASN B 1 46 ? 10.328 -12.609 -18.219 1 86.62 46 ASN B C 1
ATOM 5512 O O . ASN B 1 46 ? 10.211 -12.516 -19.438 1 86.62 46 ASN B O 1
ATOM 5516 N N . LEU B 1 47 ? 10.859 -11.703 -17.484 1 88.12 47 LEU B N 1
ATOM 5517 C CA . LEU B 1 47 ? 11.414 -10.492 -18.078 1 88.12 47 LEU B CA 1
ATOM 5518 C C . LEU B 1 47 ? 12.695 -10.797 -18.844 1 88.12 47 LEU B C 1
ATOM 5520 O O . LEU B 1 47 ? 12.961 -10.188 -19.875 1 88.12 47 LEU B O 1
ATOM 5524 N N . TRP B 1 48 ? 13.484 -11.75 -18.281 1 93.44 48 TRP B N 1
ATOM 5525 C CA . TRP B 1 48 ? 14.758 -12.094 -18.906 1 93.44 48 TRP B CA 1
ATOM 5526 C C . TRP B 1 48 ? 14.938 -13.602 -18.984 1 93.44 48 TRP B C 1
ATOM 5528 O O . TRP B 1 48 ? 15.727 -14.18 -18.234 1 93.44 48 TRP B O 1
ATOM 5538 N N . PRO B 1 49 ? 14.258 -14.352 -19.906 1 93.62 49 PRO B N 1
ATOM 5539 C CA . PRO B 1 49 ? 14.477 -15.789 -20.078 1 93.62 49 PRO B CA 1
ATOM 5540 C C . PRO B 1 49 ? 15.898 -16.125 -20.516 1 93.62 49 PRO B C 1
ATOM 5542 O O . PRO B 1 49 ? 16.594 -15.273 -21.078 1 93.62 49 PRO B O 1
ATOM 5545 N N . ARG B 1 50 ? 16.328 -17.312 -20.219 1 94.5 50 ARG B N 1
ATOM 5546 C CA . ARG B 1 50 ? 17.656 -17.719 -20.641 1 94.5 50 ARG B CA 1
ATOM 5547 C C . ARG B 1 50 ? 17.766 -17.812 -22.156 1 94.5 50 ARG B C 1
ATOM 5549 O O . ARG B 1 50 ? 16.906 -18.422 -22.797 1 94.5 50 ARG B O 1
ATOM 5556 N N . PRO B 1 51 ? 18.781 -17.188 -22.75 1 93.44 51 PRO B N 1
ATOM 5557 C CA . PRO B 1 51 ? 18.984 -17.406 -24.172 1 93.44 51 PRO B CA 1
ATOM 5558 C C . PRO B 1 51 ? 19.391 -18.828 -24.516 1 93.44 51 PRO B C 1
ATOM 5560 O O . PRO B 1 51 ? 20.156 -19.453 -23.766 1 93.44 51 PRO B O 1
ATOM 5563 N N . TYR B 1 52 ? 18.828 -19.391 -25.578 1 94.19 52 TYR B N 1
ATOM 5564 C CA . TYR B 1 52 ? 19.188 -20.75 -25.984 1 94.19 52 TYR B CA 1
ATOM 5565 C C . TYR B 1 52 ? 20.516 -20.75 -26.719 1 94.19 52 TYR B C 1
ATOM 5567 O O . TYR B 1 52 ? 20.688 -20.094 -27.734 1 94.19 52 TYR B O 1
ATOM 5575 N N . VAL B 1 53 ? 21.5 -21.328 -26.172 1 93 53 VAL B N 1
ATOM 5576 C CA . VAL B 1 53 ? 22.812 -21.578 -26.75 1 93 53 VAL B CA 1
ATOM 5577 C C . VAL B 1 53 ? 22.984 -23.062 -27.031 1 93 53 VAL B C 1
ATOM 5579 O O . VAL B 1 53 ? 22.656 -23.906 -26.203 1 93 53 VAL B O 1
ATOM 5582 N N . GLN B 1 54 ? 23.406 -23.344 -28.203 1 90.31 54 GLN B N 1
ATOM 5583 C CA . GLN B 1 54 ? 23.531 -24.75 -28.594 1 90.31 54 GLN B CA 1
ATOM 5584 C C . GLN B 1 54 ? 24.656 -25.438 -27.828 1 90.31 54 GLN B C 1
ATOM 5586 O O . GLN B 1 54 ? 25.812 -25.031 -27.938 1 90.31 54 GLN B O 1
ATOM 5591 N N . VAL B 1 55 ? 24.281 -26.312 -27.016 1 93.31 55 VAL B N 1
ATOM 5592 C CA . VAL B 1 55 ? 25.203 -27.25 -26.359 1 93.31 55 VAL B CA 1
ATOM 5593 C C . VAL B 1 55 ? 24.812 -28.688 -26.703 1 93.31 55 VAL B C 1
ATOM 5595 O O . VAL B 1 55 ? 23.703 -28.938 -27.188 1 93.31 55 VAL B O 1
ATOM 5598 N N . PRO B 1 56 ? 25.734 -29.578 -26.562 1 96.19 56 PRO B N 1
ATOM 5599 C CA . PRO B 1 56 ? 25.484 -30.953 -27.031 1 96.19 56 PRO B CA 1
ATOM 5600 C C . PRO B 1 56 ? 24.484 -31.688 -26.141 1 96.19 56 PRO B C 1
ATOM 5602 O O . PRO B 1 56 ? 24.828 -32.688 -25.516 1 96.19 56 PRO B O 1
ATOM 5605 N N . VAL B 1 57 ? 23.312 -31.25 -26.141 1 97.94 57 VAL B N 1
ATOM 5606 C CA . VAL B 1 57 ? 22.188 -31.859 -25.469 1 97.94 57 VAL B CA 1
ATOM 5607 C C . VAL B 1 57 ? 20.984 -31.906 -26.406 1 97.94 57 VAL B C 1
ATOM 5609 O O . VAL B 1 57 ? 20.656 -30.906 -27.047 1 97.94 57 VAL B O 1
ATOM 5612 N N . ARG B 1 58 ? 20.406 -33.031 -26.547 1 98.19 58 ARG B N 1
ATOM 5613 C CA . ARG B 1 58 ? 19.25 -33.219 -27.422 1 98.19 58 ARG B CA 1
ATOM 5614 C C . ARG B 1 58 ? 18.203 -34.125 -26.766 1 98.19 58 ARG B C 1
ATOM 5616 O O . ARG B 1 58 ? 18.516 -34.875 -25.844 1 98.19 58 ARG B O 1
ATOM 5623 N N . ILE B 1 59 ? 17.016 -33.969 -27.219 1 98 59 ILE B N 1
ATOM 5624 C CA . ILE B 1 59 ? 15.906 -34.844 -26.797 1 98 59 ILE B CA 1
ATOM 5625 C C . ILE B 1 59 ? 15.406 -35.656 -27.969 1 98 59 ILE B C 1
ATOM 5627 O O . ILE B 1 59 ? 15.047 -35.094 -29.016 1 98 59 ILE B O 1
ATOM 5631 N N . VAL B 1 60 ? 15.531 -36.906 -27.859 1 98.31 60 VAL B N 1
ATOM 5632 C CA . VAL B 1 60 ? 14.805 -37.75 -28.781 1 98.31 60 VAL B CA 1
ATOM 5633 C C . VAL B 1 60 ? 13.383 -37.969 -28.281 1 98.31 60 VAL B C 1
ATOM 5635 O O . VAL B 1 60 ? 13.172 -38.562 -27.234 1 98.31 60 VAL B O 1
ATOM 5638 N N . ASP B 1 61 ? 12.469 -37.594 -29.078 1 96 61 ASP B N 1
ATOM 5639 C CA . ASP B 1 61 ? 11.117 -37.312 -28.594 1 96 61 ASP B CA 1
ATOM 5640 C C . ASP B 1 61 ? 10.141 -38.406 -29.062 1 96 61 ASP B C 1
ATOM 5642 O O . ASP B 1 61 ? 10.062 -38.688 -30.266 1 96 61 ASP B O 1
ATOM 5646 N N . ILE B 1 62 ? 9.508 -38.969 -28.062 1 94.12 62 ILE B N 1
ATOM 5647 C CA . ILE B 1 62 ? 8.344 -39.812 -28.344 1 94.12 62 ILE B CA 1
ATOM 5648 C C . ILE B 1 62 ? 7.113 -38.906 -28.516 1 94.12 62 ILE B C 1
ATOM 5650 O O . ILE B 1 62 ? 6.309 -38.781 -27.594 1 94.12 62 ILE B O 1
ATOM 5654 N N . ASP B 1 63 ? 6.977 -38.375 -29.734 1 89.31 63 ASP B N 1
ATOM 5655 C CA . ASP B 1 63 ? 5.918 -37.438 -30.016 1 89.31 63 ASP B CA 1
ATOM 5656 C C . ASP B 1 63 ? 4.719 -38.094 -30.672 1 89.31 63 ASP B C 1
ATOM 5658 O O . ASP B 1 63 ? 4.699 -39.344 -30.812 1 89.31 63 ASP B O 1
ATOM 5662 N N . GLU B 1 64 ? 3.822 -37.406 -31.047 1 81.75 64 GLU B N 1
ATOM 5663 C CA . GLU B 1 64 ? 2.59 -37.906 -31.625 1 81.75 64 GLU B CA 1
ATOM 5664 C C . GLU B 1 64 ? 2.861 -38.625 -32.969 1 81.75 64 GLU B C 1
ATOM 5666 O O . GLU B 1 64 ? 2.281 -39.656 -33.25 1 81.75 64 GLU B O 1
ATOM 5671 N N . GLU B 1 65 ? 3.707 -38.062 -33.688 1 86.12 65 GLU B N 1
ATOM 5672 C CA . GLU B 1 65 ? 4.043 -38.656 -35 1 86.12 65 GLU B CA 1
ATOM 5673 C C . GLU B 1 65 ? 4.75 -40 -34.812 1 86.12 65 GLU B C 1
ATOM 5675 O O . GLU B 1 65 ? 4.492 -40.969 -35.562 1 86.12 65 GLU B O 1
ATOM 5680 N N . SER B 1 66 ? 5.641 -40.062 -33.844 1 91.75 66 SER B N 1
ATOM 5681 C CA . SER B 1 66 ? 6.332 -41.312 -33.562 1 91.75 66 SER B CA 1
ATOM 5682 C C . SER B 1 66 ? 5.355 -42.406 -33.094 1 91.75 66 SER B C 1
ATOM 5684 O O . SER B 1 66 ? 5.48 -43.562 -33.5 1 91.75 66 SER B O 1
ATOM 5686 N N . LEU B 1 67 ? 4.418 -42.062 -32.344 1 85.19 67 LEU B N 1
ATOM 5687 C CA . LEU B 1 67 ? 3.414 -43 -31.891 1 85.19 67 LEU B CA 1
ATOM 5688 C C . LEU B 1 67 ? 2.566 -43.5 -33.062 1 85.19 67 LEU B C 1
ATOM 5690 O O . LEU B 1 67 ? 2.207 -44.656 -33.125 1 85.19 67 LEU B O 1
ATOM 5694 N N . ALA B 1 68 ? 2.303 -42.594 -33.969 1 80.19 68 ALA B N 1
ATOM 5695 C CA . ALA B 1 68 ? 1.501 -42.938 -35.125 1 80.19 68 ALA B CA 1
ATOM 5696 C C . ALA B 1 68 ? 2.242 -43.906 -36.031 1 80.19 68 ALA B C 1
ATOM 5698 O O . ALA B 1 68 ? 1.64 -44.844 -36.594 1 80.19 68 ALA B O 1
ATOM 5699 N N . LYS B 1 69 ? 3.543 -43.781 -36.125 1 86.75 69 LYS B N 1
ATOM 5700 C CA . LYS B 1 69 ? 4.348 -44.594 -37.062 1 86.75 69 LYS B CA 1
ATOM 5701 C C . LYS B 1 69 ? 4.797 -45.906 -36.406 1 86.75 69 LYS B C 1
ATOM 5703 O O . LYS B 1 69 ? 4.875 -46.938 -37.094 1 86.75 69 LYS B O 1
ATOM 5708 N N . LEU B 1 70 ? 5.094 -45.781 -35.094 1 87.19 70 LEU B N 1
ATOM 5709 C CA . LEU B 1 70 ? 5.742 -46.938 -34.438 1 87.19 70 LEU B CA 1
ATOM 5710 C C . LEU B 1 70 ? 4.754 -47.688 -33.562 1 87.19 70 LEU B C 1
ATOM 5712 O O . LEU B 1 70 ? 5.039 -48.812 -33.125 1 87.19 70 LEU B O 1
ATOM 5716 N N . GLY B 1 71 ? 3.627 -47.125 -33.344 1 78.62 71 GLY B N 1
ATOM 5717 C CA . GLY B 1 71 ? 2.602 -47.812 -32.562 1 78.62 71 GLY B CA 1
ATOM 5718 C C . GLY B 1 71 ? 2.42 -47.25 -31.172 1 78.62 71 GLY B C 1
ATOM 5719 O O . GLY B 1 71 ? 3.053 -46.25 -30.812 1 78.62 71 GLY B O 1
ATOM 5720 N N . GLN B 1 72 ? 1.623 -48 -30.406 1 79.44 72 GLN B N 1
ATOM 5721 C CA . GLN B 1 72 ? 1.199 -47.562 -29.078 1 79.44 72 GLN B CA 1
ATOM 5722 C C . GLN B 1 72 ? 2.344 -47.688 -28.078 1 79.44 72 GLN B C 1
ATOM 5724 O O . GLN B 1 72 ? 3.105 -48.656 -28.094 1 79.44 72 GLN B O 1
ATOM 5729 N N . TRP B 1 73 ? 2.361 -46.688 -27.188 1 83.69 73 TRP B N 1
ATOM 5730 C CA . TRP B 1 73 ? 3.305 -46.75 -26.078 1 83.69 73 TRP B CA 1
ATOM 5731 C C . TRP B 1 73 ? 2.75 -47.594 -24.922 1 83.69 73 TRP B C 1
ATOM 5733 O O . TRP B 1 73 ? 1.55 -47.562 -24.656 1 83.69 73 TRP B O 1
ATOM 5743 N N . PRO B 1 74 ? 3.709 -48.312 -24.219 1 87.81 74 PRO B N 1
ATOM 5744 C CA . PRO B 1 74 ? 5.152 -48.438 -24.406 1 87.81 74 PRO B CA 1
ATOM 5745 C C . PRO B 1 74 ? 5.512 -49.312 -25.609 1 87.81 74 PRO B C 1
ATOM 5747 O O . PRO B 1 74 ? 4.855 -50.344 -25.844 1 87.81 74 PRO B O 1
ATOM 5750 N N . TRP B 1 75 ? 6.523 -48.969 -26.266 1 89.25 75 TRP B N 1
ATOM 5751 C CA . TRP B 1 75 ? 7.023 -49.75 -27.391 1 89.25 75 TRP B CA 1
ATOM 5752 C C . TRP B 1 75 ? 7.609 -51.094 -26.906 1 89.25 75 TRP B C 1
ATOM 5754 O O . TRP B 1 75 ? 8.125 -51.156 -25.797 1 89.25 75 TRP B O 1
ATOM 5764 N N . PRO B 1 76 ? 7.484 -52.156 -27.781 1 89.62 76 PRO B N 1
ATOM 5765 C CA . PRO B 1 76 ? 8.195 -53.375 -27.422 1 89.62 76 PRO B CA 1
ATOM 5766 C C . PRO B 1 76 ? 9.688 -53.156 -27.172 1 89.62 76 PRO B C 1
ATOM 5768 O O . PRO B 1 76 ? 10.289 -52.281 -27.812 1 89.62 76 PRO B O 1
ATOM 5771 N N . ARG B 1 77 ? 10.234 -53.938 -26.297 1 94.75 77 ARG B N 1
ATOM 5772 C CA . ARG B 1 77 ? 11.602 -53.719 -25.859 1 94.75 77 ARG B CA 1
ATOM 5773 C C . ARG B 1 77 ? 12.586 -53.906 -27.016 1 94.75 77 ARG B C 1
ATOM 5775 O O . ARG B 1 77 ? 13.672 -53.312 -27.016 1 94.75 77 ARG B O 1
ATOM 5782 N N . HIS B 1 78 ? 12.203 -54.719 -28.047 1 91.38 78 HIS B N 1
ATOM 5783 C CA . HIS B 1 78 ? 13.094 -54.875 -29.188 1 91.38 78 HIS B CA 1
ATOM 5784 C C . HIS B 1 78 ? 13.156 -53.562 -29.984 1 91.38 78 HIS B C 1
ATOM 5786 O O . HIS B 1 78 ? 14.203 -53.25 -30.562 1 91.38 78 HIS B O 1
ATOM 5792 N N . SER B 1 79 ? 12 -52.812 -30.078 1 92.88 79 SER B N 1
ATOM 5793 C CA . SER B 1 79 ? 12 -51.531 -30.734 1 92.88 79 SER B CA 1
ATOM 5794 C C . SER B 1 79 ? 12.859 -50.531 -29.984 1 92.88 79 SER B C 1
ATOM 5796 O O . SER B 1 79 ? 13.586 -49.719 -30.578 1 92.88 79 SER B O 1
ATOM 5798 N N . LEU B 1 80 ? 12.773 -50.562 -28.719 1 96.19 80 LEU B N 1
ATOM 5799 C CA . LEU B 1 80 ? 13.609 -49.688 -27.891 1 96.19 80 LEU B CA 1
ATOM 5800 C C . LEU B 1 80 ? 15.086 -50.062 -28.047 1 96.19 80 LEU B C 1
ATOM 5802 O O . LEU B 1 80 ? 15.945 -49.156 -28.062 1 96.19 80 LEU B O 1
ATOM 5806 N N . ALA B 1 81 ? 15.359 -51.312 -28.109 1 97.38 81 ALA B N 1
ATOM 5807 C CA . ALA B 1 81 ? 16.734 -51.781 -28.344 1 97.38 81 ALA B CA 1
ATOM 5808 C C . ALA B 1 81 ? 17.266 -51.219 -29.656 1 97.38 81 ALA B C 1
ATOM 5810 O O . ALA B 1 81 ? 18.406 -50.781 -29.734 1 97.38 81 ALA B O 1
ATOM 5811 N N . ALA B 1 82 ? 16.391 -51.281 -30.672 1 96.75 82 ALA B N 1
ATOM 5812 C CA . ALA B 1 82 ? 16.781 -50.75 -31.984 1 96.75 82 ALA B CA 1
ATOM 5813 C C . ALA B 1 82 ? 17.078 -49.25 -31.891 1 96.75 82 ALA B C 1
ATOM 5815 O O . ALA B 1 82 ? 18.016 -48.781 -32.531 1 96.75 82 ALA B O 1
ATOM 5816 N N . LEU B 1 83 ? 16.297 -48.562 -31.141 1 97.69 83 LEU B N 1
ATOM 5817 C CA . LEU B 1 83 ? 16.516 -47.125 -30.953 1 97.69 83 LEU B CA 1
ATOM 5818 C C . LEU B 1 83 ? 17.859 -46.875 -30.266 1 97.69 83 LEU B C 1
ATOM 5820 O O . LEU B 1 83 ? 18.625 -46 -30.703 1 97.69 83 LEU B O 1
ATOM 5824 N N . VAL B 1 84 ? 18.156 -47.594 -29.219 1 98.31 84 VAL B N 1
ATOM 5825 C CA . VAL B 1 84 ? 19.406 -47.469 -28.484 1 98.31 84 VAL B CA 1
ATOM 5826 C C . VAL B 1 84 ? 20.578 -47.75 -29.422 1 98.31 84 VAL B C 1
ATOM 5828 O O . VAL B 1 84 ? 21.562 -47 -29.453 1 98.31 84 VAL B O 1
ATOM 5831 N N . GLU B 1 85 ? 20.453 -48.812 -30.188 1 97.81 85 GLU B N 1
ATOM 5832 C CA . GLU B 1 85 ? 21.516 -49.188 -31.109 1 97.81 85 GLU B CA 1
ATOM 5833 C C . GLU B 1 85 ? 21.734 -48.094 -32.156 1 97.81 85 GLU B C 1
ATOM 5835 O O . GLU B 1 85 ? 22.875 -47.781 -32.531 1 97.81 85 GLU B O 1
ATOM 5840 N N . SER B 1 86 ? 20.625 -47.562 -32.656 1 97.88 86 SER B N 1
ATOM 5841 C CA . SER B 1 86 ? 20.719 -46.5 -33.656 1 97.88 86 SER B CA 1
ATOM 5842 C C . SER B 1 86 ? 21.406 -45.281 -33.094 1 97.88 86 SER B C 1
ATOM 5844 O O . SER B 1 86 ? 22.219 -44.625 -33.75 1 97.88 86 SER B O 1
ATOM 5846 N N . LEU B 1 87 ? 21.109 -44.938 -31.891 1 98.31 87 LEU B N 1
ATOM 5847 C CA . LEU B 1 87 ? 21.703 -43.781 -31.234 1 98.31 87 LEU B CA 1
ATOM 5848 C C . LEU B 1 87 ? 23.188 -44 -30.984 1 98.31 87 LEU B C 1
ATOM 5850 O O . LEU B 1 87 ? 24 -43.094 -31.125 1 98.31 87 LEU B O 1
ATOM 5854 N N . ARG B 1 88 ? 23.5 -45.219 -30.594 1 97.06 88 ARG B N 1
ATOM 5855 C CA . ARG B 1 88 ? 24.906 -45.594 -30.422 1 97.06 88 ARG B CA 1
ATOM 5856 C C . ARG B 1 88 ? 25.672 -45.438 -31.734 1 97.06 88 ARG B C 1
ATOM 5858 O O . ARG B 1 88 ? 26.766 -44.875 -31.766 1 97.06 88 ARG B O 1
ATOM 5865 N N . ALA B 1 89 ? 25.062 -45.969 -32.75 1 96.06 89 ALA B N 1
ATOM 5866 C CA . ALA B 1 89 ? 25.688 -45.906 -34.062 1 96.06 89 ALA B CA 1
ATOM 5867 C C . ALA B 1 89 ? 25.875 -44.469 -34.531 1 96.06 89 ALA B C 1
ATOM 5869 O O . ALA B 1 89 ? 26.828 -44.156 -35.25 1 96.06 89 ALA B O 1
ATOM 5870 N N . ALA B 1 90 ? 25 -43.594 -34.094 1 96.75 90 ALA B N 1
ATOM 5871 C CA . ALA B 1 90 ? 25.062 -42.188 -34.469 1 96.75 90 ALA B CA 1
ATOM 5872 C C . ALA B 1 90 ? 26.094 -41.438 -33.656 1 96.75 90 ALA B C 1
ATOM 5874 O O . ALA B 1 90 ? 26.391 -40.281 -33.938 1 96.75 90 ALA B O 1
ATOM 5875 N N . GLY B 1 91 ? 26.609 -42.031 -32.594 1 96.31 91 GLY B N 1
ATOM 5876 C CA . GLY B 1 91 ? 27.719 -41.469 -31.859 1 96.31 91 GLY B CA 1
ATOM 5877 C C . GLY B 1 91 ? 27.266 -40.688 -30.641 1 96.31 91 GLY B C 1
ATOM 5878 O O . GLY B 1 91 ? 27.969 -39.781 -30.156 1 96.31 91 GLY B O 1
ATOM 5879 N N . ALA B 1 92 ? 26.109 -40.969 -30.094 1 98 92 ALA B N 1
ATOM 5880 C CA . ALA B 1 92 ? 25.641 -40.281 -28.875 1 98 92 ALA B CA 1
ATOM 5881 C C . ALA B 1 92 ? 26.641 -40.469 -27.734 1 98 92 ALA B C 1
ATOM 5883 O O . ALA B 1 92 ? 27.141 -41.594 -27.531 1 98 92 ALA B O 1
ATOM 5884 N N . ALA B 1 93 ? 26.969 -39.406 -27.047 1 97.88 93 ALA B N 1
ATOM 5885 C CA . ALA B 1 93 ? 27.922 -39.469 -25.938 1 97.88 93 ALA B CA 1
ATOM 5886 C C . ALA B 1 93 ? 27.312 -40.219 -24.75 1 97.88 93 ALA B C 1
ATOM 5888 O O . ALA B 1 93 ? 28.016 -40.938 -24.031 1 97.88 93 ALA B O 1
ATOM 5889 N N . ALA B 1 94 ? 26.078 -40.031 -24.531 1 98.44 94 ALA B N 1
ATOM 5890 C CA . ALA B 1 94 ? 25.281 -40.719 -23.516 1 98.44 94 ALA B CA 1
ATOM 5891 C C . ALA B 1 94 ? 23.812 -40.781 -23.922 1 98.44 94 ALA B C 1
ATOM 5893 O O . ALA B 1 94 ? 23.297 -39.844 -24.531 1 98.44 94 ALA B O 1
ATOM 5894 N N . ILE B 1 95 ? 23.172 -41.844 -23.641 1 98.75 95 ILE B N 1
ATOM 5895 C CA . ILE B 1 95 ? 21.734 -42 -23.875 1 98.75 95 ILE B CA 1
ATOM 5896 C C . ILE B 1 95 ? 21 -42.188 -22.547 1 98.75 95 ILE B C 1
ATOM 5898 O O . ILE B 1 95 ? 21.172 -43.219 -21.875 1 98.75 95 ILE B O 1
ATOM 5902 N N . ALA B 1 96 ? 20.281 -41.188 -22.141 1 98.69 96 ALA B N 1
ATOM 5903 C CA . ALA B 1 96 ? 19.516 -41.25 -20.906 1 98.69 96 ALA B CA 1
ATOM 5904 C C . ALA B 1 96 ? 18.047 -41.5 -21.172 1 98.69 96 ALA B C 1
ATOM 5906 O O . ALA B 1 96 ? 17.391 -40.719 -21.859 1 98.69 96 ALA B O 1
ATOM 5907 N N . LEU B 1 97 ? 17.5 -42.562 -20.594 1 97.69 97 LEU B N 1
ATOM 5908 C CA . LEU B 1 97 ? 16.109 -42.938 -20.797 1 97.69 97 LEU B CA 1
ATOM 5909 C C . LEU B 1 97 ? 15.219 -42.344 -19.719 1 97.69 97 LEU B C 1
ATOM 5911 O O . LEU B 1 97 ? 15.219 -42.844 -18.578 1 97.69 97 LEU B O 1
ATOM 5915 N N . ASP B 1 98 ? 14.484 -41.312 -20.047 1 94.75 98 ASP B N 1
ATOM 5916 C CA . ASP B 1 98 ? 13.469 -40.812 -19.141 1 94.75 98 ASP B CA 1
ATOM 5917 C C . ASP B 1 98 ? 12.211 -41.656 -19.172 1 94.75 98 ASP B C 1
ATOM 5919 O O . ASP B 1 98 ? 11.109 -41.156 -19.422 1 94.75 98 ASP B O 1
ATOM 5923 N N . ILE B 1 99 ? 12.43 -42.906 -19.016 1 90.88 99 ILE B N 1
ATOM 5924 C CA . ILE B 1 99 ? 11.445 -44 -19.031 1 90.88 99 ILE B CA 1
ATOM 5925 C C . ILE B 1 99 ? 11.758 -45 -17.922 1 90.88 99 ILE B C 1
ATOM 5927 O O . ILE B 1 99 ? 12.914 -45.406 -17.75 1 90.88 99 ILE B O 1
ATOM 5931 N N . ILE B 1 100 ? 10.766 -45.312 -17.203 1 87.69 100 ILE B N 1
ATOM 5932 C CA . ILE B 1 100 ? 10.977 -46.312 -16.172 1 87.69 100 ILE B CA 1
ATOM 5933 C C . ILE B 1 100 ? 10.523 -47.688 -16.703 1 87.69 100 ILE B C 1
ATOM 5935 O O . ILE B 1 100 ? 9.352 -47.875 -17.016 1 87.69 100 ILE B O 1
ATOM 5939 N N . LEU B 1 101 ? 11.469 -48.562 -16.797 1 90.25 101 LEU B N 1
ATOM 5940 C CA . LEU B 1 101 ? 11.227 -49.906 -17.328 1 90.25 101 LEU B CA 1
ATOM 5941 C C . LEU B 1 101 ? 11.094 -50.906 -16.188 1 90.25 101 LEU B C 1
ATOM 5943 O O . LEU B 1 101 ? 11.867 -51.875 -16.125 1 90.25 101 LEU B O 1
ATOM 5947 N N . ALA B 1 102 ? 10.07 -50.781 -15.445 1 84.81 102 ALA B N 1
ATOM 5948 C CA . ALA B 1 102 ? 9.93 -51.469 -14.164 1 84.81 102 ALA B CA 1
ATOM 5949 C C . ALA B 1 102 ? 9.336 -52.844 -14.359 1 84.81 102 ALA B C 1
ATOM 5951 O O . ALA B 1 102 ? 9.609 -53.75 -13.57 1 84.81 102 ALA B O 1
ATOM 5952 N N . GLU B 1 103 ? 8.531 -53.062 -15.375 1 83.44 103 GLU B N 1
ATOM 5953 C CA . GLU B 1 103 ? 7.832 -54.344 -15.586 1 83.44 103 GLU B CA 1
ATOM 5954 C C . GLU B 1 103 ? 8.359 -55.062 -16.828 1 83.44 103 GLU B C 1
ATOM 5956 O O . GLU B 1 103 ? 8.773 -54.406 -17.797 1 83.44 103 GLU B O 1
ATOM 5961 N N . PRO B 1 104 ? 8.328 -56.375 -16.719 1 89.31 104 PRO B N 1
ATOM 5962 C CA . PRO B 1 104 ? 8.719 -57.094 -17.922 1 89.31 104 PRO B CA 1
ATOM 5963 C C . PRO B 1 104 ? 7.855 -56.75 -19.141 1 89.31 104 PRO B C 1
ATOM 5965 O O . PRO B 1 104 ? 6.68 -56.406 -18.984 1 89.31 104 PRO B O 1
ATOM 5968 N N . ASP B 1 105 ? 8.523 -56.844 -20.266 1 90.44 105 ASP B N 1
ATOM 5969 C CA . ASP B 1 105 ? 7.812 -56.562 -21.516 1 90.44 105 ASP B CA 1
ATOM 5970 C C . ASP B 1 105 ? 6.621 -57.5 -21.703 1 90.44 105 ASP B C 1
ATOM 5972 O O . ASP B 1 105 ? 6.797 -58.719 -21.797 1 90.44 105 ASP B O 1
ATOM 5976 N N . ARG B 1 106 ? 5.551 -57.031 -21.859 1 86.31 106 ARG B N 1
ATOM 5977 C CA . ARG B 1 106 ? 4.324 -57.812 -21.969 1 86.31 106 ARG B CA 1
ATOM 5978 C C . ARG B 1 106 ? 4.219 -58.469 -23.344 1 86.31 106 ARG B C 1
ATOM 5980 O O . ARG B 1 106 ? 3.453 -59.406 -23.516 1 86.31 106 ARG B O 1
ATOM 5987 N N . THR B 1 107 ? 4.984 -57.969 -24.25 1 88.31 107 THR B N 1
ATOM 5988 C CA . THR B 1 107 ? 4.914 -58.5 -25.609 1 88.31 107 THR B CA 1
ATOM 5989 C C . THR B 1 107 ? 5.945 -59.625 -25.797 1 88.31 107 THR B C 1
ATOM 5991 O O . THR B 1 107 ? 6.098 -60.156 -26.891 1 88.31 107 THR B O 1
ATOM 5994 N N . ALA B 1 108 ? 6.621 -59.906 -24.688 1 92.19 108 ALA B N 1
ATOM 5995 C CA . ALA B 1 108 ? 7.559 -61.031 -24.781 1 92.19 108 ALA B CA 1
ATOM 5996 C C . ALA B 1 108 ? 6.848 -62.312 -25.203 1 92.19 108 ALA B C 1
ATOM 5998 O O . ALA B 1 108 ? 5.84 -62.688 -24.609 1 92.19 108 ALA B O 1
ATOM 5999 N N . PRO B 1 109 ? 7.398 -63.031 -26.172 1 92.38 109 PRO B N 1
ATOM 6000 C CA . PRO B 1 109 ? 6.691 -64.188 -26.719 1 92.38 109 PRO B CA 1
ATOM 6001 C C . PRO B 1 109 ? 6.273 -65.188 -25.656 1 92.38 109 PRO B C 1
ATOM 6003 O O . PRO B 1 109 ? 5.113 -65.625 -25.625 1 92.38 109 PRO B O 1
ATOM 6006 N N . ALA B 1 110 ? 7.191 -65.562 -24.734 1 91.25 110 ALA B N 1
ATOM 6007 C CA . ALA B 1 110 ? 6.895 -66.562 -23.703 1 91.25 110 ALA B CA 1
ATOM 6008 C C . ALA B 1 110 ? 5.805 -66.062 -22.75 1 91.25 110 ALA B C 1
ATOM 6010 O O . ALA B 1 110 ? 4.957 -66.812 -22.312 1 91.25 110 ALA B O 1
ATOM 6011 N N . ARG B 1 111 ? 5.762 -64.812 -22.516 1 89.06 111 ARG B N 1
ATOM 6012 C CA . ARG B 1 111 ? 4.84 -64.25 -21.547 1 89.06 111 ARG B CA 1
ATOM 6013 C C . ARG B 1 111 ? 3.471 -63.969 -22.156 1 89.06 111 ARG B C 1
ATOM 6015 O O . ARG B 1 111 ? 2.443 -64.25 -21.547 1 89.06 111 ARG B O 1
ATOM 6022 N N . VAL B 1 112 ? 3.49 -63.406 -23.359 1 89.38 112 VAL B N 1
ATOM 6023 C CA . VAL B 1 112 ? 2.236 -63 -23.984 1 89.38 112 VAL B CA 1
ATOM 6024 C C . VAL B 1 112 ? 1.429 -64.25 -24.375 1 89.38 112 VAL B C 1
ATOM 6026 O O . VAL B 1 112 ? 0.196 -64.188 -24.406 1 89.38 112 VAL B O 1
ATOM 6029 N N . SER B 1 113 ? 2.084 -65.438 -24.609 1 90.62 113 SER B N 1
ATOM 6030 C CA . SER B 1 113 ? 1.415 -66.625 -25.125 1 90.62 113 SER B CA 1
ATOM 6031 C C . SER B 1 113 ? 1.121 -67.562 -23.984 1 90.62 113 SER B C 1
ATOM 6033 O O . SER B 1 113 ? 0.616 -68.688 -24.234 1 90.62 113 SER B O 1
ATOM 6035 N N . ALA B 1 114 ? 1.405 -67.188 -22.766 1 87.12 114 ALA B N 1
ATOM 6036 C CA . ALA B 1 114 ? 1.336 -68.125 -21.641 1 87.12 114 ALA B CA 1
ATOM 6037 C C . ALA B 1 114 ? -0.07 -68.688 -21.484 1 87.12 114 ALA B C 1
ATOM 6039 O O . ALA B 1 114 ? -0.235 -69.875 -21.172 1 87.12 114 ALA B O 1
ATOM 6040 N N . ASP B 1 115 ? -1.079 -67.938 -21.797 1 82.88 115 ASP B N 1
ATOM 6041 C CA . ASP B 1 115 ? -2.445 -68.375 -21.547 1 82.88 115 ASP B CA 1
ATOM 6042 C C . ASP B 1 115 ? -3.152 -68.75 -22.859 1 82.88 115 ASP B C 1
ATOM 6044 O O . ASP B 1 115 ? -4.367 -69 -22.875 1 82.88 115 ASP B O 1
ATOM 6048 N N . TRP B 1 116 ? -2.363 -68.688 -23.922 1 89.25 116 TRP B N 1
ATOM 6049 C CA . TRP B 1 116 ? -2.961 -69.125 -25.203 1 89.25 116 TRP B CA 1
ATOM 6050 C C . TRP B 1 116 ? -3.191 -70.625 -25.25 1 89.25 116 TRP B C 1
ATOM 6052 O O . TRP B 1 116 ? -2.373 -71.375 -24.766 1 89.25 116 TRP B O 1
ATOM 6062 N N . PRO B 1 117 ? -4.379 -71 -25.734 1 89.75 117 PRO B N 1
ATOM 6063 C CA . PRO B 1 117 ? -4.637 -72.438 -25.891 1 89.75 117 PRO B CA 1
ATOM 6064 C C . PRO B 1 117 ? -3.842 -73.062 -27.031 1 89.75 117 PRO B C 1
ATOM 6066 O O . PRO B 1 117 ? -4.406 -73.375 -28.078 1 89.75 117 PRO B O 1
ATOM 6069 N N . LEU B 1 118 ? -2.559 -73.312 -26.781 1 91.31 118 LEU B N 1
ATOM 6070 C CA . LEU B 1 118 ? -1.655 -73.875 -27.781 1 91.31 118 LEU B CA 1
ATOM 6071 C C . LEU B 1 118 ? -1.219 -75.312 -27.391 1 91.31 118 LEU B C 1
ATOM 6073 O O . LEU B 1 118 ? -1.277 -75.688 -26.219 1 91.31 118 LEU B O 1
ATOM 6077 N N . SER B 1 119 ? -0.758 -76.062 -28.391 1 91.75 119 SER B N 1
ATOM 6078 C CA . SER B 1 119 ? -0.205 -77.375 -28.141 1 91.75 119 SER B CA 1
ATOM 6079 C C . SER B 1 119 ? 1.141 -77.312 -27.438 1 91.75 119 SER B C 1
ATOM 6081 O O . SER B 1 119 ? 1.81 -76.25 -27.484 1 91.75 119 SER B O 1
ATOM 6083 N N . PRO B 1 120 ? 1.512 -78.375 -26.75 1 92.44 120 PRO B N 1
ATOM 6084 C CA . PRO B 1 120 ? 2.811 -78.312 -26.062 1 92.44 120 PRO B CA 1
ATOM 6085 C C . PRO B 1 120 ? 3.975 -78.062 -27.031 1 92.44 120 PRO B C 1
ATOM 6087 O O . PRO B 1 120 ? 4.934 -77.375 -26.672 1 92.44 120 PRO B O 1
ATOM 6090 N N . ALA B 1 121 ? 3.834 -78.562 -28.234 1 90.75 121 ALA B N 1
ATOM 6091 C CA . ALA B 1 121 ? 4.895 -78.375 -29.219 1 90.75 121 ALA B CA 1
ATOM 6092 C C . ALA B 1 121 ? 4.996 -76.938 -29.656 1 90.75 121 ALA B C 1
ATOM 6094 O O . ALA B 1 121 ? 6.098 -76.375 -29.812 1 90.75 121 ALA B O 1
ATOM 6095 N N . MET B 1 122 ? 3.918 -76.375 -29.812 1 91.44 122 MET B N 1
ATOM 6096 C CA . MET B 1 122 ? 3.881 -74.938 -30.203 1 91.44 122 MET B CA 1
ATOM 6097 C C . MET B 1 122 ? 4.414 -74.062 -29.078 1 91.44 122 MET B C 1
ATOM 6099 O O . MET B 1 122 ? 5.172 -73.125 -29.328 1 91.44 122 MET B O 1
ATOM 6103 N N . ARG B 1 123 ? 4.121 -74.375 -27.875 1 92.62 123 ARG B N 1
ATOM 6104 C CA . ARG B 1 123 ? 4.586 -73.625 -26.719 1 92.62 123 ARG B CA 1
ATOM 6105 C C . ARG B 1 123 ? 6.105 -73.688 -26.594 1 92.62 123 ARG B C 1
ATOM 6107 O O . ARG B 1 123 ? 6.75 -72.688 -26.266 1 92.62 123 ARG B O 1
ATOM 6114 N N . GLN B 1 124 ? 6.57 -74.812 -26.812 1 92.38 124 GLN B N 1
ATOM 6115 C CA . GLN B 1 124 ? 8.016 -75 -26.719 1 92.38 124 GLN B CA 1
ATOM 6116 C C . GLN B 1 124 ? 8.742 -74.188 -27.781 1 92.38 124 GLN B C 1
ATOM 6118 O O . GLN B 1 124 ? 9.773 -73.562 -27.484 1 92.38 124 GLN B O 1
ATOM 6123 N N . THR B 1 125 ? 8.203 -74.125 -28.984 1 93.25 125 THR B N 1
ATOM 6124 C CA . THR B 1 125 ? 8.805 -73.312 -30.047 1 93.25 125 THR B CA 1
ATOM 6125 C C . THR B 1 125 ? 8.805 -71.812 -29.688 1 93.25 125 THR B C 1
ATOM 6127 O O . THR B 1 125 ? 9.805 -71.125 -29.875 1 93.25 125 THR B O 1
ATOM 6130 N N . ILE B 1 126 ? 7.77 -71.375 -29.141 1 93.56 126 ILE B N 1
ATOM 6131 C CA . ILE B 1 126 ? 7.617 -69.938 -28.797 1 93.56 126 ILE B CA 1
ATOM 6132 C C . ILE B 1 126 ? 8.547 -69.625 -27.641 1 93.56 126 ILE B C 1
ATOM 6134 O O . ILE B 1 126 ? 9.117 -68.5 -27.609 1 93.56 126 ILE B O 1
ATOM 6138 N N . GLN B 1 127 ? 8.766 -70.562 -26.734 1 92 127 GLN B N 1
ATOM 6139 C CA . GLN B 1 127 ? 9.609 -70.312 -25.562 1 92 127 GLN B CA 1
ATOM 6140 C C . GLN B 1 127 ? 11.07 -70.188 -25.953 1 92 127 GLN B C 1
ATOM 6142 O O . GLN B 1 127 ? 11.859 -69.562 -25.219 1 92 127 GLN B O 1
ATOM 6147 N N . THR B 1 128 ? 11.422 -70.625 -27.156 1 92.25 128 THR B N 1
ATOM 6148 C CA . THR B 1 128 ? 12.812 -70.562 -27.594 1 92.25 128 THR B CA 1
ATOM 6149 C C . THR B 1 128 ? 13.094 -69.188 -28.266 1 92.25 128 THR B C 1
ATOM 6151 O O . THR B 1 128 ? 14.25 -68.875 -28.547 1 92.25 128 THR B O 1
ATOM 6154 N N . LEU B 1 129 ? 12.07 -68.438 -28.531 1 93.38 129 LEU B N 1
ATOM 6155 C CA . LEU B 1 129 ? 12.273 -67.125 -29.141 1 93.38 129 LEU B CA 1
ATOM 6156 C C . LEU B 1 129 ? 12.953 -66.188 -28.156 1 93.38 129 LEU B C 1
ATOM 6158 O O . LEU B 1 129 ? 12.789 -66.312 -26.953 1 93.38 129 LEU B O 1
ATOM 6162 N N . PRO B 1 130 ? 13.688 -65.188 -28.703 1 92.75 130 PRO B N 1
ATOM 6163 C CA . PRO B 1 130 ? 14.438 -64.312 -27.828 1 92.75 130 PRO B CA 1
ATOM 6164 C C . PRO B 1 130 ? 13.523 -63.469 -26.938 1 92.75 130 PRO B C 1
ATOM 6166 O O . PRO B 1 130 ? 12.461 -63.031 -27.391 1 92.75 130 PRO B O 1
ATOM 6169 N N . ASP B 1 131 ? 13.93 -63.25 -25.719 1 94.5 131 ASP B N 1
ATOM 6170 C CA . ASP B 1 131 ? 13.242 -62.375 -24.797 1 94.5 131 ASP B CA 1
ATOM 6171 C C . ASP B 1 131 ? 13.586 -60.906 -25.094 1 94.5 131 ASP B C 1
ATOM 6173 O O . ASP B 1 131 ? 14.75 -60.5 -25.016 1 94.5 131 ASP B O 1
ATOM 6177 N N . PRO B 1 132 ? 12.578 -60.125 -25.438 1 94.38 132 PRO B N 1
ATOM 6178 C CA . PRO B 1 132 ? 12.852 -58.719 -25.781 1 94.38 132 PRO B CA 1
ATOM 6179 C C . PRO B 1 132 ? 13.578 -57.969 -24.672 1 94.38 132 PRO B C 1
ATOM 6181 O O . PRO B 1 132 ? 14.336 -57.031 -24.938 1 94.38 132 PRO B O 1
ATOM 6184 N N . ASP B 1 133 ? 13.414 -58.281 -23.391 1 95.94 133 ASP B N 1
ATOM 6185 C CA . ASP B 1 133 ? 14.133 -57.656 -22.312 1 95.94 133 ASP B CA 1
ATOM 6186 C C . ASP B 1 133 ? 15.625 -57.969 -22.375 1 95.94 133 ASP B C 1
ATOM 6188 O O . ASP B 1 133 ? 16.469 -57.125 -22.094 1 95.94 133 ASP B O 1
ATOM 6192 N N . ALA B 1 134 ? 15.852 -59.156 -22.688 1 96.31 134 ALA B N 1
ATOM 6193 C CA . ALA B 1 134 ? 17.25 -59.531 -22.844 1 96.31 134 ALA B CA 1
ATOM 6194 C C . ALA B 1 134 ? 17.891 -58.812 -24.031 1 96.31 134 ALA B C 1
ATOM 6196 O O . ALA B 1 134 ? 19.062 -58.438 -23.984 1 96.31 134 ALA B O 1
ATOM 6197 N N . VAL B 1 135 ? 17.109 -58.719 -25.078 1 96.31 135 VAL B N 1
ATOM 6198 C CA . VAL B 1 135 ? 17.594 -58.031 -26.266 1 96.31 135 VAL B CA 1
ATOM 6199 C C . VAL B 1 135 ? 17.922 -56.562 -25.906 1 96.31 135 VAL B C 1
ATOM 6201 O O . VAL B 1 135 ? 18.969 -56.062 -26.297 1 96.31 135 VAL B O 1
ATOM 6204 N N . LEU B 1 136 ? 17.094 -55.938 -25.188 1 97.75 136 LEU B N 1
ATOM 6205 C CA . LEU B 1 136 ? 17.312 -54.562 -24.766 1 97.75 136 LEU B CA 1
ATOM 6206 C C . LEU B 1 136 ? 18.516 -54.469 -23.844 1 97.75 136 LEU B C 1
ATOM 6208 O O . LEU B 1 136 ? 19.328 -53.562 -23.953 1 97.75 136 LEU B O 1
ATOM 6212 N N . ALA B 1 137 ? 18.625 -55.406 -22.922 1 98.06 137 ALA B N 1
ATOM 6213 C CA . ALA B 1 137 ? 19.781 -55.406 -22 1 98.06 137 ALA B CA 1
ATOM 6214 C C . ALA B 1 137 ? 21.094 -55.5 -22.781 1 98.06 137 ALA B C 1
ATOM 6216 O O . ALA B 1 137 ? 22.062 -54.812 -22.438 1 98.06 137 ALA B O 1
ATOM 6217 N N . ALA B 1 138 ? 21.094 -56.25 -23.812 1 97.44 138 ALA B N 1
ATOM 6218 C CA . ALA B 1 138 ? 22.281 -56.375 -24.641 1 97.44 138 ALA B CA 1
ATOM 6219 C C . ALA B 1 138 ? 22.609 -55.062 -25.344 1 97.44 138 ALA B C 1
ATOM 6221 O O . ALA B 1 138 ? 23.781 -54.688 -25.438 1 97.44 138 ALA B O 1
ATOM 6222 N N . ALA B 1 139 ? 21.594 -54.438 -25.844 1 97.81 139 ALA B N 1
ATOM 6223 C CA . ALA B 1 139 ? 21.781 -53.156 -26.5 1 97.81 139 ALA B CA 1
ATOM 6224 C C . ALA B 1 139 ? 22.312 -52.125 -25.516 1 97.81 139 ALA B C 1
ATOM 6226 O O . ALA B 1 139 ? 23.188 -51.312 -25.859 1 97.81 139 ALA B O 1
ATOM 6227 N N . ILE B 1 140 ? 21.781 -52.125 -24.344 1 98.06 140 ILE B N 1
ATOM 6228 C CA . ILE B 1 140 ? 22.172 -51.188 -23.297 1 98.06 140 ILE B CA 1
ATOM 6229 C C . ILE B 1 140 ? 23.625 -51.438 -22.891 1 98.06 140 ILE B C 1
ATOM 6231 O O . ILE B 1 140 ? 24.406 -50.5 -22.75 1 98.06 140 ILE B O 1
ATOM 6235 N N . ALA B 1 141 ? 23.984 -52.688 -22.781 1 96.56 141 ALA B N 1
ATOM 6236 C CA . ALA B 1 141 ? 25.328 -53.062 -22.328 1 96.56 141 ALA B CA 1
ATOM 6237 C C . ALA B 1 141 ? 26.391 -52.594 -23.312 1 96.56 141 ALA B C 1
ATOM 6239 O O . ALA B 1 141 ? 27.531 -52.375 -22.938 1 96.56 141 ALA B O 1
ATOM 6240 N N . GLY B 1 142 ? 26 -52.406 -24.484 1 91.44 142 GLY B N 1
ATOM 6241 C CA . GLY B 1 142 ? 26.953 -52.031 -25.531 1 91.44 142 GLY B CA 1
ATOM 6242 C C . GLY B 1 142 ? 27.266 -50.562 -25.578 1 91.44 142 GLY B C 1
ATOM 6243 O O . GLY B 1 142 ? 28.141 -50.125 -26.328 1 91.44 142 GLY B O 1
ATOM 6244 N N . GLY B 1 143 ? 26.594 -49.781 -24.766 1 92.44 143 GLY B N 1
ATOM 6245 C CA . GLY B 1 143 ? 26.781 -48.344 -24.922 1 92.44 143 GLY B CA 1
ATOM 6246 C C . GLY B 1 143 ? 26.703 -47.594 -23.625 1 92.44 143 GLY B C 1
ATOM 6247 O O . GLY B 1 143 ? 26.703 -48.188 -22.547 1 92.44 143 GLY B O 1
ATOM 6248 N N . SER B 1 144 ? 26.859 -46.219 -23.75 1 97.31 144 SER B N 1
ATOM 6249 C CA . SER B 1 144 ? 26.734 -45.281 -22.641 1 97.31 144 SER B CA 1
ATOM 6250 C C . SER B 1 144 ? 25.281 -44.938 -22.375 1 97.31 144 SER B C 1
ATOM 6252 O O . SER B 1 144 ? 24.844 -43.812 -22.641 1 97.31 144 SER B O 1
ATOM 6254 N N . VAL B 1 145 ? 24.547 -45.938 -21.781 1 98.44 145 VAL B N 1
ATOM 6255 C CA . VAL B 1 145 ? 23.109 -45.781 -21.562 1 98.44 145 VAL B CA 1
ATOM 6256 C C . VAL B 1 145 ? 22.828 -45.625 -20.078 1 98.44 145 VAL B C 1
ATOM 6258 O O . VAL B 1 145 ? 23.438 -46.281 -19.25 1 98.44 145 VAL B O 1
ATOM 6261 N N . VAL B 1 146 ? 21.984 -44.688 -19.734 1 98.12 146 VAL B N 1
ATOM 6262 C CA . VAL B 1 146 ? 21.547 -44.438 -18.359 1 98.12 146 VAL B CA 1
ATOM 6263 C C . VAL B 1 146 ? 20.062 -44.75 -18.219 1 98.12 146 VAL B C 1
ATOM 6265 O O . VAL B 1 146 ? 19.234 -44.188 -18.953 1 98.12 146 VAL B O 1
ATOM 6268 N N . THR B 1 147 ? 19.656 -45.625 -17.312 1 96.5 147 THR B N 1
ATOM 6269 C CA . THR B 1 147 ? 18.25 -45.938 -17.047 1 96.5 147 THR B CA 1
ATOM 6270 C C . THR B 1 147 ? 17.703 -45.031 -15.953 1 96.5 147 THR B C 1
ATOM 6272 O O . THR B 1 147 ? 18.453 -44.531 -15.102 1 96.5 147 THR B O 1
ATOM 6275 N N . GLY B 1 148 ? 16.453 -44.75 -16.062 1 93.06 148 GLY B N 1
ATOM 6276 C CA . GLY B 1 148 ? 15.805 -43.906 -15.07 1 93.06 148 GLY B CA 1
ATOM 6277 C C . GLY B 1 148 ? 15.055 -44.688 -14.016 1 93.06 148 GLY B C 1
ATOM 6278 O O . GLY B 1 148 ? 14.68 -45.844 -14.234 1 93.06 148 GLY B O 1
ATOM 6279 N N . PHE B 1 149 ? 14.875 -44.062 -12.82 1 89.56 149 PHE B N 1
ATOM 6280 C CA . PHE B 1 149 ? 14 -44.594 -11.781 1 89.56 149 PHE B CA 1
ATOM 6281 C C . PHE B 1 149 ? 13.266 -43.469 -11.07 1 89.56 149 PHE B C 1
ATOM 6283 O O . PHE B 1 149 ? 13.688 -42.312 -11.141 1 89.56 149 PHE B O 1
ATOM 6290 N N . ALA B 1 150 ? 12.109 -43.75 -10.508 1 85.69 150 ALA B N 1
ATOM 6291 C CA . ALA B 1 150 ? 11.312 -42.719 -9.828 1 85.69 150 ALA B CA 1
ATOM 6292 C C . ALA B 1 150 ? 11.242 -43 -8.328 1 85.69 150 ALA B C 1
ATOM 6294 O O . ALA B 1 150 ? 11.305 -44.156 -7.895 1 85.69 150 ALA B O 1
ATOM 6295 N N . ALA B 1 151 ? 11.258 -41.875 -7.598 1 77.25 151 ALA B N 1
ATOM 6296 C CA . ALA B 1 151 ? 11.062 -42.031 -6.156 1 77.25 151 ALA B CA 1
ATOM 6297 C C . ALA B 1 151 ? 9.609 -42.344 -5.832 1 77.25 151 ALA B C 1
ATOM 6299 O O . ALA B 1 151 ? 8.688 -41.875 -6.508 1 77.25 151 ALA B O 1
ATOM 6300 N N . SER B 1 152 ? 9.367 -43.281 -5.004 1 68.12 152 SER B N 1
ATOM 6301 C CA . SER B 1 152 ? 8.031 -43.656 -4.535 1 68.12 152 SER B CA 1
ATOM 6302 C C . SER B 1 152 ? 8.016 -43.844 -3.021 1 68.12 152 SER B C 1
ATOM 6304 O O . SER B 1 152 ? 9.031 -44.219 -2.422 1 68.12 152 SER B O 1
ATOM 6306 N N . HIS B 1 153 ? 7.008 -43.375 -2.379 1 59.5 153 HIS B N 1
ATOM 6307 C CA . HIS B 1 153 ? 6.879 -43.562 -0.938 1 59.5 153 HIS B CA 1
ATOM 6308 C C . HIS B 1 153 ? 6.48 -45 -0.601 1 59.5 153 HIS B C 1
ATOM 6310 O O . HIS B 1 153 ? 6.539 -45.406 0.561 1 59.5 153 HIS B O 1
ATOM 6316 N N . GLN B 1 154 ? 5.984 -45.75 -1.539 1 55.06 154 GLN B N 1
ATOM 6317 C CA . GLN B 1 154 ? 5.531 -47.094 -1.221 1 55.06 154 GLN B CA 1
ATOM 6318 C C . GLN B 1 154 ? 6.711 -48.062 -1.137 1 55.06 154 GLN B C 1
ATOM 6320 O O . GLN B 1 154 ? 7.676 -47.938 -1.893 1 55.06 154 GLN B O 1
ATOM 6325 N N . PRO B 1 155 ? 6.789 -48.844 -0.017 1 51.16 155 PRO B N 1
ATOM 6326 C CA . PRO B 1 155 ? 7.875 -49.781 0.242 1 51.16 155 PRO B CA 1
ATOM 6327 C C . PRO B 1 155 ? 8.078 -50.781 -0.897 1 51.16 155 PRO B C 1
ATOM 6329 O O . PRO B 1 155 ? 7.156 -51.531 -1.228 1 51.16 155 PRO B O 1
ATOM 6332 N N . ALA B 1 156 ? 8.336 -50.375 -2.02 1 55.31 156 ALA B N 1
ATOM 6333 C CA . ALA B 1 156 ? 8.484 -51.469 -2.957 1 55.31 156 ALA B CA 1
ATOM 6334 C C . ALA B 1 156 ? 9.805 -52.219 -2.729 1 55.31 156 ALA B C 1
ATOM 6336 O O . ALA B 1 156 ? 10.57 -51.844 -1.831 1 55.31 156 ALA B O 1
ATOM 6337 N N . GLY B 1 157 ? 10.477 -52.625 -3.895 1 52.28 157 GLY B N 1
ATOM 6338 C CA . GLY B 1 157 ? 11.43 -53.688 -4.094 1 52.28 157 GLY B CA 1
ATOM 6339 C C . GLY B 1 157 ? 12.836 -53.344 -3.658 1 52.28 157 GLY B C 1
ATOM 6340 O O . GLY B 1 157 ? 13.039 -52.344 -2.949 1 52.28 157 GLY B O 1
ATOM 6341 N N . ALA B 1 158 ? 13.82 -53.969 -4.23 1 56.66 158 ALA B N 1
ATOM 6342 C CA . ALA B 1 158 ? 15.25 -54.156 -3.979 1 56.66 158 ALA B CA 1
ATOM 6343 C C . ALA B 1 158 ? 16.016 -52.844 -4.039 1 56.66 158 ALA B C 1
ATOM 6345 O O . ALA B 1 158 ? 15.773 -52.031 -4.926 1 56.66 158 ALA B O 1
ATOM 6346 N N . GLN B 1 159 ? 16.594 -52.438 -2.902 1 63.62 159 GLN B N 1
ATOM 6347 C CA . GLN B 1 159 ? 17.531 -51.312 -2.799 1 63.62 159 GLN B CA 1
ATOM 6348 C C . GLN B 1 159 ? 18.734 -51.5 -3.701 1 63.62 159 GLN B C 1
ATOM 6350 O O . GLN B 1 159 ? 19.344 -52.594 -3.697 1 63.62 159 GLN B O 1
ATOM 6355 N N . SER B 1 160 ? 18.75 -50.844 -4.891 1 70.56 160 SER B N 1
ATOM 6356 C CA . SER B 1 160 ? 19.969 -50.906 -5.703 1 70.56 160 SER B CA 1
ATOM 6357 C C . SER B 1 160 ? 20.844 -49.688 -5.5 1 70.56 160 SER B C 1
ATOM 6359 O O . SER B 1 160 ? 20.359 -48.594 -5.191 1 70.56 160 SER B O 1
ATOM 6361 N N . THR B 1 161 ? 22.141 -49.906 -5.496 1 77.62 161 THR B N 1
ATOM 6362 C CA . THR B 1 161 ? 23.141 -48.875 -5.316 1 77.62 161 THR B CA 1
ATOM 6363 C C . THR B 1 161 ? 23.375 -48.094 -6.617 1 77.62 161 THR B C 1
ATOM 6365 O O . THR B 1 161 ? 23.141 -48.625 -7.703 1 77.62 161 THR B O 1
ATOM 6368 N N . ALA B 1 162 ? 23.719 -46.875 -6.441 1 86 162 ALA B N 1
ATOM 6369 C CA . ALA B 1 162 ? 24.094 -46.031 -7.582 1 86 162 ALA B CA 1
ATOM 6370 C C . ALA B 1 162 ? 25.375 -46.562 -8.234 1 86 162 ALA B C 1
ATOM 6372 O O . ALA B 1 162 ? 26.219 -47.156 -7.566 1 86 162 ALA B O 1
ATOM 6373 N N . LYS B 1 163 ? 25.438 -46.438 -9.492 1 89.56 163 LYS B N 1
ATOM 6374 C CA . LYS B 1 163 ? 26.656 -46.812 -10.211 1 89.56 163 LYS B CA 1
ATOM 6375 C C . LYS B 1 163 ? 27.75 -45.781 -10.023 1 89.56 163 LYS B C 1
ATOM 6377 O O . LYS B 1 163 ? 28.938 -46.125 -10.023 1 89.56 163 LYS B O 1
ATOM 6382 N N . ALA B 1 164 ? 27.297 -44.594 -9.867 1 89.69 164 ALA B N 1
ATOM 6383 C CA . ALA B 1 164 ? 28.25 -43.531 -9.594 1 89.69 164 ALA B CA 1
ATOM 6384 C C . ALA B 1 164 ? 28.828 -43.656 -8.188 1 89.69 164 ALA B C 1
ATOM 6386 O O . ALA B 1 164 ? 28.125 -44.031 -7.25 1 89.69 164 ALA B O 1
ATOM 6387 N N . ARG B 1 165 ? 30.109 -43.312 -8.086 1 92.19 165 ARG B N 1
ATOM 6388 C CA . ARG B 1 165 ? 30.734 -43.219 -6.773 1 92.19 165 ARG B CA 1
ATOM 6389 C C . ARG B 1 165 ? 30.75 -41.781 -6.266 1 92.19 165 ARG B C 1
ATOM 6391 O O . ARG B 1 165 ? 31.188 -40.875 -6.965 1 92.19 165 ARG B O 1
ATOM 6398 N N . PHE B 1 166 ? 30.266 -41.625 -5.102 1 93.38 166 PHE B N 1
ATOM 6399 C CA . PHE B 1 166 ? 30.219 -40.281 -4.496 1 93.38 166 PHE B CA 1
ATOM 6400 C C . PHE B 1 166 ? 31.438 -40.062 -3.607 1 93.38 166 PHE B C 1
ATOM 6402 O O . PHE B 1 166 ? 31.75 -40.875 -2.748 1 93.38 166 PHE B O 1
ATOM 6409 N N . ILE B 1 167 ? 32.156 -39.031 -3.885 1 93.62 167 ILE B N 1
ATOM 6410 C CA . ILE B 1 167 ? 33.281 -38.625 -3.045 1 93.62 167 ILE B CA 1
ATOM 6411 C C . ILE B 1 167 ? 32.906 -37.344 -2.287 1 93.62 167 ILE B C 1
ATOM 6413 O O . ILE B 1 167 ? 32.438 -36.375 -2.885 1 93.62 167 ILE B O 1
ATOM 6417 N N . PHE B 1 168 ? 33.156 -37.406 -1.039 1 92 168 PHE B N 1
ATOM 6418 C CA . PHE B 1 168 ? 32.688 -36.281 -0.211 1 92 168 PHE B CA 1
ATOM 6419 C C . PHE B 1 168 ? 33.844 -35.406 0.209 1 92 168 PHE B C 1
ATOM 6421 O O . PHE B 1 168 ? 34.875 -35.906 0.628 1 92 168 PHE B O 1
ATOM 6428 N N . SER B 1 169 ? 33.75 -34.188 -0.12 1 91.19 169 SER B N 1
ATOM 6429 C CA . SER B 1 169 ? 34.594 -33.156 0.48 1 91.19 169 SER B CA 1
ATOM 6430 C C . SER B 1 169 ? 33.844 -32.438 1.593 1 91.19 169 SER B C 1
ATOM 6432 O O . SER B 1 169 ? 33.094 -31.5 1.328 1 91.19 169 SER B O 1
ATOM 6434 N N . GLY B 1 170 ? 34.062 -32.875 2.859 1 85.94 170 GLY B N 1
ATOM 6435 C CA . GLY B 1 170 ? 33.281 -32.406 4.004 1 85.94 170 GLY B CA 1
ATOM 6436 C C . GLY B 1 170 ? 32.375 -33.5 4.574 1 85.94 170 GLY B C 1
ATOM 6437 O O . GLY B 1 170 ? 32.562 -34.688 4.293 1 85.94 170 GLY B O 1
ATOM 6438 N N . PRO B 1 171 ? 31.469 -33.094 5.434 1 86.5 171 PRO B N 1
ATOM 6439 C CA . PRO B 1 171 ? 30.578 -34.094 6.031 1 86.5 171 PRO B CA 1
ATOM 6440 C C . PRO B 1 171 ? 29.625 -34.719 5.023 1 86.5 171 PRO B C 1
ATOM 6442 O O . PRO B 1 171 ? 29.297 -34.094 4.008 1 86.5 171 PRO B O 1
ATOM 6445 N N . ASN B 1 172 ? 29.234 -35.938 5.309 1 85.25 172 ASN B N 1
ATOM 6446 C CA . ASN B 1 172 ? 28.234 -36.594 4.48 1 85.25 172 ASN B CA 1
ATOM 6447 C C . ASN B 1 172 ? 26.891 -35.875 4.539 1 85.25 172 ASN B C 1
ATOM 6449 O O . ASN B 1 172 ? 26.281 -35.75 5.609 1 85.25 172 ASN B O 1
ATOM 6453 N N . PRO B 1 173 ? 26.422 -35.438 3.404 1 86.19 173 PRO B N 1
ATOM 6454 C CA . PRO B 1 173 ? 25.203 -34.625 3.406 1 86.19 173 PRO B CA 1
ATOM 6455 C C . PRO B 1 173 ? 23.938 -35.469 3.486 1 86.19 173 PRO B C 1
ATOM 6457 O O . PRO B 1 173 ? 22.828 -34.938 3.432 1 86.19 173 PRO B O 1
ATOM 6460 N N . LEU B 1 174 ? 23.969 -36.719 3.592 1 86.69 174 LEU B N 1
ATOM 6461 C CA . LEU B 1 174 ? 22.844 -37.656 3.531 1 86.69 174 LEU B CA 1
ATOM 6462 C C . LEU B 1 174 ? 21.766 -37.25 4.527 1 86.69 174 LEU B C 1
ATOM 6464 O O . LEU B 1 174 ? 20.578 -37.25 4.191 1 86.69 174 LEU B O 1
ATOM 6468 N N . ALA B 1 175 ? 22.156 -36.844 5.688 1 82.88 175 ALA B N 1
ATOM 6469 C CA . ALA B 1 175 ? 21.203 -36.531 6.75 1 82.88 175 ALA B CA 1
ATOM 6470 C C . ALA B 1 175 ? 20.469 -35.219 6.469 1 82.88 175 ALA B C 1
ATOM 6472 O O . ALA B 1 175 ? 19.344 -35.031 6.953 1 82.88 175 ALA B O 1
ATOM 6473 N N . ALA B 1 176 ? 21.062 -34.438 5.641 1 82.19 176 ALA B N 1
ATOM 6474 C CA . ALA B 1 176 ? 20.484 -33.125 5.383 1 82.19 176 ALA B CA 1
ATOM 6475 C C . ALA B 1 176 ? 19.484 -33.188 4.227 1 82.19 176 ALA B C 1
ATOM 6477 O O . ALA B 1 176 ? 18.672 -32.281 4.059 1 82.19 176 ALA B O 1
ATOM 6478 N N . LEU B 1 177 ? 19.531 -34.25 3.439 1 87.12 177 LEU B N 1
ATOM 6479 C CA . LEU B 1 177 ? 18.656 -34.375 2.283 1 87.12 177 LEU B CA 1
ATOM 6480 C C . LEU B 1 177 ? 17.359 -35.062 2.66 1 87.12 177 LEU B C 1
ATOM 6482 O O . LEU B 1 177 ? 17.375 -36 3.465 1 87.12 177 LEU B O 1
ATOM 6486 N N . PRO B 1 178 ? 16.297 -34.562 2.182 1 82.62 178 PRO B N 1
ATOM 6487 C CA . PRO B 1 178 ? 15.047 -35.25 2.447 1 82.62 178 PRO B CA 1
ATOM 6488 C C . PRO B 1 178 ? 15.031 -36.656 1.853 1 82.62 178 PRO B C 1
ATOM 6490 O O . PRO B 1 178 ? 15.516 -36.875 0.739 1 82.62 178 PRO B O 1
ATOM 6493 N N . ASP B 1 179 ? 14.5 -37.594 2.586 1 85.5 179 ASP B N 1
ATOM 6494 C CA . ASP B 1 179 ? 14.352 -38.969 2.117 1 85.5 179 ASP B CA 1
ATOM 6495 C C . ASP B 1 179 ? 13.133 -39.125 1.207 1 85.5 179 ASP B C 1
ATOM 6497 O O . ASP B 1 179 ? 12 -38.906 1.641 1 85.5 179 ASP B O 1
ATOM 6501 N N . LEU B 1 180 ? 13.422 -39.5 -0.053 1 80.62 180 LEU B N 1
ATOM 6502 C CA . LEU B 1 180 ? 12.32 -39.625 -0.999 1 80.62 180 LEU B CA 1
ATOM 6503 C C . LEU B 1 180 ? 11.742 -41.062 -0.97 1 80.62 180 LEU B C 1
ATOM 6505 O O . LEU B 1 180 ? 10.891 -41.406 -1.79 1 80.62 180 LEU B O 1
ATOM 6509 N N . GLY B 1 181 ? 12.242 -41.781 0.02 1 79.81 181 GLY B N 1
ATOM 6510 C CA . GLY B 1 181 ? 11.695 -43.125 0.205 1 79.81 181 GLY B CA 1
ATOM 6511 C C . GLY B 1 181 ? 12.391 -44.188 -0.647 1 79.81 181 GLY B C 1
ATOM 6512 O O . GLY B 1 181 ? 13.617 -44.281 -0.641 1 79.81 181 GLY B O 1
ATOM 6513 N N . GLN B 1 182 ? 11.43 -44.938 -1.349 1 78.94 182 GLN B N 1
ATOM 6514 C CA . GLN B 1 182 ? 11.961 -46 -2.234 1 78.94 182 GLN B CA 1
ATOM 6515 C C . GLN B 1 182 ? 11.734 -45.625 -3.699 1 78.94 182 GLN B C 1
ATOM 6517 O O . GLN B 1 182 ? 11.086 -44.625 -4.004 1 78.94 182 GLN B O 1
ATOM 6522 N N . GLY B 1 183 ? 12.469 -46.312 -4.5 1 78 183 GLY B N 1
ATOM 6523 C CA . GLY B 1 183 ? 12.375 -45.969 -5.91 1 78 183 GLY B CA 1
ATOM 6524 C C . GLY B 1 183 ? 11.727 -47.062 -6.742 1 78 183 GLY B C 1
ATOM 6525 O O . GLY B 1 183 ? 11.812 -48.25 -6.398 1 78 183 GLY B O 1
ATOM 6526 N N . VAL B 1 184 ? 10.812 -46.688 -7.621 1 79.94 184 VAL B N 1
ATOM 6527 C CA . VAL B 1 184 ? 10.398 -47.562 -8.695 1 79.94 184 VAL B CA 1
ATOM 6528 C C . VAL B 1 184 ? 11.5 -47.656 -9.758 1 79.94 184 VAL B C 1
ATOM 6530 O O . VAL B 1 184 ? 11.781 -46.656 -10.438 1 79.94 184 VAL B O 1
ATOM 6533 N N . ARG B 1 185 ? 12.023 -48.812 -9.828 1 88.25 185 ARG B N 1
ATOM 6534 C CA . ARG B 1 185 ? 13.227 -48.969 -10.648 1 88.25 185 ARG B CA 1
ATOM 6535 C C . ARG B 1 185 ? 12.945 -49.812 -11.875 1 88.25 185 ARG B C 1
ATOM 6537 O O . ARG B 1 185 ? 11.93 -50.531 -11.93 1 88.25 185 ARG B O 1
ATOM 6544 N N . SER B 1 186 ? 13.922 -49.688 -12.781 1 90.06 186 SER B N 1
ATOM 6545 C CA . SER B 1 186 ? 13.867 -50.562 -13.945 1 90.06 186 SER B CA 1
ATOM 6546 C C . SER B 1 186 ? 14.266 -52 -13.586 1 90.06 186 SER B C 1
ATOM 6548 O O . SER B 1 186 ? 14.812 -52.25 -12.508 1 90.06 186 SER B O 1
ATOM 6550 N N . LEU B 1 187 ? 14.008 -52.938 -14.445 1 91.12 187 LEU B N 1
ATOM 6551 C CA . LEU B 1 187 ? 14.352 -54.344 -14.234 1 91.12 187 LEU B CA 1
ATOM 6552 C C . LEU B 1 187 ? 15.844 -54.5 -13.93 1 91.12 187 LEU B C 1
ATOM 6554 O O . LEU B 1 187 ? 16.672 -53.812 -14.531 1 91.12 187 LEU B O 1
ATOM 6558 N N . PRO B 1 188 ? 16.188 -55.406 -13.023 1 93 188 PRO B N 1
ATOM 6559 C CA . PRO B 1 188 ? 17.578 -55.562 -12.609 1 93 188 PRO B CA 1
ATOM 6560 C C . PRO B 1 188 ? 18.516 -55.844 -13.789 1 93 188 PRO B C 1
ATOM 6562 O O . PRO B 1 188 ? 19.609 -55.281 -13.859 1 93 188 PRO B O 1
ATOM 6565 N N . ALA B 1 189 ? 18.062 -56.656 -14.742 1 94.69 189 ALA B N 1
ATOM 6566 C CA . ALA B 1 189 ? 18.891 -56.969 -15.891 1 94.69 189 ALA B CA 1
ATOM 6567 C C . ALA B 1 189 ? 19.219 -55.75 -16.719 1 94.69 189 ALA B C 1
ATOM 6569 O O . ALA B 1 189 ? 20.312 -55.625 -17.266 1 94.69 189 ALA B O 1
ATOM 6570 N N . LEU B 1 190 ? 18.312 -54.844 -16.766 1 96.25 190 LEU B N 1
ATOM 6571 C CA . LEU B 1 190 ? 18.5 -53.625 -17.531 1 96.25 190 LEU B CA 1
ATOM 6572 C C . LEU B 1 190 ? 19.406 -52.656 -16.781 1 96.25 190 LEU B C 1
ATOM 6574 O O . LEU B 1 190 ? 20.297 -52.031 -17.375 1 96.25 190 LEU B O 1
ATOM 6578 N N . GLU B 1 191 ? 19.219 -52.531 -15.516 1 95.19 191 GLU B N 1
ATOM 6579 C CA . GLU B 1 191 ? 20.047 -51.656 -14.711 1 95.19 191 GLU B CA 1
ATOM 6580 C C . GLU B 1 191 ? 21.484 -52.125 -14.648 1 95.19 191 GLU B C 1
ATOM 6582 O O . GLU B 1 191 ? 22.422 -51.312 -14.672 1 95.19 191 GLU B O 1
ATOM 6587 N N . GLN B 1 192 ? 21.625 -53.438 -14.516 1 94.31 192 GLN B N 1
ATOM 6588 C CA . GLN B 1 192 ? 22.969 -54 -14.461 1 94.31 192 GLN B CA 1
ATOM 6589 C C . GLN B 1 192 ? 23.719 -53.75 -15.766 1 94.31 192 GLN B C 1
ATOM 6591 O O . GLN B 1 192 ? 24.922 -53.531 -15.758 1 94.31 192 GLN B O 1
ATOM 6596 N N . ALA B 1 193 ? 23 -53.75 -16.875 1 96.62 193 ALA B N 1
ATOM 6597 C CA . ALA B 1 193 ? 23.609 -53.562 -18.188 1 96.62 193 ALA B CA 1
ATOM 6598 C C . ALA B 1 193 ? 23.938 -52.094 -18.422 1 96.62 193 ALA B C 1
ATOM 6600 O O . ALA B 1 193 ? 24.828 -51.781 -19.219 1 96.62 193 ALA B O 1
ATOM 6601 N N . ALA B 1 194 ? 23.297 -51.188 -17.766 1 97.56 194 ALA B N 1
ATOM 6602 C CA . ALA B 1 194 ? 23.406 -49.75 -18.016 1 97.56 194 ALA B CA 1
ATOM 6603 C C . ALA B 1 194 ? 24.703 -49.188 -17.422 1 97.56 194 ALA B C 1
ATOM 6605 O O . ALA B 1 194 ? 25.203 -49.719 -16.422 1 97.56 194 ALA B O 1
ATOM 6606 N N . ALA B 1 195 ? 25.203 -48.125 -18.031 1 97.19 195 ALA B N 1
ATOM 6607 C CA . ALA B 1 195 ? 26.391 -47.438 -17.547 1 97.19 195 ALA B CA 1
ATOM 6608 C C . ALA B 1 195 ? 26.078 -46.594 -16.312 1 97.19 195 ALA B C 1
ATOM 6610 O O . ALA B 1 195 ? 26.984 -46.25 -15.555 1 97.19 195 ALA B O 1
ATOM 6611 N N . GLY B 1 196 ? 24.812 -46.312 -16.172 1 96.38 196 GLY B N 1
ATOM 6612 C CA . GLY B 1 196 ? 24.359 -45.531 -15.031 1 96.38 196 GLY B CA 1
ATOM 6613 C C . GLY B 1 196 ? 22.875 -45.656 -14.797 1 96.38 196 GLY B C 1
ATOM 6614 O O . GLY B 1 196 ? 22.125 -46.125 -15.656 1 96.38 196 GLY B O 1
ATOM 6615 N N . THR B 1 197 ? 22.391 -45.25 -13.586 1 95.75 197 THR B N 1
ATOM 6616 C CA . THR B 1 197 ? 20.984 -45.156 -13.203 1 95.75 197 THR B CA 1
ATOM 6617 C C . THR B 1 197 ? 20.719 -43.812 -12.531 1 95.75 197 THR B C 1
ATOM 6619 O O . THR B 1 197 ? 21.453 -43.406 -11.633 1 95.75 197 THR B O 1
ATOM 6622 N N . GLY B 1 198 ? 19.781 -43.094 -13.062 1 95.5 198 GLY B N 1
ATOM 6623 C CA . GLY B 1 198 ? 19.484 -41.75 -12.547 1 95.5 198 GLY B CA 1
ATOM 6624 C C . GLY B 1 198 ? 18.047 -41.594 -12.094 1 95.5 198 GLY B C 1
ATOM 6625 O O . GLY B 1 198 ? 17.141 -42.125 -12.711 1 95.5 198 GLY B O 1
ATOM 6626 N N . ALA B 1 199 ? 17.812 -40.812 -11.117 1 92.69 199 ALA B N 1
ATOM 6627 C CA . ALA B 1 199 ? 16.484 -40.531 -10.57 1 92.69 199 ALA B CA 1
ATOM 6628 C C . ALA B 1 199 ? 15.719 -39.562 -11.453 1 92.69 199 ALA B C 1
ATOM 6630 O O . ALA B 1 199 ? 16.25 -38.531 -11.867 1 92.69 199 ALA B O 1
ATOM 6631 N N . ILE B 1 200 ? 14.492 -39.906 -11.828 1 90.19 200 ILE B N 1
ATOM 6632 C CA . ILE B 1 200 ? 13.547 -39.031 -12.477 1 90.19 200 ILE B CA 1
ATOM 6633 C C . ILE B 1 200 ? 12.672 -38.344 -11.422 1 90.19 200 ILE B C 1
ATOM 6635 O O . ILE B 1 200 ? 11.625 -38.875 -11.047 1 90.19 200 ILE B O 1
ATOM 6639 N N . ALA B 1 201 ? 13.18 -37.312 -10.828 1 78.75 201 ALA B N 1
ATOM 6640 C CA . ALA B 1 201 ? 12.508 -36.625 -9.727 1 78.75 201 ALA B CA 1
ATOM 6641 C C . ALA B 1 201 ? 12.414 -35.125 -9.969 1 78.75 201 ALA B C 1
ATOM 6643 O O . ALA B 1 201 ? 13.406 -34.5 -10.344 1 78.75 201 ALA B O 1
ATOM 6644 N N . PHE B 1 202 ? 11.125 -34.688 -9.984 1 77.44 202 PHE B N 1
ATOM 6645 C CA . PHE B 1 202 ? 10.906 -33.25 -10.008 1 77.44 202 PHE B CA 1
ATOM 6646 C C . PHE B 1 202 ? 10.117 -32.781 -8.789 1 77.44 202 PHE B C 1
ATOM 6648 O O . PHE B 1 202 ? 9.258 -33.5 -8.289 1 77.44 202 PHE B O 1
ATOM 6655 N N . THR B 1 203 ? 10.57 -31.734 -8.188 1 71.56 203 THR B N 1
ATOM 6656 C CA . THR B 1 203 ? 9.82 -31.188 -7.066 1 71.56 203 THR B CA 1
ATOM 6657 C C . THR B 1 203 ? 9.117 -29.891 -7.477 1 71.56 203 THR B C 1
ATOM 6659 O O . THR B 1 203 ? 9.773 -28.875 -7.734 1 71.56 203 THR B O 1
ATOM 6662 N N . ALA B 1 204 ? 7.844 -30.031 -7.641 1 72.88 204 ALA B N 1
ATOM 6663 C CA . ALA B 1 204 ? 7.074 -28.828 -7.918 1 72.88 204 ALA B CA 1
ATOM 6664 C C . ALA B 1 204 ? 6.793 -28.047 -6.633 1 72.88 204 ALA B C 1
ATOM 6666 O O . ALA B 1 204 ? 6.605 -28.641 -5.57 1 72.88 204 ALA B O 1
ATOM 6667 N N . ASP B 1 205 ? 6.859 -26.75 -6.727 1 77.44 205 ASP B N 1
ATOM 6668 C CA . ASP B 1 205 ? 6.465 -25.906 -5.605 1 77.44 205 ASP B CA 1
ATOM 6669 C C . ASP B 1 205 ? 4.953 -25.938 -5.398 1 77.44 205 ASP B C 1
ATOM 6671 O O . ASP B 1 205 ? 4.234 -26.609 -6.141 1 77.44 205 ASP B O 1
ATOM 6675 N N . GLY B 1 206 ? 4.48 -25.312 -4.332 1 65.69 206 GLY B N 1
ATOM 6676 C CA . GLY B 1 206 ? 3.078 -25.328 -3.951 1 65.69 206 GLY B CA 1
ATOM 6677 C C . GLY B 1 206 ? 2.152 -24.875 -5.062 1 65.69 206 GLY B C 1
ATOM 6678 O O . GLY B 1 206 ? 0.982 -25.266 -5.102 1 65.69 206 GLY B O 1
ATOM 6679 N N . ASP B 1 207 ? 2.717 -24.219 -6.02 1 66.12 207 ASP B N 1
ATOM 6680 C CA . ASP B 1 207 ? 1.899 -23.703 -7.117 1 66.12 207 ASP B CA 1
ATOM 6681 C C . ASP B 1 207 ? 2.041 -24.594 -8.359 1 66.12 207 ASP B C 1
ATOM 6683 O O . ASP B 1 207 ? 1.565 -24.234 -9.438 1 66.12 207 ASP B O 1
ATOM 6687 N N . GLY B 1 208 ? 2.83 -25.766 -8.242 1 71.69 208 GLY B N 1
ATOM 6688 C CA . GLY B 1 208 ? 2.963 -26.719 -9.328 1 71.69 208 GLY B CA 1
ATOM 6689 C C . GLY B 1 208 ? 4.074 -26.375 -10.305 1 71.69 208 GLY B C 1
ATOM 6690 O O . GLY B 1 208 ? 4.363 -27.141 -11.227 1 71.69 208 GLY B O 1
ATOM 6691 N N . ILE B 1 209 ? 4.637 -25.219 -10.125 1 81.62 209 ILE B N 1
ATOM 6692 C CA . ILE B 1 209 ? 5.699 -24.781 -11.016 1 81.62 209 ILE B CA 1
ATOM 6693 C C . ILE B 1 209 ? 7.016 -25.438 -10.617 1 81.62 209 ILE B C 1
ATOM 6695 O O . ILE B 1 209 ? 7.336 -25.547 -9.438 1 81.62 209 ILE B O 1
ATOM 6699 N N . ILE B 1 210 ? 7.637 -26.016 -11.578 1 89.38 210 ILE B N 1
ATOM 6700 C CA . ILE B 1 210 ? 8.953 -26.578 -11.328 1 89.38 210 ILE B CA 1
ATOM 6701 C C . ILE B 1 210 ? 10.023 -25.5 -11.484 1 89.38 210 ILE B C 1
ATOM 6703 O O . ILE B 1 210 ? 10.352 -25.109 -12.609 1 89.38 210 ILE B O 1
ATOM 6707 N N . ARG B 1 211 ? 10.469 -25.094 -10.43 1 91.06 211 ARG B N 1
ATOM 6708 C CA . ARG B 1 211 ? 11.5 -24.062 -10.438 1 91.06 211 ARG B CA 1
ATOM 6709 C C . ARG B 1 211 ? 12.875 -24.656 -10.172 1 91.06 211 ARG B C 1
ATOM 6711 O O . ARG B 1 211 ? 13.891 -24.109 -10.609 1 91.06 211 ARG B O 1
ATOM 6718 N N . ARG B 1 212 ? 12.859 -25.797 -9.484 1 93.19 212 ARG B N 1
ATOM 6719 C CA . ARG B 1 212 ? 14.086 -26.469 -9.078 1 93.19 212 ARG B CA 1
ATOM 6720 C C . ARG B 1 212 ? 14.078 -27.938 -9.492 1 93.19 212 ARG B C 1
ATOM 6722 O O . ARG B 1 212 ? 13.023 -28.562 -9.508 1 93.19 212 ARG B O 1
ATOM 6729 N N . VAL B 1 213 ? 15.219 -28.391 -9.812 1 93.25 213 VAL B N 1
ATOM 6730 C CA . VAL B 1 213 ? 15.414 -29.797 -10.148 1 93.25 213 VAL B CA 1
ATOM 6731 C C . VAL B 1 213 ? 16.5 -30.391 -9.266 1 93.25 213 VAL B C 1
ATOM 6733 O O . VAL B 1 213 ? 17.625 -29.859 -9.195 1 93.25 213 VAL B O 1
ATOM 6736 N N . PRO B 1 214 ? 16.203 -31.469 -8.547 1 93.44 214 PRO B N 1
ATOM 6737 C CA . PRO B 1 214 ? 17.266 -32.125 -7.777 1 93.44 214 PRO B CA 1
ATOM 6738 C C . PRO B 1 214 ? 18.312 -32.781 -8.664 1 93.44 214 PRO B C 1
ATOM 6740 O O . PRO B 1 214 ? 17.969 -33.375 -9.695 1 93.44 214 PRO B O 1
ATOM 6743 N N . LEU B 1 215 ? 19.562 -32.625 -8.312 1 95.44 215 LEU B N 1
ATOM 6744 C CA . LEU B 1 215 ? 20.641 -33.312 -9.023 1 95.44 215 LEU B CA 1
ATOM 6745 C C . LEU B 1 215 ? 21.094 -34.531 -8.242 1 95.44 215 LEU B C 1
ATOM 6747 O O . LEU B 1 215 ? 21.641 -35.469 -8.82 1 95.44 215 LEU B O 1
ATOM 6751 N N . ILE B 1 216 ? 20.844 -34.469 -6.973 1 93.75 216 ILE B N 1
ATOM 6752 C CA . ILE B 1 216 ? 21.094 -35.625 -6.113 1 93.75 216 ILE B CA 1
ATOM 6753 C C . ILE B 1 216 ? 19.891 -35.844 -5.199 1 93.75 216 ILE B C 1
ATOM 6755 O O . ILE B 1 216 ? 19.266 -34.906 -4.73 1 93.75 216 ILE B O 1
ATOM 6759 N N . VAL B 1 217 ? 19.562 -37.125 -5.008 1 91.69 217 VAL B N 1
ATOM 6760 C CA . VAL B 1 217 ? 18.438 -37.438 -4.152 1 91.69 217 VAL B CA 1
ATOM 6761 C C . VAL B 1 217 ? 18.844 -38.531 -3.156 1 91.69 217 VAL B C 1
ATOM 6763 O O . VAL B 1 217 ? 19.781 -39.281 -3.393 1 91.69 217 VAL B O 1
ATOM 6766 N N . ARG B 1 218 ? 18.172 -38.531 -2.074 1 90.62 218 ARG B N 1
ATOM 6767 C CA . ARG B 1 218 ? 18.375 -39.562 -1.062 1 90.62 218 ARG B CA 1
ATOM 6768 C C . ARG B 1 218 ? 17.234 -40.562 -1.085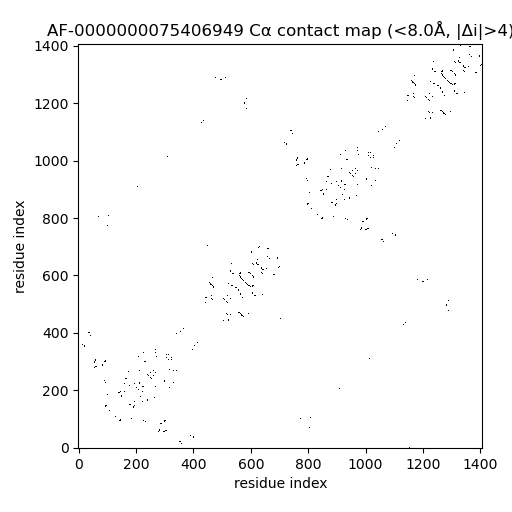 1 90.62 218 ARG B C 1
ATOM 6770 O O . ARG B 1 218 ? 16.062 -40.188 -1.026 1 90.62 218 ARG B O 1
ATOM 6777 N N . LEU B 1 219 ? 17.547 -41.75 -1.261 1 88.25 219 LEU B N 1
ATOM 6778 C CA . LEU B 1 219 ? 16.625 -42.875 -1.102 1 88.25 219 LEU B CA 1
ATOM 6779 C C . LEU B 1 219 ? 17.078 -43.812 0.016 1 88.25 219 LEU B C 1
ATOM 6781 O O . LEU B 1 219 ? 18.016 -44.594 -0.165 1 88.25 219 LEU B O 1
ATOM 6785 N N . GLY B 1 220 ? 16.375 -43.75 1.143 1 84.31 220 GLY B N 1
ATOM 6786 C CA . GLY B 1 220 ? 16.844 -44.469 2.303 1 84.31 220 GLY B CA 1
ATOM 6787 C C . GLY B 1 220 ? 18.188 -44 2.816 1 84.31 220 GLY B C 1
ATOM 6788 O O . GLY B 1 220 ? 18.328 -42.812 3.168 1 84.31 220 GLY B O 1
ATOM 6789 N N . ASP B 1 221 ? 19.172 -44.906 2.688 1 86.12 221 ASP B N 1
ATOM 6790 C CA . ASP B 1 221 ? 20.469 -44.531 3.221 1 86.12 221 ASP B CA 1
ATOM 6791 C C . ASP B 1 221 ? 21.5 -44.375 2.1 1 86.12 221 ASP B C 1
ATOM 6793 O O . ASP B 1 221 ? 22.703 -44.5 2.334 1 86.12 221 ASP B O 1
ATOM 6797 N N . GLN B 1 222 ? 20.984 -44.062 0.952 1 89.56 222 GLN B N 1
ATOM 6798 C CA . GLN B 1 222 ? 21.891 -43.969 -0.179 1 89.56 222 GLN B CA 1
ATOM 6799 C C . GLN B 1 222 ? 21.609 -42.688 -0.993 1 89.56 222 GLN B C 1
ATOM 6801 O O . GLN B 1 222 ? 20.469 -42.25 -1.069 1 89.56 222 GLN B O 1
ATOM 6806 N N . LEU B 1 223 ? 22.703 -42.188 -1.562 1 91.94 223 LEU B N 1
ATOM 6807 C CA . LEU B 1 223 ? 22.609 -41.062 -2.498 1 91.94 223 LEU B CA 1
ATOM 6808 C C . LEU B 1 223 ? 22.516 -41.594 -3.934 1 91.94 223 LEU B C 1
ATOM 6810 O O . LEU B 1 223 ? 23.188 -42.531 -4.297 1 91.94 223 LEU B O 1
ATOM 6814 N N . HIS B 1 224 ? 21.672 -41 -4.664 1 94.12 224 HIS B N 1
ATOM 6815 C CA . HIS B 1 224 ? 21.547 -41.312 -6.086 1 94.12 224 HIS B CA 1
ATOM 6816 C C . HIS B 1 224 ? 21.578 -40.031 -6.922 1 94.12 224 HIS B C 1
ATOM 6818 O O . HIS B 1 224 ? 21.031 -39 -6.523 1 94.12 224 HIS B O 1
ATOM 6824 N N . PRO B 1 225 ? 22.266 -40.031 -8.031 1 95.56 225 PRO B N 1
ATOM 6825 C CA . PRO B 1 225 ? 22.203 -38.906 -8.945 1 95.56 225 PRO B CA 1
ATOM 6826 C C . PRO B 1 225 ? 20.875 -38.812 -9.688 1 95.56 225 PRO B C 1
ATOM 6828 O O . PRO B 1 225 ? 20.172 -39.812 -9.828 1 95.56 225 PRO B O 1
ATOM 6831 N N . SER B 1 226 ? 20.547 -37.656 -10.047 1 95.56 226 SER B N 1
ATOM 6832 C CA . SER B 1 226 ? 19.406 -37.469 -10.953 1 95.56 226 SER B CA 1
ATOM 6833 C C . SER B 1 226 ? 19.75 -38 -12.352 1 95.56 226 SER B C 1
ATOM 6835 O O . SER B 1 226 ? 20.906 -38.25 -12.656 1 95.56 226 SER B O 1
ATOM 6837 N N . LEU B 1 227 ? 18.719 -38.125 -13.141 1 96.75 227 LEU B N 1
ATOM 6838 C CA . LEU B 1 227 ? 18.906 -38.562 -14.516 1 96.75 227 LEU B CA 1
ATOM 6839 C C . LEU B 1 227 ? 19.828 -37.594 -15.266 1 96.75 227 LEU B C 1
ATOM 6841 O O . LEU B 1 227 ? 20.719 -38.031 -16 1 96.75 227 LEU B O 1
ATOM 6845 N N . ALA B 1 228 ? 19.703 -36.344 -15.07 1 97.31 228 ALA B N 1
ATOM 6846 C CA . ALA B 1 228 ? 20.516 -35.312 -15.742 1 97.31 228 ALA B CA 1
ATOM 6847 C C . ALA B 1 228 ? 21.969 -35.406 -15.305 1 97.31 228 ALA B C 1
ATOM 6849 O O . ALA B 1 228 ? 22.875 -35.438 -16.141 1 97.31 228 ALA B O 1
ATOM 6850 N N . LEU B 1 229 ? 22.172 -35.5 -14.055 1 97.12 229 LEU B N 1
ATOM 6851 C CA . LEU B 1 229 ? 23.531 -35.562 -13.531 1 97.12 229 LEU B CA 1
ATOM 6852 C C . LEU B 1 229 ? 24.219 -36.844 -13.977 1 97.12 229 LEU B C 1
ATOM 6854 O O . LEU B 1 229 ? 25.391 -36.812 -14.352 1 97.12 229 LEU B O 1
ATOM 6858 N N . GLU B 1 230 ? 23.484 -37.938 -13.906 1 97.5 230 GLU B N 1
ATOM 6859 C CA . GLU B 1 230 ? 24.031 -39.25 -14.297 1 97.5 230 GLU B CA 1
ATOM 6860 C C . GLU B 1 230 ? 24.375 -39.25 -15.789 1 97.5 230 GLU B C 1
ATOM 6862 O O . GLU B 1 230 ? 25.391 -39.844 -16.188 1 97.5 230 GLU B O 1
ATOM 6867 N N . ALA B 1 231 ? 23.531 -38.656 -16.562 1 98.19 231 ALA B N 1
ATOM 6868 C CA . ALA B 1 231 ? 23.797 -38.562 -17.984 1 98.19 231 ALA B CA 1
ATOM 6869 C C . ALA B 1 231 ? 25.078 -37.812 -18.266 1 98.19 231 ALA B C 1
ATOM 6871 O O . ALA B 1 231 ? 25.891 -38.219 -19.094 1 98.19 231 ALA B O 1
ATOM 6872 N N . LEU B 1 232 ? 25.281 -36.719 -17.594 1 97.5 232 LEU B N 1
ATOM 6873 C CA . LEU B 1 232 ? 26.484 -35.906 -17.766 1 97.5 232 LEU B CA 1
ATOM 6874 C C . LEU B 1 232 ? 27.719 -36.688 -17.312 1 97.5 232 LEU B C 1
ATOM 6876 O O . LEU B 1 232 ? 28.766 -36.625 -17.953 1 97.5 232 LEU B O 1
ATOM 6880 N N . ARG B 1 233 ? 27.562 -37.375 -16.188 1 97.62 233 ARG B N 1
ATOM 6881 C CA . ARG B 1 233 ? 28.688 -38.188 -15.695 1 97.62 233 ARG B CA 1
ATOM 6882 C C . ARG B 1 233 ? 29.109 -39.219 -16.734 1 97.62 233 ARG B C 1
ATOM 6884 O O . ARG B 1 233 ? 30.297 -39.312 -17.047 1 97.62 233 ARG B O 1
ATOM 6891 N N . VAL B 1 234 ? 28.156 -39.969 -17.266 1 97.56 234 VAL B N 1
ATOM 6892 C CA . VAL B 1 234 ? 28.422 -41.031 -18.234 1 97.56 234 VAL B CA 1
ATOM 6893 C C . VAL B 1 234 ? 28.984 -40.438 -19.516 1 97.56 234 VAL B C 1
ATOM 6895 O O . VAL B 1 234 ? 29.922 -40.969 -20.109 1 97.56 234 VAL B O 1
ATOM 6898 N N . ALA B 1 235 ? 28.469 -39.281 -19.906 1 97 235 ALA B N 1
ATOM 6899 C CA . ALA B 1 235 ? 28.906 -38.625 -21.125 1 97 235 ALA B CA 1
ATOM 6900 C C . ALA B 1 235 ? 30.359 -38.156 -21.016 1 97 235 ALA B C 1
ATOM 6902 O O . ALA B 1 235 ? 31.109 -38.156 -22 1 97 235 ALA B O 1
ATOM 6903 N N . THR B 1 236 ? 30.797 -37.812 -19.844 1 94.38 236 THR B N 1
ATOM 6904 C CA . THR B 1 236 ? 32.156 -37.281 -19.641 1 94.38 236 THR B CA 1
ATOM 6905 C C . THR B 1 236 ? 33.094 -38.406 -19.297 1 94.38 236 THR B C 1
ATOM 6907 O O . THR B 1 236 ? 34.312 -38.188 -19.125 1 94.38 236 THR B O 1
ATOM 6910 N N . GLY B 1 237 ? 32.625 -39.562 -19.109 1 93.06 237 GLY B N 1
ATOM 6911 C CA . GLY B 1 237 ? 33.438 -40.75 -18.844 1 93.06 237 GLY B CA 1
ATOM 6912 C C . GLY B 1 237 ? 33.969 -40.781 -17.422 1 93.06 237 GLY B C 1
ATOM 6913 O O . GLY B 1 237 ? 34.938 -41.5 -17.125 1 93.06 237 GLY B O 1
ATOM 6914 N N . LYS B 1 238 ? 33.375 -40.031 -16.625 1 92.25 238 LYS B N 1
ATOM 6915 C CA . LYS B 1 238 ? 33.844 -40 -15.242 1 92.25 238 LYS B CA 1
ATOM 6916 C C . LYS B 1 238 ? 33.188 -41.094 -14.406 1 92.25 238 LYS B C 1
ATOM 6918 O O . LYS B 1 238 ? 32.031 -41.469 -14.656 1 92.25 238 LYS B O 1
ATOM 6923 N N . ARG B 1 239 ? 33.906 -41.5 -13.359 1 92.69 239 ARG B N 1
ATOM 6924 C CA . ARG B 1 239 ? 33.375 -42.562 -12.484 1 92.69 239 ARG B CA 1
ATOM 6925 C C . ARG B 1 239 ? 32.844 -41.969 -11.188 1 92.69 239 ARG B C 1
ATOM 6927 O O . ARG B 1 239 ? 31.922 -42.531 -10.57 1 92.69 239 ARG B O 1
ATOM 6934 N N . ASN B 1 240 ? 33.406 -40.75 -10.914 1 94.31 240 ASN B N 1
ATOM 6935 C CA . ASN B 1 240 ? 33.094 -40.188 -9.594 1 94.31 240 ASN B CA 1
ATOM 6936 C C . ASN B 1 240 ? 32.344 -38.875 -9.695 1 94.31 240 ASN B C 1
ATOM 6938 O O . ASN B 1 240 ? 32.531 -38.125 -10.648 1 94.31 240 ASN B O 1
ATOM 6942 N N . ILE B 1 241 ? 31.453 -38.656 -8.75 1 95.62 241 ILE B N 1
ATOM 6943 C CA . ILE B 1 241 ? 30.797 -37.375 -8.492 1 95.62 241 ILE B CA 1
ATOM 6944 C C . ILE B 1 241 ? 31.328 -36.781 -7.184 1 95.62 241 ILE B C 1
ATOM 6946 O O . ILE B 1 241 ? 31.172 -37.375 -6.117 1 95.62 241 ILE B O 1
ATOM 6950 N N . LEU B 1 242 ? 31.969 -35.688 -7.273 1 95.62 242 LEU B N 1
ATOM 6951 C CA . LEU B 1 242 ? 32.438 -35 -6.074 1 95.62 242 LEU B CA 1
ATOM 6952 C C . LEU B 1 242 ? 31.312 -34.188 -5.43 1 95.62 242 LEU B C 1
ATOM 6954 O O . LEU B 1 242 ? 30.641 -33.406 -6.105 1 95.62 242 LEU B O 1
ATOM 6958 N N . VAL B 1 243 ? 31.062 -34.5 -4.203 1 94.81 243 VAL B N 1
ATOM 6959 C CA . VAL B 1 243 ? 30.031 -33.812 -3.436 1 94.81 243 VAL B CA 1
ATOM 6960 C C . VAL B 1 243 ? 30.688 -32.906 -2.383 1 94.81 243 VAL B C 1
ATOM 6962 O O . VAL B 1 243 ? 31.391 -33.406 -1.496 1 94.81 243 VAL B O 1
ATOM 6965 N N . LYS B 1 244 ? 30.438 -31.641 -2.527 1 93 244 LYS B N 1
ATOM 6966 C CA . LYS B 1 244 ? 31 -30.688 -1.569 1 93 244 LYS B CA 1
ATOM 6967 C C . LYS B 1 244 ? 29.906 -30.172 -0.622 1 93 244 LYS B C 1
ATOM 6969 O O . LYS B 1 244 ? 28.844 -29.75 -1.062 1 93 244 LYS B O 1
ATOM 6974 N N . ALA B 1 245 ? 30.141 -30.281 0.632 1 90.88 245 ALA B N 1
ATOM 6975 C CA . ALA B 1 245 ? 29.234 -29.797 1.674 1 90.88 245 ALA B CA 1
ATOM 6976 C C . ALA B 1 245 ? 29.953 -28.812 2.594 1 90.88 245 ALA B C 1
ATOM 6978 O O . ALA B 1 245 ? 31.156 -28.906 2.805 1 90.88 245 ALA B O 1
ATOM 6979 N N . ALA B 1 246 ? 29.172 -27.859 3.029 1 85.81 246 ALA B N 1
ATOM 6980 C CA . ALA B 1 246 ? 29.719 -26.891 3.975 1 85.81 246 ALA B CA 1
ATOM 6981 C C . ALA B 1 246 ? 30.141 -27.562 5.277 1 85.81 246 ALA B C 1
ATOM 6983 O O . ALA B 1 246 ? 29.391 -28.375 5.824 1 85.81 246 ALA B O 1
ATOM 6984 N N . ALA B 1 247 ? 31.25 -27.219 5.789 1 80.94 247 ALA B N 1
ATOM 6985 C CA . ALA B 1 247 ? 31.859 -27.875 6.949 1 80.94 247 ALA B CA 1
ATOM 6986 C C . ALA B 1 247 ? 31 -27.688 8.195 1 80.94 247 ALA B C 1
ATOM 6988 O O . ALA B 1 247 ? 30.844 -28.609 9 1 80.94 247 ALA B O 1
ATOM 6989 N N . GLU B 1 248 ? 30.375 -26.594 8.312 1 76.69 248 GLU B N 1
ATOM 6990 C CA . GLU B 1 248 ? 29.672 -26.25 9.539 1 76.69 248 GLU B CA 1
ATOM 6991 C C . GLU B 1 248 ? 28.266 -26.844 9.562 1 76.69 248 GLU B C 1
ATOM 6993 O O . GLU B 1 248 ? 27.797 -27.328 10.602 1 76.69 248 GLU B O 1
ATOM 6998 N N . THR B 1 249 ? 27.594 -26.938 8.461 1 75 249 THR B N 1
ATOM 6999 C CA . THR B 1 249 ? 26.188 -27.281 8.469 1 75 249 THR B CA 1
ATOM 7000 C C . THR B 1 249 ? 25.953 -28.641 7.801 1 75 249 THR B C 1
ATOM 7002 O O . THR B 1 249 ? 24.906 -29.266 7.996 1 75 249 THR B O 1
ATOM 7005 N N . GLY B 1 250 ? 27.016 -29.016 7.039 1 79.38 250 GLY B N 1
ATOM 7006 C CA . GLY B 1 250 ? 26.828 -30.234 6.266 1 79.38 250 GLY B CA 1
ATOM 7007 C C . GLY B 1 250 ? 25.906 -30.062 5.074 1 79.38 250 GLY B C 1
ATOM 7008 O O . GLY B 1 250 ? 25.531 -31.031 4.414 1 79.38 250 GLY B O 1
ATOM 7009 N N . ALA B 1 251 ? 25.562 -28.828 4.832 1 84.56 251 ALA B N 1
ATOM 7010 C CA . ALA B 1 251 ? 24.656 -28.531 3.723 1 84.56 251 ALA B CA 1
ATOM 7011 C C . ALA B 1 251 ? 25.391 -28.609 2.385 1 84.56 251 ALA B C 1
ATOM 7013 O O . ALA B 1 251 ? 26.531 -28.172 2.273 1 84.56 251 ALA B O 1
ATOM 7014 N N . LEU B 1 252 ? 24.781 -29.203 1.381 1 90.5 252 LEU B N 1
ATOM 7015 C CA . LEU B 1 252 ? 25.359 -29.297 0.044 1 90.5 252 LEU B CA 1
ATOM 7016 C C . LEU B 1 252 ? 25.594 -27.922 -0.55 1 90.5 252 LEU B C 1
ATOM 7018 O O . LEU B 1 252 ? 24.781 -27.016 -0.371 1 90.5 252 LEU B O 1
ATOM 7022 N N . THR B 1 253 ? 26.719 -27.781 -1.271 1 89.94 253 THR B N 1
ATOM 7023 C CA . THR B 1 253 ? 27.016 -26.484 -1.885 1 89.94 253 THR B CA 1
ATOM 7024 C C . THR B 1 253 ? 27.312 -26.641 -3.371 1 89.94 253 THR B C 1
ATOM 7026 O O . THR B 1 253 ? 26.984 -25.781 -4.176 1 89.94 253 THR B O 1
ATOM 7029 N N . GLN B 1 254 ? 27.953 -27.812 -3.658 1 93.75 254 GLN B N 1
ATOM 7030 C CA . GLN B 1 254 ? 28.422 -27.953 -5.031 1 93.75 254 GLN B CA 1
ATOM 7031 C C . GLN B 1 254 ? 28.609 -29.422 -5.395 1 93.75 254 GLN B C 1
ATOM 7033 O O . GLN B 1 254 ? 28.922 -30.25 -4.527 1 93.75 254 GLN B O 1
ATOM 7038 N N . LEU B 1 255 ? 28.328 -29.703 -6.637 1 95.56 255 LEU B N 1
ATOM 7039 C CA . LEU B 1 255 ? 28.672 -30.984 -7.25 1 95.56 255 LEU B CA 1
ATOM 7040 C C . LEU B 1 255 ? 29.703 -30.797 -8.359 1 95.56 255 LEU B C 1
ATOM 7042 O O . LEU B 1 255 ? 29.734 -29.734 -8.992 1 95.56 255 LEU B O 1
ATOM 7046 N N . ALA B 1 256 ? 30.578 -31.781 -8.508 1 95.31 256 ALA B N 1
ATOM 7047 C CA . ALA B 1 256 ? 31.578 -31.641 -9.562 1 95.31 256 ALA B CA 1
ATOM 7048 C C . ALA B 1 256 ? 31.75 -32.938 -10.344 1 95.31 256 ALA B C 1
ATOM 7050 O O . ALA B 1 256 ? 31.703 -34.031 -9.766 1 95.31 256 ALA B O 1
ATOM 7051 N N . LEU B 1 257 ? 31.734 -32.812 -11.625 1 95 257 LEU B N 1
ATOM 7052 C CA . LEU B 1 257 ? 32.094 -33.844 -12.578 1 95 257 LEU B CA 1
ATOM 7053 C C . LEU B 1 257 ? 33.344 -33.438 -13.367 1 95 257 LEU B C 1
ATOM 7055 O O . LEU B 1 257 ? 33.25 -32.844 -14.438 1 95 257 LEU B O 1
ATOM 7059 N N . GLY B 1 258 ? 34.5 -33.812 -12.852 1 91.12 258 GLY B N 1
ATOM 7060 C CA . GLY B 1 258 ? 35.719 -33.312 -13.461 1 91.12 258 GLY B CA 1
ATOM 7061 C C . GLY B 1 258 ? 35.812 -31.781 -13.422 1 91.12 258 GLY B C 1
ATOM 7062 O O . GLY B 1 258 ? 35.719 -31.188 -12.352 1 91.12 258 GLY B O 1
ATOM 7063 N N . PRO B 1 259 ? 35.875 -31.203 -14.578 1 90.56 259 PRO B N 1
ATOM 7064 C CA . PRO B 1 259 ? 36 -29.734 -14.602 1 90.56 259 PRO B CA 1
ATOM 7065 C C . PRO B 1 259 ? 34.625 -29.047 -14.445 1 90.56 259 PRO B C 1
ATOM 7067 O O . PRO B 1 259 ? 34.594 -27.844 -14.18 1 90.56 259 PRO B O 1
ATOM 7070 N N . LEU B 1 260 ? 33.625 -29.797 -14.57 1 93.31 260 LEU B N 1
ATOM 7071 C CA . LEU B 1 260 ? 32.281 -29.219 -14.477 1 93.31 260 LEU B CA 1
ATOM 7072 C C . LEU B 1 260 ? 31.875 -29.062 -13.023 1 93.31 260 LEU B C 1
ATOM 7074 O O . LEU B 1 260 ? 31.734 -30.047 -12.297 1 93.31 260 LEU B O 1
ATOM 7078 N N . GLN B 1 261 ? 31.797 -27.781 -12.617 1 94.56 261 GLN B N 1
ATOM 7079 C CA . GLN B 1 261 ? 31.328 -27.469 -11.273 1 94.56 261 GLN B CA 1
ATOM 7080 C C . GLN B 1 261 ? 29.891 -26.984 -11.305 1 94.56 261 GLN B C 1
ATOM 7082 O O . GLN B 1 261 ? 29.547 -26.031 -12.023 1 94.56 261 GLN B O 1
ATOM 7087 N N . ILE B 1 262 ? 29 -27.641 -10.5 1 96.19 262 ILE B N 1
ATOM 7088 C CA . ILE B 1 262 ? 27.578 -27.328 -10.508 1 96.19 262 ILE B CA 1
ATOM 7089 C C . ILE B 1 262 ? 27.141 -26.875 -9.109 1 96.19 262 ILE B C 1
ATOM 7091 O O . ILE B 1 262 ? 26.969 -27.703 -8.211 1 96.19 262 ILE B O 1
ATOM 7095 N N . PRO B 1 263 ? 26.969 -25.594 -8.93 1 94.12 263 PRO B N 1
ATOM 7096 C CA . PRO B 1 263 ? 26.453 -25.156 -7.633 1 94.12 263 PRO B CA 1
ATOM 7097 C C . PRO B 1 263 ? 25.031 -25.672 -7.363 1 94.12 263 PRO B C 1
ATOM 7099 O O . PRO B 1 263 ? 24.188 -25.656 -8.258 1 94.12 263 PRO B O 1
ATOM 7102 N N . VAL B 1 264 ? 24.766 -26.234 -6.172 1 93.69 264 VAL B N 1
ATOM 7103 C CA . VAL B 1 264 ? 23.453 -26.734 -5.785 1 93.69 264 VAL B CA 1
ATOM 7104 C C . VAL B 1 264 ? 23.031 -26.109 -4.457 1 93.69 264 VAL B C 1
ATOM 7106 O O . VAL B 1 264 ? 23.859 -25.516 -3.758 1 93.69 264 VAL B O 1
ATOM 7109 N N . ASP B 1 265 ? 21.781 -26.109 -4.156 1 90.88 265 ASP B N 1
ATOM 7110 C CA . ASP B 1 265 ? 21.312 -25.641 -2.863 1 90.88 265 ASP B CA 1
ATOM 7111 C C . ASP B 1 265 ? 21.5 -26.703 -1.783 1 90.88 265 ASP B C 1
ATOM 7113 O O . ASP B 1 265 ? 22.062 -27.766 -2.041 1 90.88 265 ASP B O 1
ATOM 7117 N N . ALA B 1 266 ? 21.047 -26.406 -0.551 1 88.75 266 ALA B N 1
ATOM 7118 C CA . ALA B 1 266 ? 21.266 -27.281 0.601 1 88.75 266 ALA B CA 1
ATOM 7119 C C . ALA B 1 266 ? 20.562 -28.625 0.409 1 88.75 266 ALA B C 1
ATOM 7121 O O . ALA B 1 266 ? 20.938 -29.625 1.026 1 88.75 266 ALA B O 1
ATOM 7122 N N . GLN B 1 267 ? 19.609 -28.672 -0.536 1 87.69 267 GLN B N 1
ATOM 7123 C CA . GLN B 1 267 ? 18.844 -29.891 -0.763 1 87.69 267 GLN B CA 1
ATOM 7124 C C . GLN B 1 267 ? 19.328 -30.625 -2.014 1 87.69 267 GLN B C 1
ATOM 7126 O O . GLN B 1 267 ? 18.703 -31.594 -2.451 1 87.69 267 GLN B O 1
ATOM 7131 N N . GLY B 1 268 ? 20.422 -30.109 -2.598 1 91.5 268 GLY B N 1
ATOM 7132 C CA . GLY B 1 268 ? 21 -30.75 -3.762 1 91.5 268 GLY B CA 1
ATOM 7133 C C . GLY B 1 268 ? 20.266 -30.438 -5.051 1 91.5 268 GLY B C 1
ATOM 7134 O O . GLY B 1 268 ? 20.375 -31.172 -6.031 1 91.5 268 GLY B O 1
ATOM 7135 N N . SER B 1 269 ? 19.484 -29.391 -5.027 1 93.81 269 SER B N 1
ATOM 7136 C CA . SER B 1 269 ? 18.719 -28.984 -6.203 1 93.81 269 SER B CA 1
ATOM 7137 C C . SER B 1 269 ? 19.312 -27.75 -6.867 1 93.81 269 SER B C 1
ATOM 7139 O O . SER B 1 269 ? 20.109 -27.031 -6.258 1 93.81 269 SER B O 1
ATOM 7141 N N . VAL B 1 270 ? 19 -27.594 -8.117 1 94.94 270 VAL B N 1
ATOM 7142 C CA . VAL B 1 270 ? 19.406 -26.391 -8.852 1 94.94 270 VAL B CA 1
ATOM 7143 C C . VAL B 1 270 ? 18.156 -25.625 -9.297 1 94.94 270 VAL B C 1
ATOM 7145 O O . VAL B 1 270 ? 17.141 -26.234 -9.648 1 94.94 270 VAL B O 1
ATOM 7148 N N . HIS B 1 271 ? 18.266 -24.328 -9.234 1 94.56 271 HIS B N 1
ATOM 7149 C CA . HIS B 1 271 ? 17.25 -23.484 -9.844 1 94.56 271 HIS B CA 1
ATOM 7150 C C . HIS B 1 271 ? 17.453 -23.375 -11.352 1 94.56 271 HIS B C 1
ATOM 7152 O O . HIS B 1 271 ? 18.562 -23.141 -11.82 1 94.56 271 HIS B O 1
ATOM 7158 N N . LEU B 1 272 ? 16.391 -23.594 -12.039 1 95.12 272 LEU B N 1
ATOM 7159 C CA . LEU B 1 272 ? 16.516 -23.531 -13.492 1 95.12 272 LEU B CA 1
ATOM 7160 C C . LEU B 1 272 ? 16.203 -22.125 -14.008 1 95.12 272 LEU B C 1
ATOM 7162 O O . LEU B 1 272 ? 15.305 -21.469 -13.5 1 95.12 272 LEU B O 1
ATOM 7166 N N . HIS B 1 273 ? 17.062 -21.672 -14.859 1 95.75 273 HIS B N 1
ATOM 7167 C CA . HIS B 1 273 ? 16.766 -20.516 -15.719 1 95.75 273 HIS B CA 1
ATOM 7168 C C . HIS B 1 273 ? 16.297 -20.969 -17.094 1 95.75 273 HIS B C 1
ATOM 7170 O O . HIS B 1 273 ? 17.125 -21.281 -17.969 1 95.75 273 HIS B O 1
ATOM 7176 N N . TYR B 1 274 ? 14.977 -21.031 -17.297 1 94.88 274 TYR B N 1
ATOM 7177 C CA . TYR B 1 274 ? 14.375 -21.688 -18.453 1 94.88 274 TYR B CA 1
ATOM 7178 C C . TYR B 1 274 ? 14.578 -20.859 -19.703 1 94.88 274 TYR B C 1
ATOM 7180 O O . TYR B 1 274 ? 14.523 -19.625 -19.672 1 94.88 274 TYR B O 1
ATOM 7188 N N . THR B 1 275 ? 14.812 -21.516 -20.812 1 94.81 275 THR B N 1
ATOM 7189 C CA . THR B 1 275 ? 14.719 -20.891 -22.141 1 94.81 275 THR B CA 1
ATOM 7190 C C . THR B 1 275 ? 13.266 -20.828 -22.594 1 94.81 275 THR B C 1
ATOM 7192 O O . THR B 1 275 ? 12.391 -21.469 -22.016 1 94.81 275 THR B O 1
ATOM 7195 N N . LYS B 1 276 ? 13.023 -20.047 -23.641 1 90.69 276 LYS B N 1
ATOM 7196 C CA . LYS B 1 276 ? 11.766 -20.203 -24.375 1 90.69 276 LYS B CA 1
ATOM 7197 C C . LYS B 1 276 ? 11.703 -21.562 -25.078 1 90.69 276 LYS B C 1
ATOM 7199 O O . LYS B 1 276 ? 12.727 -22.219 -25.266 1 90.69 276 LYS B O 1
ATOM 7204 N N . PRO B 1 277 ? 10.492 -22.078 -25.312 1 87.81 277 PRO B N 1
ATOM 7205 C CA . PRO B 1 277 ? 10.398 -23.359 -26 1 87.81 277 PRO B CA 1
ATOM 7206 C C . PRO B 1 277 ? 11.258 -23.422 -27.266 1 87.81 277 PRO B C 1
ATOM 7208 O O . PRO B 1 277 ? 11.227 -22.484 -28.078 1 87.81 277 PRO B O 1
ATOM 7211 N N . GLN B 1 278 ? 12.086 -24.422 -27.359 1 91.12 278 GLN B N 1
ATOM 7212 C CA . GLN B 1 278 ? 13.031 -24.562 -28.469 1 91.12 278 GLN B CA 1
ATOM 7213 C C . GLN B 1 278 ? 12.789 -25.844 -29.234 1 91.12 278 GLN B C 1
ATOM 7215 O O . GLN B 1 278 ? 13.094 -26.938 -28.766 1 91.12 278 GLN B O 1
ATOM 7220 N N . ALA B 1 279 ? 12.391 -25.766 -30.453 1 90.94 279 ALA B N 1
ATOM 7221 C CA . ALA B 1 279 ? 12.148 -26.938 -31.312 1 90.94 279 ALA B CA 1
ATOM 7222 C C . ALA B 1 279 ? 13.453 -27.641 -31.656 1 90.94 279 ALA B C 1
ATOM 7224 O O . ALA B 1 279 ? 13.484 -28.859 -31.844 1 90.94 279 ALA B O 1
ATOM 7225 N N . GLU B 1 280 ? 14.5 -26.906 -31.656 1 92 280 GLU B N 1
ATOM 7226 C CA . GLU B 1 280 ? 15.812 -27.422 -32.062 1 92 280 GLU B CA 1
ATOM 7227 C C . GLU B 1 280 ? 16.312 -28.484 -31.078 1 92 280 GLU B C 1
ATOM 7229 O O . GLU B 1 280 ? 17.172 -29.297 -31.422 1 92 280 GLU B O 1
ATOM 7234 N N . ARG B 1 281 ? 15.727 -28.547 -29.875 1 94.5 281 ARG B N 1
ATOM 7235 C CA . ARG B 1 281 ? 16.125 -29.516 -28.844 1 94.5 281 ARG B CA 1
ATOM 7236 C C . ARG B 1 281 ? 15.625 -30.906 -29.188 1 94.5 281 ARG B C 1
ATOM 7238 O O . ARG B 1 281 ? 16.172 -31.906 -28.688 1 94.5 281 ARG B O 1
ATOM 7245 N N . PHE B 1 282 ? 14.656 -30.938 -30.078 1 95.94 282 PHE B N 1
ATOM 7246 C CA . PHE B 1 282 ? 13.914 -32.188 -30.234 1 95.94 282 PHE B CA 1
ATOM 7247 C C . PHE B 1 282 ? 14.266 -32.875 -31.531 1 95.94 282 PHE B C 1
ATOM 7249 O O . PHE B 1 282 ? 14.422 -32.219 -32.562 1 95.94 282 PHE B O 1
ATOM 7256 N N . VAL B 1 283 ? 14.523 -34.156 -31.531 1 97.38 283 VAL B N 1
ATOM 7257 C CA . VAL B 1 283 ? 14.617 -35.062 -32.656 1 97.38 283 VAL B CA 1
ATOM 7258 C C . VAL B 1 283 ? 13.562 -36.156 -32.531 1 97.38 283 VAL B C 1
ATOM 7260 O O . VAL B 1 283 ? 13.594 -36.938 -31.578 1 97.38 283 VAL B O 1
ATOM 7263 N N . PRO B 1 284 ? 12.633 -36.25 -33.438 1 96.94 284 PRO B N 1
ATOM 7264 C CA . PRO B 1 284 ? 11.617 -37.312 -33.312 1 96.94 284 PRO B CA 1
ATOM 7265 C C . PRO B 1 284 ? 12.203 -38.719 -33.344 1 96.94 284 PRO B C 1
ATOM 7267 O O . PRO B 1 284 ? 13.109 -39 -34.125 1 96.94 284 PRO B O 1
ATOM 7270 N N . ALA B 1 285 ? 11.688 -39.594 -32.5 1 97.5 285 ALA B N 1
ATOM 7271 C CA . ALA B 1 285 ? 12.211 -40.938 -32.344 1 97.5 285 ALA B CA 1
ATOM 7272 C C . ALA B 1 285 ? 12.109 -41.719 -33.656 1 97.5 285 ALA B C 1
ATOM 7274 O O . ALA B 1 285 ? 13 -42.5 -34 1 97.5 285 ALA B O 1
ATOM 7275 N N . TRP B 1 286 ? 11.023 -41.5 -34.438 1 96.62 286 TRP B N 1
ATOM 7276 C CA . TRP B 1 286 ? 10.836 -42.25 -35.688 1 96.62 286 TRP B CA 1
ATOM 7277 C C . TRP B 1 286 ? 11.922 -41.906 -36.688 1 96.62 286 TRP B C 1
ATOM 7279 O O . TRP B 1 286 ? 12.336 -42.75 -37.469 1 96.62 286 TRP B O 1
ATOM 7289 N N . LYS B 1 287 ? 12.453 -40.688 -36.656 1 97.25 287 LYS B N 1
ATOM 7290 C CA . LYS B 1 287 ? 13.516 -40.312 -37.562 1 97.25 287 LYS B CA 1
ATOM 7291 C C . LYS B 1 287 ? 14.828 -41 -37.219 1 97.25 287 LYS B C 1
ATOM 7293 O O . LYS B 1 287 ? 15.633 -41.312 -38.094 1 97.25 287 LYS B O 1
ATOM 7298 N N . VAL B 1 288 ? 15.07 -41.281 -35.969 1 97.88 288 VAL B N 1
ATOM 7299 C CA . VAL B 1 288 ? 16.266 -42 -35.562 1 97.88 288 VAL B CA 1
ATOM 7300 C C . VAL B 1 288 ? 16.172 -43.469 -36.031 1 97.88 288 VAL B C 1
ATOM 7302 O O . VAL B 1 288 ? 17.156 -44.031 -36.5 1 97.88 288 VAL B O 1
ATOM 7305 N N . LEU B 1 289 ? 15.016 -44.062 -35.906 1 96.38 289 LEU B N 1
ATOM 7306 C CA . LEU B 1 289 ? 14.82 -45.5 -36.188 1 96.38 289 LEU B CA 1
ATOM 7307 C C . LEU B 1 289 ? 14.844 -45.719 -37.688 1 96.38 289 LEU B C 1
ATOM 7309 O O . LEU B 1 289 ? 15.312 -46.781 -38.156 1 96.38 289 LEU B O 1
ATOM 7313 N N . ASP B 1 290 ? 14.336 -44.781 -38.438 1 94.62 290 ASP B N 1
ATOM 7314 C CA . ASP B 1 290 ? 14.297 -44.969 -39.875 1 94.62 290 ASP B CA 1
ATOM 7315 C C . ASP B 1 290 ? 15.562 -44.438 -40.562 1 94.62 290 ASP B C 1
ATOM 7317 O O . ASP B 1 290 ? 15.711 -44.531 -41.781 1 94.62 290 ASP B O 1
ATOM 7321 N N . GLY B 1 291 ? 16.469 -43.812 -39.812 1 93.75 291 GLY B N 1
ATOM 7322 C CA . GLY B 1 291 ? 17.766 -43.375 -40.312 1 93.75 291 GLY B CA 1
ATOM 7323 C C . GLY B 1 291 ? 17.75 -42 -40.906 1 93.75 291 GLY B C 1
ATOM 7324 O O . GLY B 1 291 ? 18.781 -41.531 -41.406 1 93.75 291 GLY B O 1
ATOM 7325 N N . SER B 1 292 ? 16.688 -41.281 -40.781 1 95.25 292 SER B N 1
ATOM 7326 C CA . SER B 1 292 ? 16.578 -39.969 -41.438 1 95.25 292 SER B CA 1
ATOM 7327 C C . SER B 1 292 ? 17.016 -38.844 -40.531 1 95.25 292 SER B C 1
ATOM 7329 O O . SER B 1 292 ? 17.109 -37.688 -40.938 1 95.25 292 SER B O 1
ATOM 7331 N N . ALA B 1 293 ? 17.312 -39.156 -39.281 1 95.88 293 ALA B N 1
ATOM 7332 C CA . ALA B 1 293 ? 17.766 -38.125 -38.344 1 95.88 293 ALA B CA 1
ATOM 7333 C C . ALA B 1 293 ? 19.141 -37.594 -38.75 1 95.88 293 ALA B C 1
ATOM 7335 O O . ALA B 1 293 ? 20 -38.344 -39.219 1 95.88 293 ALA B O 1
ATOM 7336 N N . ASP B 1 294 ? 19.359 -36.312 -38.625 1 93.75 294 ASP B N 1
ATOM 7337 C CA . ASP B 1 294 ? 20.672 -35.75 -38.875 1 93.75 294 ASP B CA 1
ATOM 7338 C C . ASP B 1 294 ? 21.703 -36.281 -37.875 1 93.75 294 ASP B C 1
ATOM 7340 O O . ASP B 1 294 ? 21.594 -36.031 -36.656 1 93.75 294 ASP B O 1
ATOM 7344 N N . PRO B 1 295 ? 22.641 -36.969 -38.375 1 91.81 295 PRO B N 1
ATOM 7345 C CA . PRO B 1 295 ? 23.625 -37.562 -37.438 1 91.81 295 PRO B CA 1
ATOM 7346 C C . PRO B 1 295 ? 24.359 -36.469 -36.625 1 91.81 295 PRO B C 1
ATOM 7348 O O . PRO B 1 295 ? 24.797 -36.75 -35.5 1 91.81 295 PRO B O 1
ATOM 7351 N N . ARG B 1 296 ? 24.562 -35.219 -37.312 1 89.44 296 ARG B N 1
ATOM 7352 C CA . ARG B 1 296 ? 25.25 -34.125 -36.625 1 89.44 296 ARG B CA 1
ATOM 7353 C C . ARG B 1 296 ? 24.484 -33.688 -35.375 1 89.44 296 ARG B C 1
ATOM 7355 O O . ARG B 1 296 ? 25.062 -33.125 -34.438 1 89.44 296 ARG B O 1
ATOM 7362 N N . ALA B 1 297 ? 23.219 -34 -35.188 1 95 297 ALA B N 1
ATOM 7363 C CA . ALA B 1 297 ? 22.359 -33.625 -34.062 1 95 297 ALA B CA 1
ATOM 7364 C C . ALA B 1 297 ? 22.484 -34.594 -32.906 1 95 297 ALA B C 1
ATOM 7366 O O . ALA B 1 297 ? 22.078 -34.312 -31.797 1 95 297 ALA B O 1
ATOM 7367 N N . LEU B 1 298 ? 23.109 -35.719 -33.188 1 97.19 298 LEU B N 1
ATOM 7368 C CA . LEU B 1 298 ? 23.156 -36.781 -32.156 1 97.19 298 LEU B CA 1
ATOM 7369 C C . LEU B 1 298 ? 24.594 -37.094 -31.766 1 97.19 298 LEU B C 1
ATOM 7371 O O . LEU B 1 298 ? 24.859 -37.469 -30.625 1 97.19 298 LEU B O 1
ATOM 7375 N N . ASP B 1 299 ? 25.516 -36.844 -32.656 1 97.5 299 ASP B N 1
ATOM 7376 C CA . ASP B 1 299 ? 26.922 -37.188 -32.438 1 97.5 299 ASP B CA 1
ATOM 7377 C C . ASP B 1 299 ? 27.531 -36.344 -31.328 1 97.5 299 ASP B C 1
ATOM 7379 O O . ASP B 1 299 ? 27.5 -35.125 -31.391 1 97.5 299 ASP B O 1
ATOM 7383 N N . GLY B 1 300 ? 28 -37 -30.375 1 96.88 300 GLY B N 1
ATOM 7384 C CA . GLY B 1 300 ? 28.672 -36.344 -29.266 1 96.88 300 GLY B CA 1
ATOM 7385 C C . GLY B 1 300 ? 27.688 -35.688 -28.297 1 96.88 300 GLY B C 1
ATOM 7386 O O . GLY B 1 300 ? 28.109 -34.938 -27.391 1 96.88 300 GLY B O 1
ATOM 7387 N N . HIS B 1 301 ? 26.438 -35.875 -28.469 1 98.12 301 HIS B N 1
ATOM 7388 C CA . HIS B 1 301 ? 25.422 -35.219 -27.656 1 98.12 301 HIS B CA 1
ATOM 7389 C C . HIS B 1 301 ? 24.953 -36.125 -26.516 1 98.12 301 HIS B C 1
ATOM 7391 O O . HIS B 1 301 ? 24.953 -37.344 -26.656 1 98.12 301 HIS B O 1
ATOM 7397 N N . VAL B 1 302 ? 24.688 -35.531 -25.375 1 98.38 302 VAL B N 1
ATOM 7398 C CA . VAL B 1 302 ? 23.859 -36.188 -24.375 1 98.38 302 VAL B CA 1
ATOM 7399 C C . VAL B 1 302 ? 22.406 -36.25 -24.844 1 98.38 302 VAL B C 1
ATOM 7401 O O . VAL B 1 302 ? 21.781 -35.188 -25.031 1 98.38 302 VAL B O 1
ATOM 7404 N N . VAL B 1 303 ? 21.906 -37.438 -25.047 1 98.69 303 VAL B N 1
ATOM 7405 C CA . VAL B 1 303 ? 20.578 -37.594 -25.625 1 98.69 303 VAL B CA 1
ATOM 7406 C C . VAL B 1 303 ? 19.609 -38.094 -24.562 1 98.69 303 VAL B C 1
ATOM 7408 O O . VAL B 1 303 ? 19.828 -39.156 -23.969 1 98.69 303 VAL B O 1
ATOM 7411 N N . PHE B 1 304 ? 18.625 -37.281 -24.297 1 98.5 304 PHE B N 1
ATOM 7412 C CA . PHE B 1 304 ? 17.531 -37.719 -23.438 1 98.5 304 PHE B CA 1
ATOM 7413 C C . PHE B 1 304 ? 16.375 -38.281 -24.266 1 98.5 304 PHE B C 1
ATOM 7415 O O . PHE B 1 304 ? 15.906 -37.594 -25.203 1 98.5 304 PHE B O 1
ATOM 7422 N N . VAL B 1 305 ? 15.953 -39.469 -23.953 1 97.94 305 VAL B N 1
ATOM 7423 C CA . VAL B 1 305 ? 14.789 -40.062 -24.609 1 97.94 305 VAL B CA 1
ATOM 7424 C C . VAL B 1 305 ? 13.555 -39.906 -23.719 1 97.94 305 VAL B C 1
ATOM 7426 O O . VAL B 1 305 ? 13.531 -40.406 -22.594 1 97.94 305 VAL B O 1
ATOM 7429 N N . GLY B 1 306 ? 12.625 -39.188 -24.141 1 94.56 306 GLY B N 1
ATOM 7430 C CA . GLY B 1 306 ? 11.422 -38.969 -23.359 1 94.56 306 GLY B CA 1
ATOM 7431 C C . GLY B 1 306 ? 10.211 -38.625 -24.203 1 94.56 306 GLY B C 1
ATOM 7432 O O . GLY B 1 306 ? 10.305 -38.562 -25.422 1 94.56 306 GLY B O 1
ATOM 7433 N N . ALA B 1 307 ? 9.062 -38.438 -23.547 1 90.5 307 ALA B N 1
ATOM 7434 C CA . ALA B 1 307 ? 7.801 -38.312 -24.266 1 90.5 307 ALA B CA 1
ATOM 7435 C C . ALA B 1 307 ? 7.27 -36.875 -24.188 1 90.5 307 ALA B C 1
ATOM 7437 O O . ALA B 1 307 ? 7.324 -36.25 -23.125 1 90.5 307 ALA B O 1
ATOM 7438 N N . SER B 1 308 ? 6.844 -36.344 -25.328 1 86.38 308 SER B N 1
ATOM 7439 C CA . SER B 1 308 ? 6.141 -35.062 -25.344 1 86.38 308 SER B CA 1
ATOM 7440 C C . SER B 1 308 ? 4.664 -35.25 -25.672 1 86.38 308 SER B C 1
ATOM 7442 O O . SER B 1 308 ? 3.863 -34.344 -25.5 1 86.38 308 SER B O 1
ATOM 7444 N N . ALA B 1 309 ? 4.336 -36.469 -26.109 1 74.88 309 ALA B N 1
ATOM 7445 C CA . ALA B 1 309 ? 2.953 -36.719 -26.5 1 74.88 309 ALA B CA 1
ATOM 7446 C C . ALA B 1 309 ? 1.994 -36.469 -25.344 1 74.88 309 ALA B C 1
ATOM 7448 O O . ALA B 1 309 ? 2.211 -36.969 -24.234 1 74.88 309 ALA B O 1
ATOM 7449 N N . LYS B 1 310 ? 0.981 -35.812 -25.609 1 65.38 310 LYS B N 1
ATOM 7450 C CA . LYS B 1 310 ? 0.025 -35.375 -24.594 1 65.38 310 LYS B CA 1
ATOM 7451 C C . LYS B 1 310 ? -0.628 -36.562 -23.906 1 65.38 310 LYS B C 1
ATOM 7453 O O . LYS B 1 310 ? -0.899 -36.531 -22.703 1 65.38 310 LYS B O 1
ATOM 7458 N N . GLY B 1 311 ? -0.759 -37.5 -24.672 1 57.31 311 GLY B N 1
ATOM 7459 C CA . GLY B 1 311 ? -1.408 -38.688 -24.125 1 57.31 311 GLY B CA 1
ATOM 7460 C C . GLY B 1 311 ? -0.591 -39.375 -23.047 1 57.31 311 GLY B C 1
ATOM 7461 O O . GLY B 1 311 ? -1.12 -40.188 -22.281 1 57.31 311 GLY B O 1
ATOM 7462 N N . LEU B 1 312 ? 0.707 -38.969 -22.984 1 60.72 312 LEU B N 1
ATOM 7463 C CA . LEU B 1 312 ? 1.577 -39.656 -22.031 1 60.72 312 LEU B CA 1
ATOM 7464 C C . LEU B 1 312 ? 1.745 -38.812 -20.766 1 60.72 312 LEU B C 1
ATOM 7466 O O . LEU B 1 312 ? 2.32 -39.281 -19.781 1 60.72 312 LEU B O 1
ATOM 7470 N N . LEU B 1 313 ? 1.174 -37.688 -20.719 1 55.56 313 LEU B N 1
ATOM 7471 C CA . LEU B 1 313 ? 0.815 -36.875 -19.562 1 55.56 313 LEU B CA 1
ATOM 7472 C C . LEU B 1 313 ? 2.057 -36.469 -18.781 1 55.56 313 LEU B C 1
ATOM 7474 O O . LEU B 1 313 ? 1.972 -36.188 -17.578 1 55.56 313 LEU B O 1
ATOM 7478 N N . ASP B 1 314 ? 3.203 -36.5 -19.391 1 70 314 ASP B N 1
ATOM 7479 C CA . ASP B 1 314 ? 4.406 -36.031 -18.734 1 70 314 ASP B CA 1
ATOM 7480 C C . ASP B 1 314 ? 4.641 -34.531 -19.031 1 70 314 ASP B C 1
ATOM 7482 O O . ASP B 1 314 ? 5.641 -34.188 -19.672 1 70 314 ASP B O 1
ATOM 7486 N N . LEU B 1 315 ? 3.672 -33.688 -18.578 1 72.69 315 LEU B N 1
ATOM 7487 C CA . LEU B 1 315 ? 3.744 -32.25 -18.828 1 72.69 315 LEU B CA 1
ATOM 7488 C C . LEU B 1 315 ? 3.912 -31.5 -17.516 1 72.69 315 LEU B C 1
ATOM 7490 O O . LEU B 1 315 ? 3.318 -31.859 -16.5 1 72.69 315 LEU B O 1
ATOM 7494 N N . ARG B 1 316 ? 4.809 -30.484 -17.578 1 78.25 316 ARG B N 1
ATOM 7495 C CA . ARG B 1 316 ? 5.145 -29.688 -16.391 1 78.25 316 ARG B CA 1
ATOM 7496 C C . ARG B 1 316 ? 5.008 -28.203 -16.672 1 78.25 316 ARG B C 1
ATOM 7498 O O . ARG B 1 316 ? 5.145 -27.766 -17.812 1 78.25 316 ARG B O 1
ATOM 7505 N N . LEU B 1 317 ? 4.738 -27.484 -15.602 1 77.12 317 LEU B N 1
ATOM 7506 C CA . LEU B 1 317 ? 4.613 -26.031 -15.711 1 77.12 317 LEU B CA 1
ATOM 7507 C C . LEU B 1 317 ? 5.934 -25.344 -15.367 1 77.12 317 LEU B C 1
ATOM 7509 O O . LEU B 1 317 ? 6.609 -25.719 -14.414 1 77.12 317 LEU B O 1
ATOM 7513 N N . THR B 1 318 ? 6.27 -24.344 -16.141 1 86.81 318 THR B N 1
ATOM 7514 C CA . THR B 1 318 ? 7.473 -23.562 -15.906 1 86.81 318 THR B CA 1
ATOM 7515 C C . THR B 1 318 ? 7.117 -22.156 -15.398 1 86.81 318 THR B C 1
ATOM 7517 O O . THR B 1 318 ? 5.949 -21.766 -15.438 1 86.81 318 THR B O 1
ATOM 7520 N N . PRO B 1 319 ? 8.078 -21.422 -14.953 1 84.44 319 PRO B N 1
ATOM 7521 C CA . PRO B 1 319 ? 7.82 -20.062 -14.469 1 84.44 319 PRO B CA 1
ATOM 7522 C C . PRO B 1 319 ? 7.312 -19.141 -15.562 1 84.44 319 PRO B C 1
ATOM 7524 O O . PRO B 1 319 ? 6.703 -18.094 -15.273 1 84.44 319 PRO B O 1
ATOM 7527 N N . HIS B 1 320 ? 7.562 -19.5 -16.812 1 82.44 320 HIS B N 1
ATOM 7528 C CA . HIS B 1 320 ? 7.098 -18.688 -17.938 1 82.44 320 HIS B CA 1
ATOM 7529 C C . HIS B 1 320 ? 5.605 -18.875 -18.172 1 82.44 320 HIS B C 1
ATOM 7531 O O . HIS B 1 320 ? 5.008 -18.172 -19 1 82.44 320 HIS B O 1
ATOM 7537 N N . GLY B 1 321 ? 5.066 -19.828 -17.516 1 72.69 321 GLY B N 1
ATOM 7538 C CA . GLY B 1 321 ? 3.66 -20.141 -17.734 1 72.69 321 GLY B CA 1
ATOM 7539 C C . GLY B 1 321 ? 3.422 -21.156 -18.828 1 72.69 321 GLY B C 1
ATOM 7540 O O . GLY B 1 321 ? 2.275 -21.469 -19.156 1 72.69 321 GLY B O 1
ATOM 7541 N N . ASP B 1 322 ? 4.473 -21.703 -19.391 1 74.75 322 ASP B N 1
ATOM 7542 C CA . ASP B 1 322 ? 4.383 -22.703 -20.438 1 74.75 322 ASP B CA 1
ATOM 7543 C C . ASP B 1 322 ? 4.266 -24.109 -19.859 1 74.75 322 ASP B C 1
ATOM 7545 O O . ASP B 1 322 ? 4.805 -24.391 -18.781 1 74.75 322 ASP B O 1
ATOM 7549 N N . ILE B 1 323 ? 3.561 -24.984 -20.578 1 76 323 ILE B N 1
ATOM 7550 C CA . ILE B 1 323 ? 3.527 -26.406 -20.281 1 76 323 ILE B CA 1
ATOM 7551 C C . ILE B 1 323 ? 4.504 -27.156 -21.188 1 76 323 ILE B C 1
ATOM 7553 O O . ILE B 1 323 ? 4.391 -27.094 -22.406 1 76 323 ILE B O 1
ATOM 7557 N N . VAL B 1 324 ? 5.449 -27.719 -20.594 1 84.38 324 VAL B N 1
ATOM 7558 C CA . VAL B 1 324 ? 6.488 -28.391 -21.375 1 84.38 324 VAL B CA 1
ATOM 7559 C C . VAL B 1 324 ? 6.598 -29.859 -20.938 1 84.38 324 VAL B C 1
ATOM 7561 O O . VAL B 1 324 ? 6.219 -30.203 -19.812 1 84.38 324 VAL B O 1
ATOM 7564 N N . PRO B 1 325 ? 7.094 -30.734 -21.875 1 88.25 325 PRO B N 1
ATOM 7565 C CA . PRO B 1 325 ? 7.352 -32.125 -21.453 1 88.25 325 PRO B CA 1
ATOM 7566 C C . PRO B 1 325 ? 8.367 -32.188 -20.312 1 88.25 325 PRO B C 1
ATOM 7568 O O . PRO B 1 325 ? 9.32 -31.422 -20.266 1 88.25 325 PRO B O 1
ATOM 7571 N N . GLY B 1 326 ? 8.203 -33.188 -19.453 1 89.62 326 GLY B N 1
ATOM 7572 C CA . GLY B 1 326 ? 9.078 -33.375 -18.297 1 89.62 326 GLY B CA 1
ATOM 7573 C C . GLY B 1 326 ? 10.539 -33.562 -18.688 1 89.62 326 GLY B C 1
ATOM 7574 O O . GLY B 1 326 ? 11.438 -33.094 -17.969 1 89.62 326 GLY B O 1
ATOM 7575 N N . VAL B 1 327 ? 10.719 -34.156 -19.828 1 94.44 327 VAL B N 1
ATOM 7576 C CA . VAL B 1 327 ? 12.07 -34.469 -20.281 1 94.44 327 VAL B CA 1
ATOM 7577 C C . VAL B 1 327 ? 12.852 -33.156 -20.516 1 94.44 327 VAL B C 1
ATOM 7579 O O . VAL B 1 327 ? 14.078 -33.156 -20.406 1 94.44 327 VAL B O 1
ATOM 7582 N N . VAL B 1 328 ? 12.133 -32.094 -20.781 1 94.81 328 VAL B N 1
ATOM 7583 C CA . VAL B 1 328 ? 12.773 -30.797 -21.016 1 94.81 328 VAL B CA 1
ATOM 7584 C C . VAL B 1 328 ? 13.516 -30.344 -19.766 1 94.81 328 VAL B C 1
ATOM 7586 O O . VAL B 1 328 ? 14.555 -29.688 -19.859 1 94.81 328 VAL B O 1
ATOM 7589 N N . MET B 1 329 ? 13.055 -30.719 -18.609 1 94 329 MET B N 1
ATOM 7590 C CA . MET B 1 329 ? 13.703 -30.312 -17.359 1 94 329 MET B CA 1
ATOM 7591 C C . MET B 1 329 ? 15.102 -30.906 -17.266 1 94 329 MET B C 1
ATOM 7593 O O . MET B 1 329 ? 16.031 -30.234 -16.797 1 94 329 MET B O 1
ATOM 7597 N N . HIS B 1 330 ? 15.203 -32.156 -17.672 1 95.88 330 HIS B N 1
ATOM 7598 C CA . HIS B 1 330 ? 16.516 -32.781 -17.688 1 95.88 330 HIS B CA 1
ATOM 7599 C C . HIS B 1 330 ? 17.453 -32.062 -18.656 1 95.88 330 HIS B C 1
ATOM 7601 O O . HIS B 1 330 ? 18.609 -31.781 -18.328 1 95.88 330 HIS B O 1
ATOM 7607 N N . ALA B 1 331 ? 16.922 -31.797 -19.812 1 96.75 331 ALA B N 1
ATOM 7608 C CA . ALA B 1 331 ? 17.734 -31.125 -20.828 1 96.75 331 ALA B CA 1
ATOM 7609 C C . ALA B 1 331 ? 18.156 -29.734 -20.359 1 96.75 331 ALA B C 1
ATOM 7611 O O . ALA B 1 331 ? 19.312 -29.328 -20.547 1 96.75 331 ALA B O 1
ATOM 7612 N N . GLU B 1 332 ? 17.203 -29 -19.766 1 96.19 332 GLU B N 1
ATOM 7613 C CA . GLU B 1 332 ? 17.484 -27.656 -19.25 1 96.19 332 GLU B CA 1
ATOM 7614 C C . GLU B 1 332 ? 18.578 -27.703 -18.188 1 96.19 332 GLU B C 1
ATOM 7616 O O . GLU B 1 332 ? 19.484 -26.875 -18.188 1 96.19 332 GLU B O 1
ATOM 7621 N N . ALA B 1 333 ? 18.469 -28.656 -17.297 1 96.38 333 ALA B N 1
ATOM 7622 C CA . ALA B 1 333 ? 19.469 -28.797 -16.234 1 96.38 333 ALA B CA 1
ATOM 7623 C C . ALA B 1 333 ? 20.844 -29.125 -16.797 1 96.38 333 ALA B C 1
ATOM 7625 O O . ALA B 1 333 ? 21.844 -28.531 -16.406 1 96.38 333 ALA B O 1
ATOM 7626 N N . ALA B 1 334 ? 20.891 -30.016 -17.734 1 97.31 334 ALA B N 1
ATOM 7627 C CA . ALA B 1 334 ? 22.156 -30.422 -18.328 1 97.31 334 ALA B CA 1
ATOM 7628 C C . ALA B 1 334 ? 22.781 -29.266 -19.125 1 97.31 334 ALA B C 1
ATOM 7630 O O . ALA B 1 334 ? 23.984 -29.016 -19.016 1 97.31 334 ALA B O 1
ATOM 7631 N N . GLU B 1 335 ? 21.953 -28.578 -19.891 1 96.94 335 GLU B N 1
ATOM 7632 C CA . GLU B 1 335 ? 22.422 -27.438 -20.672 1 96.94 335 GLU B CA 1
ATOM 7633 C C . GLU B 1 335 ? 22.969 -26.344 -19.75 1 96.94 335 GLU B C 1
ATOM 7635 O O . GLU B 1 335 ? 24.078 -25.844 -19.953 1 96.94 335 GLU B O 1
ATOM 7640 N N . ALA B 1 336 ? 22.156 -26.016 -18.797 1 95.56 336 ALA B N 1
ATOM 7641 C CA . ALA B 1 336 ? 22.516 -24.922 -17.891 1 95.56 336 ALA B CA 1
ATOM 7642 C C . ALA B 1 336 ? 23.781 -25.266 -17.094 1 95.56 336 ALA B C 1
ATOM 7644 O O . ALA B 1 336 ? 24.609 -24.391 -16.844 1 95.56 336 ALA B O 1
ATOM 7645 N N . ALA B 1 337 ? 23.891 -26.516 -16.703 1 95.81 337 ALA B N 1
ATOM 7646 C CA . ALA B 1 337 ? 25.094 -26.953 -15.992 1 95.81 337 ALA B CA 1
ATOM 7647 C C . ALA B 1 337 ? 26.328 -26.797 -16.844 1 95.81 337 ALA B C 1
ATOM 7649 O O . ALA B 1 337 ? 27.375 -26.328 -16.375 1 95.81 337 ALA B O 1
ATOM 7650 N N . GLN B 1 338 ? 26.219 -27.125 -18.078 1 95.25 338 GLN B N 1
ATOM 7651 C CA . GLN B 1 338 ? 27.359 -27.031 -18.984 1 95.25 338 GLN B CA 1
ATOM 7652 C C . GLN B 1 338 ? 27.719 -25.578 -19.266 1 95.25 338 GLN B C 1
ATOM 7654 O O . GLN B 1 338 ? 28.891 -25.25 -19.438 1 95.25 338 GLN B O 1
ATOM 7659 N N . LEU B 1 339 ? 26.734 -24.719 -19.281 1 94.94 339 LEU B N 1
ATOM 7660 C CA . LEU B 1 339 ? 26.922 -23.312 -19.625 1 94.94 339 LEU B CA 1
ATOM 7661 C C . LEU B 1 339 ? 27.266 -22.5 -18.375 1 94.94 339 LEU B C 1
ATOM 7663 O O . LEU B 1 339 ? 27.656 -21.328 -18.484 1 94.94 339 LEU B O 1
ATOM 7667 N N . GLY B 1 340 ? 27.094 -23.078 -17.234 1 93.31 340 GLY B N 1
ATOM 7668 C CA . GLY B 1 340 ? 27.234 -22.312 -16 1 93.31 340 GLY B CA 1
ATOM 7669 C C . GLY B 1 340 ? 26.141 -21.281 -15.812 1 93.31 340 GLY B C 1
ATOM 7670 O O . GLY B 1 340 ? 26.406 -20.203 -15.289 1 93.31 340 GLY B O 1
ATOM 7671 N N . ALA B 1 341 ? 24.984 -21.594 -16.312 1 94.44 341 ALA B N 1
ATOM 7672 C CA . ALA B 1 341 ? 23.891 -20.641 -16.328 1 94.44 341 ALA B CA 1
ATOM 7673 C C . ALA B 1 341 ? 22.828 -21 -15.305 1 94.44 341 ALA B C 1
ATOM 7675 O O . ALA B 1 341 ? 21.625 -20.844 -15.555 1 94.44 341 ALA B O 1
ATOM 7676 N N . LEU B 1 342 ? 23.25 -21.547 -14.148 1 95.38 342 LEU B N 1
ATOM 7677 C CA . LEU B 1 342 ? 22.312 -21.922 -13.094 1 95.38 342 LEU B CA 1
ATOM 7678 C C . LEU B 1 342 ? 22.234 -20.828 -12.031 1 95.38 342 LEU B C 1
ATOM 7680 O O . LEU B 1 342 ? 23.25 -20.5 -11.391 1 95.38 342 LEU B O 1
ATOM 7684 N N . PRO B 1 343 ? 21.016 -20.281 -11.82 1 95.06 343 PRO B N 1
ATOM 7685 C CA . PRO B 1 343 ? 20.875 -19.281 -10.75 1 95.06 343 PRO B CA 1
ATOM 7686 C C . PRO B 1 343 ? 21.094 -19.891 -9.359 1 95.06 343 PRO B C 1
ATOM 7688 O O . PRO B 1 343 ? 20.766 -21.062 -9.133 1 95.06 343 PRO B O 1
ATOM 7691 N N . GLN B 1 344 ? 21.641 -19.047 -8.484 1 94.38 344 GLN B N 1
ATOM 7692 C CA . GLN B 1 344 ? 21.906 -19.516 -7.133 1 94.38 344 GLN B CA 1
ATOM 7693 C C . GLN B 1 344 ? 21.203 -18.656 -6.098 1 94.38 344 GLN B C 1
ATOM 7695 O O . GLN B 1 344 ? 20.969 -17.469 -6.332 1 94.38 344 GLN B O 1
ATOM 7700 N N . ARG B 1 345 ? 20.781 -19.344 -5.07 1 92.94 345 ARG B N 1
ATOM 7701 C CA . ARG B 1 345 ? 20.297 -18.656 -3.873 1 92.94 345 ARG B CA 1
ATOM 7702 C C . ARG B 1 345 ? 21.062 -19.125 -2.635 1 92.94 345 ARG B C 1
ATOM 7704 O O . ARG B 1 345 ? 20.641 -20.062 -1.958 1 92.94 345 ARG B O 1
ATOM 7711 N N . PRO B 1 346 ? 22.125 -18.359 -2.375 1 87.88 346 PRO B N 1
ATOM 7712 C CA . PRO B 1 346 ? 22.938 -18.781 -1.236 1 87.88 346 PRO B CA 1
ATOM 7713 C C . PRO B 1 346 ? 22.188 -18.734 0.088 1 87.88 346 PRO B C 1
ATOM 7715 O O . PRO B 1 346 ? 21.188 -18.016 0.206 1 87.88 346 PRO B O 1
ATOM 7718 N N . ASP B 1 347 ? 22.656 -19.453 1.094 1 83.62 347 ASP B N 1
ATOM 7719 C CA . ASP B 1 347 ? 21.984 -19.562 2.391 1 83.62 347 ASP B CA 1
ATOM 7720 C C . ASP B 1 347 ? 21.922 -18.203 3.094 1 83.62 347 ASP B C 1
ATOM 7722 O O . ASP B 1 347 ? 21 -17.938 3.863 1 83.62 347 ASP B O 1
ATOM 7726 N N . TRP B 1 348 ? 22.906 -17.391 2.822 1 88 348 TRP B N 1
ATOM 7727 C CA . TRP B 1 348 ? 22.984 -16.109 3.523 1 88 348 TRP B CA 1
ATOM 7728 C C . TRP B 1 348 ? 22.031 -15.086 2.889 1 88 348 TRP B C 1
ATOM 7730 O O . TRP B 1 348 ? 21.859 -13.984 3.412 1 88 348 TRP B O 1
ATOM 7740 N N . MET B 1 349 ? 21.422 -15.477 1.774 1 91.81 349 MET B N 1
ATOM 7741 C CA . MET B 1 349 ? 20.609 -14.531 1.028 1 91.81 349 MET B CA 1
ATOM 7742 C C . MET B 1 349 ? 19.422 -14.062 1.865 1 91.81 349 MET B C 1
ATOM 7744 O O . MET B 1 349 ? 19.094 -12.875 1.88 1 91.81 349 MET B O 1
ATOM 7748 N N . GLU B 1 350 ? 18.797 -14.984 2.582 1 89.38 350 GLU B N 1
ATOM 7749 C CA . GLU B 1 350 ? 17.656 -14.617 3.402 1 89.38 350 GLU B CA 1
ATOM 7750 C C . GLU B 1 350 ? 18.047 -13.617 4.484 1 89.38 350 GLU B C 1
ATOM 7752 O O . GLU B 1 350 ? 17.281 -12.68 4.777 1 89.38 350 GLU B O 1
ATOM 7757 N N . GLY B 1 351 ? 19.172 -13.93 5.129 1 90.69 351 GLY B N 1
ATOM 7758 C CA . GLY B 1 351 ? 19.672 -12.984 6.113 1 90.69 351 GLY B CA 1
ATOM 7759 C C . GLY B 1 351 ? 19.969 -11.617 5.531 1 90.69 351 GLY B C 1
ATOM 7760 O O . GLY B 1 351 ? 19.641 -10.594 6.141 1 90.69 351 GLY B O 1
ATOM 7761 N N . ALA B 1 352 ? 20.547 -11.594 4.355 1 93.62 352 ALA B N 1
ATOM 7762 C CA . ALA B 1 352 ? 20.828 -10.336 3.674 1 93.62 352 ALA B CA 1
ATOM 7763 C C . ALA B 1 352 ? 19.547 -9.578 3.346 1 93.62 352 ALA B C 1
ATOM 7765 O O . ALA B 1 352 ? 19.484 -8.359 3.48 1 93.62 352 ALA B O 1
ATOM 7766 N N . GLU B 1 353 ? 18.562 -10.289 2.877 1 93.5 353 GLU B N 1
ATOM 7767 C CA . GLU B 1 353 ? 17.281 -9.688 2.557 1 93.5 353 GLU B CA 1
ATOM 7768 C C . GLU B 1 353 ? 16.625 -9.078 3.795 1 93.5 353 GLU B C 1
ATOM 7770 O O . GLU B 1 353 ? 16.031 -8 3.723 1 93.5 353 GLU B O 1
ATOM 7775 N N . THR B 1 354 ? 16.75 -9.797 4.934 1 91.88 354 THR B N 1
ATOM 7776 C CA . THR B 1 354 ? 16.203 -9.289 6.188 1 91.88 354 THR B CA 1
ATOM 7777 C C . THR B 1 354 ? 16.953 -8.039 6.637 1 91.88 354 THR B C 1
ATOM 7779 O O . THR B 1 354 ? 16.344 -7.066 7.082 1 91.88 354 THR B O 1
ATOM 7782 N N . LEU B 1 355 ? 18.234 -8.109 6.523 1 93.5 355 LEU B N 1
ATOM 7783 C CA . LEU B 1 355 ? 19.047 -6.945 6.855 1 93.5 355 LEU B CA 1
ATOM 7784 C C . LEU B 1 355 ? 18.672 -5.754 5.98 1 93.5 355 LEU B C 1
ATOM 7786 O O . LEU B 1 355 ? 18.578 -4.625 6.465 1 93.5 355 LEU B O 1
ATOM 7790 N N . LEU B 1 356 ? 18.453 -6.004 4.727 1 92.75 356 LEU B N 1
ATOM 7791 C CA . LEU B 1 356 ? 18.062 -4.945 3.801 1 92.75 356 LEU B CA 1
ATOM 7792 C C . LEU B 1 356 ? 16.703 -4.383 4.168 1 92.75 356 LEU B C 1
ATOM 7794 O O . LEU B 1 356 ? 16.438 -3.189 3.988 1 92.75 356 LEU B O 1
ATOM 7798 N N . ALA B 1 357 ? 15.836 -5.273 4.613 1 93.44 357 ALA B N 1
ATOM 7799 C CA . ALA B 1 357 ? 14.523 -4.824 5.078 1 93.44 357 ALA B CA 1
ATOM 7800 C C . ALA B 1 357 ? 14.664 -3.852 6.246 1 93.44 357 ALA B C 1
ATOM 7802 O O . ALA B 1 357 ? 13.984 -2.822 6.289 1 93.44 357 ALA B O 1
ATOM 7803 N N . VAL B 1 358 ? 15.523 -4.176 7.172 1 94.56 358 VAL B N 1
ATOM 7804 C CA . VAL B 1 358 ? 15.75 -3.34 8.352 1 94.56 358 VAL B CA 1
ATOM 7805 C C . VAL B 1 358 ? 16.359 -2.004 7.926 1 94.56 358 VAL B C 1
ATOM 7807 O O . VAL B 1 358 ? 15.906 -0.942 8.359 1 94.56 358 VAL B O 1
ATOM 7810 N N . ILE B 1 359 ? 17.328 -2.059 7.043 1 95.75 359 ILE B N 1
ATOM 7811 C CA . ILE B 1 359 ? 18 -0.853 6.582 1 95.75 359 ILE B CA 1
ATOM 7812 C C . ILE B 1 359 ? 17.016 0.044 5.836 1 95.75 359 ILE B C 1
ATOM 7814 O O . ILE B 1 359 ? 16.922 1.239 6.125 1 95.75 359 ILE B O 1
ATOM 7818 N N . ALA B 1 360 ? 16.328 -0.531 4.832 1 95.81 360 ALA B N 1
ATOM 7819 C CA . ALA B 1 360 ? 15.336 0.224 4.07 1 95.81 360 ALA B CA 1
ATOM 7820 C C . ALA B 1 360 ? 14.25 0.787 4.988 1 95.81 360 ALA B C 1
ATOM 7822 O O . ALA B 1 360 ? 13.82 1.932 4.824 1 95.81 360 ALA B O 1
ATOM 7823 N N . GLY B 1 361 ? 13.812 -0.061 5.93 1 95.81 361 GLY B N 1
ATOM 7824 C CA . GLY B 1 361 ? 12.82 0.389 6.895 1 95.81 361 GLY B CA 1
ATOM 7825 C C . GLY B 1 361 ? 13.281 1.579 7.715 1 95.81 361 GLY B C 1
ATOM 7826 O O . GLY B 1 361 ? 12.539 2.549 7.883 1 95.81 361 GLY B O 1
ATOM 7827 N N . LEU B 1 362 ? 14.477 1.534 8.219 1 96.19 362 LEU B N 1
ATOM 7828 C CA . LEU B 1 362 ? 15.023 2.613 9.039 1 96.19 362 LEU B CA 1
ATOM 7829 C C . LEU B 1 362 ? 15.164 3.893 8.219 1 96.19 362 LEU B C 1
ATOM 7831 O O . LEU B 1 362 ? 14.891 4.988 8.719 1 96.19 362 LEU B O 1
ATOM 7835 N N . ILE B 1 363 ? 15.602 3.727 6.988 1 96.06 363 ILE B N 1
ATOM 7836 C CA . ILE B 1 363 ? 15.727 4.875 6.098 1 96.06 363 ILE B CA 1
ATOM 7837 C C . ILE B 1 363 ? 14.359 5.527 5.895 1 96.06 363 ILE B C 1
ATOM 7839 O O . ILE B 1 363 ? 14.227 6.746 6 1 96.06 363 ILE B O 1
ATOM 7843 N N . LEU B 1 364 ? 13.391 4.691 5.648 1 95.38 364 LEU B N 1
ATOM 7844 C CA . LEU B 1 364 ? 12.07 5.223 5.332 1 95.38 364 LEU B CA 1
ATOM 7845 C C . LEU B 1 364 ? 11.383 5.762 6.586 1 95.38 364 LEU B C 1
ATOM 7847 O O . LEU B 1 364 ? 10.602 6.711 6.508 1 95.38 364 LEU B O 1
ATOM 7851 N N . ILE B 1 365 ? 11.688 5.168 7.703 1 95.12 365 ILE B N 1
ATOM 7852 C CA . ILE B 1 365 ? 11.211 5.711 8.969 1 95.12 365 ILE B CA 1
ATOM 7853 C C . ILE B 1 365 ? 11.812 7.098 9.195 1 95.12 365 ILE B C 1
ATOM 7855 O O . ILE B 1 365 ? 11.102 8.039 9.539 1 95.12 365 ILE B O 1
ATOM 7859 N N . ALA B 1 366 ? 13.078 7.227 9.008 1 95.69 366 ALA B N 1
ATOM 7860 C CA . ALA B 1 366 ? 13.758 8.516 9.156 1 95.69 366 ALA B CA 1
ATOM 7861 C C . ALA B 1 366 ? 13.18 9.555 8.195 1 95.69 366 ALA B C 1
ATOM 7863 O O . ALA B 1 366 ? 12.969 10.711 8.57 1 95.69 366 ALA B O 1
ATOM 7864 N N . ALA B 1 367 ? 12.984 9.078 6.98 1 94.12 367 ALA B N 1
ATOM 7865 C CA . ALA B 1 367 ? 12.422 9.992 5.984 1 94.12 367 ALA B CA 1
ATOM 7866 C C . ALA B 1 367 ? 11.039 10.484 6.414 1 94.12 367 ALA B C 1
ATOM 7868 O O . ALA B 1 367 ? 10.742 11.68 6.324 1 94.12 367 ALA B O 1
ATOM 7869 N N . ALA B 1 368 ? 10.242 9.586 6.879 1 91.38 368 ALA B N 1
ATOM 7870 C CA . ALA B 1 368 ? 8.883 9.938 7.289 1 91.38 368 ALA B CA 1
ATOM 7871 C C . ALA B 1 368 ? 8.898 10.828 8.531 1 91.38 368 ALA B C 1
ATOM 7873 O O . ALA B 1 368 ? 8.062 11.727 8.672 1 91.38 368 ALA B O 1
ATOM 7874 N N . ALA B 1 369 ? 9.781 10.578 9.414 1 92 369 ALA B N 1
ATOM 7875 C CA . ALA B 1 369 ? 9.82 11.273 10.695 1 92 369 ALA B CA 1
ATOM 7876 C C . ALA B 1 369 ? 10.453 12.656 10.555 1 92 369 ALA B C 1
ATOM 7878 O O . ALA B 1 369 ? 10.047 13.602 11.227 1 92 369 ALA B O 1
ATOM 7879 N N . TRP B 1 370 ? 11.367 12.805 9.633 1 91.38 370 TRP B N 1
ATOM 7880 C CA . TRP B 1 370 ? 12.18 14.016 9.695 1 91.38 370 TRP B CA 1
ATOM 7881 C C . TRP B 1 370 ? 12.047 14.82 8.406 1 91.38 370 TRP B C 1
ATOM 7883 O O . TRP B 1 370 ? 12.445 15.984 8.344 1 91.38 370 TRP B O 1
ATOM 7893 N N . MET B 1 371 ? 11.547 14.219 7.414 1 86.62 371 MET B N 1
ATOM 7894 C CA . MET B 1 371 ? 11.438 14.93 6.145 1 86.62 371 MET B CA 1
ATOM 7895 C C . MET B 1 371 ? 9.992 15.352 5.883 1 86.62 371 MET B C 1
ATOM 7897 O O . MET B 1 371 ? 9.078 14.898 6.57 1 86.62 371 MET B O 1
ATOM 7901 N N . ALA B 1 372 ? 9.883 16.281 4.812 1 81.06 372 ALA B N 1
ATOM 7902 C CA . ALA B 1 372 ? 8.555 16.656 4.336 1 81.06 372 ALA B CA 1
ATOM 7903 C C . ALA B 1 372 ? 7.875 15.484 3.637 1 81.06 372 ALA B C 1
ATOM 7905 O O . ALA B 1 372 ? 8.539 14.562 3.162 1 81.06 372 ALA B O 1
ATOM 7906 N N . PRO B 1 373 ? 6.574 15.383 3.645 1 76.06 373 PRO B N 1
ATOM 7907 C CA . PRO B 1 373 ? 5.844 14.242 3.078 1 76.06 373 PRO B CA 1
ATOM 7908 C C . PRO B 1 373 ? 6.227 13.953 1.63 1 76.06 373 PRO B C 1
ATOM 7910 O O . PRO B 1 373 ? 6.395 12.797 1.251 1 76.06 373 PRO B O 1
ATOM 7913 N N . LEU B 1 374 ? 6.43 14.984 0.779 1 78.06 374 LEU B N 1
ATOM 7914 C CA . LEU B 1 374 ? 6.828 14.758 -0.605 1 78.06 374 LEU B CA 1
ATOM 7915 C C . LEU B 1 374 ? 8.227 14.141 -0.675 1 78.06 374 LEU B C 1
ATOM 7917 O O . LEU B 1 374 ? 8.469 13.242 -1.479 1 78.06 374 LEU B O 1
ATOM 7921 N N . ALA B 1 375 ? 9.062 14.734 0.125 1 85.88 375 ALA B N 1
ATOM 7922 C CA . ALA B 1 375 ? 10.414 14.18 0.171 1 85.88 375 ALA B CA 1
ATOM 7923 C C . ALA B 1 375 ? 10.398 12.734 0.673 1 85.88 375 ALA B C 1
ATOM 7925 O O . ALA B 1 375 ? 11.164 11.898 0.196 1 85.88 375 ALA B O 1
ATOM 7926 N N . GLY B 1 376 ? 9.516 12.469 1.645 1 86.5 376 GLY B N 1
ATOM 7927 C CA . GLY B 1 376 ? 9.359 11.102 2.121 1 86.5 376 GLY B CA 1
ATOM 7928 C C . GLY B 1 376 ? 8.852 10.148 1.054 1 86.5 376 GLY B C 1
ATOM 7929 O O . GLY B 1 376 ? 9.344 9.031 0.93 1 86.5 376 GLY B O 1
ATOM 7930 N N . ALA B 1 377 ? 7.91 10.586 0.309 1 81.88 377 ALA B N 1
ATOM 7931 C CA . ALA B 1 377 ? 7.363 9.781 -0.779 1 81.88 377 ALA B CA 1
ATOM 7932 C C . ALA B 1 377 ? 8.414 9.523 -1.854 1 81.88 377 ALA B C 1
ATOM 7934 O O . ALA B 1 377 ? 8.523 8.406 -2.369 1 81.88 377 ALA B O 1
ATOM 7935 N N . LEU B 1 378 ? 9.195 10.555 -2.213 1 87.44 378 LEU B N 1
ATOM 7936 C CA . LEU B 1 378 ? 10.25 10.406 -3.205 1 87.44 378 LEU B CA 1
ATOM 7937 C C . LEU B 1 378 ? 11.336 9.461 -2.707 1 87.44 378 LEU B C 1
ATOM 7939 O O . LEU B 1 378 ? 11.891 8.68 -3.482 1 87.44 378 LEU B O 1
ATOM 7943 N N . THR B 1 379 ? 11.633 9.586 -1.431 1 92.12 379 THR B N 1
ATOM 7944 C CA . THR B 1 379 ? 12.602 8.664 -0.842 1 92.12 379 THR B CA 1
ATOM 7945 C C . THR B 1 379 ? 12.094 7.227 -0.914 1 92.12 379 THR B C 1
ATOM 7947 O O . THR B 1 379 ? 12.867 6.305 -1.188 1 92.12 379 THR B O 1
ATOM 7950 N N . THR B 1 380 ? 10.859 7.035 -0.658 1 89.12 380 THR B N 1
ATOM 7951 C CA . THR B 1 380 ? 10.266 5.707 -0.762 1 89.12 380 THR B CA 1
ATOM 7952 C C . THR B 1 380 ? 10.398 5.164 -2.18 1 89.12 380 THR B C 1
ATOM 7954 O O . THR B 1 380 ? 10.789 4.008 -2.371 1 89.12 380 THR B O 1
ATOM 7957 N N . LEU B 1 381 ? 10.117 5.961 -3.178 1 87.31 381 LEU B N 1
ATOM 7958 C CA . LEU B 1 381 ? 10.234 5.551 -4.57 1 87.31 381 LEU B CA 1
ATOM 7959 C C . LEU B 1 381 ? 11.68 5.227 -4.922 1 87.31 381 LEU B C 1
ATOM 7961 O O . LEU B 1 381 ? 11.953 4.254 -5.629 1 87.31 381 LEU B O 1
ATOM 7965 N N . ALA B 1 382 ? 12.539 6.023 -4.473 1 93.94 382 ALA B N 1
ATOM 7966 C CA . ALA B 1 382 ? 13.961 5.805 -4.73 1 93.94 382 ALA B CA 1
ATOM 7967 C C . ALA B 1 382 ? 14.43 4.484 -4.125 1 93.94 382 ALA B C 1
ATOM 7969 O O . ALA B 1 382 ? 15.148 3.721 -4.773 1 93.94 382 ALA B O 1
ATOM 7970 N N . VAL B 1 383 ? 14.039 4.238 -2.873 1 93.94 383 VAL B N 1
ATOM 7971 C CA . VAL B 1 383 ? 14.422 3.004 -2.193 1 93.94 383 VAL B CA 1
ATOM 7972 C C . VAL B 1 383 ? 13.828 1.805 -2.926 1 93.94 383 VAL B C 1
ATOM 7974 O O . VAL B 1 383 ? 14.5 0.789 -3.117 1 93.94 383 VAL B O 1
ATOM 7977 N N . ALA B 1 384 ? 12.594 1.892 -3.322 1 91.69 384 ALA B N 1
ATOM 7978 C CA . ALA B 1 384 ? 11.953 0.816 -4.07 1 91.69 384 ALA B CA 1
ATOM 7979 C C . ALA B 1 384 ? 12.688 0.54 -5.379 1 91.69 384 ALA B C 1
ATOM 7981 O O . ALA B 1 384 ? 12.984 -0.614 -5.699 1 91.69 384 ALA B O 1
ATOM 7982 N N . THR B 1 385 ? 13.031 1.59 -6.156 1 93.44 385 THR B N 1
ATOM 7983 C CA . THR B 1 385 ? 13.734 1.453 -7.43 1 93.44 385 THR B CA 1
ATOM 7984 C C . THR B 1 385 ? 15.125 0.855 -7.219 1 93.44 385 THR B C 1
ATOM 7986 O O . THR B 1 385 ? 15.57 0.016 -8.008 1 93.44 385 THR B O 1
ATOM 7989 N N . LEU B 1 386 ? 15.711 1.291 -6.215 1 94.81 386 LEU B N 1
ATOM 7990 C CA . LEU B 1 386 ? 17.047 0.79 -5.918 1 94.81 386 LEU B CA 1
ATOM 7991 C C . LEU B 1 386 ? 17.016 -0.692 -5.562 1 94.81 386 LEU B C 1
ATOM 7993 O O . LEU B 1 386 ? 17.859 -1.467 -6.012 1 94.81 386 LEU B O 1
ATOM 7997 N N . LEU B 1 387 ? 16.094 -1.104 -4.742 1 94.75 387 LEU B N 1
ATOM 7998 C CA . LEU B 1 387 ? 15.984 -2.504 -4.348 1 94.75 387 LEU B CA 1
ATOM 7999 C C . LEU B 1 387 ? 15.633 -3.381 -5.543 1 94.75 387 LEU B C 1
ATOM 8001 O O . LEU B 1 387 ? 16.203 -4.457 -5.719 1 94.75 387 LEU B O 1
ATOM 8005 N N . LEU B 1 388 ? 14.719 -2.904 -6.383 1 93.19 388 LEU B N 1
ATOM 8006 C CA . LEU B 1 388 ? 14.336 -3.648 -7.578 1 93.19 388 LEU B CA 1
ATOM 8007 C C . LEU B 1 388 ? 15.5 -3.711 -8.57 1 93.19 388 LEU B C 1
ATOM 8009 O O . LEU B 1 388 ? 15.75 -4.758 -9.164 1 93.19 388 LEU B O 1
ATOM 8013 N N . GLY B 1 389 ? 16.188 -2.586 -8.719 1 94.94 389 GLY B N 1
ATOM 8014 C CA . GLY B 1 389 ? 17.344 -2.555 -9.586 1 94.94 389 GLY B CA 1
ATOM 8015 C C . GLY B 1 389 ? 18.469 -3.453 -9.109 1 94.94 389 GLY B C 1
ATOM 8016 O O . GLY B 1 389 ? 19.094 -4.148 -9.906 1 94.94 389 GLY B O 1
ATOM 8017 N N . LEU B 1 390 ? 18.719 -3.438 -7.848 1 94.56 390 LEU B N 1
ATOM 8018 C CA . LEU B 1 390 ? 19.734 -4.289 -7.262 1 94.56 390 LEU B CA 1
ATOM 8019 C C . LEU B 1 390 ? 19.422 -5.762 -7.473 1 94.56 390 LEU B C 1
ATOM 8021 O O . LEU B 1 390 ? 20.297 -6.559 -7.789 1 94.56 390 LEU B O 1
ATOM 8025 N N . THR B 1 391 ? 18.203 -6.176 -7.285 1 94.38 391 THR B N 1
ATOM 8026 C CA . THR B 1 391 ? 17.781 -7.559 -7.48 1 94.38 391 THR B CA 1
ATOM 8027 C C . THR B 1 391 ? 17.953 -7.973 -8.938 1 94.38 391 THR B C 1
ATOM 8029 O O . THR B 1 391 ? 18.406 -9.086 -9.227 1 94.38 391 THR B O 1
ATOM 8032 N N . ALA B 1 392 ? 17.609 -7.082 -9.875 1 94.94 392 ALA B N 1
ATOM 8033 C CA . ALA B 1 392 ? 17.781 -7.355 -11.305 1 94.94 392 ALA B CA 1
ATOM 8034 C C . ALA B 1 392 ? 19.25 -7.527 -11.664 1 94.94 392 ALA B C 1
ATOM 8036 O O . ALA B 1 392 ? 19.609 -8.43 -12.414 1 94.94 392 ALA B O 1
ATOM 8037 N N . LEU B 1 393 ? 20.109 -6.695 -11.078 1 95.69 393 LEU B N 1
ATOM 8038 C CA . LEU B 1 393 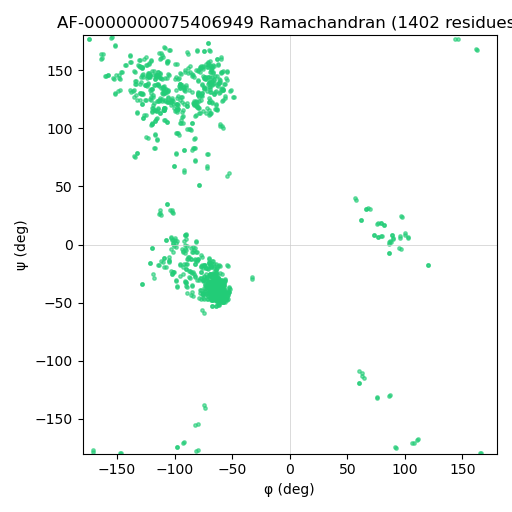? 21.531 -6.758 -11.352 1 95.69 393 LEU B CA 1
ATOM 8039 C C . LEU B 1 393 ? 22.141 -8.055 -10.805 1 95.69 393 LEU B C 1
ATOM 8041 O O . LEU B 1 393 ? 22.984 -8.672 -11.453 1 95.69 393 LEU B O 1
ATOM 8045 N N . LEU B 1 394 ? 21.719 -8.422 -9.617 1 96 394 LEU B N 1
ATOM 8046 C CA . LEU B 1 394 ? 22.188 -9.672 -9.031 1 96 394 LEU B CA 1
ATOM 8047 C C . LEU B 1 394 ? 21.797 -10.859 -9.898 1 96 394 LEU B C 1
ATOM 8049 O O . LEU B 1 394 ? 22.578 -11.789 -10.078 1 96 394 LEU B O 1
ATOM 8053 N N . PHE B 1 395 ? 20.656 -10.836 -10.5 1 95.75 395 PHE B N 1
ATOM 8054 C CA . PHE B 1 395 ? 20.141 -11.922 -11.336 1 95.75 395 PHE B CA 1
ATOM 8055 C C . PHE B 1 395 ? 20.859 -11.953 -12.68 1 95.75 395 PHE B C 1
ATOM 8057 O O . PHE B 1 395 ? 21.312 -13.008 -13.117 1 95.75 395 PHE B O 1
ATOM 8064 N N . LEU B 1 396 ? 21 -10.836 -13.305 1 94.12 396 LEU B N 1
ATOM 8065 C CA . LEU B 1 396 ? 21.516 -10.758 -14.672 1 94.12 396 LEU B CA 1
ATOM 8066 C C . LEU B 1 396 ? 23.031 -10.93 -14.695 1 94.12 396 LEU B C 1
ATOM 8068 O O . LEU B 1 396 ? 23.562 -11.594 -15.586 1 94.12 396 LEU B O 1
ATOM 8072 N N . ASP B 1 397 ? 23.719 -10.352 -13.711 1 93.38 397 ASP B N 1
ATOM 8073 C CA . ASP B 1 397 ? 25.188 -10.32 -13.766 1 93.38 397 ASP B CA 1
ATOM 8074 C C . ASP B 1 397 ? 25.797 -11.438 -12.914 1 93.38 397 ASP B C 1
ATOM 8076 O O . ASP B 1 397 ? 26.812 -12.008 -13.281 1 93.38 397 ASP B O 1
ATOM 8080 N N . MET B 1 398 ? 25.094 -11.781 -11.875 1 93.88 398 MET B N 1
ATOM 8081 C CA . MET B 1 398 ? 25.734 -12.711 -10.945 1 93.88 398 MET B CA 1
ATOM 8082 C C . MET B 1 398 ? 24.906 -14 -10.828 1 93.88 398 MET B C 1
ATOM 8084 O O . MET B 1 398 ? 25.297 -14.922 -10.102 1 93.88 398 MET B O 1
ATOM 8088 N N . ARG B 1 399 ? 23.812 -14.156 -11.43 1 94.44 399 ARG B N 1
ATOM 8089 C CA . ARG B 1 399 ? 22.938 -15.328 -11.391 1 94.44 399 ARG B CA 1
ATOM 8090 C C . ARG B 1 399 ? 22.531 -15.656 -9.953 1 94.44 399 ARG B C 1
ATOM 8092 O O . ARG B 1 399 ? 22.547 -16.812 -9.547 1 94.44 399 ARG B O 1
ATOM 8099 N N . LEU B 1 400 ? 22.266 -14.555 -9.211 1 95.31 400 LEU B N 1
ATOM 8100 C CA . LEU B 1 400 ? 21.781 -14.703 -7.84 1 95.31 400 LEU B CA 1
ATOM 8101 C C . LEU B 1 400 ? 20.297 -14.367 -7.742 1 95.31 400 LEU B C 1
ATOM 8103 O O . LEU B 1 400 ? 19.859 -13.367 -8.305 1 95.31 400 LEU B O 1
ATOM 8107 N N . LEU B 1 401 ? 19.594 -15.242 -7.066 1 95.56 401 LEU B N 1
ATOM 8108 C CA . LEU B 1 401 ? 18.156 -15.016 -6.867 1 95.56 401 LEU B CA 1
ATOM 8109 C C . LEU B 1 401 ? 17.906 -14.297 -5.543 1 95.56 401 LEU B C 1
ATOM 8111 O O . LEU B 1 401 ? 18.172 -14.859 -4.473 1 95.56 401 LEU B O 1
ATOM 8115 N N . ALA B 1 402 ? 17.516 -13.094 -5.629 1 95.06 402 ALA B N 1
ATOM 8116 C CA . ALA B 1 402 ? 17.125 -12.297 -4.465 1 95.06 402 ALA B CA 1
ATOM 8117 C C . ALA B 1 402 ? 15.688 -11.805 -4.586 1 95.06 402 ALA B C 1
ATOM 8119 O O . ALA B 1 402 ? 15.18 -11.602 -5.691 1 95.06 402 ALA B O 1
ATOM 8120 N N . ASP B 1 403 ? 14.984 -11.711 -3.451 1 93.25 403 ASP B N 1
ATOM 8121 C CA . ASP B 1 403 ? 13.609 -11.219 -3.404 1 93.25 403 ASP B CA 1
ATOM 8122 C C . ASP B 1 403 ? 13.523 -9.883 -2.676 1 93.25 403 ASP B C 1
ATOM 8124 O O . ASP B 1 403 ? 13.695 -9.82 -1.456 1 93.25 403 ASP B O 1
ATOM 8128 N N . PRO B 1 404 ? 13.18 -8.828 -3.383 1 92.12 404 PRO B N 1
ATOM 8129 C CA . PRO B 1 404 ? 13.109 -7.508 -2.756 1 92.12 404 PRO B CA 1
ATOM 8130 C C . PRO B 1 404 ? 11.773 -7.254 -2.068 1 92.12 404 PRO B C 1
ATOM 8132 O O . PRO B 1 404 ? 11.625 -6.27 -1.34 1 92.12 404 PRO B O 1
ATOM 8135 N N . LEU B 1 405 ? 10.828 -8.102 -2.189 1 87.19 405 LEU B N 1
ATOM 8136 C CA . LEU B 1 405 ? 9.438 -7.781 -1.901 1 87.19 405 LEU B CA 1
ATOM 8137 C C . LEU B 1 405 ? 9.195 -7.719 -0.398 1 87.19 405 LEU B C 1
ATOM 8139 O O . LEU B 1 405 ? 8.523 -6.805 0.089 1 87.19 405 LEU B O 1
ATOM 8143 N N . PRO B 1 406 ? 9.758 -8.68 0.334 1 86.12 406 PRO B N 1
ATOM 8144 C CA . PRO B 1 406 ? 9.562 -8.562 1.78 1 86.12 406 PRO B CA 1
ATOM 8145 C C . PRO B 1 406 ? 10.141 -7.27 2.352 1 86.12 406 PRO B C 1
ATOM 8147 O O . PRO B 1 406 ? 9.516 -6.637 3.209 1 86.12 406 PRO B O 1
ATOM 8150 N N . ALA B 1 407 ? 11.305 -6.973 1.915 1 90.06 407 ALA B N 1
ATOM 8151 C CA . ALA B 1 407 ? 11.938 -5.742 2.381 1 90.06 407 ALA B CA 1
ATOM 8152 C C . ALA B 1 407 ? 11.102 -4.52 2.016 1 90.06 407 ALA B C 1
ATOM 8154 O O . ALA B 1 407 ? 10.898 -3.625 2.842 1 90.06 407 ALA B O 1
ATOM 8155 N N . LEU B 1 408 ? 10.656 -4.492 0.848 1 90.5 408 LEU B N 1
ATOM 8156 C CA . LEU B 1 408 ? 9.828 -3.387 0.376 1 90.5 408 LEU B CA 1
ATOM 8157 C C . LEU B 1 408 ? 8.539 -3.291 1.184 1 90.5 408 LEU B C 1
ATOM 8159 O O . LEU B 1 408 ? 8.148 -2.201 1.604 1 90.5 408 LEU B O 1
ATOM 8163 N N . ALA B 1 409 ? 7.918 -4.391 1.404 1 85.69 409 ALA B N 1
ATOM 8164 C CA . ALA B 1 409 ? 6.656 -4.414 2.145 1 85.69 409 ALA B CA 1
ATOM 8165 C C . ALA B 1 409 ? 6.852 -3.906 3.572 1 85.69 409 ALA B C 1
ATOM 8167 O O . ALA B 1 409 ? 6.086 -3.061 4.043 1 85.69 409 ALA B O 1
ATOM 8168 N N . ALA B 1 410 ? 7.852 -4.441 4.238 1 89.38 410 ALA B N 1
ATOM 8169 C CA . ALA B 1 410 ? 8.133 -4.043 5.613 1 89.38 410 ALA B CA 1
ATOM 8170 C C . ALA B 1 410 ? 8.461 -2.557 5.699 1 89.38 410 ALA B C 1
ATOM 8172 O O . ALA B 1 410 ? 7.98 -1.856 6.594 1 89.38 410 ALA B O 1
ATOM 8173 N N . ALA B 1 411 ? 9.25 -2.109 4.785 1 92.5 411 ALA B N 1
ATOM 8174 C CA . ALA B 1 411 ? 9.68 -0.713 4.777 1 92.5 411 ALA B CA 1
ATOM 8175 C C . ALA B 1 411 ? 8.508 0.223 4.52 1 92.5 411 ALA B C 1
ATOM 8177 O O . ALA B 1 411 ? 8.383 1.268 5.164 1 92.5 411 ALA B O 1
ATOM 8178 N N . ILE B 1 412 ? 7.684 -0.106 3.648 1 86.62 412 ILE B N 1
ATOM 8179 C CA . ILE B 1 412 ? 6.547 0.728 3.277 1 86.62 412 ILE B CA 1
ATOM 8180 C C . ILE B 1 412 ? 5.551 0.791 4.434 1 86.62 412 ILE B C 1
ATOM 8182 O O . ILE B 1 412 ? 5.004 1.854 4.734 1 86.62 412 ILE B O 1
ATOM 8186 N N . ILE B 1 413 ? 5.363 -0.307 5.094 1 83.88 413 ILE B N 1
ATOM 8187 C CA . ILE B 1 413 ? 4.465 -0.349 6.242 1 83.88 413 ILE B CA 1
ATOM 8188 C C . ILE B 1 413 ? 5.012 0.544 7.355 1 83.88 413 ILE B C 1
ATOM 8190 O O . ILE B 1 413 ? 4.277 1.344 7.938 1 83.88 413 ILE B O 1
ATOM 8194 N N . ALA B 1 414 ? 6.242 0.373 7.613 1 91.25 414 ALA B N 1
ATOM 8195 C CA . ALA B 1 414 ? 6.883 1.184 8.648 1 91.25 414 ALA B CA 1
ATOM 8196 C C . ALA B 1 414 ? 6.801 2.67 8.305 1 91.25 414 ALA B C 1
ATOM 8198 O O . ALA B 1 414 ? 6.527 3.498 9.18 1 91.25 414 ALA B O 1
ATOM 8199 N N . HIS B 1 415 ? 7.051 2.975 7.07 1 90.75 415 HIS B N 1
ATOM 8200 C CA . HIS B 1 415 ? 6.934 4.352 6.605 1 90.75 415 HIS B CA 1
ATOM 8201 C C . HIS B 1 415 ? 5.516 4.883 6.797 1 90.75 415 HIS B C 1
ATOM 8203 O O . HIS B 1 415 ? 5.328 6 7.281 1 90.75 415 HIS B O 1
ATOM 8209 N N . GLY B 1 416 ? 4.586 4.07 6.363 1 85.12 416 GLY B N 1
ATOM 8210 C CA . GLY B 1 416 ? 3.189 4.469 6.457 1 85.12 416 GLY B CA 1
ATOM 8211 C C . GLY B 1 416 ? 2.748 4.762 7.879 1 85.12 416 GLY B C 1
ATOM 8212 O O . GLY B 1 416 ? 2.088 5.77 8.133 1 85.12 416 GLY B O 1
ATOM 8213 N N . ILE B 1 417 ? 3.129 3.982 8.805 1 85.19 417 ILE B N 1
ATOM 8214 C CA . ILE B 1 417 ? 2.77 4.156 10.211 1 85.19 417 ILE B CA 1
ATOM 8215 C C . ILE B 1 417 ? 3.436 5.414 10.766 1 85.19 417 ILE B C 1
ATOM 8217 O O . ILE B 1 417 ? 2.787 6.223 11.43 1 85.19 417 ILE B O 1
ATOM 8221 N N . THR B 1 418 ? 4.691 5.527 10.5 1 90.5 418 THR B N 1
ATOM 8222 C CA . THR B 1 418 ? 5.418 6.707 10.953 1 90.5 418 THR B CA 1
ATOM 8223 C C . THR B 1 418 ? 4.789 7.98 10.398 1 90.5 418 THR B C 1
ATOM 8225 O O . THR B 1 418 ? 4.59 8.953 11.125 1 90.5 418 THR B O 1
ATOM 8228 N N . ALA B 1 419 ? 4.531 7.891 9.148 1 84.06 419 ALA B N 1
ATOM 8229 C CA . ALA B 1 419 ? 3.939 9.047 8.477 1 84.06 419 ALA B CA 1
ATOM 8230 C C . ALA B 1 419 ? 2.578 9.391 9.078 1 84.06 419 ALA B C 1
ATOM 8232 O O . ALA B 1 419 ? 2.236 10.562 9.227 1 84.06 419 ALA B O 1
ATOM 8233 N N . LEU B 1 420 ? 1.787 8.422 9.422 1 80.81 420 LEU B N 1
ATOM 8234 C CA . LEU B 1 420 ? 0.467 8.625 10 1 80.81 420 LEU B CA 1
ATOM 8235 C C . LEU B 1 420 ? 0.576 9.289 11.375 1 80.81 420 LEU B C 1
ATOM 8237 O O . LEU B 1 420 ? -0.185 10.211 11.68 1 80.81 420 LEU B O 1
ATOM 8241 N N . VAL B 1 421 ? 1.481 8.859 12.156 1 84.94 421 VAL B N 1
ATOM 8242 C CA . VAL B 1 421 ? 1.679 9.422 13.492 1 84.94 421 VAL B CA 1
ATOM 8243 C C . VAL B 1 421 ? 2.166 10.859 13.375 1 84.94 421 VAL B C 1
ATOM 8245 O O . VAL B 1 421 ? 1.669 11.75 14.078 1 84.94 421 VAL B O 1
ATOM 8248 N N . ARG B 1 422 ? 3.102 11.016 12.523 1 84.19 422 ARG B N 1
ATOM 8249 C CA . ARG B 1 422 ? 3.633 12.359 12.297 1 84.19 422 ARG B CA 1
ATOM 8250 C C . ARG B 1 422 ? 2.537 13.312 11.828 1 84.19 422 ARG B C 1
ATOM 8252 O O . ARG B 1 422 ? 2.537 14.492 12.188 1 84.19 422 ARG B O 1
ATOM 8259 N N . HIS B 1 423 ? 1.78 12.867 11 1 76.44 423 HIS B N 1
ATOM 8260 C CA . HIS B 1 423 ? 0.681 13.68 10.492 1 76.44 423 HIS B CA 1
ATOM 8261 C C . HIS B 1 423 ? -0.259 14.094 11.625 1 76.44 423 HIS B C 1
ATOM 8263 O O . HIS B 1 423 ? -0.714 15.242 11.672 1 76.44 423 HIS B O 1
ATOM 8269 N N . ARG B 1 424 ? -0.541 13.25 12.523 1 80.12 424 ARG B N 1
ATOM 8270 C CA . ARG B 1 424 ? -1.396 13.555 13.664 1 80.12 424 ARG B CA 1
ATOM 8271 C C . ARG B 1 424 ? -0.746 14.586 14.578 1 80.12 424 ARG B C 1
ATOM 8273 O O . ARG B 1 424 ? -1.425 15.469 15.109 1 80.12 424 ARG B O 1
ATOM 8280 N N . GLN B 1 425 ? 0.476 14.445 14.781 1 82.19 425 GLN B N 1
ATOM 8281 C CA . GLN B 1 425 ? 1.219 15.398 15.594 1 82.19 425 GLN B CA 1
ATOM 8282 C C . GLN B 1 425 ? 1.216 16.781 14.961 1 82.19 425 GLN B C 1
ATOM 8284 O O . GLN B 1 425 ? 1.002 17.781 15.648 1 82.19 425 GLN B O 1
ATOM 8289 N N . ASP B 1 426 ? 1.439 16.75 13.773 1 76.25 426 ASP B N 1
ATOM 8290 C CA . ASP B 1 426 ? 1.425 18.016 13.039 1 76.25 426 ASP B CA 1
ATOM 8291 C C . ASP B 1 426 ? 0.046 18.672 13.102 1 76.25 426 ASP B C 1
ATOM 8293 O O . ASP B 1 426 ? -0.062 19.891 13.227 1 76.25 426 ASP B O 1
ATOM 8297 N N . GLN B 1 427 ? -0.993 17.969 13.047 1 73.69 427 GLN B N 1
ATOM 8298 C CA . GLN B 1 427 ? -2.355 18.484 13.141 1 73.69 427 GLN B CA 1
ATOM 8299 C C . GLN B 1 427 ? -2.627 19.078 14.523 1 73.69 427 GLN B C 1
ATOM 8301 O O . GLN B 1 427 ? -3.301 20.109 14.641 1 73.69 427 GLN B O 1
ATOM 8306 N N . ALA B 1 428 ? -2.125 18.453 15.523 1 75.25 428 ALA B N 1
ATOM 8307 C CA . ALA B 1 428 ? -2.309 18.953 16.875 1 75.25 428 ALA B CA 1
ATOM 8308 C C . ALA B 1 428 ? -1.589 20.281 17.078 1 75.25 428 ALA B C 1
ATOM 8310 O O . ALA B 1 428 ? -2.121 21.203 17.719 1 75.25 428 ALA B O 1
ATOM 8311 N N . GLU B 1 429 ? -0.473 20.297 16.578 1 72.19 429 GLU B N 1
ATOM 8312 C CA . GLU B 1 429 ? 0.291 21.531 16.672 1 72.19 429 GLU B CA 1
ATOM 8313 C C . GLU B 1 429 ? -0.404 22.672 15.922 1 72.19 429 GLU B C 1
ATOM 8315 O O . GLU B 1 429 ? -0.457 23.797 16.406 1 72.19 429 GLU B O 1
ATOM 8320 N N . ARG B 1 430 ? -0.843 22.344 14.844 1 69.88 430 ARG B N 1
ATOM 8321 C CA . ARG B 1 430 ? -1.559 23.344 14.039 1 69.88 430 ARG B CA 1
ATOM 8322 C C . ARG B 1 430 ? -2.793 23.844 14.773 1 69.88 430 ARG B C 1
ATOM 8324 O O . ARG B 1 430 ? -3.07 25.047 14.766 1 69.88 430 ARG B O 1
ATOM 8331 N N . ALA B 1 431 ? -3.486 23 15.219 1 71.31 431 ALA B N 1
ATOM 8332 C CA . ALA B 1 431 ? -4.684 23.359 15.977 1 71.31 431 ALA B CA 1
ATOM 8333 C C . ALA B 1 431 ? -4.332 24.25 17.172 1 71.31 431 ALA B C 1
ATOM 8335 O O . ALA B 1 431 ? -5.062 25.188 17.484 1 71.31 431 ALA B O 1
ATOM 8336 N N . PHE B 1 432 ? -3.227 24.031 17.688 1 69.94 432 PHE B N 1
ATOM 8337 C CA . PHE B 1 432 ? -2.764 24.828 18.828 1 69.94 432 PHE B CA 1
ATOM 8338 C C . PHE B 1 432 ? -2.406 26.234 18.375 1 69.94 432 PHE B C 1
ATOM 8340 O O . PHE B 1 432 ? -2.807 27.219 19.016 1 69.94 432 PHE B O 1
ATOM 8347 N N . ILE B 1 433 ? -1.682 26.25 17.312 1 68.12 433 ILE B N 1
ATOM 8348 C CA . ILE B 1 433 ? -1.249 27.547 16.812 1 68.12 433 ILE B CA 1
ATOM 8349 C C . ILE B 1 433 ? -2.467 28.391 16.422 1 68.12 433 ILE B C 1
ATOM 8351 O O . ILE B 1 433 ? -2.551 29.562 16.75 1 68.12 433 ILE B O 1
ATOM 8355 N N . ARG B 1 434 ? -3.312 27.766 15.727 1 68.81 434 ARG B N 1
ATOM 8356 C CA . ARG B 1 434 ? -4.539 28.453 15.328 1 68.81 434 ARG B CA 1
ATOM 8357 C C . ARG B 1 434 ? -5.32 28.922 16.547 1 68.81 434 ARG B C 1
ATOM 8359 O O . ARG B 1 434 ? -5.855 30.031 16.562 1 68.81 434 ARG B O 1
ATOM 8366 N N . GLY B 1 435 ? -5.375 28.109 17.531 1 71.44 435 GLY B N 1
ATOM 8367 C CA . GLY B 1 435 ? -6.059 28.469 18.766 1 71.44 435 GLY B CA 1
ATOM 8368 C C . GLY B 1 435 ? -5.391 29.609 19.5 1 71.44 435 GLY B C 1
ATOM 8369 O O . GLY B 1 435 ? -6.07 30.516 20.016 1 71.44 435 GLY B O 1
ATOM 8370 N N . ALA B 1 436 ? -4.105 29.531 19.484 1 69.06 436 ALA B N 1
ATOM 8371 C CA . ALA B 1 436 ? -3.35 30.594 20.141 1 69.06 436 ALA B CA 1
ATOM 8372 C C . ALA B 1 436 ? -3.512 31.922 19.391 1 69.06 436 ALA B C 1
ATOM 8374 O O . ALA B 1 436 ? -3.668 32.969 20.016 1 69.06 436 ALA B O 1
ATOM 8375 N N . PHE B 1 437 ? -3.436 31.891 18.031 1 69.31 437 PHE B N 1
ATOM 8376 C CA . PHE B 1 437 ? -3.598 33.062 17.203 1 69.31 437 PHE B CA 1
ATOM 8377 C C . PHE B 1 437 ? -4.957 33.719 17.438 1 69.31 437 PHE B C 1
ATOM 8379 O O . PHE B 1 437 ? -5.062 34.938 17.547 1 69.31 437 PHE B O 1
ATOM 8386 N N . ALA B 1 438 ? -5.91 32.906 17.594 1 69.25 438 ALA B N 1
ATOM 8387 C CA . ALA B 1 438 ? -7.273 33.406 17.766 1 69.25 438 ALA B CA 1
ATOM 8388 C C . ALA B 1 438 ? -7.441 34.094 19.109 1 69.25 438 ALA B C 1
ATOM 8390 O O . ALA B 1 438 ? -8.359 34.906 19.281 1 69.25 438 ALA B O 1
ATOM 8391 N N . ARG B 1 439 ? -6.484 33.844 19.953 1 73.62 439 ARG B N 1
ATOM 8392 C CA . ARG B 1 439 ? -6.566 34.469 21.266 1 73.62 439 ARG B CA 1
ATOM 8393 C C . ARG B 1 439 ? -5.867 35.844 21.266 1 73.62 439 ARG B C 1
ATOM 8395 O O . ARG B 1 439 ? -6.105 36.656 22.141 1 73.62 439 ARG B O 1
ATOM 8402 N N . TYR B 1 440 ? -4.977 36.062 20.328 1 74.94 440 TYR B N 1
ATOM 8403 C CA . TYR B 1 440 ? -4.176 37.281 20.391 1 74.94 440 TYR B CA 1
ATOM 8404 C C . TYR B 1 440 ? -4.66 38.281 19.359 1 74.94 440 TYR B C 1
ATOM 8406 O O . TYR B 1 440 ? -4.262 39.469 19.391 1 74.94 440 TYR B O 1
ATOM 8414 N N . ILE B 1 441 ? -5.391 37.844 18.484 1 75.81 441 ILE B N 1
ATOM 8415 C CA . ILE B 1 441 ? -5.883 38.688 17.422 1 75.81 441 ILE B CA 1
ATOM 8416 C C . ILE B 1 441 ? -7.406 38.656 17.375 1 75.81 441 ILE B C 1
ATOM 8418 O O . ILE B 1 441 ? -8.008 37.594 17.594 1 75.81 441 ILE B O 1
ATOM 8422 N N . SER B 1 442 ? -8.047 39.844 17.203 1 78.44 442 SER B N 1
ATOM 8423 C CA . SER B 1 442 ? -9.5 39.906 17.109 1 78.44 442 SER B CA 1
ATOM 8424 C C . SER B 1 442 ? -10.031 38.906 16.062 1 78.44 442 SER B C 1
ATOM 8426 O O . SER B 1 442 ? -9.461 38.812 14.977 1 78.44 442 SER B O 1
ATOM 8428 N N . PRO B 1 443 ? -11.016 38.188 16.453 1 77.31 443 PRO B N 1
ATOM 8429 C CA . PRO B 1 443 ? -11.555 37.188 15.555 1 77.31 443 PRO B CA 1
ATOM 8430 C C . PRO B 1 443 ? -11.93 37.719 14.18 1 77.31 443 PRO B C 1
ATOM 8432 O O . PRO B 1 443 ? -11.734 37.062 13.172 1 77.31 443 PRO B O 1
ATOM 8435 N N . ASN B 1 444 ? -12.469 39 14.141 1 80.44 444 ASN B N 1
ATOM 8436 C CA . ASN B 1 444 ? -12.836 39.594 12.867 1 80.44 444 ASN B CA 1
ATOM 8437 C C . ASN B 1 444 ? -11.625 39.781 11.961 1 80.44 444 ASN B C 1
ATOM 8439 O O . ASN B 1 444 ? -11.719 39.594 10.742 1 80.44 444 ASN B O 1
ATOM 8443 N N . LEU B 1 445 ? -10.555 40.125 12.594 1 78.25 445 LEU B N 1
ATOM 8444 C CA . LEU B 1 445 ? -9.336 40.344 11.82 1 78.25 445 LEU B CA 1
ATOM 8445 C C . LEU B 1 445 ? -8.773 39 11.344 1 78.25 445 LEU B C 1
ATOM 8447 O O . LEU B 1 445 ? -8.32 38.875 10.203 1 78.25 445 LEU B O 1
ATOM 8451 N N . VAL B 1 446 ? -8.773 38.031 12.188 1 76.19 446 VAL B N 1
ATOM 8452 C CA . VAL B 1 446 ? -8.281 36.688 11.836 1 76.19 446 VAL B CA 1
ATOM 8453 C C . VAL B 1 446 ? -9.07 36.156 10.648 1 76.19 446 VAL B C 1
ATOM 8455 O O . VAL B 1 446 ? -8.484 35.656 9.688 1 76.19 446 VAL B O 1
ATOM 8458 N N . ARG B 1 447 ? -10.383 36.219 10.711 1 77.12 447 ARG B N 1
ATOM 8459 C CA . ARG B 1 447 ? -11.25 35.719 9.641 1 77.12 447 ARG B CA 1
ATOM 8460 C C . ARG B 1 447 ? -10.977 36.469 8.336 1 77.12 447 ARG B C 1
ATOM 8462 O O . ARG B 1 447 ? -10.93 35.875 7.27 1 77.12 447 ARG B O 1
ATOM 8469 N N . HIS B 1 448 ? -10.812 37.781 8.484 1 78.88 448 HIS B N 1
ATOM 8470 C CA . HIS B 1 448 ? -10.531 38.594 7.309 1 78.88 448 HIS B CA 1
ATOM 8471 C C . HIS B 1 448 ? -9.211 38.188 6.656 1 78.88 448 HIS B C 1
ATOM 8473 O O . HIS B 1 448 ? -9.125 38.094 5.434 1 78.88 448 HIS B O 1
ATOM 8479 N N . LEU B 1 449 ? -8.195 37.969 7.473 1 74.44 449 LEU B N 1
ATOM 8480 C CA . LEU B 1 449 ? -6.871 37.625 6.977 1 74.44 449 LEU B CA 1
ATOM 8481 C C . LEU B 1 449 ? -6.887 36.25 6.316 1 74.44 449 LEU B C 1
ATOM 8483 O O . LEU B 1 449 ? -6.184 36.031 5.328 1 74.44 449 LEU B O 1
ATOM 8487 N N . LEU B 1 450 ? -7.672 35.406 6.898 1 72.12 450 LEU B N 1
ATOM 8488 C CA . LEU B 1 450 ? -7.77 34.062 6.344 1 72.12 450 LEU B CA 1
ATOM 8489 C C . LEU B 1 450 ? -8.516 34.062 5.016 1 72.12 450 LEU B C 1
ATOM 8491 O O . LEU B 1 450 ? -8.18 33.312 4.102 1 72.12 450 LEU B O 1
ATOM 8495 N N . ASP B 1 451 ? -9.477 34.969 4.941 1 75.56 451 ASP B N 1
ATOM 8496 C CA . ASP B 1 451 ? -10.297 35.062 3.736 1 75.56 451 ASP B CA 1
ATOM 8497 C C . ASP B 1 451 ? -9.578 35.875 2.648 1 75.56 451 ASP B C 1
ATOM 8499 O O . ASP B 1 451 ? -9.812 35.656 1.458 1 75.56 451 ASP B O 1
ATOM 8503 N N . ASN B 1 452 ? -8.695 36.812 3.166 1 78.69 452 ASN B N 1
ATOM 8504 C CA . ASN B 1 452 ? -7.98 37.688 2.244 1 78.69 452 ASN B CA 1
ATOM 8505 C C . ASN B 1 452 ? -6.492 37.75 2.566 1 78.69 452 ASN B C 1
ATOM 8507 O O . ASN B 1 452 ? -5.988 38.781 3.01 1 78.69 452 ASN B O 1
ATOM 8511 N N . PRO B 1 453 ? -5.77 36.781 2.178 1 73.19 453 PRO B N 1
ATOM 8512 C CA . PRO B 1 453 ? -4.352 36.719 2.543 1 73.19 453 PRO B CA 1
ATOM 8513 C C . PRO B 1 453 ? -3.551 37.875 1.958 1 73.19 453 PRO B C 1
ATOM 8515 O O . PRO B 1 453 ? -2.52 38.281 2.516 1 73.19 453 PRO B O 1
ATOM 8518 N N . GLN B 1 454 ? -4.008 38.469 0.854 1 73 454 GLN B N 1
ATOM 8519 C CA . GLN B 1 454 ? -3.311 39.594 0.216 1 73 454 GLN B CA 1
ATOM 8520 C C . GLN B 1 454 ? -3.379 40.844 1.074 1 73 454 GLN B C 1
ATOM 8522 O O . GLN B 1 454 ? -2.568 41.75 0.908 1 73 454 GLN B O 1
ATOM 8527 N N . SER B 1 455 ? -4.336 40.781 1.992 1 68.88 455 SER B N 1
ATOM 8528 C CA . SER B 1 455 ? -4.531 41.938 2.846 1 68.88 455 SER B CA 1
ATOM 8529 C C . SER B 1 455 ? -3.373 42.125 3.824 1 68.88 455 SER B C 1
ATOM 8531 O O . SER B 1 455 ? -3.273 43.156 4.504 1 68.88 455 SER B O 1
ATOM 8533 N N . LEU B 1 456 ? -2.584 41.156 3.896 1 64.31 456 LEU B N 1
ATOM 8534 C CA . LEU B 1 456 ? -1.407 41.219 4.754 1 64.31 456 LEU B CA 1
ATOM 8535 C C . LEU B 1 456 ? -0.401 42.219 4.215 1 64.31 456 LEU B C 1
ATOM 8537 O O . LEU B 1 456 ? 0.439 42.75 4.961 1 64.31 456 LEU B O 1
ATOM 8541 N N . ALA B 1 457 ? -0.578 42.562 2.836 1 63.94 457 ALA B N 1
ATOM 8542 C CA . ALA B 1 457 ? 0.335 43.531 2.238 1 63.94 457 ALA B CA 1
ATOM 8543 C C . ALA B 1 457 ? 0.101 44.906 2.809 1 63.94 457 ALA B C 1
ATOM 8545 O O . ALA B 1 457 ? -1.013 45.25 3.225 1 63.94 457 ALA B O 1
ATOM 8546 N N . VAL B 1 458 ? 1.244 45.625 2.953 1 63.16 458 VAL B N 1
ATOM 8547 C CA . VAL B 1 458 ? 1.248 47 3.477 1 63.16 458 VAL B CA 1
ATOM 8548 C C . VAL B 1 458 ? 0.417 47.875 2.57 1 63.16 458 VAL B C 1
ATOM 8550 O O . VAL B 1 458 ? 0.507 47.812 1.344 1 63.16 458 VAL B O 1
ATOM 8553 N N . GLY B 1 459 ? -0.767 48.25 2.895 1 71.56 459 GLY B N 1
ATOM 8554 C CA . GLY B 1 459 ? -1.607 49.188 2.168 1 71.56 459 GLY B CA 1
ATOM 8555 C C . GLY B 1 459 ? -2.715 49.781 3.02 1 71.56 459 GLY B C 1
ATOM 8556 O O . GLY B 1 459 ? -3.012 49.25 4.102 1 71.56 459 GLY B O 1
ATOM 8557 N N . GLY B 1 460 ? -3.109 51.062 2.832 1 77.75 460 GLY B N 1
ATOM 8558 C CA . GLY B 1 460 ? -4.145 51.75 3.611 1 77.75 460 GLY B CA 1
ATOM 8559 C C . GLY B 1 460 ? -5.281 52.281 2.764 1 77.75 460 GLY B C 1
ATOM 8560 O O . GLY B 1 460 ? -5.125 52.469 1.558 1 77.75 460 GLY B O 1
ATOM 8561 N N . GLU B 1 461 ? -6.402 52.25 3.258 1 84.56 461 GLU B N 1
ATOM 8562 C CA . GLU B 1 461 ? -7.574 52.812 2.592 1 84.56 461 GLU B CA 1
ATOM 8563 C C . GLU B 1 461 ? -8.336 53.75 3.518 1 84.56 461 GLU B C 1
ATOM 8565 O O . GLU B 1 461 ? -8.289 53.594 4.742 1 84.56 461 GLU B O 1
ATOM 8570 N N . ARG B 1 462 ? -8.891 54.812 2.932 1 91.06 462 ARG B N 1
ATOM 8571 C CA . ARG B 1 462 ? -9.742 55.719 3.697 1 91.06 462 ARG B CA 1
ATOM 8572 C C . ARG B 1 462 ? -11.133 55.125 3.908 1 91.06 462 ARG B C 1
ATOM 8574 O O . ARG B 1 462 ? -11.734 54.594 2.973 1 91.06 462 ARG B O 1
ATOM 8581 N N . ARG B 1 463 ? -11.523 55.125 5.145 1 93.31 463 ARG B N 1
ATOM 8582 C CA . ARG B 1 463 ? -12.82 54.562 5.488 1 93.31 463 ARG B CA 1
ATOM 8583 C C . ARG B 1 463 ? -13.445 55.312 6.672 1 93.31 463 ARG B C 1
ATOM 8585 O O . ARG B 1 463 ? -12.727 55.812 7.543 1 93.31 463 ARG B O 1
ATOM 8592 N N . GLU B 1 464 ? -14.711 55.469 6.598 1 96.81 464 GLU B N 1
ATOM 8593 C CA . GLU B 1 464 ? -15.414 55.969 7.77 1 96.81 464 GLU B CA 1
ATOM 8594 C C . GLU B 1 464 ? -15.594 54.875 8.828 1 96.81 464 GLU B C 1
ATOM 8596 O O . GLU B 1 464 ? -16.109 53.812 8.531 1 96.81 464 GLU B O 1
ATOM 8601 N N . CYS B 1 465 ? -15.117 55.188 9.984 1 97.5 465 CYS B N 1
ATOM 8602 C CA . CYS B 1 465 ? -15.195 54.219 11.086 1 97.5 465 CYS B CA 1
ATOM 8603 C C . CYS B 1 465 ? -15.75 54.875 12.344 1 97.5 465 CYS B C 1
ATOM 8605 O O . CYS B 1 465 ? -15.828 56.094 12.422 1 97.5 465 CYS B O 1
ATOM 8607 N N . SER B 1 466 ? -16.25 54.094 13.219 1 98.56 466 SER B N 1
ATOM 8608 C CA . SER B 1 466 ? -16.641 54.531 14.555 1 98.56 466 SER B CA 1
ATOM 8609 C C . SER B 1 466 ? -15.727 53.938 15.625 1 98.56 466 SER B C 1
ATOM 8611 O O . SER B 1 466 ? -15.266 52.812 15.492 1 98.56 466 SER B O 1
ATOM 8613 N N . PHE B 1 467 ? -15.453 54.75 16.609 1 98.31 467 PHE B N 1
ATOM 8614 C CA . PHE B 1 467 ? -14.484 54.375 17.625 1 98.31 467 PHE B CA 1
ATOM 8615 C C . PHE B 1 467 ? -15.102 54.469 19.016 1 98.31 467 PHE B C 1
ATOM 8617 O O . PHE B 1 467 ? -15.859 55.406 19.297 1 98.31 467 PHE B O 1
ATOM 8624 N N . VAL B 1 468 ? -14.828 53.5 19.812 1 98.44 468 VAL B N 1
ATOM 8625 C CA . VAL B 1 468 ? -15.164 53.5 21.234 1 98.44 468 VAL B CA 1
ATOM 8626 C C . VAL B 1 468 ? -13.891 53.438 22.062 1 98.44 468 VAL B C 1
ATOM 8628 O O . VAL B 1 468 ? -13.086 52.531 21.906 1 98.44 468 VAL B O 1
ATOM 8631 N N . MET B 1 469 ? -13.648 54.469 22.812 1 97.75 469 MET B N 1
ATOM 8632 C CA . MET B 1 469 ? -12.508 54.531 23.719 1 97.75 469 MET B CA 1
ATOM 8633 C C . MET B 1 469 ? -12.977 54.469 25.172 1 97.75 469 MET B C 1
ATOM 8635 O O . MET B 1 469 ? -13.883 55.219 25.562 1 97.75 469 MET B O 1
ATOM 8639 N N . THR B 1 470 ? -12.375 53.594 25.922 1 97.44 470 THR B N 1
ATOM 8640 C CA . THR B 1 470 ? -12.758 53.5 27.328 1 97.44 470 THR B CA 1
ATOM 8641 C C . THR B 1 470 ? -11.547 53.719 28.234 1 97.44 470 THR B C 1
ATOM 8643 O O . THR B 1 470 ? -10.406 53.5 27.812 1 97.44 470 THR B O 1
ATOM 8646 N N . ASP B 1 471 ? -11.781 54.125 29.406 1 94.44 471 ASP B N 1
ATOM 8647 C CA . ASP B 1 471 ? -10.758 54.281 30.438 1 94.44 471 ASP B CA 1
ATOM 8648 C C . ASP B 1 471 ? -11.359 54.094 31.828 1 94.44 471 ASP B C 1
ATOM 8650 O O . ASP B 1 471 ? -12.383 54.719 32.156 1 94.44 471 ASP B O 1
ATOM 8654 N N . LEU B 1 472 ? -10.773 53.312 32.562 1 92.56 472 LEU B N 1
ATOM 8655 C CA . LEU B 1 472 ? -11.234 53.031 33.906 1 92.56 472 LEU B CA 1
ATOM 8656 C C . LEU B 1 472 ? -10.617 54 34.906 1 92.56 472 LEU B C 1
ATOM 8658 O O . LEU B 1 472 ? -9.398 54.062 35.062 1 92.56 472 LEU B O 1
ATOM 8662 N N . ALA B 1 473 ? -11.516 54.781 35.594 1 88.56 473 ALA B N 1
ATOM 8663 C CA . ALA B 1 473 ? -11.023 55.719 36.594 1 88.56 473 ALA B CA 1
ATOM 8664 C C . ALA B 1 473 ? -10.492 55 37.812 1 88.56 473 ALA B C 1
ATOM 8666 O O . ALA B 1 473 ? -11.078 54.031 38.281 1 88.56 473 ALA B O 1
ATOM 8667 N N . GLY B 1 474 ? -9.391 55.469 38.344 1 81.06 474 GLY B N 1
ATOM 8668 C CA . GLY B 1 474 ? -8.828 54.938 39.562 1 81.06 474 GLY B CA 1
ATOM 8669 C C . GLY B 1 474 ? -7.895 53.781 39.344 1 81.06 474 GLY B C 1
ATOM 8670 O O . GLY B 1 474 ? -7.41 53.156 40.281 1 81.06 474 GLY B O 1
ATOM 8671 N N . PHE B 1 475 ? -7.652 53.406 38.125 1 82.62 475 PHE B N 1
ATOM 8672 C CA . PHE B 1 475 ? -6.832 52.219 37.812 1 82.62 475 PHE B CA 1
ATOM 8673 C C . PHE B 1 475 ? -5.383 52.469 38.219 1 82.62 475 PHE B C 1
ATOM 8675 O O . PHE B 1 475 ? -4.711 51.562 38.688 1 82.62 475 PHE B O 1
ATOM 8682 N N . THR B 1 476 ? -4.859 53.656 37.938 1 78 476 THR B N 1
ATOM 8683 C CA . THR B 1 476 ? -3.473 53.938 38.281 1 78 476 THR B CA 1
ATOM 8684 C C . THR B 1 476 ? -3.221 53.719 39.781 1 78 476 THR B C 1
ATOM 8686 O O . THR B 1 476 ? -2.191 53.156 40.156 1 78 476 THR B O 1
ATOM 8689 N N . THR B 1 477 ? -4.18 54.156 40.531 1 77.56 477 THR B N 1
ATOM 8690 C CA . THR B 1 477 ? -4.078 53.938 42 1 77.56 477 THR B CA 1
ATOM 8691 C C . THR B 1 477 ? -4.105 52.469 42.312 1 77.56 477 THR B C 1
ATOM 8693 O O . THR B 1 477 ? -3.377 52 43.219 1 77.56 477 THR B O 1
ATOM 8696 N N . LEU B 1 478 ? -4.914 51.75 41.688 1 82.25 478 LEU B N 1
ATOM 8697 C CA . LEU B 1 478 ? -5.008 50.312 41.875 1 82.25 478 LEU B CA 1
ATOM 8698 C C . LEU B 1 478 ? -3.684 49.625 41.531 1 82.25 478 LEU B C 1
ATOM 8700 O O . LEU B 1 478 ? -3.25 48.719 42.25 1 82.25 478 LEU B O 1
ATOM 8704 N N . VAL B 1 479 ? -3.043 50 40.5 1 80.44 479 VAL B N 1
ATOM 8705 C CA . VAL B 1 479 ? -1.783 49.406 40.031 1 80.44 479 VAL B CA 1
ATOM 8706 C C . VAL B 1 479 ? -0.696 49.656 41.062 1 80.44 479 VAL B C 1
ATOM 8708 O O . VAL B 1 479 ? 0.153 48.781 41.312 1 80.44 479 VAL B O 1
ATOM 8711 N N . GLU B 1 480 ? -0.754 50.75 41.688 1 76.44 480 GLU B N 1
ATOM 8712 C CA . GLU B 1 480 ? 0.283 51.125 42.656 1 76.44 480 GLU B CA 1
ATOM 8713 C C . GLU B 1 480 ? 0.093 50.375 44 1 76.44 480 GLU B C 1
ATOM 8715 O O . GLU B 1 480 ? 1.067 50.062 44.656 1 76.44 480 GLU B O 1
ATOM 8720 N N . LYS B 1 481 ? -1.104 50.062 44.281 1 76 481 LYS B N 1
ATOM 8721 C CA . LYS B 1 481 ? -1.374 49.625 45.656 1 76 481 LYS B CA 1
ATOM 8722 C C . LYS B 1 481 ? -1.635 48.094 45.688 1 76 481 LYS B C 1
ATOM 8724 O O . LYS B 1 481 ? -1.52 47.469 46.75 1 76 481 LYS B O 1
ATOM 8729 N N . SER B 1 482 ? -1.931 47.562 44.656 1 81.75 482 SER B N 1
ATOM 8730 C CA . SER B 1 482 ? -2.398 46.156 44.656 1 81.75 482 SER B CA 1
ATOM 8731 C C . SER B 1 482 ? -1.26 45.188 44.375 1 81.75 482 SER B C 1
ATOM 8733 O O . SER B 1 482 ? -0.309 45.531 43.656 1 81.75 482 SER B O 1
ATOM 8735 N N . ASP B 1 483 ? -1.374 44.031 44.969 1 82.62 483 ASP B N 1
ATOM 8736 C CA . ASP B 1 483 ? -0.47 42.938 44.625 1 82.62 483 ASP B CA 1
ATOM 8737 C C . ASP B 1 483 ? -0.778 42.406 43.219 1 82.62 483 ASP B C 1
ATOM 8739 O O . ASP B 1 483 ? -1.9 42.562 42.719 1 82.62 483 ASP B O 1
ATOM 8743 N N . PRO B 1 484 ? 0.21 41.781 42.625 1 80.94 484 PRO B N 1
ATOM 8744 C CA . PRO B 1 484 ? 0.077 41.375 41.219 1 80.94 484 PRO B CA 1
ATOM 8745 C C . PRO B 1 484 ? -1.133 40.469 41 1 80.94 484 PRO B C 1
ATOM 8747 O O . PRO B 1 484 ? -1.85 40.625 40 1 80.94 484 PRO B O 1
ATOM 8750 N N . ALA B 1 485 ? -1.379 39.562 41.844 1 81.5 485 ALA B N 1
ATOM 8751 C CA . ALA B 1 485 ? -2.479 38.625 41.656 1 81.5 485 ALA B CA 1
ATOM 8752 C C . ALA B 1 485 ? -3.824 39.344 41.656 1 81.5 485 ALA B C 1
ATOM 8754 O O . ALA B 1 485 ? -4.691 39.031 40.812 1 81.5 485 ALA B O 1
ATOM 8755 N N . THR B 1 486 ? -3.941 40.219 42.656 1 83.19 486 THR B N 1
ATOM 8756 C CA . THR B 1 486 ? -5.172 41 42.781 1 83.19 486 THR B CA 1
ATOM 8757 C C . THR B 1 486 ? -5.348 41.906 41.562 1 83.19 486 THR B C 1
ATOM 8759 O O . THR B 1 486 ? -6.445 42 41 1 83.19 486 THR B O 1
ATOM 8762 N N . LEU B 1 487 ? -4.316 42.531 41.125 1 85 487 LEU B N 1
ATOM 8763 C CA . LEU B 1 487 ? -4.348 43.438 39.969 1 85 487 LEU B CA 1
ATOM 8764 C C . LEU B 1 487 ? -4.809 42.688 38.719 1 85 487 LEU B C 1
ATOM 8766 O O . LEU B 1 487 ? -5.695 43.156 38 1 85 487 LEU B O 1
ATOM 8770 N N . LEU B 1 488 ? -4.254 41.531 38.562 1 86.06 488 LEU B N 1
ATOM 8771 C CA . LEU B 1 488 ? -4.562 40.781 37.344 1 86.06 488 LEU B CA 1
ATOM 8772 C C . LEU B 1 488 ? -5.988 40.25 37.375 1 86.06 488 LEU B C 1
ATOM 8774 O O . LEU B 1 488 ? -6.664 40.156 36.344 1 86.06 488 LEU B O 1
ATOM 8778 N N . HIS B 1 489 ? -6.406 39.875 38.562 1 87.06 489 HIS B N 1
ATOM 8779 C CA . HIS B 1 489 ? -7.77 39.375 38.688 1 87.06 489 HIS B CA 1
ATOM 8780 C C . HIS B 1 489 ? -8.789 40.438 38.312 1 87.06 489 HIS B C 1
ATOM 8782 O O . HIS B 1 489 ? -9.719 40.188 37.562 1 87.06 489 HIS B O 1
ATOM 8788 N N . VAL B 1 490 ? -8.539 41.594 38.844 1 88.81 490 VAL B N 1
ATOM 8789 C CA . VAL B 1 490 ? -9.461 42.719 38.625 1 88.81 490 VAL B CA 1
ATOM 8790 C C . VAL B 1 490 ? -9.406 43.125 37.156 1 88.81 490 VAL B C 1
ATOM 8792 O O . VAL B 1 490 ? -10.453 43.312 36.531 1 88.81 490 VAL B O 1
ATOM 8795 N N . LEU B 1 491 ? -8.227 43.219 36.688 1 89.75 491 LEU B N 1
ATOM 8796 C CA . LEU B 1 491 ? -8.055 43.719 35.312 1 89.75 491 LEU B CA 1
ATOM 8797 C C . LEU B 1 491 ? -8.57 42.688 34.312 1 89.75 491 LEU B C 1
ATOM 8799 O O . LEU B 1 491 ? -9.188 43.062 33.312 1 89.75 491 LEU B O 1
ATOM 8803 N N . ASN B 1 492 ? -8.336 41.469 34.562 1 90.75 492 ASN B N 1
ATOM 8804 C CA . ASN B 1 492 ? -8.773 40.406 33.656 1 90.75 492 ASN B CA 1
ATOM 8805 C C . ASN B 1 492 ? -10.297 40.344 33.562 1 90.75 492 ASN B C 1
ATOM 8807 O O . ASN B 1 492 ? -10.852 40.188 32.469 1 90.75 492 ASN B O 1
ATOM 8811 N N . GLY B 1 493 ? -10.883 40.375 34.75 1 91.75 493 GLY B N 1
ATOM 8812 C CA . GLY B 1 493 ? -12.336 40.406 34.75 1 91.75 493 GLY B CA 1
ATOM 8813 C C . GLY B 1 493 ? -12.914 41.594 33.969 1 91.75 493 GLY B C 1
ATOM 8814 O O . GLY B 1 493 ? -13.891 41.438 33.25 1 91.75 493 GLY B O 1
ATOM 8815 N N . TYR B 1 494 ? -12.297 42.719 34.156 1 93.38 494 TYR B N 1
ATOM 8816 C CA . TYR B 1 494 ? -12.75 43.938 33.5 1 93.38 494 TYR B CA 1
ATOM 8817 C C . TYR B 1 494 ? -12.555 43.875 32 1 93.38 494 TYR B C 1
ATOM 8819 O O . TYR B 1 494 ? -13.5 44.062 31.234 1 93.38 494 TYR B O 1
ATOM 8827 N N . ILE B 1 495 ? -11.352 43.562 31.578 1 93.06 495 ILE B N 1
ATOM 8828 C CA . ILE B 1 495 ? -11 43.562 30.156 1 93.06 495 ILE B CA 1
ATOM 8829 C C . ILE B 1 495 ? -11.789 42.469 29.438 1 93.06 495 ILE B C 1
ATOM 8831 O O . ILE B 1 495 ? -12.258 42.656 28.312 1 93.06 495 ILE B O 1
ATOM 8835 N N . ASP B 1 496 ? -11.914 41.312 30.047 1 92.75 496 ASP B N 1
ATOM 8836 C CA . ASP B 1 496 ? -12.664 40.219 29.453 1 92.75 496 ASP B CA 1
ATOM 8837 C C . ASP B 1 496 ? -14.109 40.625 29.172 1 92.75 496 ASP B C 1
ATOM 8839 O O . ASP B 1 496 ? -14.648 40.344 28.094 1 92.75 496 ASP B O 1
ATOM 8843 N N . GLY B 1 497 ? -14.688 41.219 30.203 1 94.94 497 GLY B N 1
ATOM 8844 C CA . GLY B 1 497 ? -16.047 41.656 30.031 1 94.94 497 GLY B CA 1
ATOM 8845 C C . GLY B 1 497 ? -16.188 42.719 28.922 1 94.94 497 GLY B C 1
ATOM 8846 O O . GLY B 1 497 ? -17.094 42.625 28.094 1 94.94 497 GLY B O 1
ATOM 8847 N N . MET B 1 498 ? -15.289 43.688 28.891 1 95.81 498 MET B N 1
ATOM 8848 C CA . MET B 1 498 ? -15.32 44.75 27.906 1 95.81 498 MET B CA 1
ATOM 8849 C C . MET B 1 498 ? -15.125 44.219 26.5 1 95.81 498 MET B C 1
ATOM 8851 O O . MET B 1 498 ? -15.844 44.594 25.562 1 95.81 498 MET B O 1
ATOM 8855 N N . VAL B 1 499 ? -14.164 43.344 26.344 1 94 499 VAL B N 1
ATOM 8856 C CA . VAL B 1 499 ? -13.812 42.781 25.031 1 94 499 VAL B CA 1
ATOM 8857 C C . VAL B 1 499 ? -14.922 41.875 24.547 1 94 499 VAL B C 1
ATOM 8859 O O . VAL B 1 499 ? -15.242 41.875 23.344 1 94 499 VAL B O 1
ATOM 8862 N N . ARG B 1 500 ? -15.5 41.094 25.422 1 94.31 500 ARG B N 1
ATOM 8863 C CA . ARG B 1 500 ? -16.625 40.219 25.047 1 94.31 500 ARG B CA 1
ATOM 8864 C C . ARG B 1 500 ? -17.766 41.062 24.453 1 94.31 500 ARG B C 1
ATOM 8866 O O . ARG B 1 500 ? -18.359 40.656 23.453 1 94.31 500 ARG B O 1
ATOM 8873 N N . ILE B 1 501 ? -18.016 42.125 25.109 1 96.5 501 ILE B N 1
ATOM 8874 C CA . ILE B 1 501 ? -19.094 43.031 24.641 1 96.5 501 ILE B CA 1
ATOM 8875 C C . ILE B 1 501 ? -18.719 43.594 23.266 1 96.5 501 ILE B C 1
ATOM 8877 O O . ILE B 1 501 ? -19.562 43.625 22.359 1 96.5 501 ILE B O 1
ATOM 8881 N N . ALA B 1 502 ? -17.484 44.062 23.094 1 95.94 502 ALA B N 1
ATOM 8882 C CA . ALA B 1 502 ? -17.016 44.594 21.812 1 95.94 502 ALA B CA 1
ATOM 8883 C C . ALA B 1 502 ? -17.234 43.562 20.688 1 95.94 502 ALA B C 1
ATOM 8885 O O . ALA B 1 502 ? -17.719 43.906 19.609 1 95.94 502 ALA B O 1
ATOM 8886 N N . PHE B 1 503 ? -16.906 42.312 20.969 1 93.38 503 PHE B N 1
ATOM 8887 C CA . PHE B 1 503 ? -17 41.25 19.969 1 93.38 503 PHE B CA 1
ATOM 8888 C C . PHE B 1 503 ? -18.453 40.906 19.672 1 93.38 503 PHE B C 1
ATOM 8890 O O . PHE B 1 503 ? -18.797 40.562 18.531 1 93.38 503 PHE B O 1
ATOM 8897 N N . THR B 1 504 ? -19.312 40.938 20.703 1 94.62 504 THR B N 1
ATOM 8898 C CA . THR B 1 504 ? -20.734 40.688 20.531 1 94.62 504 THR B CA 1
ATOM 8899 C C . THR B 1 504 ? -21.344 41.656 19.531 1 94.62 504 THR B C 1
ATOM 8901 O O . THR B 1 504 ? -22.219 41.281 18.75 1 94.62 504 THR B O 1
ATOM 8904 N N . HIS B 1 505 ? -20.844 42.906 19.562 1 96 505 HIS B N 1
ATOM 8905 C CA . HIS B 1 505 ? -21.328 43.938 18.656 1 96 505 HIS B CA 1
ATOM 8906 C C . HIS B 1 505 ? -20.516 43.969 17.375 1 96 505 HIS B C 1
ATOM 8908 O O . HIS B 1 505 ? -20.594 44.938 16.594 1 96 505 HIS B O 1
ATOM 8914 N N . GLN B 1 506 ? -19.609 42.969 17.172 1 94.25 506 GLN B N 1
ATOM 8915 C CA . GLN B 1 506 ? -18.781 42.781 15.984 1 94.25 506 GLN B CA 1
ATOM 8916 C C . GLN B 1 506 ? -17.781 43.906 15.828 1 94.25 506 GLN B C 1
ATOM 8918 O O . GLN B 1 506 ? -17.531 44.375 14.711 1 94.25 506 GLN B O 1
ATOM 8923 N N . GLY B 1 507 ? -17.391 44.438 16.953 1 94.81 507 GLY B N 1
ATOM 8924 C CA . GLY B 1 507 ? -16.281 45.406 16.953 1 94.81 507 GLY B CA 1
ATOM 8925 C C . GLY B 1 507 ? -14.93 44.719 16.828 1 94.81 507 GLY B C 1
ATOM 8926 O O . GLY B 1 507 ? -14.789 43.531 17.109 1 94.81 507 GLY B O 1
ATOM 8927 N N . THR B 1 508 ? -13.961 45.469 16.266 1 93.25 508 THR B N 1
ATOM 8928 C CA . THR B 1 508 ? -12.578 45.031 16.188 1 93.25 508 THR B CA 1
ATOM 8929 C C . THR B 1 508 ? -11.75 45.656 17.312 1 93.25 508 THR B C 1
ATOM 8931 O O . THR B 1 508 ? -11.727 46.875 17.453 1 93.25 508 THR B O 1
ATOM 8934 N N . LEU B 1 509 ? -11.188 44.75 18.109 1 90.56 509 LEU B N 1
ATOM 8935 C CA . LEU B 1 509 ? -10.305 45.281 19.141 1 90.56 509 LEU B CA 1
ATOM 8936 C C . LEU B 1 509 ? -9.039 45.875 18.531 1 90.56 509 LEU B C 1
ATOM 8938 O O . LEU B 1 509 ? -8.273 45.156 17.875 1 90.56 509 LEU B O 1
ATOM 8942 N N . ASP B 1 510 ? -8.898 47.125 18.641 1 88.38 510 ASP B N 1
ATOM 8943 C CA . ASP B 1 510 ? -7.699 47.812 18.156 1 88.38 510 ASP B CA 1
ATOM 8944 C C . ASP B 1 510 ? -6.52 47.562 19.094 1 88.38 510 ASP B C 1
ATOM 8946 O O . ASP B 1 510 ? -5.477 47.062 18.672 1 88.38 510 ASP B O 1
ATOM 8950 N N . ARG B 1 511 ? -6.738 47.969 20.375 1 87.06 511 ARG B N 1
ATOM 8951 C CA . ARG B 1 511 ? -5.66 47.781 21.328 1 87.06 511 ARG B CA 1
ATOM 8952 C C . ARG B 1 511 ? -6.176 47.875 22.766 1 87.06 511 ARG B C 1
ATOM 8954 O O . ARG B 1 511 ? -7.258 48.406 23 1 87.06 511 ARG B O 1
ATOM 8961 N N . ILE B 1 512 ? -5.402 47.344 23.578 1 86.31 512 ILE B N 1
ATOM 8962 C CA . ILE B 1 512 ? -5.559 47.5 25.016 1 86.31 512 ILE B CA 1
ATOM 8963 C C . ILE B 1 512 ? -4.332 48.188 25.594 1 86.31 512 ILE B C 1
ATOM 8965 O O . ILE B 1 512 ? -3.197 47.781 25.344 1 86.31 512 ILE B O 1
ATOM 8969 N N . VAL B 1 513 ? -4.531 49.281 26.188 1 82.38 513 VAL B N 1
ATOM 8970 C CA . VAL B 1 513 ? -3.447 50 26.859 1 82.38 513 VAL B CA 1
ATOM 8971 C C . VAL B 1 513 ? -3.766 50.156 28.359 1 82.38 513 VAL B C 1
ATOM 8973 O O . VAL B 1 513 ? -4.512 51.031 28.75 1 82.38 513 VAL B O 1
ATOM 8976 N N . GLY B 1 514 ? -3.141 49.375 29.141 1 82.38 514 GLY B N 1
ATOM 8977 C CA . GLY B 1 514 ? -3.52 49.344 30.531 1 82.38 514 GLY B CA 1
ATOM 8978 C C . GLY B 1 514 ? -4.945 48.875 30.75 1 82.38 514 GLY B C 1
ATOM 8979 O O . GLY B 1 514 ? -5.262 47.688 30.531 1 82.38 514 GLY B O 1
ATOM 8980 N N . ASP B 1 515 ? -5.703 49.906 31.172 1 88.38 515 ASP B N 1
ATOM 8981 C CA . ASP B 1 515 ? -7.113 49.656 31.438 1 88.38 515 ASP B CA 1
ATOM 8982 C C . ASP B 1 515 ? -7.984 50.156 30.281 1 88.38 515 ASP B C 1
ATOM 8984 O O . ASP B 1 515 ? -9.188 49.875 30.25 1 88.38 515 ASP B O 1
ATOM 8988 N N . ALA B 1 516 ? -7.348 50.812 29.344 1 91.69 516 ALA B N 1
ATOM 8989 C CA . ALA B 1 516 ? -8.094 51.406 28.25 1 91.69 516 ALA B CA 1
ATOM 8990 C C . ALA B 1 516 ? -8.344 50.406 27.141 1 91.69 516 ALA B C 1
ATOM 8992 O O . ALA B 1 516 ? -7.465 49.594 26.812 1 91.69 516 ALA B O 1
ATOM 8993 N N . VAL B 1 517 ? -9.531 50.312 26.688 1 93.94 517 VAL B N 1
ATOM 8994 C CA . VAL B 1 517 ? -9.898 49.438 25.578 1 93.94 517 VAL B CA 1
ATOM 8995 C C . VAL B 1 517 ? -10.352 50.281 24.391 1 93.94 517 VAL B C 1
ATOM 8997 O O . VAL B 1 517 ? -11.219 51.125 24.516 1 93.94 517 VAL B O 1
ATOM 9000 N N . ALA B 1 518 ? -9.688 50.062 23.281 1 95.12 518 ALA B N 1
ATOM 9001 C CA . ALA B 1 518 ? -10.031 50.781 22.062 1 95.12 518 ALA B CA 1
ATOM 9002 C C . ALA B 1 518 ? -10.656 49.812 21.031 1 95.12 518 ALA B C 1
ATOM 9004 O O . ALA B 1 518 ? -10.062 48.812 20.688 1 95.12 518 ALA B O 1
ATOM 9005 N N . VAL B 1 519 ? -11.844 50.188 20.594 1 96.5 519 VAL B N 1
ATOM 9006 C CA . VAL B 1 519 ? -12.578 49.344 19.656 1 96.5 519 VAL B CA 1
ATOM 9007 C C . VAL B 1 519 ? -12.914 50.125 18.406 1 96.5 519 VAL B C 1
ATOM 9009 O O . VAL B 1 519 ? -13.258 51.312 18.484 1 96.5 519 VAL B O 1
ATOM 9012 N N . MET B 1 520 ? -12.773 49.5 17.312 1 96.69 520 MET B N 1
ATOM 9013 C CA . MET B 1 520 ? -13.156 50.156 16.078 1 96.69 520 MET B CA 1
ATOM 9014 C C . MET B 1 520 ? -14.227 49.344 15.344 1 96.69 520 MET B C 1
ATOM 9016 O O . MET B 1 520 ? -14.266 48.125 15.445 1 96.69 520 MET B O 1
ATOM 9020 N N . PHE B 1 521 ? -15.086 50.031 14.742 1 97.06 521 PHE B N 1
ATOM 9021 C CA . PHE B 1 521 ? -16.156 49.438 13.938 1 97.06 521 PHE B CA 1
ATOM 9022 C C . PHE B 1 521 ? -16 49.844 12.469 1 97.06 521 PHE B C 1
ATOM 9024 O O . PHE B 1 521 ? -15.57 50.938 12.156 1 97.06 521 PHE B O 1
ATOM 9031 N N . SER B 1 522 ? -16.359 48.938 11.531 1 95.56 522 SER B N 1
ATOM 9032 C CA . SER B 1 522 ? -16.328 49.094 10.078 1 95.56 522 SER B CA 1
ATOM 9033 C C . SER B 1 522 ? -14.93 48.844 9.523 1 95.56 522 SER B C 1
ATOM 9035 O O . SER B 1 522 ? -14.609 49.25 8.406 1 95.56 522 SER B O 1
ATOM 9037 N N . ALA B 1 523 ? -14.039 48.219 10.25 1 91.19 523 ALA B N 1
ATOM 9038 C CA . ALA B 1 523 ? -12.727 47.75 9.812 1 91.19 523 ALA B CA 1
ATOM 9039 C C . ALA B 1 523 ? -12.32 46.5 10.57 1 91.19 523 ALA B C 1
ATOM 9041 O O . ALA B 1 523 ? -12.477 46.406 11.789 1 91.19 523 ALA B O 1
ATOM 9042 N N . PRO B 1 524 ? -11.859 45.469 9.961 1 87.88 524 PRO B N 1
ATOM 9043 C CA . PRO B 1 524 ? -11.492 45.438 8.547 1 87.88 524 PRO B CA 1
ATOM 9044 C C . PRO B 1 524 ? -12.688 45.219 7.633 1 87.88 524 PRO B C 1
ATOM 9046 O O . PRO B 1 524 ? -12.609 45.469 6.426 1 87.88 524 PRO B O 1
ATOM 9049 N N . VAL B 1 525 ? -13.789 44.75 8.203 1 87.19 525 VAL B N 1
ATOM 9050 C CA . VAL B 1 525 ? -14.984 44.5 7.414 1 87.19 525 VAL B CA 1
ATOM 9051 C C . VAL B 1 525 ? -15.922 45.688 7.465 1 87.19 525 VAL B C 1
ATOM 9053 O O . VAL B 1 525 ? -16.188 46.25 8.539 1 87.19 525 VAL B O 1
ATOM 9056 N N . MET B 1 526 ? -16.469 46.062 6.316 1 90.75 526 MET B N 1
ATOM 9057 C CA . MET B 1 526 ? -17.375 47.188 6.238 1 90.75 526 MET B CA 1
ATOM 9058 C C . MET B 1 526 ? -18.688 46.875 6.93 1 90.75 526 MET B C 1
ATOM 9060 O O . MET B 1 526 ? -19.266 45.812 6.746 1 90.75 526 MET B O 1
ATOM 9064 N N . GLN B 1 527 ? -19.094 47.781 7.762 1 94.38 527 GLN B N 1
ATOM 9065 C CA . GLN B 1 527 ? -20.375 47.719 8.477 1 94.38 527 GLN B CA 1
ATOM 9066 C C . GLN B 1 527 ? -21.188 49 8.281 1 94.38 527 GLN B C 1
ATOM 9068 O O . GLN B 1 527 ? -20.891 50.031 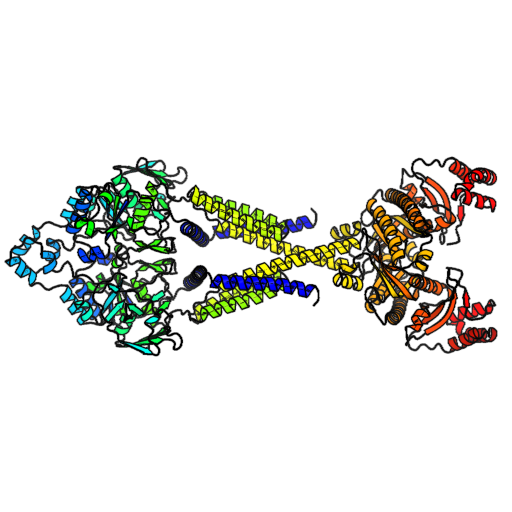8.906 1 94.38 527 GLN B O 1
ATOM 9073 N N . PRO B 1 528 ? -22.234 49 7.566 1 94.56 528 PRO B N 1
ATOM 9074 C CA . PRO B 1 528 ? -23.016 50.188 7.305 1 94.56 528 PRO B CA 1
ATOM 9075 C C . PRO B 1 528 ? -23.625 50.812 8.57 1 94.56 528 PRO B C 1
ATOM 9077 O O . PRO B 1 528 ? -23.828 52.031 8.641 1 94.56 528 PRO B O 1
ATOM 9080 N N . ASP B 1 529 ? -23.875 49.969 9.578 1 96.62 529 ASP B N 1
ATOM 9081 C CA . ASP B 1 529 ? -24.5 50.438 10.812 1 96.62 529 ASP B CA 1
ATOM 9082 C C . ASP B 1 529 ? -23.469 50.594 11.922 1 96.62 529 ASP B C 1
ATOM 9084 O O . ASP B 1 529 ? -23.781 50.438 13.102 1 96.62 529 ASP B O 1
ATOM 9088 N N . HIS B 1 530 ? -22.172 50.875 11.555 1 97.19 530 HIS B N 1
ATOM 9089 C CA . HIS B 1 530 ? -21.078 50.906 12.516 1 97.19 530 HIS B CA 1
ATOM 9090 C C . HIS B 1 530 ? -21.297 51.969 13.594 1 97.19 530 HIS B C 1
ATOM 9092 O O . HIS B 1 530 ? -20.922 51.75 14.75 1 97.19 530 HIS B O 1
ATOM 9098 N N . ALA B 1 531 ? -21.938 53.125 13.328 1 98.25 531 ALA B N 1
ATOM 9099 C CA . ALA B 1 531 ? -22.172 54.156 14.32 1 98.25 531 ALA B CA 1
ATOM 9100 C C . ALA B 1 531 ? -23.156 53.688 15.391 1 98.25 531 ALA B C 1
ATOM 9102 O O . ALA B 1 531 ? -22.922 53.875 16.578 1 98.25 531 ALA B O 1
ATOM 9103 N N . ALA B 1 532 ? -24.203 53.094 14.93 1 97.62 532 ALA B N 1
ATOM 9104 C CA . ALA B 1 532 ? -25.203 52.562 15.852 1 97.62 532 ALA B CA 1
ATOM 9105 C C . ALA B 1 532 ? -24.625 51.469 16.719 1 97.62 532 ALA B C 1
ATOM 9107 O O . ALA B 1 532 ? -24.938 51.375 17.906 1 97.62 532 ALA B O 1
ATOM 9108 N N . ARG B 1 533 ? -23.812 50.625 16.141 1 97.25 533 ARG B N 1
ATOM 9109 C CA . ARG B 1 533 ? -23.156 49.562 16.875 1 97.25 533 ARG B CA 1
ATOM 9110 C C . ARG B 1 533 ? -22.234 50.094 17.969 1 97.25 533 ARG B C 1
ATOM 9112 O O . ARG B 1 533 ? -22.156 49.531 19.062 1 97.25 533 ARG B O 1
ATOM 9119 N N . ALA B 1 534 ? -21.516 51.125 17.609 1 98.31 534 ALA B N 1
ATOM 9120 C CA . ALA B 1 534 ? -20.578 51.75 18.547 1 98.31 534 ALA B CA 1
ATOM 9121 C C . ALA B 1 534 ? -21.312 52.312 19.766 1 98.31 534 ALA B C 1
ATOM 9123 O O . ALA B 1 534 ? -20.875 52.125 20.906 1 98.31 534 ALA B O 1
ATOM 9124 N N . VAL B 1 535 ? -22.422 52.969 19.5 1 98 535 VAL B N 1
ATOM 9125 C CA . VAL B 1 535 ? -23.219 53.562 20.578 1 98 535 VAL B CA 1
ATOM 9126 C C . VAL B 1 535 ? -23.797 52.438 21.453 1 98 535 VAL B C 1
ATOM 9128 O O . VAL B 1 535 ? -23.75 52.531 22.672 1 98 535 VAL B O 1
ATOM 9131 N N . ALA B 1 536 ? -24.328 51.438 20.781 1 97.19 536 ALA B N 1
ATOM 9132 C CA . ALA B 1 536 ? -24.875 50.281 21.516 1 97.19 536 ALA B CA 1
ATOM 9133 C C . ALA B 1 536 ? -23.797 49.594 22.344 1 97.19 536 ALA B C 1
ATOM 9135 O O . ALA B 1 536 ? -24.047 49.188 23.484 1 97.19 536 ALA B O 1
ATOM 9136 N N . CYS B 1 537 ? -22.656 49.469 21.812 1 97.88 537 CYS B N 1
ATOM 9137 C CA . CYS B 1 537 ? -21.516 48.875 22.5 1 97.88 537 CYS B CA 1
ATOM 9138 C C . CYS B 1 537 ? -21.141 49.688 23.734 1 97.88 537 CYS B C 1
ATOM 9140 O O . CYS B 1 537 ? -20.938 49.125 24.812 1 97.88 537 CYS B O 1
ATOM 9142 N N . ALA B 1 538 ? -21.062 51 23.578 1 98.12 538 ALA B N 1
ATOM 9143 C CA . ALA B 1 538 ? -20.703 51.906 24.672 1 98.12 538 ALA B CA 1
ATOM 9144 C C . ALA B 1 538 ? -21.688 51.781 25.828 1 98.12 538 ALA B C 1
ATOM 9146 O O . ALA B 1 538 ? -21.297 51.781 26.984 1 98.12 538 ALA B O 1
ATOM 9147 N N . LEU B 1 539 ? -22.938 51.719 25.469 1 97.44 539 LEU B N 1
ATOM 9148 C CA . LEU B 1 539 ? -23.984 51.625 26.469 1 97.44 539 LEU B CA 1
ATOM 9149 C C . LEU B 1 539 ? -23.859 50.312 27.25 1 97.44 539 LEU B C 1
ATOM 9151 O O . LEU B 1 539 ? -24 50.312 28.484 1 97.44 539 LEU B O 1
ATOM 9155 N N . GLU B 1 540 ? -23.641 49.312 26.516 1 97.25 540 GLU B N 1
ATOM 9156 C CA . GLU B 1 540 ? -23.5 48.031 27.172 1 97.25 540 GLU B CA 1
ATOM 9157 C C . GLU B 1 540 ? -22.234 47.938 28.016 1 97.25 540 GLU B C 1
ATOM 9159 O O . GLU B 1 540 ? -22.219 47.375 29.094 1 97.25 540 GLU B O 1
ATOM 9164 N N . MET B 1 541 ? -21.141 48.5 27.516 1 97.94 541 MET B N 1
ATOM 9165 C CA . MET B 1 541 ? -19.891 48.562 28.266 1 97.94 541 MET B CA 1
ATOM 9166 C C . MET B 1 541 ? -20.078 49.344 29.578 1 97.94 541 MET B C 1
ATOM 9168 O O . MET B 1 541 ? -19.547 48.938 30.609 1 97.94 541 MET B O 1
ATOM 9172 N N . ASP B 1 542 ? -20.812 50.375 29.453 1 97.12 542 ASP B N 1
ATOM 9173 C CA . ASP B 1 542 ? -21.078 51.188 30.641 1 97.12 542 ASP B CA 1
ATOM 9174 C C . ASP B 1 542 ? -21.875 50.406 31.672 1 97.12 542 ASP B C 1
ATOM 9176 O O . ASP B 1 542 ? -21.562 50.438 32.875 1 97.12 542 ASP B O 1
ATOM 9180 N N . ALA B 1 543 ? -22.906 49.75 31.188 1 96.25 543 ALA B N 1
ATOM 9181 C CA . ALA B 1 543 ? -23.719 48.938 32.094 1 96.25 543 ALA B CA 1
ATOM 9182 C C . ALA B 1 543 ? -22.891 47.875 32.781 1 96.25 543 ALA B C 1
ATOM 9184 O O . ALA B 1 543 ? -23.016 47.656 33.969 1 96.25 543 ALA B O 1
ATOM 9185 N N . PHE B 1 544 ? -22.125 47.219 32.031 1 96.38 544 PHE B N 1
ATOM 9186 C CA . PHE B 1 544 ? -21.266 46.156 32.594 1 96.38 544 PHE B CA 1
ATOM 9187 C C . PHE B 1 544 ? -20.297 46.75 33.594 1 96.38 544 PHE B C 1
ATOM 9189 O O . PHE B 1 544 ? -20.125 46.188 34.688 1 96.38 544 PHE B O 1
ATOM 9196 N N . SER B 1 545 ? -19.562 47.812 33.156 1 96.06 545 SER B N 1
ATOM 9197 C CA . SER B 1 545 ? -18.531 48.406 34 1 96.06 545 SER B CA 1
ATOM 9198 C C . SER B 1 545 ? -19.109 48.875 35.344 1 96.06 545 SER B C 1
ATOM 9200 O O . SER B 1 545 ? -18.469 48.719 36.375 1 96.06 545 SER B O 1
ATOM 9202 N N . ARG B 1 546 ? -20.297 49.406 35.344 1 94.69 546 ARG B N 1
ATOM 9203 C CA . ARG B 1 546 ? -20.938 49.844 36.594 1 94.69 546 ARG B CA 1
ATOM 9204 C C . ARG B 1 546 ? -21.188 48.688 37.531 1 94.69 546 ARG B C 1
ATOM 9206 O O . ARG B 1 546 ? -20.875 48.75 38.719 1 94.69 546 ARG B O 1
ATOM 9213 N N . ALA B 1 547 ? -21.703 47.688 36.906 1 95.94 547 ALA B N 1
ATOM 9214 C CA . ALA B 1 547 ? -21.953 46.469 37.688 1 95.94 547 ALA B CA 1
ATOM 9215 C C . ALA B 1 547 ? -20.656 45.875 38.219 1 95.94 547 ALA B C 1
ATOM 9217 O O . ALA B 1 547 ? -20.578 45.406 39.344 1 95.94 547 ALA B O 1
ATOM 9218 N N . TYR B 1 548 ? -19.688 45.875 37.406 1 95.38 548 TYR B N 1
ATOM 9219 C CA . TYR B 1 548 ? -18.391 45.312 37.75 1 95.38 548 TYR B CA 1
ATOM 9220 C C . TYR B 1 548 ? -17.75 46.125 38.875 1 95.38 548 TYR B C 1
ATOM 9222 O O . TYR B 1 548 ? -17.203 45.531 39.844 1 95.38 548 TYR B O 1
ATOM 9230 N N . VAL B 1 549 ? -17.766 47.438 38.812 1 92 549 VAL B N 1
ATOM 9231 C CA . VAL B 1 549 ? -17.156 48.312 39.812 1 92 549 VAL B CA 1
ATOM 9232 C C . VAL B 1 549 ? -17.828 48.125 41.156 1 92 549 VAL B C 1
ATOM 9234 O O . VAL B 1 549 ? -17.172 48.094 42.219 1 92 549 VAL B O 1
ATOM 9237 N N . ILE B 1 550 ? -19.125 48 41.094 1 93.12 550 ILE B N 1
ATOM 9238 C CA . ILE B 1 550 ? -19.891 47.75 42.344 1 93.12 550 ILE B CA 1
ATOM 9239 C C . ILE B 1 550 ? -19.438 46.469 42.969 1 93.12 550 ILE B C 1
ATOM 9241 O O . ILE B 1 550 ? -19.203 46.406 44.188 1 93.12 550 ILE B O 1
ATOM 9245 N N . ARG B 1 551 ? -19.328 45.469 42.188 1 93.88 551 ARG B N 1
ATOM 9246 C CA . ARG B 1 551 ? -18.906 44.156 42.688 1 93.88 551 ARG B CA 1
ATOM 9247 C C . ARG B 1 551 ? -17.5 44.219 43.25 1 93.88 551 ARG B C 1
ATOM 9249 O O . ARG B 1 551 ? -17.219 43.594 44.281 1 93.88 551 ARG B O 1
ATOM 9256 N N . MET B 1 552 ? -16.609 44.875 42.594 1 91.19 552 MET B N 1
ATOM 9257 C CA . MET B 1 552 ? -15.219 44.969 43.031 1 91.19 552 MET B CA 1
ATOM 9258 C C . MET B 1 552 ? -15.102 45.781 44.281 1 91.19 552 MET B C 1
ATOM 9260 O O . MET B 1 552 ? -14.273 45.5 45.156 1 91.19 552 MET B O 1
ATOM 9264 N N . ARG B 1 553 ? -15.883 46.812 44.406 1 87.94 553 ARG B N 1
ATOM 9265 C CA . ARG B 1 553 ? -15.883 47.656 45.594 1 87.94 553 ARG B CA 1
ATOM 9266 C C . ARG B 1 553 ? -16.328 46.844 46.812 1 87.94 553 ARG B C 1
ATOM 9268 O O . ARG B 1 553 ? -15.812 47.031 47.906 1 87.94 553 ARG B O 1
ATOM 9275 N N . GLU B 1 554 ? -17.25 46.031 46.562 1 92.19 554 GLU B N 1
ATOM 9276 C CA . GLU B 1 554 ? -17.719 45.156 47.625 1 92.19 554 GLU B CA 1
ATOM 9277 C C . GLU B 1 554 ? -16.609 44.188 48.062 1 92.19 554 GLU B C 1
ATOM 9279 O O . GLU B 1 554 ? -16.578 43.781 49.25 1 92.19 554 GLU B O 1
ATOM 9284 N N . GLN B 1 555 ? -15.766 43.938 47.25 1 89.62 555 GLN B N 1
ATOM 9285 C CA . GLN B 1 555 ? -14.656 43.062 47.562 1 89.62 555 GLN B CA 1
ATOM 9286 C C . GLN B 1 555 ? -13.461 43.844 48.094 1 89.62 555 GLN B C 1
ATOM 9288 O O . GLN B 1 555 ? -12.383 43.281 48.312 1 89.62 555 GLN B O 1
ATOM 9293 N N . GLY B 1 556 ? -13.602 45.156 48.188 1 85.06 556 GLY B N 1
ATOM 9294 C CA . GLY B 1 556 ? -12.57 45.969 48.812 1 85.06 556 GLY B CA 1
ATOM 9295 C C . GLY B 1 556 ? -11.664 46.656 47.812 1 85.06 556 GLY B C 1
ATOM 9296 O O . GLY B 1 556 ? -10.633 47.219 48.188 1 85.06 556 GLY B O 1
ATOM 9297 N N . HIS B 1 557 ? -12 46.594 46.531 1 86.62 557 HIS B N 1
ATOM 9298 C CA . HIS B 1 557 ? -11.172 47.25 45.531 1 86.62 557 HIS B CA 1
ATOM 9299 C C . HIS B 1 557 ? -11.789 48.562 45.094 1 86.62 557 HIS B C 1
ATOM 9301 O O . HIS B 1 557 ? -12.914 48.594 44.594 1 86.62 557 HIS B O 1
ATOM 9307 N N . ALA B 1 558 ? -11.078 49.625 45.281 1 81.25 558 ALA B N 1
ATOM 9308 C CA . ALA B 1 558 ? -11.602 50.969 44.969 1 81.25 558 ALA B CA 1
ATOM 9309 C C . ALA B 1 558 ? -11.438 51.281 43.5 1 81.25 558 ALA B C 1
ATOM 9311 O O . ALA B 1 558 ? -10.344 51.656 43.062 1 81.25 558 ALA B O 1
ATOM 9312 N N . LEU B 1 559 ? -12.375 51 42.656 1 86.94 559 LEU B N 1
ATOM 9313 C CA . LEU B 1 559 ? -12.391 51.312 41.219 1 86.94 559 LEU B CA 1
ATOM 9314 C C . LEU B 1 559 ? -13.367 52.438 40.938 1 86.94 559 LEU B C 1
ATOM 9316 O O . LEU B 1 559 ? -14.359 52.625 41.656 1 86.94 559 LEU B O 1
ATOM 9320 N N . GLY B 1 560 ? -12.961 53.25 40 1 87.81 560 GLY B N 1
ATOM 9321 C CA . GLY B 1 560 ? -13.844 54.344 39.594 1 87.81 560 GLY B CA 1
ATOM 9322 C C . GLY B 1 560 ? -14.719 53.938 38.406 1 87.81 560 GLY B C 1
ATOM 9323 O O . GLY B 1 560 ? -14.828 52.781 38.062 1 87.81 560 GLY B O 1
ATOM 9324 N N . ILE B 1 561 ? -15.375 54.969 37.906 1 89.81 561 ILE B N 1
ATOM 9325 C CA . ILE B 1 561 ? -16.281 54.75 36.781 1 89.81 561 ILE B CA 1
ATOM 9326 C C . ILE B 1 561 ? -15.492 54.656 35.469 1 89.81 561 ILE B C 1
ATOM 9328 O O . ILE B 1 561 ? -14.398 55.219 35.375 1 89.81 561 ILE B O 1
ATOM 9332 N N . THR B 1 562 ? -16.062 53.875 34.562 1 95.75 562 THR B N 1
ATOM 9333 C CA . THR B 1 562 ? -15.477 53.812 33.219 1 95.75 562 THR B CA 1
ATOM 9334 C C . THR B 1 562 ? -15.961 55 32.375 1 95.75 562 THR B C 1
ATOM 9336 O O . THR B 1 562 ? -17.172 55.219 32.25 1 95.75 562 THR B O 1
ATOM 9339 N N . ARG B 1 563 ? -15.062 55.719 31.906 1 97.31 563 ARG B N 1
ATOM 9340 C CA . ARG B 1 563 ? -15.375 56.812 30.969 1 97.31 563 ARG B CA 1
ATOM 9341 C C . ARG B 1 563 ? -15.289 56.344 29.531 1 97.31 563 ARG B C 1
ATOM 9343 O O . ARG B 1 563 ? -14.391 55.594 29.172 1 97.31 563 ARG B O 1
ATOM 9350 N N . ILE B 1 564 ? -16.281 56.75 28.766 1 98.44 564 ILE B N 1
ATOM 9351 C CA . ILE B 1 564 ? -16.359 56.219 27.406 1 98.44 564 ILE B CA 1
ATOM 9352 C C . ILE B 1 564 ? -16.531 57.375 26.422 1 98.44 564 ILE B C 1
ATOM 9354 O O . ILE B 1 564 ? -17.344 58.281 26.641 1 98.44 564 ILE B O 1
ATOM 9358 N N . GLY B 1 565 ? -15.734 57.406 25.406 1 98.19 565 GLY B N 1
ATOM 9359 C CA . GLY B 1 565 ? -15.875 58.312 24.297 1 98.19 565 GLY B CA 1
ATOM 9360 C C . GLY B 1 565 ? -16.188 57.625 22.984 1 98.19 565 GLY B C 1
ATOM 9361 O O . GLY B 1 565 ? -15.656 56.562 22.688 1 98.19 565 GLY B O 1
ATOM 9362 N N . VAL B 1 566 ? -17.141 58.219 22.203 1 98.62 566 VAL B N 1
ATOM 9363 C CA . VAL B 1 566 ? -17.531 57.625 20.922 1 98.62 566 VAL B CA 1
ATOM 9364 C C . VAL B 1 566 ? -17.469 58.688 19.844 1 98.62 566 VAL B C 1
ATOM 9366 O O . VAL B 1 566 ? -17.953 59.812 20.031 1 98.62 566 VAL B O 1
ATOM 9369 N N . ASN B 1 567 ? -16.812 58.344 18.797 1 98.25 567 ASN B N 1
ATOM 9370 C CA . ASN B 1 567 ? -16.734 59.25 17.672 1 98.25 567 ASN B CA 1
ATOM 9371 C C . ASN B 1 567 ? -16.719 58.531 16.344 1 98.25 567 ASN B C 1
ATOM 9373 O O . ASN B 1 567 ? -16.344 57.344 16.266 1 98.25 567 ASN B O 1
ATOM 9377 N N . THR B 1 568 ? -17.281 59.156 15.328 1 98.06 568 THR B N 1
ATOM 9378 C CA . THR B 1 568 ? -17.312 58.656 13.961 1 98.06 568 THR B CA 1
ATOM 9379 C C . THR B 1 568 ? -16.641 59.656 13.008 1 98.06 568 THR B C 1
ATOM 9381 O O . THR B 1 568 ? -16.844 60.844 13.109 1 98.06 568 THR B O 1
ATOM 9384 N N . GLY B 1 569 ? -15.789 59.125 12.18 1 95.94 569 GLY B N 1
ATOM 9385 C CA . GLY B 1 569 ? -15.148 59.969 11.188 1 95.94 569 GLY B CA 1
ATOM 9386 C C . GLY B 1 569 ? -14.281 59.188 10.203 1 95.94 569 GLY B C 1
ATOM 9387 O O . GLY B 1 569 ? -14.195 57.969 10.281 1 95.94 569 GLY B O 1
ATOM 9388 N N . MET B 1 570 ? -13.727 59.938 9.234 1 94.38 570 MET B N 1
ATOM 9389 C CA . MET B 1 570 ? -12.859 59.375 8.227 1 94.38 570 MET B CA 1
ATOM 9390 C C . MET B 1 570 ? -11.469 59.094 8.797 1 94.38 570 MET B C 1
ATOM 9392 O O . MET B 1 570 ? -10.906 59.938 9.5 1 94.38 570 MET B O 1
ATOM 9396 N N . VAL B 1 571 ? -11.008 57.844 8.531 1 93.38 571 VAL B N 1
ATOM 9397 C CA . VAL B 1 571 ? -9.672 57.469 8.984 1 93.38 571 VAL B CA 1
ATOM 9398 C C . VAL B 1 571 ? -8.961 56.656 7.91 1 93.38 571 VAL B C 1
ATOM 9400 O O . VAL B 1 571 ? -9.586 56.219 6.93 1 93.38 571 VAL B O 1
ATOM 9403 N N . THR B 1 572 ? -7.707 56.531 7.996 1 90.81 572 THR B N 1
ATOM 9404 C CA . THR B 1 572 ? -6.918 55.625 7.18 1 90.81 572 THR B CA 1
ATOM 9405 C C . THR B 1 572 ? -6.711 54.281 7.902 1 90.81 572 THR B C 1
ATOM 9407 O O . THR B 1 572 ? -6.156 54.25 9 1 90.81 572 THR B O 1
ATOM 9410 N N . ILE B 1 573 ? -7.285 53.219 7.348 1 89.44 573 ILE B N 1
ATOM 9411 C CA . ILE B 1 573 ? -7.129 51.906 7.965 1 89.44 573 ILE B CA 1
ATOM 9412 C C . ILE B 1 573 ? -6.145 51.062 7.152 1 89.44 573 ILE B C 1
ATOM 9414 O O . ILE B 1 573 ? -6.094 51.156 5.926 1 89.44 573 ILE B O 1
ATOM 9418 N N . GLY B 1 574 ? -5.398 50.25 7.805 1 84.69 574 GLY B N 1
ATOM 9419 C CA . GLY B 1 574 ? -4.469 49.344 7.133 1 84.69 574 GLY B CA 1
ATOM 9420 C C . GLY B 1 574 ? -3.449 48.719 8.07 1 84.69 574 GLY B C 1
ATOM 9421 O O . GLY B 1 574 ? -3.51 48.938 9.281 1 84.69 574 GLY B O 1
ATOM 9422 N N . ASN B 1 575 ? -2.568 47.906 7.52 1 84.06 575 ASN B N 1
ATOM 9423 C CA . ASN B 1 575 ? -1.457 47.312 8.258 1 84.06 575 ASN B CA 1
ATOM 9424 C C . ASN B 1 575 ? -0.271 48.281 8.344 1 84.06 575 ASN B C 1
ATOM 9426 O O . ASN B 1 575 ? 0.195 48.781 7.328 1 84.06 575 ASN B O 1
ATOM 9430 N N . VAL B 1 576 ? 0.03 48.531 9.602 1 82.69 576 VAL B N 1
ATOM 9431 C CA . VAL B 1 576 ? 1.164 49.438 9.844 1 82.69 576 VAL B CA 1
ATOM 9432 C C . VAL B 1 576 ? 2.359 48.625 10.336 1 82.69 576 VAL B C 1
ATOM 9434 O O . VAL B 1 576 ? 2.191 47.594 10.984 1 82.69 576 VAL B O 1
ATOM 9437 N N . GLY B 1 577 ? 3.611 49 10.227 1 78 577 GLY B N 1
ATOM 9438 C CA . GLY B 1 577 ? 4.809 48.375 10.766 1 78 577 GLY B CA 1
ATOM 9439 C C . GLY B 1 577 ? 5.805 47.969 9.688 1 78 577 GLY B C 1
ATOM 9440 O O . GLY B 1 577 ? 6.984 47.75 9.977 1 78 577 GLY B O 1
ATOM 9441 N N . GLY B 1 578 ? 5.492 47.844 8.43 1 71.81 578 GLY B N 1
ATOM 9442 C CA . GLY B 1 578 ? 6.367 47.438 7.348 1 71.81 578 GLY B CA 1
ATOM 9443 C C . GLY B 1 578 ? 6.645 45.938 7.328 1 71.81 578 GLY B C 1
ATOM 9444 O O . GLY B 1 578 ? 5.734 45.125 7.512 1 71.81 578 GLY B O 1
ATOM 9445 N N . GLY B 1 579 ? 8.016 45.562 7.203 1 74.19 579 GLY B N 1
ATOM 9446 C CA . GLY B 1 579 ? 8.438 44.188 7.02 1 74.19 579 GLY B CA 1
ATOM 9447 C C . GLY B 1 579 ? 8.625 43.438 8.328 1 74.19 579 GLY B C 1
ATOM 9448 O O . GLY B 1 579 ? 8.414 42.219 8.398 1 74.19 579 GLY B O 1
ATOM 9449 N N . SER B 1 580 ? 8.867 44.156 9.469 1 78.56 580 SER B N 1
ATOM 9450 C CA . SER B 1 580 ? 9.234 43.5 10.727 1 78.56 580 SER B CA 1
ATOM 9451 C C . SER B 1 580 ? 7.996 43.156 11.555 1 78.56 580 SER B C 1
ATOM 9453 O O . SER B 1 580 ? 8.008 42.219 12.344 1 78.56 580 SER B O 1
ATOM 9455 N N . ILE B 1 581 ? 6.984 43.969 11.461 1 81.31 581 ILE B N 1
ATOM 9456 C CA . ILE B 1 581 ? 5.746 43.781 12.203 1 81.31 581 ILE B CA 1
ATOM 9457 C C . ILE B 1 581 ? 4.566 44.312 11.398 1 81.31 581 ILE B C 1
ATOM 9459 O O . ILE B 1 581 ? 4.75 45.156 10.5 1 81.31 581 ILE B O 1
ATOM 9463 N N . SER B 1 582 ? 3.555 43.625 11.609 1 81.88 582 SER B N 1
ATOM 9464 C CA . SER B 1 582 ? 2.311 44.156 11.039 1 81.88 582 SER B CA 1
ATOM 9465 C C . SER B 1 582 ? 1.279 44.406 12.133 1 81.88 582 SER B C 1
ATOM 9467 O O . SER B 1 582 ? 1.166 43.656 13.094 1 81.88 582 SER B O 1
ATOM 9469 N N . ASP B 1 583 ? 0.744 45.531 12.117 1 83.94 583 ASP B N 1
ATOM 9470 C CA . ASP B 1 583 ? -0.294 45.969 13.047 1 83.94 583 ASP B CA 1
ATOM 9471 C C . ASP B 1 583 ? -1.454 46.625 12.312 1 83.94 583 ASP B C 1
ATOM 9473 O O . ASP B 1 583 ? -1.283 47.688 11.695 1 83.94 583 ASP B O 1
ATOM 9477 N N . TYR B 1 584 ? -2.6 46 12.344 1 84.81 584 TYR B N 1
ATOM 9478 C CA . TYR B 1 584 ? -3.773 46.562 11.695 1 84.81 584 TYR B CA 1
ATOM 9479 C C . TYR B 1 584 ? -4.414 47.625 12.578 1 84.81 584 TYR B C 1
ATOM 9481 O O . TYR B 1 584 ? -4.777 47.375 13.727 1 84.81 584 TYR B O 1
ATOM 9489 N N . ARG B 1 585 ? -4.484 48.812 12.078 1 86.5 585 ARG B N 1
ATOM 9490 C CA . ARG B 1 585 ? -4.996 49.906 12.93 1 86.5 585 ARG B CA 1
ATOM 9491 C C . ARG B 1 585 ? -5.656 51 12.102 1 86.5 585 ARG B C 1
ATOM 9493 O O . ARG B 1 585 ? -5.605 50.969 10.867 1 86.5 585 ARG B O 1
ATOM 9500 N N . ALA B 1 586 ? -6.266 51.875 12.773 1 90.88 586 ALA B N 1
ATOM 9501 C CA . ALA B 1 586 ? -6.863 53.094 12.211 1 90.88 586 ALA B CA 1
ATOM 9502 C C . ALA B 1 586 ? -6.078 54.312 12.617 1 90.88 586 ALA B C 1
ATOM 9504 O O . ALA B 1 586 ? -5.672 54.469 13.773 1 90.88 586 ALA B O 1
ATOM 9505 N N . LEU B 1 587 ? -5.781 55.156 11.578 1 89.31 587 LEU B N 1
ATOM 9506 C CA . LEU B 1 587 ? -5.074 56.406 11.812 1 89.31 587 LEU B CA 1
ATOM 9507 C C . LEU B 1 587 ? -5.914 57.594 11.359 1 89.31 587 LEU B C 1
ATOM 9509 O O . LEU B 1 587 ? -6.461 57.594 10.258 1 89.31 587 LEU B O 1
ATOM 9513 N N . GLY B 1 588 ? -6.113 58.531 12.219 1 88.62 588 GLY B N 1
ATOM 9514 C CA . GLY B 1 588 ? -6.871 59.719 11.875 1 88.62 588 GLY B CA 1
ATOM 9515 C C . GLY B 1 588 ? -7.355 60.5 13.086 1 88.62 588 GLY B C 1
ATOM 9516 O O . GLY B 1 588 ? -7.289 60 14.211 1 88.62 588 GLY B O 1
ATOM 9517 N N . ASP B 1 589 ? -7.816 61.656 12.922 1 86.94 589 ASP B N 1
ATOM 9518 C CA . ASP B 1 589 ? -8.266 62.562 13.977 1 86.94 589 ASP B CA 1
ATOM 9519 C C . ASP B 1 589 ? -9.5 62 14.695 1 86.94 589 ASP B C 1
ATOM 9521 O O . ASP B 1 589 ? -9.711 62.25 15.875 1 86.94 589 ASP B O 1
ATOM 9525 N N . ALA B 1 590 ? -10.195 61.25 13.922 1 92.19 590 ALA B N 1
ATOM 9526 C CA . ALA B 1 590 ? -11.406 60.688 14.5 1 92.19 590 ALA B CA 1
ATOM 9527 C C . ALA B 1 590 ? -11.086 59.812 15.711 1 92.19 590 ALA B C 1
ATOM 9529 O O . ALA B 1 590 ? -11.859 59.75 16.672 1 92.19 590 ALA B O 1
ATOM 9530 N N . VAL B 1 591 ? -10.008 59.125 15.664 1 92.5 591 VAL B N 1
ATOM 9531 C CA . VAL B 1 591 ? -9.578 58.281 16.781 1 92.5 591 VAL B CA 1
ATOM 9532 C C . VAL B 1 591 ? -9.219 59.125 17.984 1 92.5 591 VAL B C 1
ATOM 9534 O O . VAL B 1 591 ? -9.633 58.844 19.109 1 92.5 591 VAL B O 1
ATOM 9537 N N . ASN B 1 592 ? -8.469 60.219 17.766 1 87.75 592 ASN B N 1
ATOM 9538 C CA . ASN B 1 592 ? -8.047 61.125 18.828 1 87.75 592 ASN B CA 1
ATOM 9539 C C . ASN B 1 592 ? -9.242 61.812 19.484 1 87.75 592 ASN B C 1
ATOM 9541 O O . ASN B 1 592 ? -9.25 62.031 20.688 1 87.75 592 ASN B O 1
ATOM 9545 N N . ALA B 1 593 ? -10.156 62.094 18.609 1 92.38 593 ALA B N 1
ATOM 9546 C CA . ALA B 1 593 ? -11.359 62.781 19.109 1 92.38 593 ALA B CA 1
ATOM 9547 C C . ALA B 1 593 ? -12.125 61.875 20.062 1 92.38 593 ALA B C 1
ATOM 9549 O O . ALA B 1 593 ? -12.664 62.312 21.078 1 92.38 593 ALA B O 1
ATOM 9550 N N . ALA B 1 594 ? -12.164 60.625 19.734 1 95.56 594 ALA B N 1
ATOM 9551 C CA . ALA B 1 594 ? -12.828 59.688 20.625 1 95.56 594 ALA B CA 1
ATOM 9552 C C . ALA B 1 594 ? -12.125 59.625 21.969 1 95.56 594 ALA B C 1
ATOM 9554 O O . ALA B 1 594 ? -12.773 59.531 23.016 1 95.56 594 ALA B O 1
ATOM 9555 N N . ALA B 1 595 ? -10.836 59.594 21.953 1 93.19 595 ALA B N 1
ATOM 9556 C CA . ALA B 1 595 ? -10.047 59.562 23.172 1 93.19 595 ALA B CA 1
ATOM 9557 C C . ALA B 1 595 ? -10.281 60.812 24 1 93.19 595 ALA B C 1
ATOM 9559 O O . ALA B 1 595 ? -10.375 60.75 25.234 1 93.19 595 ALA B O 1
ATOM 9560 N N . ARG B 1 596 ? -10.383 61.938 23.344 1 92.06 596 ARG B N 1
ATOM 9561 C CA . ARG B 1 596 ? -10.617 63.219 24.047 1 92.06 596 ARG B CA 1
ATOM 9562 C C . ARG B 1 596 ? -12.016 63.25 24.656 1 92.06 596 ARG B C 1
ATOM 9564 O O . ARG B 1 596 ? -12.203 63.781 25.75 1 92.06 596 ARG B O 1
ATOM 9571 N N . LEU B 1 597 ? -12.906 62.719 23.891 1 95.31 597 LEU B N 1
ATOM 9572 C CA . LEU B 1 597 ? -14.266 62.656 24.406 1 95.31 597 LEU B CA 1
ATOM 9573 C C . LEU B 1 597 ? -14.328 61.75 25.656 1 95.31 597 LEU B C 1
ATOM 9575 O O . LEU B 1 597 ? -15.117 62.031 26.562 1 95.31 597 LEU B O 1
ATOM 9579 N N . GLU B 1 598 ? -13.562 60.75 25.625 1 95.69 598 GLU B N 1
ATOM 9580 C CA . GLU B 1 598 ? -13.445 59.906 26.812 1 95.69 598 GLU B CA 1
ATOM 9581 C C . GLU B 1 598 ? -12.938 60.688 28.016 1 95.69 598 GLU B C 1
ATOM 9583 O O . GLU B 1 598 ? -13.477 60.594 29.109 1 95.69 598 GLU B O 1
ATOM 9588 N N . THR B 1 599 ? -11.922 61.5 27.844 1 92.06 599 THR B N 1
ATOM 9589 C CA . THR B 1 599 ? -11.258 62.25 28.906 1 92.06 599 THR B CA 1
ATOM 9590 C C . THR B 1 599 ? -12.18 63.344 29.469 1 92.06 599 THR B C 1
ATOM 9592 O O . THR B 1 599 ? -12.148 63.625 30.656 1 92.06 599 THR B O 1
ATOM 9595 N N . VAL B 1 600 ? -13.031 63.906 28.656 1 93.38 600 VAL B N 1
ATOM 9596 C CA . VAL B 1 600 ? -13.844 65.062 29.047 1 93.38 600 VAL B CA 1
ATOM 9597 C C . VAL B 1 600 ? -14.914 64.625 30.047 1 93.38 600 VAL B C 1
ATOM 9599 O O . VAL B 1 600 ? -15.438 65.438 30.812 1 93.38 600 VAL B O 1
ATOM 9602 N N . ASN B 1 601 ? -15.188 63.375 30.031 1 94.81 601 ASN B N 1
ATOM 9603 C CA . ASN B 1 601 ? -16.172 62.844 30.969 1 94.81 601 ASN B CA 1
ATOM 9604 C C . ASN B 1 601 ? -15.797 63.156 32.406 1 94.81 601 ASN B C 1
ATOM 9606 O O . ASN B 1 601 ? -16.672 63.344 33.25 1 94.81 601 ASN B O 1
ATOM 9610 N N . ARG B 1 602 ? -14.516 63.219 32.656 1 90.56 602 ARG B N 1
ATOM 9611 C CA . ARG B 1 602 ? -14.023 63.469 34 1 90.56 602 ARG B CA 1
ATOM 9612 C C . ARG B 1 602 ? -14.5 64.875 34.469 1 90.56 602 ARG B C 1
ATOM 9614 O O . ARG B 1 602 ? -14.789 65 35.656 1 90.56 602 ARG B O 1
ATOM 9621 N N . HIS B 1 603 ? -14.656 65.812 33.594 1 90.31 603 HIS B N 1
ATOM 9622 C CA . HIS B 1 603 ? -15.039 67.188 33.906 1 90.31 603 HIS B CA 1
ATOM 9623 C C . HIS B 1 603 ? -16.562 67.375 33.875 1 90.31 603 HIS B C 1
ATOM 9625 O O . HIS B 1 603 ? -17.125 68.125 34.656 1 90.31 603 HIS B O 1
ATOM 9631 N N . LEU B 1 604 ? -17.188 66.625 33.031 1 92.94 604 LEU B N 1
ATOM 9632 C CA . LEU B 1 604 ? -18.609 66.75 32.781 1 92.94 604 LEU B CA 1
ATOM 9633 C C . LEU B 1 604 ? -19.438 66 33.812 1 92.94 604 LEU B C 1
ATOM 9635 O O . LEU B 1 604 ? -20.609 66.312 34.031 1 92.94 604 LEU B O 1
ATOM 9639 N N . GLY B 1 605 ? -18.844 65 34.406 1 91.25 605 GLY B N 1
ATOM 9640 C CA . GLY B 1 605 ? -19.562 64.125 35.281 1 91.25 605 GLY B CA 1
ATOM 9641 C C . GLY B 1 605 ? -20.391 63.062 34.562 1 91.25 605 GLY B C 1
ATOM 9642 O O . GLY B 1 605 ? -21.203 62.375 35.156 1 91.25 605 GLY B O 1
ATOM 9643 N N . THR B 1 606 ? -20.203 63 33.219 1 94.38 606 THR B N 1
ATOM 9644 C CA . THR B 1 606 ? -20.875 62 32.438 1 94.38 606 THR B CA 1
ATOM 9645 C C . THR B 1 606 ? -20.031 60.719 32.344 1 94.38 606 THR B C 1
ATOM 9647 O O . THR B 1 606 ? -18.859 60.75 32.688 1 94.38 606 THR B O 1
ATOM 9650 N N . HIS B 1 607 ? -20.734 59.625 31.891 1 95.62 607 HIS B N 1
ATOM 9651 C CA . HIS B 1 607 ? -20.016 58.375 31.672 1 95.62 607 HIS B CA 1
ATOM 9652 C C . HIS B 1 607 ? -19.641 58.188 30.203 1 95.62 607 HIS B C 1
ATOM 9654 O O . HIS B 1 607 ? -18.578 57.656 29.891 1 95.62 607 HIS B O 1
ATOM 9660 N N . ILE B 1 608 ? -20.578 58.656 29.391 1 97.88 608 ILE B N 1
ATOM 9661 C CA . ILE B 1 608 ? -20.391 58.469 27.953 1 97.88 608 ILE B CA 1
ATOM 9662 C C . ILE B 1 608 ? -20.547 59.812 27.234 1 97.88 608 ILE B C 1
ATOM 9664 O O . ILE B 1 608 ? -21.5 60.562 27.5 1 97.88 608 ILE B O 1
ATOM 9668 N N . CYS B 1 609 ? -19.625 60.094 26.453 1 97.81 609 CYS B N 1
ATOM 9669 C CA . CYS B 1 609 ? -19.703 61.25 25.578 1 97.81 609 CYS B CA 1
ATOM 9670 C C . CYS B 1 609 ? -19.609 60.844 24.109 1 97.81 609 CYS B C 1
ATOM 9672 O O . CYS B 1 609 ? -18.656 60.188 23.703 1 97.81 609 CYS B O 1
ATOM 9674 N N . VAL B 1 610 ? -20.625 61.25 23.344 1 98.25 610 VAL B N 1
ATOM 9675 C CA . VAL B 1 610 ? -20.703 60.875 21.938 1 98.25 610 VAL B CA 1
ATOM 9676 C C . VAL B 1 610 ? -20.641 62.125 21.062 1 98.25 610 VAL B C 1
ATOM 9678 O O . VAL B 1 610 ? -21.328 63.125 21.328 1 98.25 610 VAL B O 1
ATOM 9681 N N . ALA B 1 611 ? -19.875 62 20.016 1 97.56 611 ALA B N 1
ATOM 9682 C CA . ALA B 1 611 ? -19.734 63.125 19.109 1 97.56 611 ALA B CA 1
ATOM 9683 C C . ALA B 1 611 ? -20.984 63.281 18.234 1 97.56 611 ALA B C 1
ATOM 9685 O O . ALA B 1 611 ? -21.641 62.281 17.906 1 97.56 611 ALA B O 1
ATOM 9686 N N . GLY B 1 612 ? -21.203 64.562 17.812 1 96.62 612 GLY B N 1
ATOM 9687 C CA . GLY B 1 612 ? -22.312 64.812 16.906 1 96.62 612 GLY B CA 1
ATOM 9688 C C . GLY B 1 612 ? -22.203 64.062 15.594 1 96.62 612 GLY B C 1
ATOM 9689 O O . GLY B 1 612 ? -23.219 63.656 15.031 1 96.62 612 GLY B O 1
ATOM 9690 N N . SER B 1 613 ? -21.031 63.844 15.156 1 96.38 613 SER B N 1
ATOM 9691 C CA . SER B 1 613 ? -20.797 63.094 13.922 1 96.38 613 SER B CA 1
ATOM 9692 C C . SER B 1 613 ? -21.344 61.688 14.016 1 96.38 613 SER B C 1
ATOM 9694 O O . SER B 1 613 ? -21.797 61.125 13.016 1 96.38 613 SER B O 1
ATOM 9696 N N . THR B 1 614 ? -21.297 61.094 15.195 1 98 614 THR B N 1
ATOM 9697 C CA . THR B 1 614 ? -21.844 59.75 15.422 1 98 614 THR B CA 1
ATOM 9698 C C . THR B 1 614 ? -23.359 59.812 15.5 1 98 614 THR B C 1
ATOM 9700 O O . THR B 1 614 ? -24.047 58.969 14.906 1 98 614 THR B O 1
ATOM 9703 N N . VAL B 1 615 ? -23.875 60.781 16.172 1 97.12 615 VAL B N 1
ATOM 9704 C CA . VAL B 1 615 ? -25.312 60.938 16.391 1 97.12 615 VAL B CA 1
ATOM 9705 C C . VAL B 1 615 ? -26.016 61.125 15.047 1 97.12 615 VAL B C 1
ATOM 9707 O O . VAL B 1 615 ? -27.109 60.625 14.828 1 97.12 615 VAL B O 1
ATOM 9710 N N . GLU B 1 616 ? -25.391 61.906 14.188 1 96 616 GLU B N 1
ATOM 9711 C CA . GLU B 1 616 ? -25.953 62.156 12.867 1 96 616 GLU B CA 1
ATOM 9712 C C . GLU B 1 616 ? -26.141 60.875 12.078 1 96 616 GLU B C 1
ATOM 9714 O O . GLU B 1 616 ? -27.016 60.781 11.211 1 96 616 GLU B O 1
ATOM 9719 N N . ARG B 1 617 ? -25.359 59.875 12.398 1 96.12 617 ARG B N 1
ATOM 9720 C CA . ARG B 1 617 ? -25.391 58.594 11.664 1 96.12 617 ARG B CA 1
ATOM 9721 C C . ARG B 1 617 ? -26.234 57.562 12.391 1 96.12 617 ARG B C 1
ATOM 9723 O O . ARG B 1 617 ? -26.328 56.406 11.961 1 96.12 617 ARG B O 1
ATOM 9730 N N . CYS B 1 618 ? -26.828 57.969 13.484 1 95.69 618 CYS B N 1
ATOM 9731 C CA . CYS B 1 618 ? -27.672 57.094 14.281 1 95.69 618 CYS B CA 1
ATOM 9732 C C . CYS B 1 618 ? -29.109 57.625 14.312 1 95.69 618 CYS B C 1
ATOM 9734 O O . CYS B 1 618 ? -29.5 58.312 15.242 1 95.69 618 CYS B O 1
ATOM 9736 N N . PRO B 1 619 ? -29.922 57.156 13.469 1 88.88 619 PRO B N 1
ATOM 9737 C CA . PRO B 1 619 ? -31.281 57.688 13.398 1 88.88 619 PRO B CA 1
ATOM 9738 C C . PRO B 1 619 ? -32.062 57.469 14.688 1 88.88 619 PRO B C 1
ATOM 9740 O O . PRO B 1 619 ? -32.906 58.312 15.055 1 88.88 619 PRO B O 1
ATOM 9743 N N . ASP B 1 620 ? -31.828 56.438 15.414 1 90.19 620 ASP B N 1
ATOM 9744 C CA . ASP B 1 620 ? -32.594 56.125 16.609 1 90.19 620 ASP B CA 1
ATOM 9745 C C . ASP B 1 620 ? -31.844 56.5 17.875 1 90.19 620 ASP B C 1
ATOM 9747 O O . ASP B 1 620 ? -32.031 55.906 18.922 1 90.19 620 ASP B O 1
ATOM 9751 N N . PHE B 1 621 ? -31 57.531 17.75 1 94.25 621 PHE B N 1
ATOM 9752 C CA . PHE B 1 621 ? -30.203 57.906 18.891 1 94.25 621 PHE B CA 1
ATOM 9753 C C . PHE B 1 621 ? -31.062 58.531 19.984 1 94.25 621 PHE B C 1
ATOM 9755 O O . PHE B 1 621 ? -31.844 59.438 19.734 1 94.25 621 PHE B O 1
ATOM 9762 N N . HIS B 1 622 ? -31.031 57.969 21.172 1 94.06 622 HIS B N 1
ATOM 9763 C CA . HIS B 1 622 ? -31.703 58.5 22.359 1 94.06 622 HIS B CA 1
ATOM 9764 C C . HIS B 1 622 ? -30.703 59.062 23.359 1 94.06 622 HIS B C 1
ATOM 9766 O O . HIS B 1 622 ? -29.938 58.312 23.953 1 94.06 622 HIS B O 1
ATOM 9772 N N . GLY B 1 623 ? -30.625 60.438 23.484 1 95.19 623 GLY B N 1
ATOM 9773 C CA . GLY B 1 623 ? -29.672 61.062 24.391 1 95.19 623 GLY B CA 1
ATOM 9774 C C . GLY B 1 623 ? -29.906 62.562 24.531 1 95.19 623 GLY B C 1
ATOM 9775 O O . GLY B 1 623 ? -30.906 63.094 24.047 1 95.19 623 GLY B O 1
ATOM 9776 N N . ARG B 1 624 ? -29.062 63.188 25.312 1 95.81 624 ARG B N 1
ATOM 9777 C CA . ARG B 1 624 ? -29.156 64.625 25.562 1 95.81 624 ARG B CA 1
ATOM 9778 C C . ARG B 1 624 ? -27.875 65.312 25.188 1 95.81 624 ARG B C 1
ATOM 9780 O O . ARG B 1 624 ? -26.781 64.75 25.25 1 95.81 624 ARG B O 1
ATOM 9787 N N . PRO B 1 625 ? -27.984 66.625 24.703 1 95.81 625 PRO B N 1
ATOM 9788 C CA . PRO B 1 625 ? -26.781 67.375 24.359 1 95.81 625 PRO B CA 1
ATOM 9789 C C . PRO B 1 625 ? -25.969 67.812 25.594 1 95.81 625 PRO B C 1
ATOM 9791 O O . PRO B 1 625 ? -26.547 68.125 26.625 1 95.81 625 PRO B O 1
ATOM 9794 N N . VAL B 1 626 ? -24.703 67.562 25.5 1 95.81 626 VAL B N 1
ATOM 9795 C CA . VAL B 1 626 ? -23.766 68 26.531 1 95.81 626 VAL B CA 1
ATOM 9796 C C . VAL B 1 626 ? -23.328 69.438 26.281 1 95.81 626 VAL B C 1
ATOM 9798 O O . VAL B 1 626 ? -23.203 70.25 27.219 1 95.81 626 VAL B O 1
ATOM 9801 N N . GLY B 1 627 ? -23.078 69.812 25.031 1 94.31 627 GLY B N 1
ATOM 9802 C CA . GLY B 1 627 ? -22.625 71.125 24.641 1 94.31 627 GLY B CA 1
ATOM 9803 C C . GLY B 1 627 ? -21.641 71.125 23.484 1 94.31 627 GLY B C 1
ATOM 9804 O O . GLY B 1 627 ? -21.375 70.062 22.922 1 94.31 627 GLY B O 1
ATOM 9805 N N . GLU B 1 628 ? -21.25 72.312 23.047 1 94.75 628 GLU B N 1
ATOM 9806 C CA . GLU B 1 628 ? -20.188 72.5 22.062 1 94.75 628 GLU B CA 1
ATOM 9807 C C . GLU B 1 628 ? -18.812 72.562 22.75 1 94.75 628 GLU B C 1
ATOM 9809 O O . GLU B 1 628 ? -18.391 73.625 23.172 1 94.75 628 GLU B O 1
ATOM 9814 N N . LEU B 1 629 ? -18.172 71.438 22.688 1 93.44 629 LEU B N 1
ATOM 9815 C CA . LEU B 1 629 ? -16.938 71.25 23.438 1 93.44 629 LEU B CA 1
ATOM 9816 C C . LEU B 1 629 ? -15.734 71.625 22.594 1 93.44 629 LEU B C 1
ATOM 9818 O O . LEU B 1 629 ? -15.586 71.188 21.469 1 93.44 629 LEU B O 1
ATOM 9822 N N . VAL B 1 630 ? -14.961 72.562 23.047 1 90.25 630 VAL B N 1
ATOM 9823 C CA . VAL B 1 630 ? -13.664 72.812 22.438 1 90.25 630 VAL B CA 1
ATOM 9824 C C . VAL B 1 630 ? -12.602 71.938 23.078 1 90.25 630 VAL B C 1
ATOM 9826 O O . VAL B 1 630 ? -12.102 72.25 24.172 1 90.25 630 VAL B O 1
ATOM 9829 N N . LEU B 1 631 ? -12.336 70.938 22.406 1 83.5 631 LEU B N 1
ATOM 9830 C CA . LEU B 1 631 ? -11.406 69.938 22.922 1 83.5 631 LEU B CA 1
ATOM 9831 C C . LEU B 1 631 ? -9.977 70.438 22.891 1 83.5 631 LEU B C 1
ATOM 9833 O O . LEU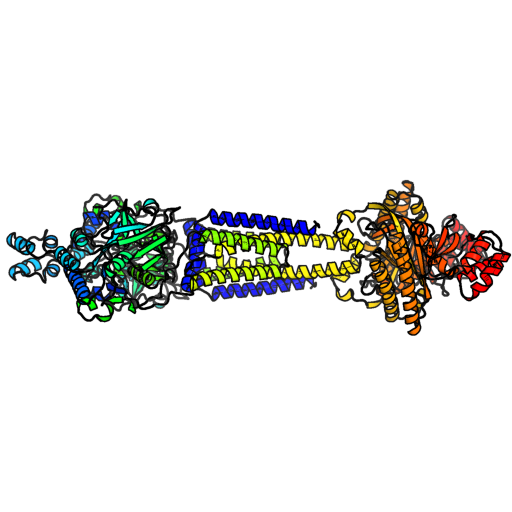 B 1 631 ? -9.648 71.312 22.094 1 83.5 631 LEU B O 1
ATOM 9837 N N . LYS B 1 632 ? -9.203 69.875 23.75 1 75.12 632 LYS B N 1
ATOM 9838 C CA . LYS B 1 632 ? -7.809 70.312 23.844 1 75.12 632 LYS B CA 1
ATOM 9839 C C . LYS B 1 632 ? -7.102 70.188 22.5 1 75.12 632 LYS B C 1
ATOM 9841 O O . LYS B 1 632 ? -7.168 69.125 21.844 1 75.12 632 LYS B O 1
ATOM 9846 N N . GLY B 1 633 ? -6.473 71.188 22 1 68.19 633 GLY B N 1
ATOM 9847 C CA . GLY B 1 633 ? -5.68 71.188 20.781 1 68.19 633 GLY B CA 1
ATOM 9848 C C . GLY B 1 633 ? -6.5 71.438 19.531 1 68.19 633 GLY B C 1
ATOM 9849 O O . GLY B 1 633 ? -5.961 71.438 18.422 1 68.19 633 GLY B O 1
ATOM 9850 N N . LYS B 1 634 ? -7.828 71.625 19.828 1 75.44 634 LYS B N 1
ATOM 9851 C CA . LYS B 1 634 ? -8.688 71.875 18.672 1 75.44 634 LYS B CA 1
ATOM 9852 C C . LYS B 1 634 ? -9.289 73.312 18.734 1 75.44 634 LYS B C 1
ATOM 9854 O O . LYS B 1 634 ? -9.531 73.812 19.828 1 75.44 634 LYS B O 1
ATOM 9859 N N . SER B 1 635 ? -9.414 73.812 17.562 1 76.06 635 SER B N 1
ATOM 9860 C CA . SER B 1 635 ? -10.008 75.188 17.5 1 76.06 635 SER B CA 1
ATOM 9861 C C . SER B 1 635 ? -11.508 75.062 17.25 1 76.06 635 SER B C 1
ATOM 9863 O O . SER B 1 635 ? -12.266 75.938 17.719 1 76.06 635 SER B O 1
ATOM 9865 N N . GLU B 1 636 ? -11.836 74.062 16.656 1 82.56 636 GLU B N 1
ATOM 9866 C CA . GLU B 1 636 ? -13.258 73.875 16.328 1 82.56 636 GLU B CA 1
ATOM 9867 C C . GLU B 1 636 ? -14.008 73.125 17.406 1 82.56 636 GLU B C 1
ATOM 9869 O O . GLU B 1 636 ? -13.492 72.125 17.953 1 82.56 636 GLU B O 1
ATOM 9874 N N . ALA B 1 637 ? -15.141 73.688 17.75 1 89.38 637 ALA B N 1
ATOM 9875 C CA . ALA B 1 637 ? -15.961 73 18.766 1 89.38 637 ALA B CA 1
ATOM 9876 C C . ALA B 1 637 ? -16.656 71.812 18.203 1 89.38 637 ALA B C 1
ATOM 9878 O O . ALA B 1 637 ? -17.016 71.75 17.031 1 89.38 637 ALA B O 1
ATOM 9879 N N . THR B 1 638 ? -16.781 70.812 19.016 1 90.12 638 THR B N 1
ATOM 9880 C CA . THR B 1 638 ? -17.484 69.562 18.672 1 90.12 638 THR B CA 1
ATOM 9881 C C . THR B 1 638 ? -18.75 69.438 19.516 1 90.12 638 THR B C 1
ATOM 9883 O O . THR B 1 638 ? -18.703 69.5 20.75 1 90.12 638 THR B O 1
ATOM 9886 N N . LEU B 1 639 ? -19.859 69.25 18.766 1 94.56 639 LEU B N 1
ATOM 9887 C CA . LEU B 1 639 ? -21.094 69 19.484 1 94.56 639 LEU B CA 1
ATOM 9888 C C . LEU B 1 639 ? -21.062 67.625 20.125 1 94.56 639 LEU B C 1
ATOM 9890 O O . LEU B 1 639 ? -20.734 66.625 19.453 1 94.56 639 LEU B O 1
ATOM 9894 N N . ALA B 1 640 ? -21.297 67.5 21.438 1 96.88 640 ALA B N 1
ATOM 9895 C CA . ALA B 1 640 ? -21.25 66.25 22.156 1 96.88 640 ALA B CA 1
ATOM 9896 C C . ALA B 1 640 ? -22.594 65.938 22.781 1 96.88 640 ALA B C 1
ATOM 9898 O O . ALA B 1 640 ? -23.359 66.812 23.141 1 96.88 640 ALA B O 1
ATOM 9899 N N . TYR B 1 641 ? -22.859 64.688 22.891 1 97.62 641 TYR B N 1
ATOM 9900 C CA . TYR B 1 641 ? -24.094 64.125 23.453 1 97.62 641 TYR B CA 1
ATOM 9901 C C . TYR B 1 641 ? -23.812 63.062 24.5 1 97.62 641 TYR B C 1
ATOM 9903 O O . TYR B 1 641 ? -22.75 62.438 24.469 1 97.62 641 TYR B O 1
ATOM 9911 N N . GLU B 1 642 ? -24.672 62.875 25.406 1 97.56 642 GLU B N 1
ATOM 9912 C CA . GLU B 1 642 ? -24.703 61.75 26.312 1 97.56 642 GLU B CA 1
ATOM 9913 C C . GLU B 1 642 ? -25.859 60.812 26 1 97.56 642 GLU B C 1
ATOM 9915 O O . GLU B 1 642 ? -27.031 61.219 26.047 1 97.56 642 GLU B O 1
ATOM 9920 N N . PRO B 1 643 ? -25.547 59.625 25.609 1 96.56 643 PRO B N 1
ATOM 9921 C CA . PRO B 1 643 ? -26.641 58.656 25.375 1 96.56 643 PRO B CA 1
ATOM 9922 C C . PRO B 1 643 ? -27.312 58.219 26.672 1 96.56 643 PRO B C 1
ATOM 9924 O O . PRO B 1 643 ? -26.656 58.062 27.688 1 96.56 643 PRO B O 1
ATOM 9927 N N . LEU B 1 644 ? -28.625 58.094 26.625 1 91.94 644 LEU B N 1
ATOM 9928 C CA . LEU B 1 644 ? -29.406 57.688 27.797 1 91.94 644 LEU B CA 1
ATOM 9929 C C . LEU B 1 644 ? -30.047 56.344 27.578 1 91.94 644 LEU B C 1
ATOM 9931 O O . LEU B 1 644 ? -30.328 55.938 26.438 1 91.94 644 LEU B O 1
ATOM 9935 N N . PRO B 1 645 ? -30.203 55.594 28.688 1 84.38 645 PRO B N 1
ATOM 9936 C CA . PRO B 1 645 ? -30.922 54.312 28.562 1 84.38 645 PRO B CA 1
ATOM 9937 C C . PRO B 1 645 ? -32.344 54.5 28.047 1 84.38 645 PRO B C 1
ATOM 9939 O O . PRO B 1 645 ? -32.906 55.594 28.172 1 84.38 645 PRO B O 1
ATOM 9942 N N . ALA B 1 646 ? -32.844 53.438 27.578 1 80.38 646 ALA B N 1
ATOM 9943 C CA . ALA B 1 646 ? -34.188 53.469 27.031 1 80.38 646 ALA B CA 1
ATOM 9944 C C . ALA B 1 646 ? -35.219 53.875 28.094 1 80.38 646 ALA B C 1
ATOM 9946 O O . ALA B 1 646 ? -35.125 53.406 29.25 1 80.38 646 ALA B O 1
ATOM 9947 N N . GLY B 1 647 ? -36.031 54.75 27.875 1 79.19 647 GLY B N 1
ATOM 9948 C CA . GLY B 1 647 ? -37.125 55.125 28.766 1 79.19 647 GLY B CA 1
ATOM 9949 C C . GLY B 1 647 ? -36.75 56.281 29.672 1 79.19 647 GLY B C 1
ATOM 9950 O O . GLY B 1 647 ? -37.625 56.781 30.406 1 79.19 647 GLY B O 1
ATOM 9951 N N . SER B 1 648 ? -35.5 56.75 29.578 1 83.81 648 SER B N 1
ATOM 9952 C CA . SER B 1 648 ? -35.125 57.875 30.422 1 83.81 648 SER B CA 1
ATOM 9953 C C . SER B 1 648 ? -35.719 59.188 29.938 1 83.81 648 SER B C 1
ATOM 9955 O O . SER B 1 648 ? -35.844 59.406 28.734 1 83.81 648 SER B O 1
ATOM 9957 N N . ASP B 1 649 ? -36.25 59.969 30.953 1 82.25 649 ASP B N 1
ATOM 9958 C CA . ASP B 1 649 ? -36.844 61.25 30.641 1 82.25 649 ASP B CA 1
ATOM 9959 C C . ASP B 1 649 ? -35.875 62.406 30.875 1 82.25 649 ASP B C 1
ATOM 9961 O O . ASP B 1 649 ? -35.375 62.562 32 1 82.25 649 ASP B O 1
ATOM 9965 N N . ALA B 1 650 ? -35.5 63.062 29.766 1 88.88 650 ALA B N 1
ATOM 9966 C CA . ALA B 1 650 ? -34.562 64.188 29.875 1 88.88 650 ALA B CA 1
ATOM 9967 C C . ALA B 1 650 ? -35.219 65.5 29.516 1 88.88 650 ALA B C 1
ATOM 9969 O O . ALA B 1 650 ? -34.562 66.438 29.125 1 88.88 650 ALA B O 1
ATOM 9970 N N . GLN B 1 651 ? -36.531 65.625 29.75 1 91.62 651 GLN B N 1
ATOM 9971 C CA . GLN B 1 651 ? -37.281 66.75 29.297 1 91.62 651 GLN B CA 1
ATOM 9972 C C . GLN B 1 651 ? -36.906 68 30.109 1 91.62 651 GLN B C 1
ATOM 9974 O O . GLN B 1 651 ? -36.719 69.125 29.531 1 91.62 651 GLN B O 1
ATOM 9979 N N . ALA B 1 652 ? -36.812 67.812 31.406 1 93.44 652 ALA B N 1
ATOM 9980 C CA . ALA B 1 652 ? -36.438 68.938 32.25 1 93.44 652 ALA B CA 1
ATOM 9981 C C . ALA B 1 652 ? -35.062 69.5 31.891 1 93.44 652 ALA B C 1
ATOM 9983 O O . ALA B 1 652 ? -34.844 70.688 31.844 1 93.44 652 ALA B O 1
ATOM 9984 N N . TYR B 1 653 ? -34.156 68.562 31.656 1 95.38 653 TYR B N 1
ATOM 9985 C CA . TYR B 1 653 ? -32.812 68.938 31.25 1 95.38 653 TYR B CA 1
ATOM 9986 C C . TYR B 1 653 ? -32.812 69.688 29.891 1 95.38 653 TYR B C 1
ATOM 9988 O O . TYR B 1 653 ? -32.125 70.688 29.703 1 95.38 653 TYR B O 1
ATOM 9996 N N . LEU B 1 654 ? -33.562 69.188 28.969 1 95 654 LEU B N 1
ATOM 9997 C CA . LEU B 1 654 ? -33.625 69.75 27.625 1 95 654 LEU B CA 1
ATOM 9998 C C . LEU B 1 654 ? -34.188 71.188 27.641 1 95 654 LEU B C 1
ATOM 10000 O O . LEU B 1 654 ? -33.75 72 26.859 1 95 654 LEU B O 1
ATOM 10004 N N . ALA B 1 655 ? -35.156 71.312 28.516 1 94.69 655 ALA B N 1
ATOM 10005 C CA . ALA B 1 655 ? -35.719 72.625 28.641 1 94.69 655 ALA B CA 1
ATOM 10006 C C . ALA B 1 655 ? -34.688 73.625 29.172 1 94.69 655 ALA B C 1
ATOM 10008 O O . ALA B 1 655 ? -34.594 74.75 28.672 1 94.69 655 ALA B O 1
ATOM 10009 N N . ALA B 1 656 ? -34.031 73.188 30.188 1 95.94 656 ALA B N 1
ATOM 10010 C CA . ALA B 1 656 ? -32.969 74.062 30.766 1 95.94 656 ALA B CA 1
ATOM 10011 C C . ALA B 1 656 ? -31.875 74.312 29.734 1 95.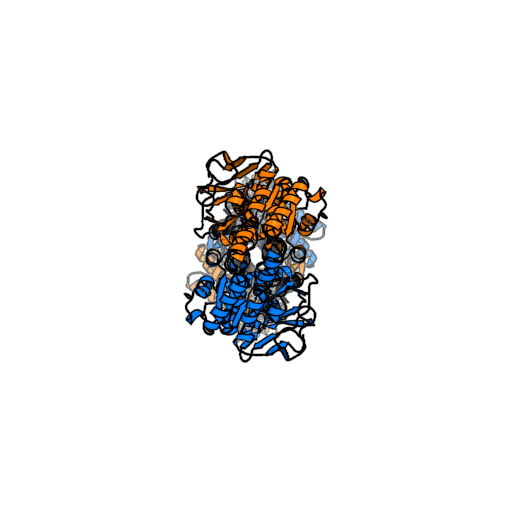94 656 ALA B C 1
ATOM 10013 O O . ALA B 1 656 ? -31.375 75.438 29.641 1 95.94 656 ALA B O 1
ATOM 10014 N N . TYR B 1 657 ? -31.5 73.312 29 1 95.69 657 TYR B N 1
ATOM 10015 C CA . TYR B 1 657 ? -30.469 73.438 27.969 1 95.69 657 TYR B CA 1
ATOM 10016 C C . TYR B 1 657 ? -30.891 74.375 26.875 1 95.69 657 TYR B C 1
ATOM 10018 O O . TYR B 1 657 ? -30.062 75.188 26.375 1 95.69 657 TYR B O 1
ATOM 10026 N N . ALA B 1 658 ? -32.156 74.375 26.5 1 95.19 658 ALA B N 1
ATOM 10027 C CA . ALA B 1 658 ? -32.688 75.312 25.469 1 95.19 658 ALA B CA 1
ATOM 10028 C C . ALA B 1 658 ? -32.594 76.75 25.906 1 95.19 658 ALA B C 1
ATOM 10030 O O . ALA B 1 658 ? -32.281 77.625 25.094 1 95.19 658 ALA B O 1
ATOM 10031 N N . LEU B 1 659 ? -32.844 76.938 27.172 1 95.88 659 LEU B N 1
ATOM 10032 C CA . LEU B 1 659 ? -32.719 78.25 27.719 1 95.88 659 LEU B CA 1
ATOM 10033 C C . LEU B 1 659 ? -31.266 78.75 27.688 1 95.88 659 LEU B C 1
ATOM 10035 O O . LEU B 1 659 ? -30.984 79.875 27.359 1 95.88 659 LEU B O 1
ATOM 10039 N N . MET B 1 660 ? -30.406 77.812 28.016 1 95 660 MET B N 1
ATOM 10040 C CA . MET B 1 660 ? -28.969 78.125 27.984 1 95 660 MET B CA 1
ATOM 10041 C C . MET B 1 660 ? -28.531 78.438 26.547 1 95 660 MET B C 1
ATOM 10043 O O . MET B 1 660 ? -27.75 79.375 26.328 1 95 660 MET B O 1
ATOM 10047 N N . ALA B 1 661 ? -29.031 77.688 25.594 1 93.88 661 ALA B N 1
ATOM 10048 C CA . ALA B 1 661 ? -28.672 77.875 24.188 1 93.88 661 ALA B CA 1
ATOM 10049 C C . ALA B 1 661 ? -29.203 79.188 23.641 1 93.88 661 ALA B C 1
ATOM 10051 O O . ALA B 1 661 ? -28.578 79.812 22.766 1 93.88 661 ALA B O 1
ATOM 10052 N N . ALA B 1 662 ? -30.297 79.625 24.219 1 93.38 662 ALA B N 1
ATOM 10053 C CA . ALA B 1 662 ? -30.922 80.875 23.797 1 93.38 662 ALA B CA 1
ATOM 10054 C C . ALA B 1 662 ? -30.203 82.062 24.422 1 93.38 662 ALA B C 1
ATOM 10056 O O . ALA B 1 662 ? -30.422 83.25 24.016 1 93.38 662 ALA B O 1
ATOM 10057 N N . GLY B 1 663 ? -29.344 81.875 25.422 1 92 663 GLY B N 1
ATOM 10058 C CA . GLY B 1 663 ? -28.562 82.938 26.031 1 92 663 GLY B CA 1
ATOM 10059 C C . GLY B 1 663 ? -29.203 83.5 27.281 1 92 663 GLY B C 1
ATOM 10060 O O . GLY B 1 663 ? -28.75 84.5 27.812 1 92 663 GLY B O 1
ATOM 10061 N N . ASP B 1 664 ? -30.297 82.875 27.703 1 93.38 664 ASP B N 1
ATOM 10062 C CA . ASP B 1 664 ? -30.969 83.312 28.922 1 93.38 664 ASP B CA 1
ATOM 10063 C C . ASP B 1 664 ? -30.312 82.688 30.156 1 93.38 664 ASP B C 1
ATOM 10065 O O . ASP B 1 664 ? -30.812 81.75 30.734 1 93.38 664 ASP B O 1
ATOM 10069 N N . THR B 1 665 ? -29.266 83.25 30.641 1 93.75 665 THR B N 1
ATOM 10070 C CA . THR B 1 665 ? -28.391 82.75 31.672 1 93.75 665 THR B CA 1
ATOM 10071 C C . THR B 1 665 ? -29.156 82.562 33 1 93.75 665 THR B C 1
ATOM 10073 O O . THR B 1 665 ? -29.031 81.5 33.656 1 93.75 665 THR B O 1
ATOM 10076 N N . ALA B 1 666 ? -29.938 83.562 33.344 1 94.56 666 ALA B N 1
ATOM 10077 C CA . ALA B 1 666 ? -30.641 83.562 34.625 1 94.56 666 ALA B CA 1
ATOM 10078 C C . ALA B 1 666 ? -31.719 82.438 34.625 1 94.56 666 ALA B C 1
ATOM 10080 O O . ALA B 1 666 ? -31.844 81.688 35.562 1 94.56 666 ALA B O 1
ATOM 10081 N N . ALA B 1 667 ? -32.469 82.438 33.531 1 95.5 667 ALA B N 1
ATOM 10082 C CA . ALA B 1 667 ? -33.531 81.438 33.438 1 95.5 667 ALA B CA 1
ATOM 10083 C C . ALA B 1 667 ? -32.969 80.062 33.375 1 95.5 667 ALA B C 1
ATOM 10085 O O . ALA B 1 667 ? -33.562 79.125 33.906 1 95.5 667 ALA B O 1
ATOM 10086 N N . ALA B 1 668 ? -31.922 79.938 32.656 1 96.25 668 ALA B N 1
ATOM 10087 C CA . ALA B 1 668 ? -31.266 78.625 32.562 1 96.25 668 ALA B CA 1
ATOM 10088 C C . ALA B 1 668 ? -30.766 78.188 33.906 1 96.25 668 ALA B C 1
ATOM 10090 O O . ALA B 1 668 ? -30.922 77 34.281 1 96.25 668 ALA B O 1
ATOM 10091 N N . ALA B 1 669 ? -30.094 79 34.688 1 96.38 669 ALA B N 1
ATOM 10092 C CA . ALA B 1 669 ? -29.578 78.688 36.031 1 96.38 669 ALA B CA 1
ATOM 10093 C C . ALA B 1 669 ? -30.719 78.25 36.938 1 96.38 669 ALA B C 1
ATOM 10095 O O . ALA B 1 669 ? -30.562 77.25 37.688 1 96.38 669 ALA B O 1
ATOM 10096 N N . ASP B 1 670 ? -31.828 78.938 36.812 1 96.12 670 ASP B N 1
ATOM 10097 C CA . ASP B 1 670 ? -33 78.625 37.625 1 96.12 670 ASP B CA 1
ATOM 10098 C C . ASP B 1 670 ? -33.531 77.25 37.25 1 96.12 670 ASP B C 1
ATOM 10100 O O . ASP B 1 670 ? -34 76.5 38.125 1 96.12 670 ASP B O 1
ATOM 10104 N N . ALA B 1 671 ? -33.469 77 36 1 96 671 ALA B N 1
ATOM 10105 C CA . ALA B 1 671 ? -34 75.75 35.5 1 96 671 ALA B CA 1
ATOM 10106 C C . ALA B 1 671 ? -33.062 74.562 35.844 1 96 671 ALA B C 1
ATOM 10108 O O . ALA B 1 671 ? -33.531 73.438 36.094 1 96 671 ALA B O 1
ATOM 10109 N N . PHE B 1 672 ? -31.734 74.688 35.812 1 96.31 672 PHE B N 1
ATOM 10110 C CA . PHE B 1 672 ? -30.766 73.625 36.125 1 96.31 672 PHE B CA 1
ATOM 10111 C C . PHE B 1 672 ? -30.688 73.375 37.625 1 96.31 672 PHE B C 1
ATOM 10113 O O . PHE B 1 672 ? -30.344 72.25 38.062 1 96.31 672 PHE B O 1
ATOM 10120 N N . ALA B 1 673 ? -30.969 74.312 38.469 1 96.19 673 ALA B N 1
ATOM 10121 C CA . ALA B 1 673 ? -30.766 74.25 39.906 1 96.19 673 ALA B CA 1
ATOM 10122 C C . ALA B 1 673 ? -31.438 73.062 40.531 1 96.19 673 ALA B C 1
ATOM 10124 O O . ALA B 1 673 ? -30.812 72.312 41.312 1 96.19 673 ALA B O 1
ATOM 10125 N N . PRO B 1 674 ? -32.75 72.812 40.156 1 94.88 674 PRO B N 1
ATOM 10126 C CA . PRO B 1 674 ? -33.406 71.688 40.781 1 94.88 674 PRO B CA 1
ATOM 10127 C C . PRO B 1 674 ? -32.844 70.312 40.312 1 94.88 674 PRO B C 1
ATOM 10129 O O . PRO B 1 674 ? -33 69.312 40.969 1 94.88 674 PRO B O 1
ATOM 10132 N N . LEU B 1 675 ? -32.125 70.375 39.219 1 94.12 675 LEU B N 1
ATOM 10133 C CA . LEU B 1 675 ? -31.609 69.188 38.625 1 94.12 675 LEU B CA 1
ATOM 10134 C C . LEU B 1 675 ? -30.188 68.875 39.125 1 94.12 675 LEU B C 1
ATOM 10136 O O . LEU B 1 675 ? -29.688 67.75 39.062 1 94.12 675 LEU B O 1
ATOM 10140 N N . ALA B 1 676 ? -29.5 69.812 39.656 1 93.56 676 ALA B N 1
ATOM 10141 C CA . ALA B 1 676 ? -28.062 69.812 39.938 1 93.56 676 ALA B CA 1
ATOM 10142 C C . ALA B 1 676 ? -27.703 68.75 41.031 1 93.56 676 ALA B C 1
ATOM 10144 O O . ALA B 1 676 ? -26.609 68.188 41.031 1 93.56 676 ALA B O 1
ATOM 10145 N N . ASP B 1 677 ? -28.594 68.438 41.938 1 91.56 677 ASP B N 1
ATOM 10146 C CA . ASP B 1 677 ? -28.312 67.562 43.031 1 91.56 677 ASP B CA 1
ATOM 10147 C C . ASP B 1 677 ? -28.25 66.125 42.594 1 91.56 677 ASP B C 1
ATOM 10149 O O . ASP B 1 677 ? -27.469 65.312 43.125 1 91.56 677 ASP B O 1
ATOM 10153 N N . SER B 1 678 ? -28.984 65.875 41.562 1 91.5 678 SER B N 1
ATOM 10154 C CA . SER B 1 678 ? -29.062 64.5 41.156 1 91.5 678 SER B CA 1
ATOM 10155 C C . SER B 1 678 ? -28.359 64.25 39.812 1 91.5 678 SER B C 1
ATOM 10157 O O . SER B 1 678 ? -28.062 63.125 39.469 1 91.5 678 SER B O 1
ATOM 10159 N N . ASP B 1 679 ? -28.062 65.25 39.125 1 93.62 679 ASP B N 1
ATOM 10160 C CA . ASP B 1 679 ? -27.5 65.125 37.781 1 93.62 679 ASP B CA 1
ATOM 10161 C C . ASP B 1 679 ? -26.188 65.938 37.688 1 93.62 679 ASP B C 1
ATOM 10163 O O . ASP B 1 679 ? -26.188 67.125 37.594 1 93.62 679 ASP B O 1
ATOM 10167 N N . PRO B 1 680 ? -25.125 65.188 37.562 1 93.81 680 PRO B N 1
ATOM 10168 C CA . PRO B 1 680 ? -23.828 65.812 37.531 1 93.81 680 PRO B CA 1
ATOM 10169 C C . PRO B 1 680 ? -23.656 66.75 36.344 1 93.81 680 PRO B C 1
ATOM 10171 O O . PRO B 1 680 ? -22.969 67.75 36.438 1 93.81 680 PRO B O 1
ATOM 10174 N N . LEU B 1 681 ? -24.188 66.438 35.188 1 95.06 681 LEU B N 1
ATOM 10175 C CA . LEU B 1 681 ? -24.094 67.312 34.031 1 95.06 681 LEU B CA 1
ATOM 10176 C C . LEU B 1 681 ? -24.828 68.625 34.25 1 95.06 681 LEU B C 1
ATOM 10178 O O . LEU B 1 681 ? -24.344 69.688 33.875 1 95.06 681 LEU B O 1
ATOM 10182 N N . ALA B 1 682 ? -26.016 68.5 34.844 1 95.25 682 ALA B N 1
ATOM 10183 C CA . ALA B 1 682 ? -26.781 69.688 35.188 1 95.25 682 ALA B CA 1
ATOM 10184 C C . ALA B 1 682 ? -26.016 70.562 36.219 1 95.25 682 ALA B C 1
ATOM 10186 O O . ALA B 1 682 ? -26.016 71.812 36.125 1 95.25 682 ALA B O 1
ATOM 10187 N N . ALA B 1 683 ? -25.391 69.812 37.125 1 95.69 683 ALA B N 1
ATOM 10188 C CA . ALA B 1 683 ? -24.578 70.562 38.125 1 95.69 683 ALA B CA 1
ATOM 10189 C C . ALA B 1 683 ? -23.422 71.25 37.469 1 95.69 683 ALA B C 1
ATOM 10191 O O . ALA B 1 683 ? -23.062 72.375 37.875 1 95.69 683 ALA B O 1
ATOM 10192 N N . PHE B 1 684 ? -22.812 70.688 36.469 1 94.44 684 PHE B N 1
ATOM 10193 C CA . PHE B 1 684 ? -21.703 71.25 35.719 1 94.44 684 PHE B CA 1
ATOM 10194 C C . PHE B 1 684 ? -22.141 72.562 35.031 1 94.44 684 PHE B C 1
ATOM 10196 O O . PHE B 1 684 ? -21.469 73.562 35.125 1 94.44 684 PHE B O 1
ATOM 10203 N N . HIS B 1 685 ? -23.297 72.562 34.375 1 94.75 685 HIS B N 1
ATOM 10204 C CA . HIS B 1 685 ? -23.781 73.688 33.656 1 94.75 685 HIS B CA 1
ATOM 10205 C C . HIS B 1 685 ? -24.188 74.812 34.625 1 94.75 685 HIS B C 1
ATOM 10207 O O . HIS B 1 685 ? -23.953 76 34.375 1 94.75 685 HIS B O 1
ATOM 10213 N N . LEU B 1 686 ? -24.734 74.312 35.75 1 95.69 686 LEU B N 1
ATOM 10214 C CA . LEU B 1 686 ? -25.125 75.312 36.75 1 95.69 686 LEU B CA 1
ATOM 10215 C C . LEU B 1 686 ? -23.891 76.062 37.281 1 95.69 686 LEU B C 1
ATOM 10217 O O . LEU B 1 686 ? -23.922 77.25 37.438 1 95.69 686 LEU B O 1
ATOM 10221 N N . ASN B 1 687 ? -22.906 75.312 37.531 1 95.06 687 ASN B N 1
ATOM 10222 C CA . ASN B 1 687 ? -21.656 75.938 38.031 1 95.06 687 ASN B CA 1
ATOM 10223 C C . ASN B 1 687 ? -21.047 76.875 37 1 95.06 687 ASN B C 1
ATOM 10225 O O . ASN B 1 687 ? -20.516 77.938 37.375 1 95.06 687 ASN B O 1
ATOM 10229 N N . ARG B 1 688 ? -21.109 76.5 35.75 1 93.44 688 ARG B N 1
ATOM 10230 C CA . ARG B 1 688 ? -20.609 77.375 34.656 1 93.44 688 ARG B CA 1
ATOM 10231 C C . ARG B 1 688 ? -21.391 78.688 34.594 1 93.44 688 ARG B C 1
ATOM 10233 O O . ARG B 1 688 ? -20.797 79.75 34.438 1 93.44 688 ARG B O 1
ATOM 10240 N N . LEU B 1 689 ? -22.672 78.562 34.75 1 93.44 689 LEU B N 1
ATOM 10241 C CA . LEU B 1 689 ? -23.531 79.75 34.688 1 93.44 689 LEU B CA 1
ATOM 10242 C C . LEU B 1 689 ? -23.297 80.625 35.906 1 93.44 689 LEU B C 1
ATOM 10244 O O . LEU B 1 689 ? -23.297 81.875 35.75 1 93.44 689 LEU B O 1
ATOM 10248 N N . HIS B 1 690 ? -23 80 37 1 94.12 690 HIS B N 1
ATOM 10249 C CA . HIS B 1 690 ? -22.703 80.75 38.219 1 94.12 690 HIS B CA 1
ATOM 10250 C C . HIS B 1 690 ? -21.344 81.438 38.125 1 94.12 690 HIS B C 1
ATOM 10252 O O . HIS B 1 690 ? -21.109 82.5 38.75 1 94.12 690 HIS B O 1
ATOM 10258 N N . ALA B 1 691 ? -20.469 80.875 37.375 1 92.88 691 ALA B N 1
ATOM 10259 C CA . ALA B 1 691 ? -19.125 81.438 37.219 1 92.88 691 ALA B CA 1
ATOM 10260 C C . ALA B 1 691 ? -19.125 82.562 36.188 1 92.88 691 ALA B C 1
ATOM 10262 O O . ALA B 1 691 ? -18.078 83.188 35.906 1 92.88 691 ALA B O 1
ATOM 10263 N N . GLY B 1 692 ? -20.266 82.875 35.5 1 89.31 692 GLY B N 1
ATOM 10264 C CA . GLY B 1 692 ? -20.391 84 34.594 1 89.31 692 GLY B CA 1
ATOM 10265 C C . GLY B 1 692 ? -20.328 83.562 33.125 1 89.31 692 GLY B C 1
ATOM 10266 O O . GLY B 1 692 ? -20.359 84.438 32.25 1 89.31 692 GLY B O 1
ATOM 10267 N N . GLU B 1 693 ? -20.297 82.312 32.875 1 90.31 693 GLU B N 1
ATOM 10268 C CA . GLU B 1 693 ? -20.266 81.812 31.5 1 90.31 693 GLU B CA 1
ATOM 10269 C C . GLU B 1 693 ? -21.672 81.75 30.922 1 90.31 693 GLU B C 1
ATOM 10271 O O . GLU B 1 693 ? -22.656 81.625 31.672 1 90.31 693 GLU B O 1
ATOM 10276 N N . SER B 1 694 ? -21.797 82.062 29.562 1 89.62 694 SER B N 1
ATOM 10277 C CA . SER B 1 694 ? -23.078 81.938 28.891 1 89.62 694 SER B CA 1
ATOM 10278 C C . SER B 1 694 ? -23.016 81.125 27.641 1 89.62 694 SER B C 1
ATOM 10280 O O . SER B 1 694 ? -21.938 80.875 27.094 1 89.62 694 SER B O 1
ATOM 10282 N N . GLY B 1 695 ? -24.125 80.5 27.297 1 90.94 695 GLY B N 1
ATOM 10283 C CA . GLY B 1 695 ? -24.219 79.75 26.062 1 90.94 695 GLY B CA 1
ATOM 10284 C C . GLY B 1 695 ? -23.844 78.312 26.234 1 90.94 695 GLY B C 1
ATOM 10285 O O . GLY B 1 695 ? -23.703 77.812 27.359 1 90.94 695 GLY B O 1
ATOM 10286 N N . VAL B 1 696 ? -23.797 77.562 25.094 1 92.19 696 VAL B N 1
ATOM 10287 C CA . VAL B 1 696 ? -23.625 76.125 25.141 1 92.19 696 VAL B CA 1
ATOM 10288 C C . VAL B 1 696 ? -22.172 75.812 24.812 1 92.19 696 VAL B C 1
ATOM 10290 O O . VAL B 1 696 ? -21.781 74.625 24.844 1 92.19 696 VAL B O 1
ATOM 10293 N N . ARG B 1 697 ? -21.281 76.75 24.562 1 92.06 697 ARG B N 1
ATOM 10294 C CA . ARG B 1 697 ? -19.875 76.5 24.25 1 92.06 697 ARG B CA 1
ATOM 10295 C C . ARG B 1 697 ? -19.047 76.312 25.516 1 92.06 697 ARG B C 1
ATOM 10297 O O . ARG B 1 697 ? -19.125 77.125 26.438 1 92.06 697 ARG B O 1
ATOM 10304 N N . VAL B 1 698 ? -18.406 75.188 25.625 1 90.25 698 VAL B N 1
ATOM 10305 C CA . VAL B 1 698 ? -17.594 74.812 26.781 1 90.25 698 VAL B CA 1
ATOM 10306 C C . VAL B 1 698 ? -16.125 74.688 26.359 1 90.25 698 VAL B C 1
ATOM 10308 O O . VAL B 1 698 ? -15.797 73.875 25.5 1 90.25 698 VAL B O 1
ATOM 10311 N N . VAL B 1 699 ? -15.234 75.5 26.844 1 84.31 699 VAL B N 1
ATOM 10312 C CA . VAL B 1 699 ? -13.812 75.438 26.547 1 84.31 699 VAL B CA 1
ATOM 10313 C C . VAL B 1 699 ? -13.109 74.625 27.609 1 84.31 699 VAL B C 1
ATOM 10315 O O . VAL B 1 699 ? -13.133 74.938 28.797 1 84.31 699 VAL B O 1
ATOM 10318 N N . LEU B 1 700 ? -12.766 73.438 27.234 1 75.31 700 LEU B N 1
ATOM 10319 C CA . LEU B 1 700 ? -12.102 72.562 28.172 1 75.31 700 LEU B CA 1
ATOM 10320 C C . LEU B 1 700 ? -10.594 72.562 27.969 1 75.31 700 LEU B C 1
ATOM 10322 O O . LEU B 1 700 ? -10.086 72 27 1 75.31 700 LEU B O 1
ATOM 10326 N N . ALA B 1 701 ? -9.82 73.562 28.438 1 58.84 701 ALA B N 1
ATOM 10327 C CA . ALA B 1 701 ? -8.375 73.75 28.297 1 58.84 701 ALA B CA 1
ATOM 10328 C C . ALA B 1 701 ? -7.621 72.625 29.031 1 58.84 701 ALA B C 1
ATOM 10330 O O . ALA B 1 701 ? -6.469 72.375 28.703 1 58.84 701 ALA B O 1
ATOM 10331 N N . GLU B 1 702 ? -8.109 72.125 30.203 1 54.62 702 GLU B N 1
ATOM 10332 C CA . GLU B 1 702 ? -7.27 71.188 30.984 1 54.62 702 GLU B CA 1
ATOM 10333 C C . GLU B 1 702 ? -7.613 69.75 30.703 1 54.62 702 GLU B C 1
ATOM 10335 O O . GLU B 1 702 ? -8.75 69.438 30.328 1 54.62 702 GLU B O 1
ATOM 10340 N N . LYS B 1 703 ? -6.398 68.812 30.516 1 51.5 703 LYS B N 1
ATOM 10341 C CA . LYS B 1 703 ? -6.598 67.375 30.453 1 51.5 703 LYS B CA 1
ATOM 10342 C C . LYS B 1 703 ? -7.32 66.875 31.688 1 51.5 703 LYS B C 1
ATOM 10344 O O . LYS B 1 703 ? -6.988 67.25 32.812 1 51.5 703 LYS B O 1
#

Nearest PDB structures (foldseek):
  6fht-assembly1_B  TM=7.748E-01  e=2.176E-16  unclassified
  6fht-assembly1_A  TM=7.602E-01  e=2.176E-16  unclassified
  2w01-assembly1_B  TM=8.587E-01  e=5.570E-14  Synechocystis sp. PCC 6803
  8hbe-assembly1_A  TM=7.805E-01  e=4.014E-10  Homo sapiens
  8sl4-assembly1_B  TM=4.868E-01  e=2.687E-12  Homo sapiens